Protein AF-A0AAV6I7A7-F1 (afdb_monomer_lite)

InterPro domains:
  IPR003473 Quinolinate synthetase A [PF02445] (255-560)
  IPR003473 Quinolinate synthetase A [PTHR30573] (196-684)
  IPR003808 Fe-S metabolism associated domain, SufE-like [PF02657] (77-201)
  IPR004843 Calcineurin-like, phosphoesterase domain [PF00149] (709-955)
  IPR029052 Metallo-dependent phosphatase-like [G3DSA:3.60.21.10] (702-1001)
  IPR029052 Metallo-dependent phosphatase-like [SSF56300] (705-1002)
  IPR036094 Quinolinate synthetase A superfamily [G3DSA:3.40.50.10800] (246-354)
  IPR036094 Quinolinate synthetase A superfamily [G3DSA:3.40.50.10800] (355-443)
  IPR036094 Quinolinate synthetase A superfamily [G3DSA:3.40.50.10800] (471-566)
  IPR036094 Quinolinate synthetase A superfamily [SSF142754] (250-646)
  IPR041869 Manganese-dependent ADP-ribose/CDP-alcohol diphosphatase [cd07396] (707-996)

Structure (mmCIF, N/CA/C/O backbone):
data_AF-A0AAV6I7A7-F1
#
_entry.id   AF-A0AAV6I7A7-F1
#
loop_
_atom_site.group_PDB
_atom_site.id
_atom_site.type_symbol
_atom_site.label_atom_id
_atom_site.label_alt_id
_atom_site.label_comp_id
_atom_site.label_asym_id
_atom_site.label_entity_id
_atom_site.label_seq_id
_atom_site.pdbx_PDB_ins_code
_atom_site.Cartn_x
_atom_site.Cartn_y
_atom_site.Cartn_z
_atom_site.occupancy
_atom_site.B_iso_or_equiv
_atom_site.auth_seq_id
_atom_site.auth_comp_id
_atom_site.auth_asym_id
_atom_site.auth_atom_id
_atom_site.pdbx_PDB_model_num
ATOM 1 N N . MET A 1 1 ? -44.201 -32.425 22.564 1.00 33.69 1 MET A N 1
ATOM 2 C CA . MET A 1 1 ? -44.915 -33.361 21.685 1.00 33.69 1 MET A CA 1
ATOM 3 C C . MET A 1 1 ? -44.192 -33.403 20.357 1.00 33.69 1 MET A C 1
ATOM 5 O O . MET A 1 1 ? -44.502 -32.607 19.488 1.00 33.69 1 MET A O 1
ATOM 9 N N . ASP A 1 2 ? -43.222 -34.249 20.073 1.00 30.39 2 ASP A N 1
ATOM 10 C CA . ASP A 1 2 ? -42.340 -35.212 20.754 1.00 30.39 2 ASP A CA 1
ATOM 11 C C . ASP A 1 2 ? -41.671 -35.893 19.535 1.00 30.39 2 ASP A C 1
ATOM 13 O O . ASP A 1 2 ? -42.366 -36.175 18.563 1.00 30.39 2 ASP A O 1
ATOM 17 N N . SER A 1 3 ? -40.336 -35.881 19.418 1.00 30.42 3 SER A N 1
ATOM 18 C CA . SER A 1 3 ? -39.477 -37.083 19.572 1.00 30.42 3 SER A CA 1
ATOM 19 C C . SER A 1 3 ? -39.737 -38.159 18.498 1.00 30.42 3 SER A C 1
ATOM 21 O O . SER A 1 3 ? -40.876 -38.498 18.239 1.00 30.42 3 SER A O 1
ATOM 23 N N . ALA A 1 4 ? -38.816 -38.884 17.871 1.00 31.75 4 ALA A N 1
ATOM 24 C CA . ALA A 1 4 ? -37.372 -39.106 17.887 1.00 31.75 4 ALA A CA 1
ATOM 25 C C . ALA A 1 4 ? -37.151 -40.117 16.715 1.00 31.75 4 ALA A C 1
ATOM 27 O O . ALA A 1 4 ? -38.040 -40.907 16.415 1.00 31.75 4 ALA A O 1
ATOM 28 N N . ALA A 1 5 ? -36.142 -39.985 15.854 1.00 32.53 5 ALA A N 1
ATOM 29 C CA . ALA A 1 5 ? -34.799 -40.567 15.969 1.00 32.53 5 ALA A CA 1
ATOM 30 C C . ALA A 1 5 ? -34.675 -42.113 15.774 1.00 32.53 5 ALA A C 1
ATOM 32 O O . ALA A 1 5 ? -35.164 -42.890 16.582 1.00 32.53 5 ALA A O 1
ATOM 33 N N . ILE A 1 6 ? -33.860 -42.482 14.765 1.00 31.28 6 ILE A N 1
ATOM 34 C CA . ILE A 1 6 ? -32.775 -43.504 14.769 1.00 31.28 6 ILE A CA 1
ATOM 35 C C . ILE A 1 6 ? -33.098 -45.005 14.564 1.00 31.28 6 ILE A C 1
ATOM 37 O O . ILE A 1 6 ? -33.756 -45.639 15.379 1.00 31.28 6 ILE A O 1
ATOM 41 N N . SER A 1 7 ? -32.462 -45.601 13.536 1.00 26.69 7 SER A N 1
ATOM 42 C CA . SER A 1 7 ? -31.487 -46.740 13.564 1.00 26.69 7 SER A CA 1
ATOM 43 C C . SER A 1 7 ? -31.464 -47.448 12.188 1.00 26.69 7 SER A C 1
ATOM 45 O O . SER A 1 7 ? -32.516 -47.719 11.625 1.00 26.69 7 SER A O 1
ATOM 47 N N . ALA A 1 8 ? -30.333 -47.493 11.460 1.00 26.91 8 ALA A N 1
ATOM 48 C CA . ALA A 1 8 ? -29.226 -48.476 11.535 1.00 26.91 8 ALA A CA 1
ATOM 49 C C . ALA A 1 8 ? -29.696 -49.914 11.207 1.00 26.91 8 ALA A C 1
ATOM 51 O O . ALA A 1 8 ? -30.737 -50.328 11.686 1.00 26.91 8 ALA A O 1
ATOM 52 N N . SER A 1 9 ? -29.030 -50.796 10.459 1.00 25.72 9 SER A N 1
ATOM 53 C CA . SER A 1 9 ? -27.754 -50.868 9.735 1.00 25.72 9 SER A CA 1
ATOM 54 C C . SER A 1 9 ? -27.701 -52.287 9.113 1.00 25.72 9 SER A C 1
ATOM 56 O O . SER A 1 9 ? -28.190 -53.216 9.745 1.00 25.72 9 SER A O 1
ATOM 58 N N . SER A 1 10 ? -27.130 -52.423 7.906 1.00 26.92 10 SER A N 1
ATOM 59 C CA . SER A 1 10 ? -26.368 -53.555 7.293 1.00 26.92 10 SER A CA 1
ATOM 60 C C . SER A 1 10 ? -26.294 -54.944 7.992 1.00 26.92 10 SER A C 1
ATOM 62 O O . SER A 1 10 ? -26.176 -54.986 9.214 1.00 26.92 10 SER A O 1
ATOM 64 N N . PRO A 1 11 ? -26.170 -56.083 7.255 1.00 36.25 11 PRO A N 1
ATOM 65 C CA . PRO A 1 11 ? -24.833 -56.513 6.787 1.00 36.25 11 PRO A CA 1
ATOM 66 C C . PRO A 1 11 ? -24.724 -57.303 5.450 1.00 36.25 11 PRO A C 1
ATOM 68 O O . PRO A 1 11 ? -25.677 -57.872 4.928 1.00 36.25 11 PRO A O 1
ATOM 71 N N . SER A 1 12 ? -23.478 -57.277 4.955 1.00 26.28 12 SER A N 1
ATOM 72 C CA . SER A 1 12 ? -22.659 -58.199 4.124 1.00 26.28 12 SER A CA 1
ATOM 73 C C . SER A 1 12 ? -23.089 -59.692 4.055 1.00 26.28 12 SER A C 1
ATOM 75 O O . SER A 1 12 ? -23.788 -60.165 4.935 1.00 26.28 12 SER A O 1
ATOM 77 N N . SER A 1 13 ? -22.683 -60.597 3.141 1.00 26.92 13 SER A N 1
ATOM 78 C CA . SER A 1 13 ? -21.701 -60.685 2.035 1.00 26.92 13 SER A CA 1
ATOM 79 C C . SER A 1 13 ? -21.720 -62.118 1.424 1.00 26.92 13 SER A C 1
ATOM 81 O O . SER A 1 13 ? -22.181 -63.041 2.087 1.00 26.92 13 SER A O 1
ATOM 83 N N . TYR A 1 14 ? -21.072 -62.286 0.254 1.00 26.81 14 TYR A N 1
ATOM 84 C CA . TYR A 1 14 ? -20.306 -63.459 -0.250 1.00 26.81 14 TYR A CA 1
ATOM 85 C C . TYR A 1 14 ? -20.901 -64.562 -1.184 1.00 26.81 14 TYR A C 1
ATOM 87 O O . TYR A 1 14 ? -21.822 -65.289 -0.840 1.00 26.81 14 TYR A O 1
ATOM 95 N N . LEU A 1 15 ? -20.142 -64.757 -2.292 1.00 26.80 15 LEU A N 1
ATOM 96 C CA . LEU A 1 15 ? -19.732 -65.989 -3.028 1.00 26.80 15 LEU A CA 1
ATOM 97 C C . LEU A 1 15 ? -20.584 -66.625 -4.173 1.00 26.80 15 LEU A C 1
ATOM 99 O O . LEU A 1 15 ? -21.478 -67.426 -3.951 1.00 26.80 15 LEU A O 1
ATOM 103 N N . ALA A 1 16 ? -20.127 -66.348 -5.413 1.00 26.81 16 ALA A N 1
ATOM 104 C CA . ALA A 1 16 ? -19.656 -67.264 -6.488 1.00 26.81 16 ALA A CA 1
ATOM 105 C C . ALA A 1 16 ? -20.526 -68.429 -7.047 1.00 26.81 16 ALA A C 1
ATOM 107 O O . ALA A 1 16 ? -20.891 -69.350 -6.330 1.00 26.81 16 ALA A O 1
ATOM 108 N N . THR A 1 17 ? -20.675 -68.550 -8.386 1.00 28.61 17 THR A N 1
ATOM 109 C CA . THR A 1 17 ? -19.785 -69.263 -9.364 1.00 28.61 17 THR A CA 1
ATOM 110 C C . THR A 1 17 ? -20.520 -69.806 -10.627 1.00 28.61 17 THR A C 1
ATOM 112 O O . THR A 1 17 ? -21.610 -70.352 -10.505 1.00 28.61 17 THR A O 1
ATOM 115 N N . LYS A 1 18 ? -19.787 -69.841 -11.773 1.00 29.58 18 LYS A N 1
ATOM 116 C CA . LYS A 1 18 ? -19.853 -70.766 -12.960 1.00 29.58 18 LYS A CA 1
ATOM 117 C C . LYS A 1 18 ? -20.913 -70.473 -14.056 1.00 29.58 18 LYS A C 1
ATOM 119 O O . LYS A 1 18 ? -22.023 -70.099 -13.733 1.00 29.58 18 LYS A O 1
ATOM 124 N N . LEU A 1 19 ? -20.724 -70.681 -15.375 1.00 27.45 19 LEU A N 1
ATOM 125 C CA . LEU A 1 19 ? -19.680 -71.241 -16.273 1.00 27.45 19 LEU A CA 1
ATOM 126 C C . LEU A 1 19 ? -20.157 -71.050 -17.741 1.00 27.45 19 LEU A C 1
ATOM 128 O O . LEU A 1 19 ? -21.343 -71.259 -17.981 1.00 27.45 19 LEU A O 1
ATOM 132 N N . ARG A 1 20 ? -19.258 -70.837 -18.724 1.00 25.70 20 ARG A N 1
ATOM 133 C CA . ARG A 1 20 ? -19.018 -71.739 -19.892 1.00 25.70 20 ARG A CA 1
ATOM 134 C C . ARG A 1 20 ? -18.152 -71.101 -20.994 1.00 25.70 20 ARG A C 1
ATOM 136 O O . ARG A 1 20 ? -18.353 -69.962 -21.384 1.00 25.70 20 ARG A O 1
ATOM 143 N N . ASN A 1 21 ? -17.247 -71.930 -21.513 1.00 27.70 21 ASN A N 1
ATOM 144 C CA . ASN A 1 21 ? -16.478 -71.822 -22.761 1.00 27.70 21 ASN A CA 1
ATOM 145 C C . ASN A 1 21 ? -16.827 -73.073 -23.612 1.00 27.70 21 ASN A C 1
ATOM 147 O O . ASN A 1 21 ? -17.354 -74.029 -23.021 1.00 27.70 21 ASN A O 1
ATOM 151 N N . PRO A 1 22 ? -16.550 -73.134 -24.935 1.00 44.75 22 PRO A N 1
ATOM 152 C CA . PRO A 1 22 ? -15.390 -73.939 -25.382 1.00 44.75 22 PRO A CA 1
ATOM 153 C C . PRO A 1 22 ? -14.679 -73.526 -26.713 1.00 44.75 22 PRO A C 1
ATOM 155 O O . PRO A 1 22 ? -15.241 -72.850 -27.565 1.00 44.75 22 PRO A O 1
ATOM 158 N N . ASN A 1 23 ? -13.432 -74.024 -26.839 1.00 29.25 23 ASN A N 1
ATOM 159 C CA . ASN A 1 23 ? -12.406 -74.079 -27.930 1.00 29.25 23 ASN A CA 1
ATOM 160 C C . ASN A 1 23 ? -12.838 -74.819 -29.247 1.00 29.25 23 ASN A C 1
ATOM 162 O O . ASN A 1 23 ? -13.986 -75.267 -29.232 1.00 29.25 23 ASN A O 1
ATOM 166 N N . PRO A 1 24 ? -12.003 -75.099 -30.319 1.00 48.97 24 PRO A N 1
ATOM 167 C CA . PRO A 1 24 ? -10.506 -75.137 -30.464 1.00 48.97 24 PRO A CA 1
ATOM 168 C C . PRO A 1 24 ? -9.823 -74.740 -31.835 1.00 48.97 24 PRO A C 1
ATOM 170 O O . PRO A 1 24 ? -10.476 -74.407 -32.815 1.00 48.97 24 PRO A O 1
ATOM 173 N N . LEU A 1 25 ? -8.468 -74.822 -31.865 1.00 30.33 25 LEU A N 1
ATOM 174 C CA . LEU A 1 25 ? -7.441 -74.638 -32.948 1.00 30.33 25 LEU A CA 1
ATOM 175 C C . LEU A 1 25 ? -7.337 -75.783 -34.007 1.00 30.33 25 LEU A C 1
ATOM 177 O O . LEU A 1 25 ? -7.933 -76.835 -33.764 1.00 30.33 25 LEU A O 1
ATOM 181 N N . PRO A 1 26 ? -6.538 -75.655 -35.120 1.00 40.69 26 PRO A N 1
ATOM 182 C CA . PRO A 1 26 ? -5.172 -76.276 -35.188 1.00 40.69 26 PRO A CA 1
ATOM 183 C C . PRO A 1 26 ? -4.059 -75.681 -36.150 1.00 40.69 26 PRO A C 1
ATOM 185 O O . PRO A 1 26 ? -4.329 -75.245 -37.259 1.00 40.69 26 PRO A O 1
ATOM 188 N N . THR A 1 27 ? -2.786 -75.747 -35.690 1.00 28.17 27 THR A N 1
ATOM 189 C CA . THR A 1 27 ? -1.412 -76.048 -36.265 1.00 28.17 27 THR A CA 1
ATOM 190 C C . THR A 1 27 ? -0.819 -75.740 -37.688 1.00 28.17 27 THR A C 1
ATOM 192 O O . THR A 1 27 ? -1.329 -76.222 -38.689 1.00 28.17 27 THR A O 1
ATOM 195 N N . ARG A 1 28 ? 0.453 -75.231 -37.655 1.00 26.73 28 ARG A N 1
ATOM 196 C CA . ARG A 1 28 ? 1.766 -75.544 -38.361 1.00 26.73 28 ARG A CA 1
ATOM 197 C C . ARG A 1 28 ? 2.059 -75.275 -39.871 1.00 26.73 28 ARG A C 1
ATOM 199 O O . ARG A 1 28 ? 1.452 -75.915 -40.714 1.00 26.73 28 ARG A O 1
ATOM 206 N N . LEU A 1 29 ? 3.187 -74.573 -40.173 1.00 25.67 29 LEU A N 1
ATOM 207 C CA . LEU A 1 29 ? 4.407 -75.030 -40.929 1.00 25.67 29 LEU A CA 1
ATOM 208 C C . LEU A 1 29 ? 5.480 -73.911 -41.148 1.00 25.67 29 LEU A C 1
ATOM 210 O O . LEU A 1 29 ? 5.177 -72.735 -41.004 1.00 25.67 29 LEU A O 1
ATOM 214 N N . ASN A 1 30 ? 6.735 -74.297 -41.455 1.00 25.53 30 ASN A N 1
ATOM 215 C CA . ASN A 1 30 ? 8.017 -73.551 -41.339 1.00 25.53 30 ASN A CA 1
ATOM 216 C C . ASN A 1 30 ? 8.796 -73.389 -42.688 1.00 25.53 30 ASN A C 1
ATOM 218 O O . ASN A 1 30 ? 8.809 -74.349 -43.450 1.00 25.53 30 ASN A O 1
ATOM 222 N N . PHE A 1 31 ? 9.549 -72.269 -42.838 1.00 28.80 31 PHE A N 1
ATOM 223 C CA . PHE A 1 31 ? 10.851 -71.987 -43.546 1.00 28.80 31 PHE A CA 1
ATOM 224 C C . PHE A 1 31 ? 11.055 -72.222 -45.078 1.00 28.80 31 PHE A C 1
ATOM 226 O O . PHE A 1 31 ? 10.465 -73.151 -45.621 1.00 28.80 31 PHE A O 1
ATOM 233 N N . PRO A 1 32 ? 11.898 -71.411 -45.798 1.00 32.59 32 PRO A N 1
ATOM 234 C CA . PRO A 1 32 ? 13.382 -71.516 -45.748 1.00 32.59 32 PRO A CA 1
ATOM 235 C C . PRO A 1 32 ? 14.250 -70.234 -45.934 1.00 32.59 32 PRO A C 1
ATOM 237 O O . PRO A 1 32 ? 13.791 -69.162 -46.313 1.00 32.59 32 PRO A O 1
ATOM 240 N N . GLN A 1 33 ? 15.550 -70.416 -45.641 1.00 26.78 33 GLN A N 1
ATOM 241 C CA . GLN A 1 33 ? 16.724 -69.531 -45.788 1.00 26.78 33 GLN A CA 1
ATOM 242 C C . GLN A 1 33 ? 17.321 -69.523 -47.217 1.00 26.78 33 GLN A C 1
ATOM 244 O O . GLN A 1 33 ? 17.196 -70.531 -47.904 1.00 26.78 33 GLN A O 1
ATOM 249 N N . SER A 1 34 ? 18.142 -68.507 -47.562 1.00 26.59 34 SER A N 1
ATOM 250 C CA . SER A 1 34 ? 19.490 -68.695 -48.172 1.00 26.59 34 SER A CA 1
ATOM 251 C C . SER A 1 34 ? 20.290 -67.381 -48.359 1.00 26.59 34 SER A C 1
ATOM 253 O O . SER A 1 34 ? 19.779 -66.430 -48.945 1.00 26.59 34 SER A O 1
ATOM 255 N N . LYS A 1 35 ? 21.566 -67.360 -47.919 1.00 28.88 35 LYS A N 1
ATOM 256 C CA . LYS A 1 35 ? 22.667 -66.449 -48.354 1.00 28.88 35 LYS A CA 1
ATOM 257 C C . LYS A 1 35 ? 23.413 -67.065 -49.567 1.00 28.88 35 LYS A C 1
ATOM 259 O O . LYS A 1 35 ? 23.216 -68.260 -49.793 1.00 28.88 35 LYS A O 1
ATOM 264 N N . PRO A 1 36 ? 24.300 -66.339 -50.298 1.00 28.94 36 PRO A N 1
ATOM 265 C CA . PRO A 1 36 ? 25.747 -66.331 -49.956 1.00 28.94 36 PRO A CA 1
ATOM 266 C C . PRO A 1 36 ? 26.552 -65.028 -50.280 1.00 28.94 36 PRO A C 1
ATOM 268 O O . PRO A 1 36 ? 26.153 -64.207 -51.096 1.00 28.94 36 PRO A O 1
ATOM 271 N N . PHE A 1 37 ? 27.710 -64.881 -49.609 1.00 27.56 37 PHE A N 1
ATOM 272 C CA . PHE A 1 37 ? 28.876 -63.974 -49.845 1.00 27.56 37 PHE A CA 1
ATOM 273 C C . PHE A 1 37 ? 29.820 -64.552 -50.956 1.00 27.56 37 PHE A C 1
ATOM 275 O O . PHE A 1 37 ? 29.407 -65.575 -51.504 1.00 27.56 37 PHE A O 1
ATOM 282 N N . PRO A 1 38 ? 31.091 -64.111 -51.252 1.00 45.75 38 PRO A N 1
ATOM 283 C CA . PRO A 1 38 ? 31.961 -62.967 -50.825 1.00 45.75 38 PRO A CA 1
ATOM 284 C C . PRO A 1 38 ? 32.793 -62.293 -51.979 1.00 45.75 38 PRO A C 1
ATOM 286 O O . PRO A 1 38 ? 32.762 -62.757 -53.110 1.00 45.75 38 PRO A O 1
ATOM 289 N N . SER A 1 39 ? 33.666 -61.302 -51.685 1.00 23.20 39 SER A N 1
ATOM 290 C CA . SER A 1 39 ? 35.101 -61.363 -52.093 1.00 23.20 39 SER A CA 1
ATOM 291 C C . SER A 1 39 ? 36.001 -60.291 -51.444 1.00 23.20 39 SER A C 1
ATOM 293 O O . SER A 1 39 ? 35.701 -59.101 -51.493 1.00 23.20 39 SER A O 1
ATOM 295 N N . LEU A 1 40 ? 37.134 -60.755 -50.898 1.00 26.80 40 LEU A N 1
ATOM 296 C CA . LEU A 1 40 ? 38.274 -60.026 -50.322 1.00 26.80 40 LEU A CA 1
ATOM 297 C C . LEU A 1 40 ? 39.107 -59.236 -51.353 1.00 26.80 40 LEU A C 1
ATOM 299 O O . LEU A 1 40 ? 39.175 -59.646 -52.510 1.00 26.80 40 LEU A O 1
ATOM 303 N N . LYS A 1 41 ? 39.913 -58.269 -50.868 1.00 24.95 41 LYS A N 1
ATOM 304 C CA . LYS A 1 41 ? 41.371 -58.196 -51.136 1.00 24.95 41 LYS A CA 1
ATOM 305 C C . LYS A 1 41 ? 42.129 -57.330 -50.101 1.00 24.95 41 LYS A C 1
ATOM 307 O O . LYS A 1 41 ? 41.750 -56.204 -49.813 1.00 24.95 41 LYS A O 1
ATOM 312 N N . SER A 1 42 ? 43.184 -57.937 -49.556 1.00 25.11 42 SER A N 1
ATOM 313 C CA . SER A 1 42 ? 44.294 -57.481 -48.681 1.00 25.11 42 SER A CA 1
ATOM 314 C C . SER A 1 42 ? 45.367 -56.673 -49.475 1.00 25.11 42 SER A C 1
ATOM 316 O O . SER A 1 42 ? 45.160 -56.577 -50.688 1.00 25.11 42 SER A O 1
ATOM 318 N N . PRO A 1 43 ? 46.530 -56.179 -48.939 1.00 35.47 43 PRO A N 1
ATOM 319 C CA . PRO A 1 43 ? 47.261 -56.589 -47.717 1.00 35.47 43 PRO A CA 1
ATOM 320 C C . PRO A 1 43 ? 48.016 -55.507 -46.877 1.00 35.47 43 PRO A C 1
ATOM 322 O O . PRO A 1 43 ? 48.070 -54.328 -47.203 1.00 35.47 43 PRO A O 1
ATOM 325 N N . ILE A 1 44 ? 48.599 -56.000 -45.773 1.00 32.72 44 ILE A N 1
ATOM 326 C CA . ILE A 1 44 ? 49.444 -55.397 -44.710 1.00 32.72 44 ILE A CA 1
ATOM 327 C C . ILE A 1 44 ? 50.904 -55.179 -45.213 1.00 32.72 44 ILE A C 1
ATOM 329 O O . ILE A 1 44 ? 51.270 -55.816 -46.204 1.00 32.72 44 ILE A O 1
ATOM 333 N N . PRO A 1 45 ? 51.777 -54.371 -44.555 1.00 30.00 45 PRO A N 1
ATOM 334 C CA . PRO A 1 45 ? 52.750 -54.958 -43.604 1.00 30.00 45 PRO A CA 1
ATOM 335 C C . PRO A 1 45 ? 53.117 -54.087 -42.368 1.00 30.00 45 PRO A C 1
ATOM 337 O O . PRO A 1 45 ? 52.804 -52.904 -42.290 1.00 30.00 45 PRO A O 1
ATOM 340 N N . ALA A 1 46 ? 53.776 -54.732 -41.395 1.00 25.64 46 ALA A N 1
ATOM 341 C CA . ALA A 1 46 ? 54.102 -54.278 -40.032 1.00 25.64 46 ALA A CA 1
ATOM 342 C C . ALA A 1 46 ? 55.596 -53.819 -39.861 1.00 25.64 46 ALA A C 1
ATOM 344 O O . ALA A 1 46 ? 56.174 -53.365 -40.844 1.00 25.64 46 ALA A O 1
ATOM 345 N N . PRO A 1 47 ? 56.249 -53.890 -38.672 1.00 43.53 47 PRO A N 1
ATOM 346 C CA . PRO A 1 47 ? 56.633 -52.763 -37.799 1.00 43.53 47 PRO A CA 1
ATOM 347 C C . PRO A 1 47 ? 58.166 -52.565 -37.625 1.00 43.53 47 PRO A C 1
ATOM 349 O O . PRO A 1 47 ? 58.955 -53.437 -37.982 1.00 43.53 47 PRO A O 1
ATOM 352 N N . SER A 1 48 ? 58.622 -51.469 -36.994 1.00 26.47 48 SER A N 1
ATOM 353 C CA . SER A 1 48 ? 60.035 -51.323 -36.575 1.00 26.47 48 SER A CA 1
ATOM 354 C C . SER A 1 48 ? 60.246 -50.490 -35.297 1.00 26.47 48 SER A C 1
ATOM 356 O O . SER A 1 48 ? 59.535 -49.525 -35.038 1.00 26.47 48 SER A O 1
ATOM 358 N N . PHE A 1 49 ? 61.243 -50.922 -34.519 1.00 26.17 49 PHE A N 1
ATOM 359 C CA . PHE A 1 49 ? 61.591 -50.601 -33.127 1.00 26.17 49 PHE A CA 1
ATOM 360 C C . PHE A 1 49 ? 62.309 -49.240 -32.884 1.00 26.17 49 PHE A C 1
ATOM 362 O O . PHE A 1 49 ? 62.987 -48.738 -33.772 1.00 26.17 49 PHE A O 1
ATOM 369 N N . HIS A 1 50 ? 62.154 -48.739 -31.637 1.00 27.33 50 HIS A N 1
ATOM 370 C CA . HIS A 1 50 ? 62.830 -47.717 -30.771 1.00 27.33 50 HIS A CA 1
ATOM 371 C C . HIS A 1 50 ? 64.226 -47.127 -31.156 1.00 27.33 50 HIS A C 1
ATOM 373 O O . HIS A 1 50 ? 64.909 -47.787 -31.932 1.00 27.33 50 HIS A O 1
ATOM 379 N N . PRO A 1 51 ? 64.760 -46.003 -30.560 1.00 32.62 51 PRO A N 1
ATOM 380 C CA . PRO A 1 51 ? 64.439 -45.371 -29.251 1.00 32.62 51 PRO A CA 1
ATOM 381 C C . PRO A 1 51 ? 64.517 -43.804 -29.108 1.00 32.62 51 PRO A C 1
ATOM 383 O O . PRO A 1 51 ? 65.210 -43.112 -29.838 1.00 32.62 51 PRO A O 1
ATOM 386 N N . CYS A 1 52 ? 63.938 -43.300 -28.003 1.00 24.16 52 CYS A N 1
ATOM 387 C CA . CYS A 1 52 ? 64.346 -42.131 -27.180 1.00 24.16 52 CYS A CA 1
ATOM 388 C C . CYS A 1 52 ? 64.019 -40.651 -27.556 1.00 24.16 52 CYS A C 1
ATOM 390 O O . CYS A 1 52 ? 64.351 -40.158 -28.625 1.00 24.16 52 CYS A O 1
ATOM 392 N N . ARG A 1 53 ? 63.567 -39.937 -26.499 1.00 26.16 53 ARG A N 1
ATOM 393 C CA . ARG A 1 53 ? 63.572 -38.484 -26.171 1.00 26.16 53 ARG A CA 1
ATOM 394 C C . ARG A 1 53 ? 62.358 -37.579 -26.491 1.00 26.16 53 ARG A C 1
ATOM 396 O O . ARG A 1 53 ? 62.207 -37.055 -27.580 1.00 26.16 53 ARG A O 1
ATOM 403 N N . VAL A 1 54 ? 61.629 -37.303 -25.398 1.00 33.62 54 VAL A N 1
ATOM 404 C CA . VAL A 1 54 ? 61.069 -36.021 -24.902 1.00 33.62 54 VAL A CA 1
ATOM 405 C C . VAL A 1 54 ? 60.227 -35.161 -25.855 1.00 33.62 54 VAL A C 1
ATOM 407 O O . VAL A 1 54 ? 60.758 -34.349 -26.601 1.00 33.62 54 VAL A O 1
ATOM 410 N N . ALA A 1 55 ? 58.906 -35.213 -25.655 1.00 27.39 55 ALA A N 1
ATOM 411 C CA . ALA A 1 55 ? 58.022 -34.044 -25.596 1.00 27.39 55 ALA A CA 1
ATOM 412 C C . ALA A 1 55 ? 56.690 -34.477 -24.958 1.00 27.39 55 ALA A C 1
ATOM 414 O O . ALA A 1 55 ? 55.941 -35.254 -25.548 1.00 27.39 55 ALA A O 1
ATOM 415 N N . THR A 1 56 ? 56.390 -34.001 -23.747 1.00 29.48 56 THR A N 1
ATOM 416 C CA . THR A 1 56 ? 55.031 -34.036 -23.186 1.00 29.48 56 THR A CA 1
ATOM 417 C C . THR A 1 56 ? 54.158 -33.125 -24.036 1.00 29.48 56 THR A C 1
ATOM 419 O O . THR A 1 56 ? 54.069 -31.923 -23.804 1.00 29.48 56 THR A O 1
ATOM 422 N N . THR A 1 57 ? 53.580 -33.706 -25.080 1.00 28.62 57 THR A N 1
ATOM 423 C CA . THR A 1 57 ? 52.503 -33.109 -25.853 1.00 28.62 57 THR A CA 1
ATOM 424 C C . THR A 1 57 ? 51.214 -33.339 -25.083 1.00 28.62 57 THR A C 1
ATOM 426 O O . THR A 1 57 ? 50.890 -34.456 -24.679 1.00 28.62 57 THR A O 1
ATOM 429 N N . SER A 1 58 ? 50.529 -32.234 -24.816 1.00 30.70 58 SER A N 1
ATOM 430 C CA . SER A 1 58 ? 49.164 -32.187 -24.327 1.00 30.70 58 SER A CA 1
ATOM 431 C C . SER A 1 58 ? 48.298 -33.148 -25.135 1.00 30.70 58 SER A C 1
ATOM 433 O O . SER A 1 58 ? 48.158 -33.012 -26.350 1.00 30.70 58 SER A O 1
ATOM 435 N N . SER A 1 59 ? 47.706 -34.125 -24.452 1.00 31.28 59 SER A N 1
ATOM 436 C CA . SER A 1 59 ? 46.608 -34.906 -24.998 1.00 31.28 59 SER A CA 1
ATOM 437 C C . SER A 1 59 ? 45.441 -33.954 -25.254 1.00 31.28 59 SER A C 1
ATOM 439 O O . SER A 1 59 ? 44.663 -33.656 -24.346 1.00 31.28 59 SER A O 1
ATOM 441 N N . SER A 1 60 ? 45.327 -33.445 -26.479 1.00 31.55 60 SER A N 1
ATOM 442 C CA . SER A 1 60 ? 44.065 -32.932 -26.987 1.00 31.55 60 SER A CA 1
ATOM 443 C C . SER A 1 60 ? 43.114 -34.121 -27.064 1.00 31.55 60 SER A C 1
ATOM 445 O O . SER A 1 60 ? 43.129 -34.907 -28.010 1.00 31.55 60 SER A O 1
ATOM 447 N N . SER A 1 61 ? 42.314 -34.296 -26.013 1.00 33.81 61 SER A N 1
ATOM 448 C CA . SER A 1 61 ? 41.148 -35.159 -26.072 1.00 33.81 61 SER A CA 1
ATOM 449 C C . SER A 1 61 ? 40.275 -34.649 -27.214 1.00 33.81 61 SER A C 1
ATOM 451 O O . SER A 1 61 ? 39.709 -33.558 -27.170 1.00 33.81 61 SER A O 1
ATOM 453 N N . SER A 1 62 ? 40.219 -35.428 -28.289 1.00 32.84 62 SER A N 1
ATOM 454 C CA . SER A 1 62 ? 39.227 -35.282 -29.340 1.00 32.84 62 SER A CA 1
ATOM 455 C C . SER A 1 62 ? 37.852 -35.415 -28.687 1.00 32.84 62 SER A C 1
ATOM 457 O O . SER A 1 62 ? 37.412 -36.528 -28.395 1.00 32.84 62 SER A O 1
ATOM 459 N N . GLN A 1 63 ? 37.212 -34.285 -28.384 1.00 37.91 63 GLN A N 1
ATOM 460 C CA . GLN A 1 63 ? 35.859 -34.247 -27.844 1.00 37.91 63 GLN A CA 1
ATOM 461 C C . GLN A 1 63 ? 34.912 -34.811 -28.906 1.00 37.91 63 GLN A C 1
ATOM 463 O O . GLN A 1 63 ? 34.575 -34.136 -29.877 1.00 37.91 63 GLN A O 1
ATOM 468 N N . THR A 1 64 ? 34.483 -36.060 -28.739 1.00 46.25 64 THR A N 1
ATOM 469 C CA . THR A 1 64 ? 33.198 -36.497 -29.289 1.00 46.25 64 THR A CA 1
ATOM 470 C C . THR A 1 64 ? 32.140 -35.494 -28.820 1.00 46.25 64 THR A C 1
ATOM 472 O O . THR A 1 64 ? 32.093 -35.218 -27.618 1.00 46.25 64 THR A O 1
ATOM 475 N N . PRO A 1 65 ? 31.334 -34.901 -29.719 1.00 54.81 65 PRO A N 1
ATOM 476 C CA . PRO A 1 65 ? 30.313 -33.945 -29.310 1.00 54.81 65 PRO A CA 1
ATOM 477 C C . PRO A 1 65 ? 29.357 -34.632 -28.332 1.00 54.81 65 PRO A C 1
ATOM 479 O O . PRO A 1 65 ? 28.899 -35.743 -28.606 1.00 54.81 65 PRO A O 1
ATOM 482 N N . SER A 1 66 ? 29.106 -33.999 -27.181 1.00 76.81 66 SER A N 1
ATOM 483 C CA . SER A 1 66 ? 28.252 -34.578 -26.140 1.00 76.81 66 SER A CA 1
ATOM 484 C C . SER A 1 66 ? 26.881 -34.930 -26.716 1.00 76.81 66 SE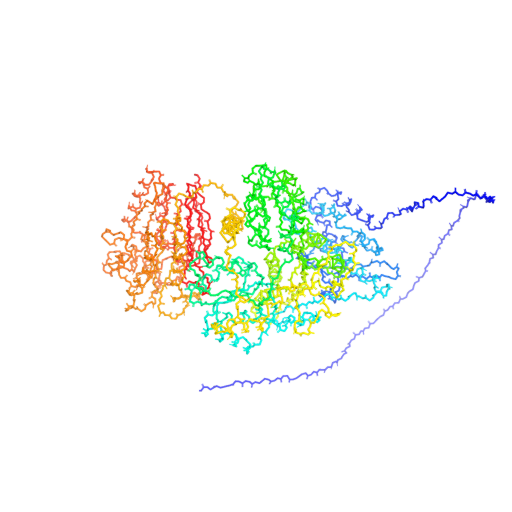R A C 1
ATOM 486 O O . SER A 1 66 ? 26.339 -34.203 -27.565 1.00 76.81 66 SER A O 1
ATOM 488 N N . LEU A 1 67 ? 26.323 -36.064 -26.288 1.00 81.38 67 LEU A N 1
ATOM 489 C CA . LEU A 1 67 ? 25.052 -36.571 -26.813 1.00 81.38 67 LEU A CA 1
ATOM 490 C C . LEU A 1 67 ? 23.945 -35.530 -26.601 1.00 81.38 67 LEU A C 1
ATOM 492 O O . LEU A 1 67 ? 23.214 -35.200 -27.536 1.00 81.38 67 LEU A O 1
ATOM 496 N N . ALA A 1 68 ? 23.915 -34.931 -25.408 1.00 84.69 68 ALA A N 1
ATOM 497 C CA . ALA A 1 68 ? 22.985 -33.867 -25.048 1.00 84.69 68 ALA A CA 1
ATOM 498 C C . ALA A 1 68 ? 23.102 -32.637 -25.966 1.00 84.69 68 ALA A C 1
ATOM 500 O O . ALA A 1 68 ? 22.097 -32.168 -26.496 1.00 84.69 68 ALA A O 1
ATOM 501 N N . LYS A 1 69 ? 24.317 -32.138 -26.236 1.00 85.00 69 LYS A N 1
ATOM 502 C CA . LYS A 1 69 ? 24.509 -30.954 -27.094 1.00 85.00 69 LYS A CA 1
ATOM 503 C C . LYS A 1 69 ? 24.151 -31.238 -28.552 1.00 85.00 69 LYS A C 1
ATOM 505 O O . LYS A 1 69 ? 23.571 -30.392 -29.227 1.00 85.00 69 LYS A O 1
ATOM 510 N N . THR A 1 70 ? 24.439 -32.449 -29.026 1.00 88.44 70 THR A N 1
ATOM 511 C CA . THR A 1 70 ? 24.042 -32.901 -30.366 1.00 88.44 70 THR A CA 1
ATOM 512 C C . THR A 1 70 ? 22.519 -32.964 -30.498 1.00 88.44 70 THR A C 1
ATOM 514 O O . THR A 1 70 ? 21.958 -32.439 -31.462 1.00 88.44 70 THR A O 1
ATOM 517 N N . ASN A 1 71 ? 21.835 -33.548 -29.510 1.00 90.12 71 ASN A N 1
ATOM 518 C CA . ASN A 1 71 ? 20.377 -33.632 -29.488 1.00 90.12 71 ASN A CA 1
ATOM 519 C C . ASN A 1 71 ? 19.719 -32.252 -29.379 1.00 90.12 71 ASN A C 1
ATOM 521 O O . ASN A 1 71 ? 18.743 -31.992 -30.084 1.00 90.12 71 ASN A O 1
ATOM 525 N N . LEU A 1 72 ? 20.275 -31.359 -28.556 1.00 88.06 72 LEU A N 1
ATOM 526 C CA . LEU A 1 72 ? 19.812 -29.981 -28.410 1.00 88.06 72 LEU A CA 1
ATOM 527 C C . LEU A 1 72 ? 19.915 -29.211 -29.730 1.00 88.06 72 LEU A C 1
ATOM 529 O O . LEU A 1 72 ? 18.918 -28.660 -30.189 1.00 88.06 72 LEU A O 1
ATOM 533 N N . ASN A 1 73 ? 21.073 -29.247 -30.395 1.00 87.56 73 ASN A N 1
ATOM 534 C CA . ASN A 1 73 ? 21.265 -28.583 -31.689 1.00 87.56 73 ASN A CA 1
ATOM 535 C C . ASN A 1 73 ? 20.322 -29.129 -32.769 1.00 87.56 73 ASN A C 1
ATOM 537 O O . ASN A 1 73 ? 19.795 -28.366 -33.584 1.00 87.56 73 ASN A O 1
ATOM 541 N N . ARG A 1 74 ? 20.074 -30.447 -32.768 1.00 89.94 74 ARG A N 1
ATOM 542 C CA . ARG A 1 74 ? 19.099 -31.079 -33.666 1.00 89.94 74 ARG A CA 1
ATOM 543 C C . ARG A 1 74 ? 17.692 -30.542 -33.411 1.00 89.94 74 ARG A C 1
ATOM 545 O O . ARG A 1 74 ? 16.999 -30.201 -34.364 1.00 89.94 74 ARG A O 1
ATOM 552 N N . LEU A 1 75 ? 17.288 -30.449 -32.145 1.00 89.69 75 LEU A N 1
ATOM 553 C CA . LEU A 1 75 ? 15.976 -29.946 -31.748 1.00 89.69 75 LEU A CA 1
ATOM 554 C C . LEU A 1 75 ? 15.806 -28.456 -32.094 1.00 89.69 75 LEU A C 1
ATOM 556 O O . LEU A 1 75 ? 14.780 -28.075 -32.651 1.00 89.69 75 LEU A O 1
ATOM 560 N N . ILE A 1 76 ? 16.825 -27.629 -31.841 1.00 87.44 76 ILE A N 1
ATOM 561 C CA . ILE A 1 76 ? 16.841 -26.208 -32.222 1.00 87.44 76 ILE A CA 1
ATOM 562 C C . ILE A 1 76 ? 16.681 -26.064 -33.739 1.00 87.44 76 ILE A C 1
ATOM 564 O O . ILE A 1 76 ? 15.782 -25.356 -34.190 1.00 87.44 76 ILE A O 1
ATOM 568 N N . SER A 1 77 ? 17.487 -26.787 -34.524 1.00 87.94 77 SER A N 1
ATOM 569 C CA . SER A 1 77 ? 17.425 -26.758 -35.995 1.00 87.94 77 SER A CA 1
ATOM 570 C C . SER A 1 77 ? 16.044 -27.162 -36.517 1.00 87.94 77 SER A C 1
ATOM 572 O O . SER A 1 77 ? 15.523 -26.574 -37.464 1.00 87.94 77 SER A O 1
ATOM 574 N N . GLU A 1 78 ? 15.425 -28.154 -35.877 1.00 89.56 78 GLU A N 1
ATOM 575 C CA . GLU A 1 78 ? 14.089 -28.626 -36.218 1.00 89.56 78 GLU A CA 1
ATOM 576 C C . GLU A 1 78 ? 13.031 -27.531 -36.018 1.00 89.56 78 GLU A C 1
ATOM 578 O O . GLU A 1 78 ? 12.280 -27.228 -36.945 1.00 89.56 78 GLU A O 1
ATOM 583 N N . PHE A 1 79 ? 13.000 -26.877 -34.854 1.00 87.00 79 PHE A N 1
ATOM 584 C CA . PHE A 1 79 ? 12.053 -25.789 -34.600 1.00 87.00 79 PHE A CA 1
ATOM 585 C C . PHE A 1 79 ? 12.358 -24.523 -35.417 1.00 87.00 79 PHE A C 1
ATOM 587 O O . PHE A 1 79 ? 11.426 -23.819 -35.808 1.00 87.00 79 PHE A O 1
ATOM 594 N N . GLN A 1 80 ? 13.629 -24.246 -35.726 1.00 86.19 80 GLN A N 1
ATOM 595 C CA . GLN A 1 80 ? 14.034 -23.130 -36.591 1.00 86.19 80 GLN A CA 1
ATOM 596 C C . GLN A 1 80 ? 13.590 -23.329 -38.043 1.00 86.19 80 GLN A C 1
ATOM 598 O O . GLN A 1 80 ? 13.263 -22.354 -38.718 1.00 86.19 80 GLN A O 1
ATOM 603 N N . SER A 1 81 ? 13.522 -24.579 -38.516 1.00 88.19 81 SER A N 1
ATOM 604 C CA . SER A 1 81 ? 13.031 -24.896 -39.864 1.00 88.19 81 SER A CA 1
ATOM 605 C C . SER A 1 81 ? 11.543 -24.566 -40.068 1.00 88.19 81 SER A C 1
ATOM 607 O O . SER A 1 81 ? 11.082 -24.452 -41.204 1.00 88.19 81 SER A O 1
ATOM 609 N N . LEU A 1 82 ? 10.791 -24.367 -38.978 1.00 88.12 82 LEU A N 1
ATOM 610 C CA . LEU A 1 82 ? 9.383 -23.982 -39.001 1.00 88.12 82 LEU A CA 1
ATOM 611 C C . LEU A 1 82 ? 9.259 -22.451 -39.053 1.00 88.12 82 LEU A C 1
ATOM 613 O O . LEU A 1 82 ? 9.580 -21.742 -38.091 1.00 88.12 82 LEU A O 1
ATOM 617 N N . SER A 1 83 ? 8.761 -21.937 -40.177 1.00 78.25 83 SER A N 1
ATOM 618 C CA . SER A 1 83 ? 8.622 -20.497 -40.429 1.00 78.25 83 SER A CA 1
ATOM 619 C C . SER A 1 83 ? 7.417 -19.862 -39.728 1.00 78.25 83 SER A C 1
ATOM 621 O O . SER A 1 83 ? 7.475 -18.690 -39.365 1.00 78.25 83 SER A O 1
ATOM 623 N N . SER A 1 84 ? 6.339 -20.622 -39.504 1.00 83.06 84 SER A N 1
ATOM 624 C CA . SER A 1 84 ? 5.114 -20.128 -38.866 1.00 83.06 84 SER A CA 1
ATOM 625 C C . SER A 1 84 ? 5.098 -20.394 -37.351 1.00 83.06 84 SER A C 1
ATOM 627 O O . SER A 1 84 ? 5.252 -21.548 -36.937 1.00 83.06 84 SER A O 1
ATOM 629 N N . PRO A 1 85 ? 4.814 -19.376 -36.513 1.00 79.56 85 PRO A N 1
ATOM 630 C CA . PRO A 1 85 ? 4.525 -19.521 -35.082 1.00 79.56 85 PRO A CA 1
ATOM 631 C C . PRO A 1 85 ? 3.570 -20.665 -34.728 1.00 79.56 85 PRO A C 1
ATOM 633 O O . PRO A 1 85 ? 3.816 -21.442 -33.806 1.00 79.56 85 PRO A O 1
ATOM 636 N N . ILE A 1 86 ? 2.493 -20.804 -35.501 1.00 82.19 86 ILE A N 1
ATOM 637 C CA . ILE A 1 86 ? 1.454 -21.811 -35.272 1.00 82.19 86 ILE A CA 1
ATOM 638 C C . ILE A 1 86 ? 2.013 -23.221 -35.485 1.00 82.19 86 ILE A C 1
ATOM 640 O O . ILE A 1 86 ? 1.657 -24.146 -34.756 1.00 82.19 86 ILE A O 1
ATOM 644 N N . ASP A 1 87 ? 2.911 -23.399 -36.452 1.00 84.81 87 ASP A N 1
ATOM 645 C CA . ASP A 1 87 ? 3.486 -24.710 -36.746 1.00 84.81 87 ASP A CA 1
ATOM 646 C C . ASP A 1 87 ? 4.480 -25.149 -35.668 1.00 84.81 87 ASP A C 1
ATOM 648 O O . ASP A 1 87 ? 4.544 -26.336 -35.349 1.00 84.81 87 ASP A O 1
ATOM 652 N N . ARG A 1 88 ? 5.168 -24.204 -35.015 1.00 84.94 88 ARG A N 1
ATOM 653 C CA . ARG A 1 88 ? 5.995 -24.490 -33.829 1.00 84.94 88 ARG A CA 1
ATOM 654 C C . ARG A 1 88 ? 5.146 -24.970 -32.654 1.00 84.94 88 ARG A C 1
ATOM 656 O O . ARG A 1 88 ? 5.486 -25.971 -32.028 1.00 84.94 88 ARG A O 1
ATOM 663 N N . VAL A 1 89 ? 4.002 -24.331 -32.404 1.00 83.50 89 VAL A N 1
ATOM 664 C CA . VAL A 1 89 ? 3.055 -24.767 -31.362 1.00 83.50 89 VAL A CA 1
ATOM 665 C C . VAL A 1 89 ? 2.479 -26.146 -31.684 1.00 83.50 89 VAL A C 1
ATOM 667 O O . VAL A 1 89 ? 2.489 -27.029 -30.829 1.00 83.50 89 VAL A O 1
ATOM 670 N N . LYS A 1 90 ? 2.046 -26.388 -32.929 1.00 86.62 90 LYS A N 1
ATOM 671 C CA . LYS A 1 90 ? 1.594 -27.721 -33.366 1.00 86.62 90 LYS A CA 1
ATOM 672 C C . LYS A 1 90 ? 2.684 -28.771 -33.186 1.00 86.62 90 LYS A C 1
ATOM 674 O O . LYS A 1 90 ? 2.401 -29.876 -32.729 1.00 86.62 90 LYS A O 1
ATOM 679 N N . ARG A 1 91 ? 3.937 -28.441 -33.518 1.00 89.75 91 ARG A N 1
ATOM 680 C CA . ARG A 1 91 ? 5.059 -29.361 -33.331 1.00 89.75 91 ARG A CA 1
ATOM 681 C C . ARG A 1 91 ? 5.258 -29.694 -31.858 1.00 89.75 91 ARG A C 1
ATOM 683 O O . ARG A 1 91 ? 5.429 -30.865 -31.535 1.00 89.75 91 ARG A O 1
ATOM 690 N N . LEU A 1 92 ? 5.160 -28.707 -30.974 1.00 88.62 92 LEU A N 1
ATOM 691 C CA . LEU A 1 92 ? 5.233 -28.909 -29.530 1.00 88.62 92 LEU A CA 1
ATOM 692 C C . LEU A 1 92 ? 4.089 -29.794 -28.998 1.00 88.62 92 LEU A C 1
ATOM 694 O O . LEU A 1 92 ? 4.332 -30.684 -28.186 1.00 88.62 92 LEU A O 1
ATOM 698 N N . LEU A 1 93 ? 2.861 -29.618 -29.494 1.00 87.94 93 LEU A N 1
ATOM 699 C CA . LEU A 1 93 ? 1.734 -30.500 -29.163 1.00 87.94 93 LEU A CA 1
ATOM 700 C C . LEU A 1 93 ? 1.945 -31.929 -29.691 1.00 87.94 93 LEU A C 1
ATOM 702 O O . LEU A 1 93 ? 1.590 -32.893 -29.018 1.00 87.94 93 LEU A O 1
ATOM 706 N N . ASN A 1 94 ? 2.610 -32.099 -30.836 1.00 90.94 94 ASN A N 1
ATOM 707 C CA . ASN A 1 94 ? 3.015 -33.430 -31.295 1.00 90.94 94 ASN A CA 1
ATOM 708 C C . ASN A 1 94 ? 4.031 -34.071 -30.335 1.00 90.94 94 ASN A C 1
ATOM 710 O O . ASN A 1 94 ? 3.902 -35.251 -30.030 1.00 90.94 94 ASN A O 1
ATOM 714 N N . TYR A 1 95 ? 5.007 -33.313 -29.820 1.00 91.62 95 TYR A N 1
ATOM 715 C CA . TYR A 1 95 ? 5.912 -33.799 -28.766 1.00 91.62 95 TYR A CA 1
ATOM 716 C C . TYR A 1 95 ? 5.151 -34.189 -27.495 1.00 91.62 95 TYR A C 1
ATOM 718 O O . TYR A 1 95 ? 5.431 -35.229 -26.909 1.00 91.62 95 TYR A O 1
ATOM 726 N N . SER A 1 96 ? 4.136 -33.413 -27.114 1.00 90.31 96 SER A N 1
ATOM 727 C CA . SER A 1 96 ? 3.237 -33.746 -26.005 1.00 90.31 96 SER A CA 1
ATOM 728 C C . SER A 1 96 ? 2.587 -35.120 -26.191 1.00 90.31 96 SER A C 1
ATOM 730 O O . SER A 1 96 ? 2.601 -35.937 -25.276 1.00 90.31 96 SER A O 1
ATOM 732 N N . ALA A 1 97 ? 2.070 -35.408 -27.390 1.00 89.56 97 ALA A N 1
ATOM 733 C CA . ALA A 1 97 ? 1.435 -36.686 -27.711 1.00 89.56 97 ALA A CA 1
ATOM 734 C C . ALA A 1 97 ? 2.417 -37.872 -27.787 1.00 89.56 97 ALA A C 1
ATOM 736 O O . ALA A 1 97 ? 2.000 -39.015 -27.613 1.00 89.56 97 ALA A O 1
ATOM 737 N N . LEU A 1 98 ? 3.702 -37.611 -28.053 1.00 90.19 98 LEU A N 1
ATOM 738 C CA . LEU A 1 98 ? 4.756 -38.630 -28.087 1.00 90.19 98 LEU A CA 1
ATOM 739 C C . LEU A 1 98 ? 5.286 -38.995 -26.697 1.00 90.19 98 LEU A C 1
ATOM 741 O O . LEU A 1 98 ? 5.931 -40.036 -26.562 1.00 90.19 98 LEU A O 1
ATOM 745 N N . LEU A 1 99 ? 5.040 -38.163 -25.681 1.00 90.12 99 LEU A N 1
ATOM 746 C CA . LEU A 1 99 ? 5.511 -38.431 -24.329 1.00 90.12 99 LEU A CA 1
ATOM 747 C C . LEU A 1 99 ? 4.721 -39.601 -23.716 1.00 90.12 99 LEU A C 1
ATOM 749 O O . LEU A 1 99 ? 3.494 -39.507 -23.609 1.00 90.12 99 LEU A O 1
ATOM 753 N N . PRO A 1 100 ? 5.386 -40.693 -23.291 1.00 87.44 100 PRO A N 1
ATOM 754 C CA . PRO A 1 100 ? 4.705 -41.794 -22.621 1.00 87.44 100 PRO A CA 1
ATOM 755 C C . PRO A 1 100 ? 3.998 -41.309 -21.344 1.00 87.44 100 PRO A C 1
ATOM 757 O O . PRO A 1 100 ? 4.594 -40.531 -20.596 1.00 87.44 100 PRO A O 1
ATOM 760 N N . PRO A 1 101 ? 2.758 -41.758 -21.067 1.00 82.75 101 PRO A N 1
ATOM 761 C CA . PRO A 1 101 ? 2.057 -41.371 -19.849 1.00 82.75 101 PRO A CA 1
ATOM 762 C C . PRO A 1 101 ? 2.805 -41.885 -18.616 1.00 82.75 101 PRO A C 1
ATOM 764 O O . PRO A 1 101 ? 3.361 -42.986 -18.623 1.00 82.75 101 PRO A O 1
ATOM 767 N N . LEU A 1 102 ? 2.810 -41.082 -17.555 1.00 88.56 102 LEU A N 1
ATOM 768 C CA . LEU A 1 102 ? 3.368 -41.473 -16.267 1.00 88.56 102 LEU A CA 1
ATOM 769 C C . LEU A 1 102 ? 2.309 -42.232 -15.456 1.00 88.56 102 LEU A C 1
ATOM 771 O O . LEU A 1 102 ? 1.155 -41.809 -15.405 1.00 88.56 102 LEU A O 1
ATOM 775 N N . ASP A 1 103 ? 2.704 -43.334 -14.814 1.00 86.06 103 ASP A N 1
ATOM 776 C CA . ASP A 1 103 ? 1.811 -44.109 -13.947 1.00 86.06 103 ASP A CA 1
ATOM 777 C C . ASP A 1 103 ? 1.270 -43.238 -12.800 1.00 86.06 103 ASP A C 1
ATOM 779 O O . ASP A 1 103 ? 2.015 -42.456 -12.201 1.00 86.06 103 ASP A O 1
ATOM 783 N N . ASP A 1 104 ? -0.002 -43.410 -12.425 1.00 79.12 104 ASP A N 1
ATOM 784 C CA . ASP A 1 104 ? -0.622 -42.618 -11.349 1.00 79.12 104 ASP A CA 1
ATOM 785 C C . ASP A 1 104 ? 0.112 -42.770 -10.005 1.00 79.12 104 ASP A C 1
ATOM 787 O O . ASP A 1 104 ? 0.166 -41.832 -9.212 1.00 79.12 104 ASP A O 1
ATOM 791 N N . THR A 1 105 ? 0.770 -43.910 -9.768 1.00 85.25 105 THR A N 1
ATOM 792 C CA . THR A 1 105 ? 1.603 -44.149 -8.576 1.00 85.25 105 THR A CA 1
ATOM 793 C C . THR A 1 105 ? 2.872 -43.300 -8.533 1.00 85.25 105 THR A C 1
ATOM 795 O O . THR A 1 105 ? 3.476 -43.167 -7.474 1.00 85.25 105 THR A O 1
ATOM 798 N N . ALA A 1 106 ? 3.306 -42.753 -9.669 1.00 84.62 106 ALA A N 1
ATOM 799 C CA . ALA A 1 106 ? 4.457 -41.863 -9.768 1.00 84.62 106 ALA A CA 1
ATOM 800 C C . ALA A 1 106 ? 4.061 -40.375 -9.738 1.00 84.62 106 ALA A C 1
ATOM 802 O O . ALA A 1 106 ? 4.942 -39.520 -9.621 1.00 84.62 106 ALA A O 1
ATOM 803 N N . ARG A 1 107 ? 2.762 -40.045 -9.768 1.00 83.50 107 ARG A N 1
ATOM 804 C CA . ARG A 1 107 ? 2.243 -38.677 -9.594 1.00 83.50 107 ARG A CA 1
ATOM 805 C C . ARG A 1 107 ? 2.163 -38.286 -8.108 1.00 83.50 107 ARG A C 1
ATOM 807 O O . ARG A 1 107 ? 1.116 -37.886 -7.609 1.00 83.50 107 ARG A O 1
ATOM 814 N N . THR A 1 108 ? 3.279 -38.414 -7.393 1.00 82.75 108 THR A N 1
ATOM 815 C CA . THR A 1 108 ? 3.412 -38.101 -5.958 1.00 82.75 108 THR A CA 1
ATOM 816 C C . THR A 1 108 ? 4.014 -36.718 -5.725 1.00 82.75 108 THR A C 1
ATOM 818 O O . THR A 1 108 ? 4.703 -36.182 -6.596 1.00 82.75 108 THR A O 1
ATOM 821 N N . ASP A 1 109 ? 3.832 -36.168 -4.520 1.00 71.94 109 ASP A N 1
ATOM 822 C CA . ASP A 1 109 ? 4.418 -34.879 -4.123 1.00 71.94 109 ASP A CA 1
ATOM 823 C C . ASP A 1 109 ? 5.956 -34.886 -4.204 1.00 71.94 109 ASP A C 1
ATOM 825 O O . ASP A 1 109 ? 6.562 -33.919 -4.654 1.00 71.94 109 ASP A O 1
ATOM 829 N N . SER A 1 110 ? 6.597 -36.018 -3.894 1.00 78.88 110 SER A N 1
ATOM 830 C CA . SER A 1 110 ? 8.055 -36.200 -4.015 1.00 78.88 110 SER A CA 1
ATOM 831 C C . SER A 1 110 ? 8.587 -36.094 -5.454 1.00 78.88 110 SER A C 1
ATOM 833 O O . SER A 1 110 ? 9.748 -35.738 -5.679 1.00 78.88 110 SER A O 1
ATOM 835 N N . ASN A 1 111 ? 7.743 -36.375 -6.447 1.00 86.88 111 ASN A N 1
ATOM 836 C CA . ASN A 1 111 ? 8.102 -36.285 -7.860 1.00 86.88 111 ASN A CA 1
ATOM 837 C C . ASN A 1 111 ? 7.724 -34.932 -8.472 1.00 86.88 111 ASN A C 1
ATOM 839 O O . ASN A 1 111 ? 7.965 -34.722 -9.658 1.00 86.88 111 ASN A O 1
ATOM 843 N N . ARG A 1 112 ? 7.154 -33.995 -7.706 1.00 84.88 112 ARG A N 1
ATOM 844 C CA . ARG A 1 112 ? 6.792 -32.668 -8.216 1.00 84.88 112 ARG A CA 1
ATOM 845 C C . ARG A 1 112 ? 8.032 -31.867 -8.616 1.00 84.88 112 ARG A C 1
ATOM 847 O O . ARG A 1 112 ? 9.116 -32.018 -8.046 1.00 84.88 112 ARG A O 1
ATOM 854 N N . VAL A 1 113 ? 7.855 -31.007 -9.614 1.00 84.50 113 VAL A N 1
ATOM 855 C CA . VAL A 1 113 ? 8.795 -29.930 -9.945 1.00 84.50 113 VAL A CA 1
ATOM 856 C C . VAL A 1 113 ? 8.151 -28.608 -9.538 1.00 84.50 113 VAL A C 1
ATOM 858 O O . VAL A 1 113 ? 7.039 -28.298 -9.972 1.00 84.50 113 VAL A O 1
ATOM 861 N N . MET A 1 114 ? 8.844 -27.853 -8.688 1.00 76.88 114 MET A N 1
ATOM 862 C CA . MET A 1 114 ? 8.368 -26.575 -8.159 1.00 76.88 114 MET A CA 1
ATOM 863 C C . MET A 1 114 ? 8.617 -25.431 -9.151 1.00 76.88 114 MET A C 1
ATOM 865 O O . MET A 1 114 ? 9.501 -25.515 -10.001 1.00 76.88 114 MET A O 1
ATOM 869 N N . GLY A 1 115 ? 7.814 -24.366 -9.068 1.00 71.62 115 GLY A N 1
ATOM 870 C CA . GLY A 1 115 ? 7.993 -23.156 -9.885 1.00 71.62 115 GLY A CA 1
ATOM 871 C C . GLY A 1 115 ? 7.404 -23.188 -11.295 1.00 71.62 115 GLY A C 1
ATOM 872 O O . GLY A 1 115 ? 7.468 -22.191 -12.012 1.00 71.62 115 GLY A O 1
ATOM 873 N N . CYS A 1 116 ? 6.830 -24.307 -11.735 1.00 75.06 116 CYS A N 1
ATOM 874 C CA . CYS A 1 116 ? 6.128 -24.378 -13.016 1.00 75.06 116 CYS A CA 1
ATOM 875 C C . CYS A 1 116 ? 4.689 -23.847 -12.877 1.00 75.06 116 CYS A C 1
ATOM 877 O O . CYS A 1 116 ? 3.994 -24.178 -11.917 1.00 75.06 116 CYS A O 1
ATOM 879 N N . THR A 1 117 ? 4.216 -23.055 -13.851 1.00 71.00 117 THR A N 1
ATOM 880 C CA . THR A 1 117 ? 2.812 -22.594 -13.893 1.00 71.00 117 THR A CA 1
ATOM 881 C C . THR A 1 117 ? 1.842 -23.769 -14.021 1.00 71.00 117 THR A C 1
ATOM 883 O O . THR A 1 117 ? 0.807 -23.792 -13.365 1.00 71.00 117 THR A O 1
ATOM 886 N N . ALA A 1 118 ? 2.193 -24.753 -14.852 1.00 80.75 118 ALA A N 1
ATOM 887 C CA . ALA A 1 118 ? 1.494 -26.030 -14.925 1.00 80.75 118 ALA A CA 1
ATOM 888 C C . ALA A 1 118 ? 2.171 -27.058 -14.020 1.00 80.75 118 ALA A C 1
ATOM 890 O O . ALA A 1 118 ? 3.381 -27.004 -13.785 1.00 80.75 118 ALA A O 1
ATOM 891 N N . ARG A 1 119 ? 1.413 -28.043 -13.548 1.00 84.25 119 ARG A N 1
ATOM 892 C CA . ARG A 1 119 ? 1.945 -29.088 -12.685 1.00 84.25 119 ARG A CA 1
ATOM 893 C C . ARG A 1 119 ? 2.837 -30.011 -13.503 1.00 84.25 119 ARG A C 1
ATOM 895 O O . ARG A 1 119 ? 2.393 -30.529 -14.518 1.00 84.25 119 ARG A O 1
ATOM 902 N N . VAL A 1 120 ? 4.066 -30.237 -13.043 1.00 89.00 120 VAL A N 1
ATOM 903 C CA . VAL A 1 120 ? 4.976 -31.239 -13.610 1.00 89.00 120 VAL A CA 1
ATOM 904 C C . VAL A 1 120 ? 5.327 -32.284 -12.554 1.00 89.00 120 VAL A C 1
ATOM 906 O O . VAL A 1 120 ? 5.581 -31.940 -11.395 1.00 89.00 120 VAL A O 1
ATOM 909 N N . TRP A 1 121 ? 5.341 -33.551 -12.962 1.00 92.06 121 TRP A N 1
ATOM 910 C CA . TRP A 1 121 ? 5.934 -34.660 -12.217 1.00 92.06 121 TRP A CA 1
ATOM 911 C C . TRP A 1 121 ? 7.1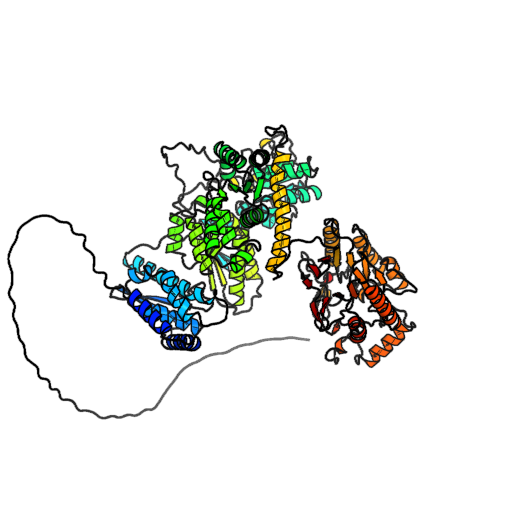27 -35.195 -12.997 1.00 92.06 121 TRP A C 1
ATOM 913 O O . TRP A 1 121 ? 7.041 -35.332 -14.213 1.00 92.06 121 TRP A O 1
ATOM 923 N N . LEU A 1 122 ? 8.226 -35.490 -12.310 1.00 93.44 122 LEU A N 1
ATOM 924 C CA . LEU A 1 122 ? 9.488 -35.924 -12.888 1.00 93.44 122 LEU A CA 1
ATOM 925 C C . LEU A 1 122 ? 10.058 -37.095 -12.085 1.00 93.44 122 LEU A C 1
ATOM 927 O O . LEU A 1 122 ? 10.345 -36.977 -10.894 1.00 93.44 122 LEU A O 1
ATOM 931 N N . VAL A 1 123 ? 10.284 -38.205 -12.777 1.00 93.31 123 VAL A N 1
ATOM 932 C CA . VAL A 1 123 ? 10.981 -39.388 -12.279 1.00 93.31 123 VAL A CA 1
ATOM 933 C C . VAL A 1 123 ? 12.327 -39.481 -12.982 1.00 93.31 123 VAL A C 1
ATOM 935 O O . VAL A 1 123 ? 12.401 -39.446 -14.213 1.00 93.31 123 VAL A O 1
ATOM 938 N N . VAL A 1 124 ? 13.385 -39.625 -12.189 1.00 93.88 124 VAL A N 1
ATOM 939 C CA . VAL A 1 124 ? 14.758 -39.773 -12.672 1.00 93.88 124 VAL A CA 1
ATOM 940 C C . VAL A 1 124 ? 15.317 -41.073 -12.125 1.00 93.88 124 VAL A C 1
ATOM 942 O O . VAL A 1 124 ? 15.219 -41.340 -10.930 1.00 93.88 124 VAL A O 1
ATOM 945 N N . THR A 1 125 ? 15.890 -41.883 -13.003 1.00 93.62 125 THR A N 1
ATOM 946 C CA . THR A 1 125 ? 16.556 -43.139 -12.645 1.00 93.62 125 THR A CA 1
ATOM 947 C C . THR A 1 125 ? 17.871 -43.249 -13.401 1.00 93.62 125 THR A C 1
ATOM 949 O O . THR A 1 125 ? 18.005 -42.677 -14.480 1.00 93.62 125 THR A O 1
ATOM 952 N N . MET A 1 126 ? 18.825 -44.003 -12.867 1.00 93.88 126 MET A N 1
ATOM 953 C CA . MET A 1 126 ? 20.055 -44.359 -13.572 1.00 93.88 126 MET A CA 1
ATOM 954 C C . MET A 1 126 ? 19.972 -45.829 -13.983 1.00 93.88 126 MET A C 1
ATOM 956 O O . MET A 1 126 ? 19.608 -46.675 -13.165 1.00 93.88 126 MET A O 1
ATOM 960 N N . ASP A 1 127 ? 20.245 -46.127 -15.251 1.00 92.75 127 ASP A N 1
ATOM 961 C CA . ASP A 1 127 ? 20.230 -47.502 -15.749 1.00 92.75 127 ASP A CA 1
ATOM 962 C C . ASP A 1 127 ? 21.529 -48.263 -15.429 1.00 92.75 127 ASP A C 1
ATOM 964 O O . ASP A 1 127 ? 22.472 -47.728 -14.841 1.00 92.75 127 ASP A O 1
ATOM 968 N N . SER A 1 128 ? 21.573 -49.542 -15.812 1.00 89.44 128 SER A N 1
ATOM 969 C CA . SER A 1 128 ? 22.724 -50.420 -15.573 1.00 89.44 128 SER A CA 1
ATOM 970 C C . SER A 1 128 ? 24.009 -49.965 -16.267 1.00 89.44 128 SER A C 1
ATOM 972 O O . SER A 1 128 ? 25.092 -50.325 -15.813 1.00 89.44 128 SER A O 1
ATOM 974 N N . ASP A 1 129 ? 23.898 -49.174 -17.337 1.00 87.75 129 ASP A N 1
ATOM 975 C CA . ASP A 1 129 ? 25.033 -48.641 -18.094 1.00 87.75 129 ASP A CA 1
ATOM 976 C C . ASP A 1 129 ? 25.497 -47.278 -17.545 1.00 87.75 129 ASP A C 1
ATOM 978 O O . ASP A 1 129 ? 26.394 -46.638 -18.101 1.00 87.75 129 ASP A O 1
ATOM 982 N N . GLY A 1 130 ? 24.899 -46.821 -16.438 1.00 87.81 130 GLY A N 1
ATOM 983 C CA . GLY A 1 130 ? 25.195 -45.537 -15.813 1.00 87.81 130 GLY A CA 1
ATOM 984 C C . GLY A 1 130 ? 24.639 -44.344 -16.589 1.00 87.81 130 GLY A C 1
ATOM 985 O O . GLY A 1 130 ? 25.139 -43.234 -16.415 1.00 87.81 130 GLY A O 1
ATOM 986 N N . LYS A 1 131 ? 23.648 -44.554 -17.465 1.00 93.19 131 LYS A N 1
ATOM 987 C CA . LYS A 1 131 ? 22.977 -43.490 -18.218 1.00 93.19 131 LYS A CA 1
ATOM 988 C C . LYS A 1 131 ? 21.701 -43.043 -17.518 1.00 93.19 131 LYS A C 1
ATOM 990 O O . LYS A 1 131 ? 21.000 -43.832 -16.881 1.00 93.19 131 LYS A O 1
ATOM 995 N N . MET A 1 132 ? 21.398 -41.756 -17.646 1.00 95.06 132 MET A N 1
ATOM 996 C CA . MET A 1 132 ? 20.236 -41.153 -17.005 1.00 95.06 132 MET A CA 1
ATOM 997 C C . MET A 1 132 ? 18.969 -41.403 -17.821 1.00 95.06 132 MET A C 1
ATOM 999 O O . MET A 1 132 ? 18.962 -41.260 -19.045 1.00 95.06 132 MET A O 1
ATOM 1003 N N . ARG A 1 133 ? 17.892 -41.773 -17.127 1.00 94.81 133 ARG A N 1
ATOM 1004 C CA . ARG A 1 133 ? 16.564 -42.014 -17.691 1.00 94.81 133 ARG A CA 1
ATOM 1005 C C . ARG A 1 133 ? 15.545 -41.088 -17.059 1.00 94.81 133 ARG A C 1
ATOM 1007 O O . ARG A 1 133 ? 15.470 -41.000 -15.830 1.00 94.81 133 ARG A O 1
ATOM 1014 N N . PHE A 1 134 ? 14.741 -40.447 -17.898 1.00 94.56 134 PHE A N 1
ATOM 1015 C CA . PHE A 1 134 ? 13.791 -39.423 -17.483 1.00 94.56 134 PHE A CA 1
ATOM 1016 C C . PHE A 1 134 ? 12.375 -39.778 -17.927 1.00 94.56 134 PHE A C 1
ATOM 1018 O O . PHE A 1 134 ? 12.116 -40.079 -19.090 1.00 94.56 134 PHE A O 1
ATOM 1025 N N . ARG A 1 135 ? 11.430 -39.697 -16.992 1.00 93.75 135 ARG A N 1
ATOM 1026 C CA . ARG A 1 135 ? 9.993 -39.768 -17.274 1.00 93.75 135 ARG A CA 1
ATOM 1027 C C . ARG A 1 135 ? 9.322 -38.569 -16.637 1.00 93.75 135 ARG A C 1
ATOM 1029 O O . ARG A 1 135 ? 9.620 -38.249 -15.491 1.00 93.75 135 ARG A O 1
ATOM 1036 N N . ALA A 1 136 ? 8.432 -37.910 -17.362 1.00 93.75 136 ALA A N 1
ATOM 1037 C CA . ALA A 1 136 ? 7.720 -36.757 -16.841 1.00 93.75 136 ALA A CA 1
ATOM 1038 C C . ALA A 1 136 ? 6.291 -36.706 -17.364 1.00 93.75 136 ALA A C 1
ATOM 1040 O O . ALA A 1 136 ? 5.980 -37.310 -18.387 1.00 93.75 136 ALA A O 1
ATOM 1041 N N . ASP A 1 137 ? 5.440 -35.965 -16.667 1.00 92.12 137 ASP A N 1
ATOM 1042 C CA . ASP A 1 137 ? 4.072 -35.697 -17.093 1.00 92.12 137 ASP A CA 1
ATOM 1043 C C . ASP A 1 137 ? 3.600 -34.333 -16.590 1.00 92.12 137 ASP A C 1
ATOM 1045 O O . ASP A 1 137 ? 4.183 -33.776 -15.654 1.00 92.12 137 ASP A O 1
ATOM 1049 N N . SER A 1 138 ? 2.560 -33.785 -17.218 1.00 89.75 138 SER A N 1
ATOM 1050 C CA . SER A 1 138 ? 1.989 -32.494 -16.846 1.00 89.75 138 SER A CA 1
ATOM 1051 C C . SER A 1 138 ? 0.494 -32.403 -17.123 1.00 89.75 138 SER A C 1
ATOM 1053 O O . SER A 1 138 ? -0.016 -33.011 -18.058 1.00 89.75 138 SER A O 1
ATOM 1055 N N . ASP A 1 139 ? -0.201 -31.584 -16.335 1.00 85.44 139 ASP A N 1
ATOM 1056 C CA . ASP A 1 139 ? -1.612 -31.251 -16.552 1.00 85.44 139 ASP A CA 1
ATOM 1057 C C . ASP A 1 139 ? -1.849 -30.198 -17.652 1.00 85.44 139 ASP A C 1
ATOM 1059 O O . ASP A 1 139 ? -2.995 -29.894 -17.973 1.00 85.44 139 ASP A O 1
ATOM 1063 N N . SER A 1 140 ? -0.783 -29.671 -18.263 1.00 88.38 140 SER A N 1
ATOM 1064 C CA . SER A 1 140 ? -0.835 -28.816 -19.452 1.00 88.38 140 SER A CA 1
ATOM 1065 C C . SER A 1 140 ? -0.189 -29.518 -20.638 1.00 88.38 140 SER A C 1
ATOM 1067 O O . SER A 1 140 ? 0.972 -29.927 -20.574 1.00 88.38 140 SER A O 1
ATOM 1069 N N . GLU A 1 141 ? -0.898 -29.593 -21.767 1.00 86.38 141 GLU A N 1
ATOM 1070 C CA . GLU A 1 141 ? -0.371 -30.219 -22.985 1.00 86.38 141 GLU A CA 1
ATOM 1071 C C . GLU A 1 141 ? 0.885 -29.515 -23.510 1.00 86.38 141 GLU A C 1
ATOM 1073 O O . GLU A 1 141 ? 1.807 -30.180 -23.984 1.00 86.38 141 GLU A O 1
ATOM 1078 N N . ILE A 1 142 ? 0.950 -28.187 -23.390 1.00 85.50 142 ILE A N 1
ATOM 1079 C CA . ILE A 1 142 ? 2.114 -27.389 -23.797 1.00 85.50 142 ILE A CA 1
ATOM 1080 C C . ILE A 1 142 ? 3.314 -27.736 -22.910 1.00 85.50 142 ILE A C 1
ATOM 1082 O O . ILE A 1 142 ? 4.398 -28.029 -23.414 1.00 85.50 142 ILE A O 1
ATOM 1086 N N . THR A 1 143 ? 3.110 -27.771 -21.591 1.00 86.62 143 THR A N 1
ATOM 1087 C CA . THR A 1 143 ? 4.166 -28.108 -20.627 1.00 86.62 143 THR A CA 1
ATOM 1088 C C . THR A 1 143 ? 4.631 -29.551 -20.770 1.00 86.62 143 THR A C 1
ATOM 1090 O O . THR A 1 143 ? 5.828 -29.826 -20.694 1.00 86.62 143 THR A O 1
ATOM 1093 N N . ARG A 1 144 ? 3.713 -30.475 -21.057 1.00 90.12 144 ARG A N 1
ATOM 1094 C CA . ARG A 1 144 ? 4.041 -31.862 -21.387 1.00 90.12 144 ARG A CA 1
ATOM 1095 C C . ARG A 1 144 ? 4.902 -31.942 -22.655 1.00 90.12 144 ARG A C 1
ATOM 1097 O O . ARG A 1 144 ? 5.883 -32.681 -22.681 1.00 90.12 144 ARG A O 1
ATOM 1104 N N . GLY A 1 145 ? 4.613 -31.112 -23.660 1.00 89.81 145 GLY A N 1
ATOM 1105 C CA . GLY A 1 145 ? 5.471 -30.933 -24.835 1.00 89.81 145 GLY A CA 1
ATOM 1106 C C . GLY A 1 145 ? 6.884 -30.459 -24.477 1.00 89.81 145 GLY A C 1
ATOM 1107 O O . GLY A 1 145 ? 7.857 -31.046 -24.948 1.00 89.81 145 GLY A O 1
ATOM 1108 N N . PHE A 1 146 ? 7.019 -29.464 -23.593 1.00 88.94 146 PHE A N 1
ATOM 1109 C CA . PHE A 1 146 ? 8.326 -28.995 -23.108 1.00 88.94 146 PHE A CA 1
ATOM 1110 C C . PHE A 1 146 ? 9.106 -30.083 -22.362 1.00 88.94 146 PHE A C 1
ATOM 1112 O O . PHE A 1 146 ? 10.294 -30.278 -22.620 1.00 88.94 146 PHE A O 1
ATOM 1119 N N . CYS A 1 147 ? 8.435 -30.841 -21.491 1.00 90.50 147 CYS A N 1
ATOM 1120 C CA . CYS A 1 147 ? 9.043 -31.975 -20.798 1.00 90.50 147 CYS A CA 1
ATOM 1121 C C . CYS A 1 147 ? 9.571 -33.012 -21.798 1.00 90.50 147 CYS A C 1
ATOM 1123 O O . CYS A 1 147 ? 10.706 -33.466 -21.669 1.00 90.50 147 CYS A O 1
ATOM 1125 N N . CYS A 1 148 ? 8.794 -33.336 -22.837 1.00 92.00 148 CYS A N 1
ATOM 1126 C CA . CYS A 1 148 ? 9.221 -34.264 -23.881 1.00 92.00 148 CYS A CA 1
ATOM 1127 C C . CYS A 1 148 ? 10.452 -33.773 -24.646 1.00 92.00 148 CYS A C 1
ATOM 1129 O O . CYS A 1 148 ? 11.336 -34.569 -24.960 1.00 92.00 148 CYS A O 1
ATOM 1131 N N . CYS A 1 149 ? 10.532 -32.475 -24.930 1.00 90.88 149 CYS A N 1
ATOM 1132 C CA . CYS A 1 149 ? 11.704 -31.885 -25.557 1.00 90.88 149 CYS A CA 1
ATOM 1133 C C . CYS A 1 149 ? 12.957 -32.038 -24.680 1.00 90.88 149 CYS A C 1
ATOM 1135 O O . CYS A 1 149 ? 13.966 -32.536 -25.176 1.00 90.88 149 CYS A O 1
ATOM 1137 N N . LEU A 1 150 ? 12.893 -31.695 -23.386 1.00 90.62 150 LEU A N 1
ATOM 1138 C CA . LEU A 1 150 ? 14.015 -31.886 -22.450 1.00 90.62 150 LEU A CA 1
ATOM 1139 C C . LEU A 1 150 ? 14.439 -33.352 -22.343 1.00 90.62 150 LEU A C 1
ATOM 1141 O O . LEU A 1 150 ? 15.626 -33.659 -22.420 1.00 90.62 150 LEU A O 1
ATOM 1145 N N . ILE A 1 151 ? 13.470 -34.263 -22.233 1.00 93.19 151 ILE A N 1
ATOM 1146 C CA . ILE A 1 151 ? 13.728 -35.707 -22.205 1.00 93.19 151 ILE A CA 1
ATOM 1147 C C . ILE A 1 151 ? 14.415 -36.145 -23.503 1.00 93.19 151 ILE A C 1
ATOM 1149 O O . ILE A 1 151 ? 15.397 -36.871 -23.453 1.00 93.19 151 ILE A O 1
ATOM 1153 N N . SER A 1 152 ? 13.989 -35.648 -24.668 1.00 91.25 152 SER A N 1
ATOM 1154 C CA . SER A 1 152 ? 14.633 -35.983 -25.948 1.00 91.25 152 SER A CA 1
ATOM 1155 C C . SER A 1 152 ? 16.074 -35.472 -26.079 1.00 91.25 152 SER A C 1
ATOM 1157 O O . SER A 1 152 ? 16.830 -35.977 -26.909 1.00 91.25 152 SER A O 1
ATOM 1159 N N . VAL A 1 153 ? 16.449 -34.470 -25.277 1.00 91.06 153 VAL A N 1
ATOM 1160 C CA . VAL A 1 153 ? 17.815 -33.946 -25.200 1.00 91.06 153 VAL A CA 1
ATOM 1161 C C . VAL A 1 153 ? 18.663 -34.788 -24.246 1.00 91.06 153 VAL A C 1
ATOM 1163 O O . VAL A 1 153 ? 19.784 -35.146 -24.604 1.00 91.06 153 VAL A O 1
ATOM 1166 N N . LEU A 1 154 ? 18.132 -35.112 -23.064 1.00 93.19 154 LEU A N 1
ATOM 1167 C CA . LEU A 1 154 ? 18.900 -35.642 -21.932 1.00 93.19 154 LEU A CA 1
ATOM 1168 C C . LEU A 1 154 ? 18.779 -37.156 -21.706 1.00 93.19 154 LEU A C 1
ATOM 1170 O O . LEU A 1 154 ? 19.648 -37.731 -21.052 1.00 93.19 154 LEU A O 1
ATOM 1174 N N . ASP A 1 155 ? 17.737 -37.823 -22.203 1.00 92.62 155 ASP A N 1
ATOM 1175 C CA . ASP A 1 155 ? 17.569 -39.263 -21.983 1.00 92.62 155 ASP A CA 1
ATOM 1176 C C . ASP A 1 155 ? 18.692 -40.065 -22.656 1.00 92.62 155 ASP A C 1
ATOM 1178 O O . ASP A 1 155 ? 18.996 -39.896 -23.839 1.00 92.62 155 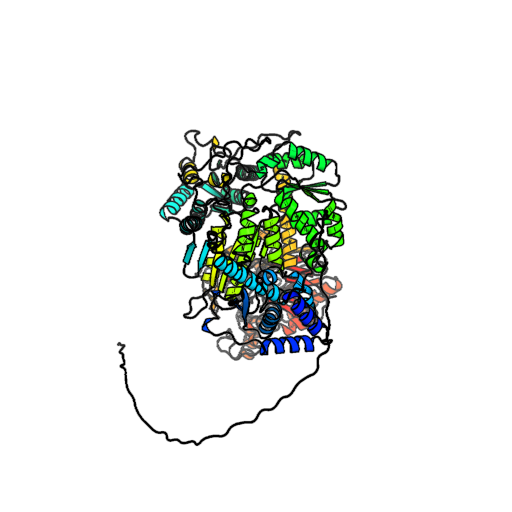ASP A O 1
ATOM 1182 N N . GLY A 1 156 ? 19.343 -40.933 -21.879 1.00 91.62 156 GLY A N 1
ATOM 1183 C CA . GLY A 1 156 ? 20.517 -41.693 -22.306 1.00 91.62 156 GLY A CA 1
ATOM 1184 C C . GLY A 1 156 ? 21.850 -40.949 -22.192 1.00 91.62 156 GLY A C 1
ATOM 1185 O O . GLY A 1 156 ? 22.887 -41.541 -22.501 1.00 91.62 156 GLY A O 1
ATOM 1186 N N . ALA A 1 157 ? 21.855 -39.694 -21.732 1.00 93.06 157 ALA A N 1
ATOM 1187 C CA . ALA A 1 157 ? 23.074 -38.941 -21.449 1.00 93.06 157 ALA A CA 1
ATOM 1188 C C . ALA A 1 157 ? 23.776 -39.445 -20.172 1.00 93.06 157 ALA A C 1
ATOM 1190 O O . ALA A 1 157 ? 23.161 -40.067 -19.297 1.00 93.06 157 ALA A O 1
ATOM 1191 N N . GLY A 1 158 ? 25.087 -39.204 -20.074 1.00 93.19 158 GLY A N 1
ATOM 1192 C CA . GLY A 1 158 ? 25.836 -39.441 -18.832 1.00 93.19 158 GLY A CA 1
ATOM 1193 C C . GLY A 1 158 ? 25.499 -38.395 -17.754 1.00 93.19 158 GLY A C 1
ATOM 1194 O O . GLY A 1 158 ? 25.099 -37.283 -18.109 1.00 93.19 158 GLY A O 1
ATOM 1195 N N . PRO A 1 159 ? 25.658 -38.694 -16.449 1.00 91.38 159 PRO A N 1
ATOM 1196 C CA . PRO A 1 159 ? 25.407 -37.724 -15.382 1.00 91.38 159 PRO A CA 1
ATOM 1197 C C . PRO A 1 159 ? 26.177 -36.409 -15.572 1.00 91.38 159 PRO A C 1
ATOM 1199 O O . PRO A 1 159 ? 25.618 -35.334 -15.384 1.00 91.38 159 PRO A O 1
ATOM 1202 N N . GLU A 1 160 ? 27.431 -36.479 -16.017 1.00 90.25 160 GLU A N 1
ATOM 1203 C CA . GLU A 1 160 ? 28.275 -35.324 -16.326 1.00 90.25 160 GLU A CA 1
ATOM 1204 C C . GLU A 1 160 ? 27.699 -34.435 -17.437 1.00 90.25 160 GLU A C 1
ATOM 1206 O O . GLU A 1 160 ? 27.800 -33.212 -17.363 1.00 90.25 160 GLU A O 1
ATOM 1211 N N . GLU A 1 161 ? 27.045 -35.028 -18.439 1.00 89.94 161 GLU A N 1
ATOM 1212 C CA . GLU A 1 161 ? 26.403 -34.287 -19.527 1.00 89.94 161 GLU A CA 1
ATOM 1213 C C . GLU A 1 161 ? 25.114 -33.607 -19.049 1.00 89.94 161 GLU A C 1
ATOM 1215 O O . GLU A 1 161 ? 24.848 -32.467 -19.426 1.00 89.94 161 GLU A O 1
ATOM 1220 N N . VAL A 1 162 ? 24.337 -34.274 -18.186 1.00 90.25 162 VAL A N 1
ATOM 1221 C CA . VAL A 1 162 ? 23.114 -33.710 -17.588 1.00 90.25 162 VAL A CA 1
ATOM 1222 C C . VAL A 1 162 ? 23.447 -32.531 -16.671 1.00 90.25 162 VAL A C 1
ATOM 1224 O O . VAL A 1 162 ? 22.799 -31.487 -16.738 1.00 90.25 162 VAL A O 1
ATOM 1227 N N . LEU A 1 163 ? 24.465 -32.683 -15.819 1.00 88.56 163 LEU A N 1
ATOM 1228 C CA . LEU A 1 163 ? 24.910 -31.642 -14.888 1.00 88.56 163 LEU A CA 1
ATOM 1229 C C . LEU A 1 163 ? 25.656 -30.498 -15.587 1.00 88.56 163 LEU A C 1
ATOM 1231 O O . LEU A 1 163 ? 25.687 -29.387 -15.065 1.00 88.56 163 LEU A O 1
ATOM 1235 N N . GLY A 1 164 ? 26.254 -30.762 -16.751 1.00 86.94 164 GLY A N 1
ATOM 1236 C CA . GLY A 1 164 ? 26.961 -29.765 -17.550 1.00 86.94 164 GLY A CA 1
ATOM 1237 C C . GLY A 1 164 ? 26.060 -28.885 -18.419 1.00 86.94 164 GLY A C 1
ATOM 1238 O O . GLY A 1 164 ? 26.523 -27.838 -18.869 1.00 86.94 164 GLY A O 1
ATOM 1239 N N . LEU A 1 165 ? 24.805 -29.285 -18.663 1.00 86.12 165 LEU A N 1
ATOM 1240 C CA . LEU A 1 165 ? 23.851 -28.490 -19.438 1.00 86.12 165 LEU A CA 1
ATOM 1241 C C . LEU A 1 165 ? 23.343 -27.310 -18.604 1.00 86.12 165 LEU A C 1
ATOM 1243 O O . LEU A 1 165 ? 22.772 -27.509 -17.533 1.00 86.12 165 LEU A O 1
ATOM 1247 N N . LYS A 1 166 ? 23.510 -26.083 -19.092 1.00 81.69 166 LYS A N 1
ATOM 1248 C CA . LYS A 1 166 ? 23.058 -24.888 -18.376 1.00 81.69 166 LYS A CA 1
ATOM 1249 C C . LYS A 1 166 ? 21.738 -24.366 -18.924 1.00 81.69 166 LYS A C 1
ATOM 1251 O O . LYS A 1 166 ? 21.325 -24.679 -20.040 1.00 81.69 166 LYS A O 1
ATOM 1256 N N . THR A 1 167 ? 21.070 -23.527 -18.141 1.00 72.38 167 THR A N 1
ATOM 1257 C CA . THR A 1 167 ? 19.826 -22.873 -18.559 1.00 72.38 167 THR A CA 1
ATOM 1258 C C . THR A 1 167 ? 20.027 -21.942 -19.752 1.00 72.38 167 THR A C 1
ATOM 1260 O O . THR A 1 167 ? 19.130 -21.824 -20.584 1.00 72.38 167 THR A O 1
ATOM 1263 N N . GLU A 1 168 ? 21.212 -21.343 -19.894 1.00 71.81 168 GLU A N 1
ATOM 1264 C CA . GLU A 1 168 ? 21.543 -20.456 -21.017 1.00 71.81 168 GLU A CA 1
ATOM 1265 C C . GLU A 1 168 ? 21.643 -21.228 -22.338 1.00 71.81 168 GLU A C 1
ATOM 1267 O O . GLU A 1 168 ? 21.239 -20.709 -23.377 1.00 71.81 168 GLU A O 1
ATOM 1272 N N . ASP A 1 169 ? 22.090 -22.490 -22.295 1.00 76.56 169 ASP A N 1
ATOM 1273 C CA . ASP A 1 169 ? 22.147 -23.365 -23.473 1.00 76.56 169 ASP A CA 1
ATOM 1274 C C . ASP A 1 169 ? 20.739 -23.627 -24.045 1.00 76.56 169 ASP A C 1
ATOM 1276 O O . ASP A 1 169 ? 20.570 -23.859 -25.241 1.00 76.56 169 ASP A O 1
ATOM 1280 N N . LEU A 1 170 ? 19.701 -23.550 -23.201 1.00 72.44 170 LEU A N 1
ATOM 1281 C CA . LEU A 1 170 ? 18.298 -23.685 -23.600 1.00 72.44 170 LEU A CA 1
ATOM 1282 C C . LEU A 1 170 ? 17.669 -22.367 -24.077 1.00 72.44 170 LEU A C 1
ATOM 1284 O O . LEU A 1 170 ? 16.529 -22.385 -24.549 1.00 72.44 170 LEU A O 1
ATOM 1288 N N . GLY A 1 171 ? 18.368 -21.232 -23.966 1.00 67.81 171 GLY A N 1
ATOM 1289 C CA . GLY A 1 171 ? 17.845 -19.909 -24.317 1.00 67.81 171 GLY A CA 1
ATOM 1290 C C . GLY A 1 171 ? 17.408 -19.812 -25.780 1.00 67.81 171 GLY A C 1
ATOM 1291 O O . GLY A 1 171 ? 16.310 -19.337 -26.071 1.00 67.81 171 GLY A O 1
ATOM 1292 N N . GLU A 1 172 ? 18.211 -20.356 -26.700 1.00 68.44 172 GLU A N 1
ATOM 1293 C CA . GLU A 1 172 ? 17.874 -20.412 -28.130 1.00 68.44 172 GLU A CA 1
ATOM 1294 C C . GLU A 1 172 ? 16.640 -21.282 -28.396 1.00 68.44 172 GLU A C 1
ATOM 1296 O O . GLU A 1 172 ? 15.747 -20.892 -29.149 1.00 68.44 172 GLU A O 1
ATOM 1301 N N . LEU A 1 173 ? 16.542 -22.439 -27.735 1.00 70.62 173 LEU A N 1
ATOM 1302 C CA . LEU A 1 173 ? 15.387 -23.327 -27.857 1.00 70.62 173 LEU A CA 1
ATOM 1303 C C . LEU A 1 173 ? 14.113 -22.657 -27.315 1.00 70.62 173 LEU A C 1
ATOM 1305 O O . LEU A 1 173 ? 13.078 -22.676 -27.982 1.00 70.62 173 LEU A O 1
ATOM 1309 N N . SER A 1 174 ? 14.192 -22.010 -26.149 1.00 66.19 174 SER A N 1
ATOM 1310 C CA . SER A 1 174 ? 13.086 -21.238 -25.567 1.00 66.19 174 SER A CA 1
ATOM 1311 C C . SER A 1 174 ? 12.640 -20.095 -26.476 1.00 66.19 174 SER A C 1
ATOM 1313 O O . SER A 1 174 ? 11.439 -19.909 -26.666 1.00 66.19 174 SER A O 1
ATOM 1315 N N . GLY A 1 175 ? 13.574 -19.360 -27.087 1.00 62.88 175 GLY A N 1
ATOM 1316 C CA . GLY A 1 175 ? 13.258 -18.270 -28.012 1.00 62.88 175 GLY A CA 1
ATOM 1317 C C . GLY A 1 175 ? 12.564 -18.757 -29.285 1.00 62.88 175 GLY A C 1
ATOM 1318 O O . GLY A 1 175 ? 11.553 -18.193 -29.706 1.00 62.88 175 GLY A O 1
ATOM 1319 N N . VAL A 1 176 ? 13.050 -19.850 -29.880 1.00 64.38 176 VAL A N 1
ATOM 1320 C CA . VAL A 1 176 ? 12.480 -20.389 -31.123 1.00 64.38 176 VAL A CA 1
ATOM 1321 C C . VAL A 1 176 ? 11.103 -21.012 -30.874 1.00 64.38 176 VAL A C 1
ATOM 1323 O O . VAL A 1 176 ? 10.181 -20.761 -31.654 1.00 64.38 176 VAL A O 1
ATOM 1326 N N . VAL A 1 177 ? 10.932 -21.776 -29.790 1.00 64.00 177 VAL A N 1
ATOM 1327 C CA . VAL A 1 177 ? 9.660 -22.437 -29.445 1.00 64.00 177 VAL A CA 1
ATOM 1328 C C . VAL A 1 177 ? 8.639 -21.445 -28.859 1.00 64.00 177 VAL A C 1
ATOM 1330 O O . VAL A 1 177 ? 7.441 -21.589 -29.102 1.00 64.00 177 VAL A O 1
ATOM 1333 N N . GLY A 1 178 ? 9.090 -20.427 -28.117 1.00 55.50 178 GLY A N 1
ATOM 1334 C CA . GLY A 1 178 ? 8.252 -19.455 -27.404 1.00 55.50 178 GLY A CA 1
ATOM 1335 C C . GLY A 1 178 ? 7.881 -18.187 -28.184 1.00 55.50 178 GLY A C 1
ATOM 1336 O O . GLY A 1 178 ? 6.826 -17.615 -27.918 1.00 55.50 178 GLY A O 1
ATOM 1337 N N . GLY A 1 179 ? 8.669 -17.775 -29.187 1.00 48.47 179 GLY A N 1
ATOM 1338 C CA . GLY A 1 179 ? 8.495 -16.518 -29.942 1.00 48.47 179 GLY A CA 1
ATOM 1339 C C . GLY A 1 179 ? 7.247 -16.410 -30.837 1.00 48.47 179 GLY A C 1
ATOM 1340 O O . GLY A 1 179 ? 7.170 -15.518 -31.674 1.00 48.47 179 GLY A O 1
ATOM 1341 N N . GLY A 1 180 ? 6.286 -17.326 -30.702 1.00 40.91 180 GLY A N 1
ATOM 1342 C CA . GLY A 1 180 ? 5.056 -17.389 -31.492 1.00 40.91 180 GLY A CA 1
ATOM 1343 C C . GLY A 1 180 ? 3.750 -17.219 -30.710 1.00 40.91 180 GLY A C 1
ATOM 1344 O O . GLY A 1 180 ? 2.672 -17.302 -31.296 1.00 40.91 180 GLY A O 1
ATOM 1345 N N . LEU A 1 181 ? 3.828 -17.026 -29.393 1.00 42.44 181 LEU A N 1
ATOM 1346 C CA . LEU A 1 181 ? 2.677 -16.957 -28.498 1.00 42.44 181 LEU A CA 1
ATOM 1347 C C . LEU A 1 181 ? 2.597 -15.549 -27.888 1.00 42.44 181 LEU A C 1
ATOM 1349 O O . LEU A 1 181 ? 3.323 -15.250 -26.946 1.00 42.44 181 LEU A O 1
ATOM 1353 N N . ASN A 1 182 ? 1.712 -14.689 -28.404 1.00 31.70 182 ASN A N 1
ATOM 1354 C CA . ASN A 1 182 ? 1.415 -13.389 -27.790 1.00 31.70 182 ASN A CA 1
ATOM 1355 C C . ASN A 1 182 ? 0.738 -13.606 -26.426 1.00 31.70 182 ASN A C 1
ATOM 1357 O O . ASN A 1 182 ? -0.454 -13.900 -26.353 1.00 31.70 182 ASN A O 1
ATOM 1361 N N . GLY A 1 183 ? 1.524 -13.504 -25.355 1.00 30.27 183 GLY A N 1
ATOM 1362 C CA . GLY A 1 183 ? 1.072 -13.536 -23.966 1.00 30.27 183 GLY A CA 1
ATOM 1363 C C . GLY A 1 183 ? 2.249 -13.716 -23.006 1.00 30.27 183 GLY A C 1
ATOM 1364 O O . GLY A 1 183 ? 2.760 -14.826 -22.893 1.00 30.27 183 GLY A O 1
ATOM 1365 N N . GLY A 1 184 ? 2.661 -12.627 -22.344 1.00 32.72 184 GLY A N 1
ATOM 1366 C CA . GLY A 1 184 ? 3.584 -12.581 -21.197 1.00 32.72 184 GLY A CA 1
ATOM 1367 C C . GLY A 1 184 ? 4.889 -13.375 -21.347 1.00 32.72 184 GLY A C 1
ATOM 1368 O O . GLY A 1 184 ? 4.965 -14.534 -20.937 1.00 32.72 184 GLY A O 1
ATOM 1369 N N . SER A 1 185 ? 5.938 -12.732 -21.860 1.00 32.53 185 SER A N 1
ATOM 1370 C CA . SER A 1 185 ? 7.281 -13.291 -22.110 1.00 32.53 185 SER A CA 1
ATOM 1371 C C . SER A 1 185 ? 7.944 -13.998 -20.912 1.00 32.53 185 SER A C 1
ATOM 1373 O O . SER A 1 185 ? 8.775 -14.876 -21.132 1.00 32.53 185 SER A O 1
ATOM 1375 N N . ASN A 1 186 ? 7.540 -13.723 -19.666 1.00 41.09 186 ASN A N 1
ATOM 1376 C CA . ASN A 1 186 ? 8.234 -14.237 -18.475 1.00 41.09 186 ASN A CA 1
ATOM 1377 C C . ASN A 1 186 ? 7.654 -15.535 -17.868 1.00 41.09 186 ASN A C 1
ATOM 1379 O O . ASN A 1 186 ? 8.366 -16.241 -17.164 1.00 41.09 186 ASN A O 1
ATOM 1383 N N . SER A 1 187 ? 6.399 -15.926 -18.137 1.00 44.56 187 SER A N 1
ATOM 1384 C CA . SER A 1 187 ? 5.768 -17.067 -17.426 1.00 44.56 187 SER A CA 1
ATOM 1385 C C . SER A 1 187 ? 6.140 -18.449 -17.989 1.00 44.56 187 SER A C 1
ATOM 1387 O O . SER A 1 187 ? 6.242 -19.423 -17.241 1.00 44.56 187 SER A O 1
ATOM 1389 N N . ARG A 1 188 ? 6.357 -18.565 -19.305 1.00 48.22 188 ARG A N 1
ATOM 1390 C CA . ARG A 1 188 ? 6.532 -19.868 -19.982 1.00 48.22 188 ARG A CA 1
ATOM 1391 C C . ARG A 1 188 ? 7.998 -20.295 -20.114 1.00 48.22 188 ARG A C 1
ATOM 1393 O O . ARG A 1 188 ? 8.278 -21.492 -20.086 1.00 48.22 188 ARG A O 1
ATOM 1400 N N . VAL A 1 189 ? 8.924 -19.334 -20.164 1.00 49.38 189 VAL A N 1
ATOM 1401 C CA . VAL A 1 189 ? 10.384 -19.563 -20.171 1.00 49.38 189 VAL A CA 1
ATOM 1402 C C . VAL A 1 189 ? 10.853 -20.207 -18.854 1.00 49.38 189 VAL A C 1
ATOM 1404 O O . VAL A 1 189 ? 11.707 -21.092 -18.868 1.00 49.38 189 VAL A O 1
ATOM 1407 N N . ASN A 1 190 ? 10.194 -19.890 -17.732 1.00 64.44 190 ASN A N 1
ATOM 1408 C CA . ASN A 1 190 ? 10.516 -20.425 -16.401 1.00 64.44 190 ASN A CA 1
ATOM 1409 C C . ASN A 1 190 ? 10.309 -21.946 -16.267 1.00 64.44 190 ASN A C 1
ATOM 1411 O O . ASN A 1 190 ? 10.956 -22.595 -15.448 1.00 64.44 190 ASN A O 1
ATOM 1415 N N . THR A 1 191 ? 9.453 -22.554 -17.098 1.00 72.81 191 THR A N 1
ATOM 1416 C CA . THR A 1 191 ? 9.166 -23.997 -17.015 1.00 72.81 191 THR A CA 1
ATOM 1417 C C . THR A 1 191 ? 10.365 -24.855 -17.439 1.00 72.81 191 THR A C 1
ATOM 1419 O O . THR A 1 191 ? 10.646 -25.861 -16.792 1.00 72.81 191 THR A O 1
ATOM 1422 N N . TRP A 1 192 ? 11.110 -24.448 -18.474 1.00 77.75 192 TRP A N 1
ATOM 1423 C CA . TRP A 1 192 ? 12.293 -25.179 -18.952 1.00 77.75 192 TRP A CA 1
ATOM 1424 C C . TRP A 1 192 ? 13.393 -25.251 -17.895 1.00 77.75 192 TRP A C 1
ATOM 1426 O O . TRP A 1 192 ? 13.923 -26.328 -17.623 1.00 77.75 192 TRP A O 1
ATOM 1436 N N . GLY A 1 193 ? 13.700 -24.104 -17.283 1.00 79.88 193 GLY A N 1
ATOM 1437 C CA . GLY A 1 193 ? 14.725 -24.006 -16.248 1.00 79.88 193 GLY A CA 1
ATOM 1438 C C . GLY A 1 193 ? 14.379 -24.847 -15.023 1.00 79.88 193 GLY A C 1
ATOM 1439 O O . GLY A 1 193 ? 15.200 -25.644 -14.578 1.00 79.88 193 GLY A O 1
ATOM 1440 N N . ASN A 1 194 ? 13.142 -24.748 -14.531 1.00 84.19 194 ASN A N 1
ATOM 1441 C CA . ASN A 1 194 ? 12.722 -25.460 -13.322 1.00 84.19 194 ASN A CA 1
ATOM 1442 C C . ASN A 1 194 ? 12.743 -26.989 -13.502 1.00 84.19 194 ASN A C 1
ATOM 1444 O O . ASN A 1 194 ? 13.203 -27.712 -12.616 1.00 84.19 194 ASN A O 1
ATOM 1448 N N . VAL A 1 195 ? 12.324 -27.497 -14.668 1.00 88.38 195 VAL A N 1
ATOM 1449 C CA . VAL A 1 195 ? 12.391 -28.939 -14.965 1.00 88.38 195 VAL A CA 1
ATOM 1450 C C . VAL A 1 195 ? 13.838 -29.415 -15.114 1.00 88.38 195 VAL A C 1
ATOM 1452 O O . VAL A 1 195 ? 14.173 -30.461 -14.558 1.00 88.38 195 VAL A O 1
ATOM 1455 N N . LEU A 1 196 ? 14.711 -28.653 -15.787 1.00 88.94 196 LEU A N 1
ATOM 1456 C CA . LEU A 1 196 ? 16.137 -28.988 -15.899 1.00 88.94 196 LEU A CA 1
ATOM 1457 C C . LEU A 1 196 ? 16.813 -29.054 -14.522 1.00 88.94 196 LEU A C 1
ATOM 1459 O O . LEU A 1 196 ? 17.481 -30.040 -14.216 1.00 88.94 196 LEU A O 1
ATOM 1463 N N . VAL A 1 197 ? 16.591 -28.058 -13.662 1.00 86.88 197 VAL A N 1
ATOM 1464 C CA . VAL A 1 197 ? 17.122 -28.045 -12.288 1.00 86.88 197 VAL A CA 1
ATOM 1465 C C . VAL A 1 197 ? 16.613 -29.258 -11.503 1.00 86.88 197 VAL A C 1
ATOM 1467 O O . VAL A 1 197 ? 17.392 -29.943 -10.839 1.00 86.88 197 VAL A O 1
ATOM 1470 N N . GLY A 1 198 ? 15.329 -29.604 -11.649 1.00 87.75 198 GLY A N 1
ATOM 1471 C CA . GLY A 1 198 ? 14.745 -30.809 -11.056 1.00 87.75 198 GLY A CA 1
ATOM 1472 C C . GLY A 1 198 ? 15.364 -32.118 -11.567 1.00 87.75 198 GLY A C 1
ATOM 1473 O O . GLY A 1 198 ? 15.494 -33.071 -10.791 1.00 87.75 198 GLY A O 1
ATOM 1474 N N . MET A 1 199 ? 15.764 -32.175 -12.842 1.00 91.50 199 MET A N 1
ATOM 1475 C CA . MET A 1 199 ? 16.505 -33.300 -13.427 1.00 91.50 199 MET A CA 1
ATOM 1476 C C . MET A 1 199 ? 17.917 -33.384 -12.844 1.00 91.50 199 MET A C 1
ATOM 1478 O O . MET A 1 199 ? 18.357 -34.463 -12.443 1.00 91.50 199 MET A O 1
ATOM 1482 N N . GLN A 1 200 ? 18.608 -32.250 -12.738 1.00 90.00 200 GLN A N 1
ATOM 1483 C CA . GLN A 1 200 ? 19.975 -32.165 -12.228 1.00 90.00 200 GLN A CA 1
ATOM 1484 C C . GLN A 1 200 ? 20.063 -32.517 -10.744 1.00 90.00 200 GLN A C 1
ATOM 1486 O O . GLN A 1 200 ? 20.914 -33.321 -10.373 1.00 90.00 200 GLN A O 1
ATOM 1491 N N . LYS A 1 201 ? 19.157 -32.002 -9.904 1.00 87.31 201 LYS A N 1
ATOM 1492 C CA . LYS A 1 201 ? 19.091 -32.328 -8.469 1.00 87.31 201 LYS A CA 1
ATOM 1493 C C . LYS A 1 201 ? 18.971 -33.833 -8.237 1.00 87.31 201 LYS A C 1
ATOM 1495 O O . LYS A 1 201 ? 19.769 -34.422 -7.512 1.00 87.31 201 LYS A O 1
ATOM 1500 N N . ARG A 1 202 ? 18.008 -34.479 -8.903 1.00 90.12 202 ARG A N 1
ATOM 1501 C CA . ARG A 1 202 ? 17.788 -35.930 -8.785 1.00 90.12 202 ARG A CA 1
ATOM 1502 C C . ARG A 1 202 ? 18.949 -36.738 -9.379 1.00 90.12 202 ARG A C 1
ATOM 1504 O O . ARG A 1 202 ? 19.316 -37.767 -8.824 1.00 90.12 202 ARG A O 1
ATOM 1511 N N . THR A 1 203 ? 19.579 -36.240 -10.448 1.00 90.38 203 THR A N 1
ATOM 1512 C CA . THR A 1 203 ? 20.811 -36.826 -11.008 1.00 90.38 203 THR A CA 1
ATOM 1513 C C . THR A 1 203 ? 21.965 -36.776 -10.005 1.00 90.38 203 THR A C 1
ATOM 1515 O O . THR A 1 203 ? 22.603 -37.801 -9.782 1.00 90.38 203 THR A O 1
ATOM 1518 N N . LYS A 1 204 ? 22.206 -35.632 -9.345 1.00 86.81 204 LYS A N 1
ATOM 1519 C CA . LYS A 1 204 ? 23.223 -35.515 -8.283 1.00 86.81 204 LYS A CA 1
ATOM 1520 C C . LYS A 1 204 ? 22.959 -36.501 -7.146 1.00 86.81 204 LYS A C 1
ATOM 1522 O O . LYS A 1 204 ? 23.897 -37.154 -6.702 1.00 86.81 204 LYS A O 1
ATOM 1527 N N . GLY A 1 205 ? 21.699 -36.646 -6.726 1.00 84.50 205 GLY A N 1
ATOM 1528 C CA . GLY A 1 205 ? 21.296 -37.623 -5.709 1.00 84.50 205 GLY A CA 1
ATOM 1529 C C . GLY A 1 205 ? 21.702 -39.053 -6.076 1.00 84.50 205 GLY A C 1
ATOM 1530 O O . GLY A 1 205 ? 22.403 -39.708 -5.312 1.00 84.50 205 GLY A O 1
ATOM 1531 N N . LEU A 1 206 ? 21.365 -39.498 -7.291 1.00 87.81 206 LEU A N 1
ATOM 1532 C CA . LEU A 1 206 ? 21.715 -40.837 -7.787 1.00 87.81 206 LEU A CA 1
ATOM 1533 C C . LEU A 1 206 ? 23.231 -41.050 -7.949 1.00 87.81 206 LEU A C 1
ATOM 1535 O O . LEU A 1 206 ? 23.731 -42.151 -7.710 1.00 87.81 206 LEU A O 1
ATOM 1539 N N . VAL A 1 207 ? 23.979 -40.012 -8.341 1.00 86.81 207 VAL A N 1
ATOM 1540 C CA . VAL A 1 207 ? 25.452 -40.058 -8.375 1.00 86.81 207 VAL A CA 1
ATOM 1541 C C . VAL A 1 207 ? 26.017 -40.199 -6.961 1.00 86.81 207 VAL A C 1
ATOM 1543 O O . VAL A 1 207 ? 26.879 -41.044 -6.740 1.00 86.81 207 VAL A O 1
ATOM 1546 N N . GLY A 1 208 ? 25.497 -39.437 -5.994 1.00 82.38 208 GLY A N 1
ATOM 1547 C CA . GLY A 1 208 ? 25.890 -39.530 -4.588 1.00 82.38 208 GLY A CA 1
ATOM 1548 C C . GLY A 1 208 ? 25.633 -40.916 -3.993 1.00 82.38 208 GLY A C 1
ATOM 1549 O O . GLY A 1 208 ? 26.535 -41.493 -3.386 1.00 82.38 208 GLY A O 1
ATOM 1550 N N . GLU A 1 209 ? 24.453 -41.490 -4.248 1.00 83.75 209 GLU A N 1
ATOM 1551 C CA . GLU A 1 209 ? 24.103 -42.860 -3.847 1.00 83.75 209 GLU A CA 1
ATOM 1552 C C . GLU A 1 209 ? 25.069 -43.897 -4.443 1.00 83.75 209 GLU A C 1
ATOM 1554 O O . GLU A 1 209 ? 25.539 -44.789 -3.735 1.00 83.75 209 GLU A O 1
ATOM 1559 N N . ARG A 1 210 ? 25.431 -43.757 -5.726 1.00 83.00 210 ARG A N 1
ATOM 1560 C CA . ARG A 1 210 ? 26.408 -44.631 -6.399 1.00 83.00 210 ARG A CA 1
ATOM 1561 C C . ARG A 1 210 ? 27.818 -44.500 -5.820 1.00 83.00 210 ARG A C 1
ATOM 1563 O O . ARG A 1 210 ? 28.540 -45.493 -5.754 1.00 83.00 210 ARG A O 1
ATOM 1570 N N . GLU A 1 211 ? 28.217 -43.294 -5.432 1.00 83.31 211 GLU A N 1
ATOM 1571 C CA . GLU A 1 211 ? 29.521 -43.001 -4.825 1.00 83.31 211 GLU A CA 1
ATOM 1572 C C . GLU A 1 211 ? 29.582 -43.357 -3.329 1.00 83.31 211 GLU A C 1
ATOM 1574 O O . GLU A 1 211 ? 30.635 -43.209 -2.709 1.00 83.31 211 GLU A O 1
ATOM 1579 N N . GLY A 1 212 ? 28.479 -43.831 -2.736 1.00 74.12 212 GLY A N 1
ATOM 1580 C CA . GLY A 1 212 ? 28.396 -44.132 -1.307 1.00 74.12 212 GLY A CA 1
ATOM 1581 C C . GLY A 1 212 ? 28.484 -42.889 -0.417 1.00 74.12 212 GLY A C 1
ATOM 1582 O O . GLY A 1 212 ? 28.797 -43.006 0.768 1.00 74.12 212 GLY A O 1
ATOM 1583 N N . LYS A 1 213 ? 28.231 -41.696 -0.972 1.00 68.88 213 LYS A N 1
ATOM 1584 C CA . LYS A 1 213 ? 28.154 -40.456 -0.197 1.00 68.88 213 LYS A CA 1
ATOM 1585 C C . LYS A 1 213 ? 26.871 -40.474 0.623 1.00 68.88 213 LYS A C 1
ATOM 1587 O O . LYS A 1 213 ? 25.781 -40.651 0.085 1.00 68.88 213 LYS A O 1
ATOM 1592 N N . VAL A 1 214 ? 27.003 -40.279 1.932 1.00 60.88 214 VAL A N 1
ATOM 1593 C CA . VAL A 1 214 ? 25.846 -40.056 2.801 1.00 60.88 214 VAL A CA 1
ATOM 1594 C C . VAL A 1 214 ? 25.218 -38.716 2.394 1.00 60.88 214 VAL A C 1
ATOM 1596 O O . VAL A 1 214 ? 25.969 -37.754 2.211 1.00 60.88 214 VAL A O 1
ATOM 1599 N N . PRO A 1 215 ? 23.886 -38.624 2.220 1.00 61.88 215 PRO A N 1
ATOM 1600 C CA . PRO A 1 215 ? 23.224 -37.344 1.993 1.00 61.88 215 PRO A CA 1
ATOM 1601 C C . PRO A 1 215 ? 23.637 -36.353 3.086 1.00 61.88 215 PRO A C 1
ATOM 1603 O O . PRO A 1 215 ? 23.592 -36.702 4.266 1.00 61.88 215 PRO A O 1
ATOM 1606 N N . GLY A 1 216 ? 24.071 -35.149 2.701 1.00 63.28 216 GLY A N 1
ATOM 1607 C CA . GLY A 1 216 ? 24.419 -34.104 3.665 1.00 63.28 216 GLY A CA 1
ATOM 1608 C C . GLY A 1 216 ? 23.259 -33.836 4.628 1.00 63.28 216 GLY A C 1
ATOM 1609 O O . GLY A 1 216 ? 22.093 -33.987 4.258 1.00 63.28 216 GLY A O 1
ATOM 1610 N N . GLU A 1 217 ? 23.562 -33.463 5.873 1.00 71.00 217 GLU A N 1
ATOM 1611 C CA . GLU A 1 217 ? 22.522 -33.135 6.851 1.00 71.00 217 GLU A CA 1
ATOM 1612 C C . GLU A 1 217 ? 21.697 -31.945 6.347 1.00 71.00 217 GLU A C 1
ATOM 1614 O O . GLU A 1 217 ? 22.256 -30.908 5.986 1.00 71.00 217 GLU A O 1
ATOM 1619 N N . ALA A 1 218 ? 20.373 -32.086 6.290 1.00 80.50 218 ALA A N 1
ATOM 1620 C CA . ALA A 1 218 ? 19.489 -31.007 5.864 1.00 80.50 218 ALA A CA 1
ATOM 1621 C C . ALA A 1 218 ? 19.614 -29.794 6.796 1.00 80.50 218 ALA A C 1
ATOM 1623 O O . ALA A 1 218 ? 19.888 -29.922 7.987 1.00 80.50 218 ALA A O 1
ATOM 1624 N N . PHE A 1 219 ? 19.390 -28.600 6.258 1.00 85.12 219 PHE A N 1
ATOM 1625 C CA . PHE A 1 219 ? 19.243 -27.418 7.093 1.00 85.12 219 PHE A CA 1
ATOM 1626 C C . PHE A 1 219 ? 18.028 -27.557 8.027 1.00 85.12 219 PHE A C 1
ATOM 1628 O O . PHE A 1 219 ? 17.006 -28.127 7.616 1.00 85.12 219 PHE A O 1
ATOM 1635 N N . PRO A 1 220 ? 18.099 -27.006 9.254 1.00 85.00 220 PRO A N 1
ATOM 1636 C CA . PRO A 1 220 ? 16.937 -26.909 10.122 1.00 85.00 220 PRO A CA 1
ATOM 1637 C C . PRO A 1 220 ? 15.782 -26.190 9.421 1.00 85.00 220 PRO A C 1
ATOM 1639 O O . PRO A 1 220 ? 15.999 -25.265 8.634 1.00 85.00 220 PRO A O 1
ATOM 1642 N N . SER A 1 221 ? 14.546 -26.593 9.702 1.00 89.12 221 SER A N 1
ATOM 1643 C CA . SER A 1 221 ? 13.372 -25.983 9.072 1.00 89.12 221 SER A CA 1
ATOM 1644 C C . SER A 1 221 ? 12.103 -26.070 9.915 1.00 89.12 221 SER A C 1
ATOM 1646 O O . SER A 1 221 ? 11.947 -26.963 10.747 1.00 89.12 221 SER A O 1
ATOM 1648 N N . LEU A 1 222 ? 11.189 -25.126 9.689 1.00 90.88 222 LEU A N 1
ATOM 1649 C CA . LEU A 1 222 ? 9.833 -25.125 10.239 1.00 90.88 222 LEU A CA 1
ATOM 1650 C C . LEU A 1 222 ? 8.827 -25.372 9.119 1.00 90.88 222 LEU A C 1
ATOM 1652 O O . LEU A 1 222 ? 8.791 -24.618 8.151 1.00 90.88 222 LEU A O 1
ATOM 1656 N N . VAL A 1 223 ? 7.984 -26.387 9.265 1.00 93.06 223 VAL A N 1
ATOM 1657 C CA . VAL A 1 223 ? 6.866 -26.668 8.362 1.00 93.06 223 VAL A CA 1
ATOM 1658 C C . VAL A 1 223 ? 5.586 -26.136 8.993 1.00 93.06 223 VAL A C 1
ATOM 1660 O O . VAL A 1 223 ? 5.122 -26.646 10.009 1.00 93.06 223 VAL A O 1
ATOM 1663 N N . VAL A 1 224 ? 5.012 -25.104 8.388 1.00 92.31 224 VAL A N 1
ATOM 1664 C CA . VAL A 1 224 ? 3.737 -24.504 8.780 1.00 92.31 224 VAL A CA 1
ATOM 1665 C C . VAL A 1 224 ? 2.621 -25.135 7.951 1.00 92.31 224 VAL A C 1
ATOM 1667 O O . VAL A 1 224 ? 2.690 -25.183 6.721 1.00 92.31 224 VAL A O 1
ATOM 1670 N N . THR A 1 225 ? 1.591 -25.623 8.632 1.00 90.19 225 THR A N 1
ATOM 1671 C CA . THR A 1 225 ? 0.407 -26.275 8.055 1.00 90.19 225 THR A CA 1
ATOM 1672 C C . THR A 1 225 ? -0.864 -25.609 8.584 1.00 90.19 225 THR A C 1
ATOM 1674 O O . THR A 1 225 ? -0.805 -24.772 9.486 1.00 90.19 225 THR A O 1
ATOM 1677 N N . ALA A 1 226 ? -2.027 -25.976 8.042 1.00 83.31 226 ALA A N 1
ATOM 1678 C CA . ALA A 1 226 ? -3.305 -25.508 8.580 1.00 83.31 226 ALA A CA 1
ATOM 1679 C C . ALA A 1 226 ? -3.575 -26.057 9.996 1.00 83.31 226 ALA A C 1
ATOM 1681 O O . ALA A 1 226 ? -4.288 -25.430 10.778 1.00 83.31 226 ALA A O 1
ATOM 1682 N N . GLU A 1 227 ? -3.005 -27.219 10.329 1.00 82.31 227 GLU A N 1
ATOM 1683 C CA . GLU A 1 227 ? -3.201 -27.910 11.604 1.00 82.31 227 GLU A CA 1
ATOM 1684 C C . GLU A 1 227 ? -2.194 -27.500 12.691 1.00 82.31 227 GLU A C 1
ATOM 1686 O O . GLU A 1 227 ? -2.453 -27.715 13.875 1.00 82.31 227 GLU A O 1
ATOM 1691 N N . GLY A 1 228 ? -1.052 -26.918 12.317 1.00 84.81 228 GLY A N 1
ATOM 1692 C CA . GLY A 1 228 ? -0.002 -26.542 13.261 1.00 84.81 228 GLY A CA 1
ATOM 1693 C C . GLY A 1 228 ? 1.377 -26.389 12.625 1.00 84.81 228 GLY A C 1
ATOM 1694 O O . GLY A 1 228 ? 1.511 -26.175 11.419 1.00 84.81 228 GLY A O 1
ATOM 1695 N N . ILE A 1 229 ? 2.413 -26.481 13.458 1.00 88.69 229 ILE A N 1
ATOM 1696 C CA . ILE A 1 229 ? 3.811 -26.275 13.067 1.00 88.69 229 ILE A CA 1
ATOM 1697 C C . ILE A 1 229 ? 4.616 -27.519 13.437 1.00 88.69 229 ILE A C 1
ATOM 1699 O O . ILE A 1 229 ? 4.567 -27.971 14.579 1.00 88.69 229 ILE A O 1
ATOM 1703 N N . GLU A 1 230 ? 5.382 -28.043 12.485 1.00 91.56 230 GLU A N 1
ATOM 1704 C CA . GLU A 1 230 ? 6.337 -29.131 12.694 1.00 91.56 230 GLU A CA 1
ATOM 1705 C C . GLU A 1 230 ? 7.764 -28.591 12.553 1.00 91.56 230 GLU A C 1
ATOM 1707 O O . GLU A 1 230 ? 8.085 -27.904 11.584 1.00 91.56 230 GLU A O 1
ATOM 1712 N N . ALA A 1 231 ? 8.636 -28.896 13.511 1.00 87.88 231 ALA A N 1
ATOM 1713 C CA . ALA A 1 231 ? 10.032 -28.476 13.485 1.00 87.88 231 ALA A CA 1
ATOM 1714 C C . ALA A 1 231 ? 10.957 -29.631 13.090 1.00 87.88 231 ALA A C 1
ATOM 1716 O O . ALA A 1 231 ? 10.761 -30.766 13.523 1.00 87.88 231 ALA A O 1
ATOM 1717 N N . LYS A 1 232 ? 11.980 -29.332 12.286 1.00 86.25 232 LYS A N 1
ATOM 1718 C CA . LYS A 1 232 ? 13.027 -30.273 11.880 1.00 86.25 232 LYS A CA 1
ATOM 1719 C C . LYS A 1 232 ? 14.391 -29.724 12.280 1.00 86.25 232 LYS A C 1
ATOM 1721 O O . LYS A 1 232 ? 14.823 -28.696 11.757 1.00 86.25 232 LYS A O 1
ATOM 1726 N N . GLY A 1 233 ? 15.072 -30.434 13.174 1.00 77.00 233 GLY A N 1
ATOM 1727 C CA . GLY A 1 233 ? 16.382 -30.055 13.701 1.00 77.00 233 GLY A CA 1
ATOM 1728 C C . GLY A 1 233 ? 16.287 -29.203 14.969 1.00 77.00 233 GLY A C 1
ATOM 1729 O O . GLY A 1 233 ? 15.347 -28.429 15.153 1.00 77.00 233 GLY A O 1
ATOM 1730 N N . SER A 1 234 ? 17.301 -29.327 15.827 1.00 68.00 234 SER A N 1
ATOM 1731 C CA . SER A 1 234 ? 17.382 -28.709 17.162 1.00 68.00 234 SER A CA 1
ATOM 1732 C C . SER A 1 234 ? 17.096 -27.206 17.158 1.00 68.00 234 SER A C 1
ATOM 1734 O O . SER A 1 234 ? 16.390 -26.688 18.023 1.00 68.00 234 SER A O 1
ATOM 1736 N N . TYR A 1 235 ? 17.625 -26.503 16.156 1.00 74.62 235 TYR A N 1
ATOM 1737 C CA . TYR A 1 235 ? 17.425 -25.073 15.999 1.00 74.62 235 TYR A CA 1
ATOM 1738 C C . TYR A 1 235 ? 15.946 -24.727 15.781 1.00 74.62 235 TYR A C 1
ATOM 1740 O O . TYR A 1 235 ? 15.385 -23.922 16.521 1.00 74.62 235 TYR A O 1
ATOM 1748 N N . ALA A 1 236 ? 15.292 -25.370 14.809 1.00 76.88 236 ALA A N 1
ATOM 1749 C CA . ALA A 1 236 ? 13.882 -25.131 14.519 1.00 76.88 236 ALA A CA 1
ATOM 1750 C C . ALA A 1 236 ? 12.981 -25.545 15.693 1.00 76.88 236 ALA A C 1
ATOM 1752 O O . ALA A 1 236 ? 11.997 -24.868 15.979 1.00 76.88 236 ALA A O 1
ATOM 1753 N N . GLU A 1 237 ? 13.331 -26.613 16.415 1.00 79.12 237 GLU A N 1
ATOM 1754 C CA . GLU A 1 237 ? 12.613 -27.037 17.623 1.00 79.12 237 GLU A CA 1
ATOM 1755 C C . GLU A 1 237 ? 12.660 -25.962 18.712 1.00 79.12 237 GLU A C 1
ATOM 1757 O O . GLU A 1 237 ? 11.639 -25.668 19.336 1.00 79.12 237 GLU A O 1
ATOM 1762 N N . ALA A 1 238 ? 13.819 -25.327 18.911 1.00 71.88 238 ALA A N 1
ATOM 1763 C CA . ALA A 1 238 ? 13.945 -24.209 19.837 1.00 71.88 238 ALA A CA 1
ATOM 1764 C C . ALA A 1 238 ? 13.060 -23.028 19.413 1.00 71.88 238 ALA A C 1
ATOM 1766 O O . ALA A 1 238 ? 12.320 -22.512 20.245 1.00 71.88 238 ALA A O 1
ATOM 1767 N N . GLN A 1 239 ? 13.067 -22.660 18.126 1.00 74.88 239 GLN A N 1
ATOM 1768 C CA . GLN A 1 239 ? 12.215 -21.592 17.585 1.00 74.88 239 GLN A CA 1
ATOM 1769 C C . GLN A 1 239 ? 10.719 -21.893 17.778 1.00 74.88 239 GLN A C 1
ATOM 1771 O O . GLN A 1 239 ? 9.963 -21.032 18.224 1.00 74.88 239 GLN A O 1
ATOM 1776 N N . ALA A 1 240 ? 10.290 -23.129 17.497 1.00 78.94 240 ALA A N 1
ATOM 1777 C CA . ALA A 1 240 ? 8.891 -23.539 17.587 1.00 78.94 240 ALA A CA 1
ATOM 1778 C C . ALA A 1 240 ? 8.310 -23.401 19.001 1.00 78.94 240 ALA A C 1
ATOM 1780 O O . ALA A 1 240 ? 7.148 -23.019 19.144 1.00 78.94 240 ALA A O 1
ATOM 1781 N N . ARG A 1 241 ? 9.117 -23.650 20.045 1.00 74.62 241 ARG A N 1
ATOM 1782 C CA . ARG A 1 241 ? 8.690 -23.489 21.449 1.00 74.62 241 ARG A CA 1
ATOM 1783 C C . ARG A 1 241 ? 8.267 -22.061 21.786 1.00 74.62 241 ARG A C 1
ATOM 1785 O O . ARG A 1 241 ? 7.441 -21.879 22.670 1.00 74.62 241 ARG A O 1
ATOM 1792 N N . PHE A 1 242 ? 8.814 -21.064 21.097 1.00 73.00 242 PHE A N 1
ATOM 1793 C CA . PHE A 1 242 ? 8.577 -19.652 21.402 1.00 73.00 242 PHE A CA 1
ATOM 1794 C C . PHE A 1 242 ? 7.449 -19.018 20.582 1.00 73.00 242 PHE A C 1
ATOM 1796 O O . PHE A 1 242 ? 6.967 -17.941 20.924 1.00 73.00 242 PHE A O 1
ATOM 1803 N N . LEU A 1 243 ? 6.966 -19.710 19.547 1.00 74.62 243 LEU A N 1
ATOM 1804 C CA . LEU A 1 243 ? 5.803 -19.281 18.761 1.00 74.62 243 LEU A CA 1
ATOM 1805 C C . LEU A 1 243 ? 4.494 -19.356 19.568 1.00 74.62 243 LEU A C 1
ATOM 1807 O O . LEU A 1 243 ? 3.522 -18.681 19.228 1.00 74.62 243 LEU A O 1
ATOM 1811 N N . LEU A 1 244 ? 4.477 -20.150 20.644 1.00 74.69 244 LEU A N 1
ATOM 1812 C CA . LEU A 1 244 ? 3.394 -20.252 21.622 1.00 74.69 244 LEU A CA 1
ATOM 1813 C C . LEU A 1 244 ? 3.950 -19.909 23.017 1.00 74.69 244 LEU A C 1
ATOM 1815 O O . LEU A 1 244 ? 4.423 -20.803 23.720 1.00 74.69 244 LEU A O 1
ATOM 1819 N N . PRO A 1 245 ? 3.956 -18.624 23.412 1.00 79.00 245 PRO A N 1
ATOM 1820 C CA . PRO A 1 245 ? 4.559 -18.199 24.672 1.00 79.00 245 PRO A CA 1
ATOM 1821 C C . PRO A 1 245 ? 3.766 -18.699 25.888 1.00 79.00 245 PRO A C 1
ATOM 1823 O O . PRO A 1 245 ? 2.546 -18.837 25.837 1.00 79.00 245 PRO A O 1
ATOM 1826 N N . ASP A 1 246 ? 4.468 -18.912 27.003 1.00 82.88 246 ASP A N 1
ATOM 1827 C CA . ASP A 1 246 ? 3.871 -19.257 28.298 1.00 82.88 246 ASP A CA 1
ATOM 1828 C C . ASP A 1 246 ? 2.947 -18.130 28.792 1.00 82.88 246 ASP A C 1
ATOM 1830 O O . ASP A 1 246 ? 3.399 -17.009 29.048 1.00 82.88 246 ASP A O 1
ATOM 1834 N N . GLU A 1 247 ? 1.654 -18.432 28.949 1.00 86.56 247 GLU A N 1
ATOM 1835 C CA . GLU A 1 247 ? 0.639 -17.469 29.391 1.00 86.56 247 GLU A CA 1
ATOM 1836 C C . GLU A 1 247 ? 0.963 -16.847 30.757 1.00 86.56 247 GLU A C 1
ATOM 1838 O O . GLU A 1 247 ? 0.654 -15.675 30.979 1.00 86.56 247 GLU A O 1
ATOM 1843 N N . LEU A 1 248 ? 1.636 -17.576 31.657 1.00 90.00 248 LEU A N 1
ATOM 1844 C CA . LEU A 1 248 ? 2.025 -17.041 32.964 1.00 90.00 248 LEU A CA 1
ATOM 1845 C C . LEU A 1 248 ? 3.069 -15.931 32.822 1.00 90.00 248 LEU A C 1
ATOM 1847 O O . LEU A 1 248 ? 2.920 -14.877 33.439 1.00 90.00 248 LEU A O 1
ATOM 1851 N N . LYS A 1 249 ? 4.079 -16.128 31.963 1.00 89.38 249 LYS A N 1
ATOM 1852 C CA . LYS A 1 249 ? 5.101 -15.109 31.663 1.00 89.38 249 LYS A CA 1
ATOM 1853 C C . LYS A 1 249 ? 4.501 -13.896 30.951 1.00 89.38 249 LYS A C 1
ATOM 1855 O O . LYS A 1 249 ? 4.888 -12.762 31.230 1.00 89.38 249 LYS A O 1
ATOM 1860 N N . VAL A 1 250 ? 3.546 -14.123 30.043 1.00 92.50 250 VAL A N 1
ATOM 1861 C CA . VAL A 1 250 ? 2.817 -13.042 29.359 1.00 92.50 250 VAL A CA 1
ATOM 1862 C C . VAL A 1 250 ? 2.049 -12.200 30.374 1.00 92.50 250 VAL A C 1
ATOM 1864 O O . VAL A 1 250 ? 2.173 -10.976 30.369 1.00 92.50 250 VAL A O 1
ATOM 1867 N N . GLN A 1 251 ? 1.296 -12.839 31.272 1.00 93.25 251 GLN A N 1
ATOM 1868 C CA . GLN A 1 251 ? 0.512 -12.134 32.282 1.00 93.25 251 GLN A CA 1
ATOM 1869 C C . GLN A 1 251 ? 1.400 -11.406 33.298 1.00 93.25 251 GLN A C 1
ATOM 1871 O O . GLN A 1 251 ? 1.084 -10.280 33.679 1.00 93.25 251 GLN A O 1
ATOM 1876 N N . GLU A 1 252 ? 2.513 -12.017 33.712 1.00 95.38 252 GLU A N 1
ATOM 1877 C CA . GLU A 1 252 ? 3.515 -11.393 34.579 1.00 95.38 252 GLU A CA 1
ATOM 1878 C C . GLU A 1 252 ? 4.026 -10.082 33.971 1.00 95.38 252 GLU A C 1
ATOM 1880 O O . GLU A 1 252 ? 3.928 -9.030 34.605 1.00 95.38 252 GLU A O 1
ATOM 1885 N N . LEU A 1 253 ? 4.491 -10.122 32.718 1.00 95.88 253 LEU A N 1
ATOM 1886 C CA . LEU A 1 253 ? 4.973 -8.933 32.020 1.00 95.88 253 LEU A CA 1
ATOM 1887 C C . LEU A 1 253 ? 3.873 -7.869 31.906 1.00 95.88 253 LEU A C 1
ATOM 1889 O O . LEU A 1 253 ? 4.087 -6.718 32.280 1.00 95.88 253 LEU A O 1
ATOM 1893 N N . VAL A 1 254 ? 2.687 -8.254 31.428 1.00 96.00 254 VAL A N 1
ATOM 1894 C CA . VAL A 1 254 ? 1.535 -7.355 31.248 1.00 96.00 254 VAL A CA 1
ATOM 1895 C C . VAL A 1 254 ? 1.171 -6.638 32.550 1.00 96.00 254 VAL A C 1
ATOM 1897 O O . VAL A 1 254 ? 0.968 -5.424 32.533 1.00 96.00 254 VAL A O 1
ATOM 1900 N N . ASN A 1 255 ? 1.142 -7.353 33.678 1.00 95.88 255 ASN A N 1
ATOM 1901 C CA . ASN A 1 255 ? 0.828 -6.774 34.985 1.00 95.88 255 ASN A CA 1
ATOM 1902 C C . ASN A 1 255 ? 1.815 -5.665 35.364 1.00 95.88 255 ASN A C 1
ATOM 1904 O O . ASN A 1 255 ? 1.391 -4.565 35.715 1.00 95.88 255 ASN A O 1
ATOM 1908 N N . VAL A 1 256 ? 3.119 -5.929 35.238 1.00 96.19 256 VAL A N 1
ATOM 1909 C CA . VAL A 1 256 ? 4.165 -4.961 35.600 1.00 96.19 256 VAL A CA 1
ATOM 1910 C C . VAL A 1 256 ? 4.150 -3.754 34.662 1.00 96.19 256 VAL A C 1
ATOM 1912 O O . VAL A 1 256 ? 4.281 -2.618 35.121 1.00 96.19 256 VAL A O 1
ATOM 1915 N N . LEU A 1 257 ? 3.960 -3.975 33.355 1.00 97.00 257 LEU A N 1
ATOM 1916 C CA . LEU A 1 257 ? 3.882 -2.895 32.369 1.00 97.00 257 LEU A CA 1
ATOM 1917 C C . LEU A 1 257 ? 2.686 -1.969 32.633 1.00 97.00 257 LEU A C 1
ATOM 1919 O O . LEU A 1 257 ? 2.845 -0.748 32.587 1.00 97.00 257 LEU A O 1
ATOM 1923 N N . MET A 1 258 ? 1.517 -2.536 32.952 1.00 95.19 258 MET A N 1
ATOM 1924 C CA . MET A 1 258 ? 0.308 -1.779 33.293 1.00 95.19 258 MET A CA 1
ATOM 1925 C C . MET A 1 258 ? 0.463 -1.000 34.597 1.00 95.19 258 MET A C 1
ATOM 1927 O O . MET A 1 258 ? 0.210 0.205 34.623 1.00 95.19 258 MET A O 1
ATOM 1931 N N . GLU A 1 259 ? 0.892 -1.672 35.670 1.00 95.38 259 GLU A N 1
ATOM 1932 C CA . GLU A 1 259 ? 1.038 -1.081 37.006 1.00 95.38 259 GLU A CA 1
ATOM 1933 C C . GLU A 1 259 ? 1.964 0.139 36.976 1.00 95.38 259 GLU A C 1
ATOM 1935 O O . GLU A 1 259 ? 1.665 1.178 37.567 1.00 95.38 259 GLU A O 1
ATOM 1940 N N . LYS A 1 260 ? 3.066 0.032 36.229 1.00 94.88 260 LYS A N 1
ATOM 1941 C CA . LYS A 1 260 ? 4.135 1.036 36.192 1.00 94.88 260 LYS A CA 1
ATOM 1942 C C . LYS A 1 260 ? 4.088 1.944 34.967 1.00 94.88 260 LYS A C 1
ATOM 1944 O O . LYS A 1 260 ? 4.981 2.770 34.789 1.00 94.88 260 LYS A O 1
ATOM 1949 N N . LYS A 1 261 ? 3.059 1.804 34.125 1.00 96.44 261 LYS A N 1
ATOM 1950 C CA . LYS A 1 261 ? 2.857 2.581 32.890 1.00 96.44 261 LYS A CA 1
ATOM 1951 C C . LYS A 1 261 ? 4.091 2.576 31.981 1.00 96.44 261 LYS A C 1
ATOM 1953 O O . LYS A 1 261 ? 4.564 3.628 31.548 1.00 96.44 261 LYS A O 1
ATOM 1958 N N . ILE A 1 262 ? 4.618 1.389 31.704 1.00 97.62 262 ILE A N 1
ATOM 1959 C CA . ILE A 1 262 ? 5.825 1.200 30.895 1.00 97.62 262 ILE A CA 1
ATOM 1960 C C . ILE A 1 262 ? 5.421 0.897 29.450 1.00 97.62 262 ILE A C 1
ATOM 1962 O O . ILE A 1 262 ? 4.703 -0.067 29.189 1.00 97.62 262 ILE A O 1
ATOM 1966 N N . GLY A 1 263 ? 5.897 1.704 28.506 1.00 97.56 263 GLY A N 1
ATOM 1967 C CA . GLY A 1 263 ? 5.856 1.392 27.081 1.00 97.56 263 GLY A CA 1
ATOM 1968 C C . GLY A 1 263 ? 7.028 0.495 26.678 1.00 97.56 263 GLY A C 1
ATOM 1969 O O . GLY A 1 263 ? 8.123 0.591 27.241 1.00 97.56 263 GLY A O 1
ATOM 1970 N N . VAL A 1 264 ? 6.811 -0.375 25.698 1.00 97.62 264 VAL A N 1
ATOM 1971 C CA . VAL A 1 264 ? 7.843 -1.267 25.160 1.00 97.62 264 VAL A CA 1
ATOM 1972 C C . VAL A 1 264 ? 7.962 -1.043 23.662 1.00 97.62 264 VAL A C 1
ATOM 1974 O O . VAL A 1 264 ? 7.008 -1.277 22.922 1.00 97.62 264 VAL A O 1
ATOM 1977 N N . VAL A 1 265 ? 9.141 -0.633 23.205 1.00 94.69 265 VAL A N 1
ATOM 1978 C CA . VAL A 1 265 ? 9.486 -0.616 21.781 1.00 94.69 265 VAL A CA 1
ATOM 1979 C C . VAL A 1 265 ? 10.574 -1.650 21.528 1.00 94.69 265 VAL A C 1
ATOM 1981 O O . VAL A 1 265 ? 11.576 -1.696 22.238 1.00 94.69 265 VAL A O 1
ATOM 1984 N N . ALA A 1 266 ? 10.375 -2.508 20.536 1.00 90.38 266 ALA A N 1
ATOM 1985 C CA . ALA A 1 266 ? 11.271 -3.620 20.247 1.00 90.38 266 ALA A CA 1
ATOM 1986 C C . ALA A 1 266 ? 11.564 -3.724 18.751 1.00 90.38 266 ALA A C 1
ATOM 1988 O O . ALA A 1 266 ? 10.685 -3.477 17.928 1.00 90.38 266 ALA A O 1
ATOM 1989 N N . HIS A 1 267 ? 12.785 -4.126 18.403 1.00 85.38 267 HIS A N 1
ATOM 1990 C CA . HIS A 1 267 ? 13.141 -4.402 17.015 1.00 85.38 267 HIS A CA 1
ATOM 1991 C C . HIS A 1 267 ? 12.585 -5.755 16.536 1.00 85.38 267 HIS A C 1
ATOM 1993 O O . HIS A 1 267 ? 12.355 -6.658 17.338 1.00 85.38 267 HIS A O 1
ATOM 1999 N N . PHE A 1 268 ? 12.453 -5.971 15.224 1.00 72.38 268 PHE A N 1
ATOM 2000 C CA . PHE A 1 268 ? 12.072 -7.288 14.682 1.00 72.38 268 PHE A CA 1
ATOM 2001 C C . PHE A 1 268 ? 13.079 -8.408 14.969 1.00 72.38 268 PHE A C 1
ATOM 2003 O O . PHE A 1 268 ? 12.710 -9.576 14.944 1.00 72.38 268 PHE A O 1
ATOM 2010 N N . TYR A 1 269 ? 14.338 -8.062 15.241 1.00 74.56 269 TYR A N 1
ATOM 2011 C CA . TYR A 1 269 ? 15.439 -9.025 15.381 1.00 74.56 269 TYR A CA 1
ATOM 2012 C C . TYR A 1 269 ? 15.628 -9.512 16.818 1.00 74.56 269 TYR A C 1
ATOM 2014 O O . TYR A 1 269 ? 16.716 -9.950 17.191 1.00 74.56 269 TYR A O 1
ATOM 2022 N N . MET A 1 270 ? 14.593 -9.391 17.653 1.00 76.19 270 MET A N 1
ATOM 2023 C CA . MET A 1 270 ? 14.676 -9.902 19.013 1.00 76.19 270 MET A CA 1
ATOM 2024 C C . MET A 1 270 ? 14.706 -11.418 19.056 1.00 76.19 270 MET A C 1
ATOM 2026 O O . MET A 1 270 ? 14.270 -12.096 18.127 1.00 76.19 270 MET A O 1
ATOM 2030 N N . ASP A 1 271 ? 15.192 -11.936 20.184 1.00 73.38 271 ASP A N 1
ATOM 2031 C CA . ASP A 1 271 ? 15.071 -13.353 20.468 1.00 73.38 271 ASP A CA 1
ATOM 2032 C C . ASP A 1 271 ? 13.590 -13.791 20.360 1.00 73.38 271 ASP A C 1
ATOM 2034 O O . ASP A 1 271 ? 12.703 -13.084 20.862 1.00 73.38 271 ASP A O 1
ATOM 2038 N N . PRO A 1 272 ? 13.303 -14.929 19.709 1.00 71.81 272 PRO A N 1
ATOM 2039 C CA . PRO A 1 272 ? 11.945 -15.426 19.517 1.00 71.81 272 PRO A CA 1
ATOM 2040 C C . PRO A 1 272 ? 11.142 -15.560 20.811 1.00 71.81 272 PRO A C 1
ATOM 2042 O O . PRO A 1 272 ? 9.936 -15.323 20.779 1.00 71.81 272 PRO A O 1
ATOM 2045 N N . GLU A 1 273 ? 11.771 -15.894 21.950 1.00 78.50 273 GLU A N 1
ATOM 2046 C CA . GLU A 1 273 ? 11.081 -15.953 23.249 1.00 78.50 273 GLU A CA 1
ATOM 2047 C C . GLU A 1 273 ? 10.471 -14.593 23.588 1.00 78.50 273 GLU A C 1
ATOM 2049 O O . GLU A 1 273 ? 9.285 -14.476 23.907 1.00 78.50 273 GLU A O 1
ATOM 2054 N N . VAL A 1 274 ? 11.288 -13.548 23.473 1.00 83.00 274 VAL A N 1
ATOM 2055 C CA . VAL A 1 274 ? 10.899 -12.169 23.758 1.00 83.00 274 VAL A CA 1
ATOM 2056 C C . VAL A 1 274 ? 9.842 -11.710 22.765 1.00 83.00 274 VAL A C 1
ATOM 2058 O O . VAL A 1 274 ? 8.824 -11.146 23.162 1.00 83.00 274 VAL A O 1
ATOM 2061 N N . GLN A 1 275 ? 10.048 -11.982 21.479 1.00 81.31 275 GLN A N 1
ATOM 2062 C CA . GLN A 1 275 ? 9.121 -11.590 20.424 1.00 81.31 275 GLN A CA 1
ATOM 2063 C C . GLN A 1 275 ? 7.749 -12.257 20.594 1.00 81.31 275 GLN A C 1
ATOM 2065 O O . GLN A 1 275 ? 6.724 -11.578 20.481 1.00 81.31 275 GLN A O 1
ATOM 2070 N N . GLY A 1 276 ? 7.715 -13.554 20.916 1.00 81.44 276 GLY A N 1
ATOM 2071 C CA . GLY A 1 276 ? 6.492 -14.300 21.198 1.00 81.44 276 GLY A CA 1
ATOM 2072 C C . GLY A 1 276 ? 5.738 -13.718 22.393 1.00 81.44 276 GLY A C 1
ATOM 2073 O O . GLY A 1 276 ? 4.560 -13.373 22.271 1.00 81.44 276 GLY A O 1
ATOM 2074 N N . VAL A 1 277 ? 6.429 -13.518 23.521 1.00 88.06 277 VAL A N 1
ATOM 2075 C CA . VAL A 1 277 ? 5.832 -12.945 24.739 1.00 88.06 277 VAL A CA 1
ATOM 2076 C C . VAL A 1 277 ? 5.317 -11.524 24.504 1.00 88.06 277 VAL A C 1
ATOM 2078 O O . VAL A 1 277 ? 4.182 -11.234 24.873 1.00 88.06 277 VAL A O 1
ATOM 2081 N N . LEU A 1 278 ? 6.088 -10.651 23.846 1.00 89.94 278 LEU A N 1
ATOM 2082 C CA . LEU A 1 278 ? 5.662 -9.281 23.530 1.00 89.94 278 LEU A CA 1
ATOM 2083 C C . LEU A 1 278 ? 4.449 -9.253 22.595 1.00 89.94 278 LEU A C 1
ATOM 2085 O O . LEU A 1 278 ? 3.520 -8.479 22.822 1.00 89.94 278 LEU A O 1
ATOM 2089 N N . THR A 1 279 ? 4.420 -10.122 21.582 1.00 86.06 279 THR A N 1
ATOM 2090 C CA . THR A 1 279 ? 3.290 -10.231 20.645 1.00 86.06 279 THR A CA 1
ATOM 2091 C C . THR A 1 279 ? 2.012 -10.669 21.362 1.00 86.06 279 THR A C 1
ATOM 2093 O O . THR A 1 279 ? 0.933 -10.135 21.104 1.00 86.06 279 THR A O 1
ATOM 2096 N N . ALA A 1 280 ? 2.110 -11.625 22.290 1.00 87.06 280 ALA A N 1
ATOM 2097 C CA . ALA A 1 280 ? 0.970 -12.040 23.102 1.00 87.06 280 ALA A CA 1
ATOM 2098 C C . ALA A 1 280 ? 0.544 -10.944 24.094 1.00 87.06 280 ALA A C 1
ATOM 2100 O O . ALA A 1 280 ? -0.646 -10.644 24.201 1.00 87.06 280 ALA A O 1
ATOM 2101 N N . ALA A 1 281 ? 1.507 -10.297 24.756 1.00 90.94 281 ALA A N 1
ATOM 2102 C CA . ALA A 1 281 ? 1.272 -9.218 25.712 1.00 90.94 281 ALA A CA 1
ATOM 2103 C C . ALA A 1 281 ? 0.592 -7.995 25.075 1.00 90.94 281 ALA A C 1
ATOM 2105 O O . ALA A 1 281 ? -0.239 -7.357 25.722 1.00 90.94 281 ALA A O 1
ATOM 2106 N N . GLN A 1 282 ? 0.868 -7.704 23.798 1.00 89.94 282 GLN A N 1
ATOM 2107 C CA . GLN A 1 282 ? 0.279 -6.579 23.062 1.00 89.94 282 GLN A CA 1
ATOM 2108 C C . GLN A 1 282 ? -1.261 -6.628 23.019 1.00 89.94 282 GLN A C 1
ATOM 2110 O O . GLN A 1 282 ? -1.914 -5.588 22.959 1.00 89.94 282 GLN A O 1
ATOM 2115 N N . LYS A 1 283 ? -1.864 -7.825 23.109 1.00 87.56 283 LYS A N 1
ATOM 2116 C CA . LYS A 1 283 ? -3.328 -7.999 23.179 1.00 87.56 283 LYS A CA 1
ATOM 2117 C C . LYS A 1 283 ? -3.940 -7.438 24.465 1.00 87.56 283 LYS A C 1
ATOM 2119 O O . LYS A 1 283 ? -5.126 -7.122 24.485 1.00 87.56 283 LYS A O 1
ATOM 2124 N N . HIS A 1 284 ? -3.145 -7.350 25.528 1.00 92.94 284 HIS A N 1
ATOM 2125 C CA . HIS A 1 284 ? -3.578 -6.921 26.856 1.00 92.94 284 HIS A CA 1
ATOM 2126 C C . HIS A 1 284 ? -3.031 -5.539 27.228 1.00 92.94 284 HIS A C 1
ATOM 2128 O O . HIS A 1 284 ? -3.685 -4.805 27.964 1.00 92.94 284 HIS A O 1
ATOM 2134 N N . TRP A 1 285 ? -1.866 -5.163 26.694 1.00 94.69 285 TRP A N 1
ATOM 2135 C CA . TRP A 1 285 ? -1.250 -3.856 26.892 1.00 94.69 285 TRP A CA 1
ATOM 2136 C C . TRP A 1 285 ? -0.943 -3.192 25.539 1.00 94.69 285 TRP A C 1
ATOM 2138 O O . TRP A 1 285 ? -0.018 -3.615 24.844 1.00 94.69 285 TRP A O 1
ATOM 2148 N N . PRO A 1 286 ? -1.684 -2.136 25.146 1.00 90.88 286 PRO A N 1
ATOM 2149 C CA . PRO A 1 286 ? -1.581 -1.545 23.809 1.00 90.88 286 PRO A CA 1
ATOM 2150 C C . PRO A 1 286 ? -0.288 -0.743 23.582 1.00 90.88 286 PRO A C 1
ATOM 2152 O O . PRO A 1 286 ? -0.002 -0.348 22.455 1.00 90.88 286 PRO A O 1
ATOM 2155 N N . HIS A 1 287 ? 0.509 -0.501 24.628 1.00 96.31 287 HIS A N 1
ATOM 2156 C CA . HIS A 1 287 ? 1.766 0.253 24.561 1.00 96.31 287 HIS A CA 1
ATOM 2157 C C . HIS A 1 287 ? 2.989 -0.652 24.355 1.00 96.31 287 HIS A C 1
ATOM 2159 O O . HIS A 1 287 ? 4.063 -0.396 24.891 1.00 96.31 287 HIS A O 1
ATOM 2165 N N . ILE A 1 288 ? 2.826 -1.710 23.561 1.00 95.25 288 ILE A N 1
ATOM 2166 C CA . ILE A 1 288 ? 3.911 -2.561 23.064 1.00 95.25 288 ILE A CA 1
ATOM 2167 C C . ILE A 1 288 ? 3.955 -2.406 21.548 1.00 95.25 288 ILE A C 1
ATOM 2169 O O . ILE A 1 288 ? 2.925 -2.538 20.886 1.00 95.25 288 ILE A O 1
ATOM 2173 N N . HIS A 1 289 ? 5.127 -2.130 20.985 1.00 90.69 289 HIS A N 1
ATOM 2174 C CA . HIS A 1 289 ? 5.304 -2.005 19.543 1.00 90.69 289 HIS A CA 1
ATOM 2175 C C . HIS A 1 289 ? 6.582 -2.709 19.081 1.00 90.69 289 HIS A C 1
ATOM 2177 O O . HIS A 1 289 ? 7.669 -2.406 19.567 1.00 90.69 289 HIS A O 1
ATOM 2183 N N . ILE A 1 290 ? 6.437 -3.653 18.150 1.00 85.06 290 ILE A N 1
ATOM 2184 C CA . ILE A 1 290 ? 7.545 -4.387 17.529 1.00 85.06 290 ILE A CA 1
ATOM 2185 C C . ILE A 1 290 ? 7.663 -3.885 16.092 1.00 85.06 290 ILE A C 1
ATOM 2187 O O . ILE A 1 290 ? 6.706 -4.020 15.327 1.00 85.06 290 ILE A O 1
ATOM 2191 N N . SER A 1 291 ? 8.790 -3.279 15.734 1.00 75.62 291 SER A N 1
ATOM 2192 C CA . SER A 1 291 ? 8.955 -2.608 14.442 1.00 75.62 291 SER A CA 1
ATOM 2193 C C . SER A 1 291 ? 10.422 -2.424 14.052 1.00 75.62 291 SER A C 1
ATOM 2195 O O . SER A 1 291 ? 11.323 -2.724 14.829 1.00 75.62 291 SER A O 1
ATOM 2197 N N . ASP A 1 292 ? 10.675 -1.844 12.878 1.00 70.56 292 ASP A N 1
ATOM 2198 C CA . ASP A 1 292 ? 11.998 -1.314 12.538 1.00 70.56 292 ASP A CA 1
ATOM 2199 C C . ASP A 1 292 ? 12.369 -0.112 13.423 1.00 70.56 292 ASP A C 1
ATOM 2201 O O . ASP A 1 292 ? 11.503 0.575 13.984 1.00 70.56 292 ASP A O 1
ATOM 2205 N N . SER A 1 293 ? 13.671 0.174 13.505 1.00 69.81 293 SER A N 1
ATOM 2206 C CA . SER A 1 293 ? 14.271 1.190 14.388 1.00 69.81 293 SER A CA 1
ATOM 2207 C C . SER A 1 293 ? 13.684 2.602 14.262 1.00 69.81 293 SER A C 1
ATOM 2209 O O . SER A 1 293 ? 13.654 3.346 15.242 1.00 69.81 293 SER A O 1
ATOM 2211 N N . LEU A 1 294 ? 13.177 2.979 13.085 1.00 68.38 294 LEU A N 1
ATOM 2212 C CA . LEU A 1 294 ? 12.567 4.294 12.850 1.00 68.38 294 LEU A CA 1
ATOM 2213 C C . LEU A 1 294 ? 11.190 4.432 13.488 1.00 68.38 294 LEU A C 1
ATOM 2215 O O . LEU A 1 294 ? 10.886 5.467 14.079 1.00 68.38 294 LEU A O 1
ATOM 2219 N N . VAL A 1 295 ? 10.373 3.389 13.365 1.00 75.75 295 VAL A N 1
ATOM 2220 C CA . VAL A 1 295 ? 8.992 3.367 13.856 1.00 75.75 295 VAL A CA 1
ATOM 2221 C C . VAL A 1 295 ? 8.971 3.260 15.385 1.00 75.75 295 VAL A C 1
ATOM 2223 O O . VAL A 1 295 ? 8.043 3.753 16.034 1.00 75.75 295 VAL A O 1
ATOM 2226 N N . MET A 1 296 ? 10.029 2.697 15.982 1.00 86.12 296 MET A N 1
ATOM 2227 C CA . MET A 1 296 ? 10.201 2.618 17.435 1.00 86.12 296 MET A CA 1
ATOM 2228 C C . MET A 1 296 ? 10.168 4.008 18.089 1.00 86.12 296 MET A C 1
ATOM 2230 O O . MET A 1 296 ? 9.463 4.193 19.079 1.00 86.12 296 MET A O 1
ATOM 2234 N N . ALA A 1 297 ? 10.864 5.000 17.525 1.00 84.69 297 ALA A N 1
ATOM 2235 C CA . ALA A 1 297 ? 10.909 6.352 18.087 1.00 84.69 297 ALA A CA 1
ATOM 2236 C C . ALA A 1 297 ? 9.536 7.050 18.060 1.00 84.69 297 ALA A C 1
ATOM 2238 O O . ALA A 1 297 ? 9.090 7.590 19.073 1.00 84.69 297 ALA A O 1
ATOM 2239 N N . ASP A 1 298 ? 8.810 6.964 16.942 1.00 83.31 298 ASP A N 1
ATOM 2240 C CA . ASP A 1 298 ? 7.481 7.580 16.820 1.00 83.31 298 ASP A CA 1
ATOM 2241 C C . ASP A 1 298 ? 6.455 6.893 17.730 1.00 83.31 298 ASP A C 1
ATOM 2243 O O . ASP A 1 298 ? 5.576 7.534 18.316 1.00 83.31 298 ASP A O 1
ATOM 2247 N N . SER A 1 299 ? 6.581 5.575 17.881 1.00 90.69 299 SER A N 1
ATOM 2248 C CA . SER A 1 299 ? 5.743 4.785 18.782 1.00 90.69 299 SER A CA 1
ATOM 2249 C C . SER A 1 299 ? 5.995 5.156 20.237 1.00 90.69 299 SER A C 1
ATOM 2251 O O . SER A 1 299 ? 5.035 5.325 20.986 1.00 90.69 299 SER A O 1
ATOM 2253 N N . ALA A 1 300 ? 7.252 5.383 20.622 1.00 93.94 300 ALA A N 1
ATOM 2254 C CA . ALA A 1 300 ? 7.596 5.867 21.953 1.00 93.94 300 ALA A CA 1
ATOM 2255 C C . ALA A 1 300 ? 6.961 7.239 22.246 1.00 93.94 300 ALA A C 1
ATOM 2257 O O . ALA A 1 300 ? 6.389 7.422 23.319 1.00 93.94 300 ALA A O 1
ATOM 2258 N N . VAL A 1 301 ? 6.954 8.172 21.283 1.00 90.94 301 VAL A N 1
ATOM 2259 C CA . VAL A 1 301 ? 6.257 9.468 21.428 1.00 90.94 301 VAL A CA 1
ATOM 2260 C C . VAL A 1 301 ? 4.748 9.277 21.615 1.00 90.94 301 VAL A C 1
ATOM 2262 O O . VAL A 1 301 ? 4.138 9.937 22.457 1.00 90.94 301 VAL A O 1
ATOM 2265 N N . LYS A 1 302 ? 4.117 8.362 20.868 1.00 93.19 302 LYS A N 1
ATOM 2266 C CA . LYS A 1 302 ? 2.689 8.034 21.045 1.00 93.19 302 LYS A CA 1
ATOM 2267 C C . LYS A 1 302 ? 2.410 7.431 22.426 1.00 93.19 302 LYS A C 1
ATOM 2269 O O . LYS A 1 302 ? 1.416 7.790 23.049 1.00 93.19 302 LYS A O 1
ATOM 2274 N N . MET A 1 303 ? 3.285 6.550 22.911 1.00 97.12 303 MET A N 1
ATOM 2275 C CA . MET A 1 303 ? 3.192 5.952 24.248 1.00 97.12 303 MET A CA 1
ATOM 2276 C C . MET A 1 303 ? 3.335 7.014 25.345 1.00 97.12 303 MET A C 1
ATOM 2278 O O . MET A 1 303 ? 2.525 7.046 26.269 1.00 97.12 303 MET A O 1
ATOM 2282 N N . ALA A 1 304 ? 4.295 7.932 25.211 1.00 95.19 304 ALA A N 1
ATOM 2283 C CA . ALA A 1 304 ? 4.465 9.064 26.121 1.00 95.19 304 ALA A CA 1
ATOM 2284 C C . ALA A 1 304 ? 3.207 9.952 26.166 1.00 95.19 304 ALA A C 1
ATOM 2286 O O . ALA A 1 304 ? 2.678 10.222 27.243 1.00 95.19 304 ALA A O 1
ATOM 2287 N N . LYS A 1 305 ? 2.641 10.306 25.001 1.00 94.19 305 LYS A N 1
ATOM 2288 C CA . LYS A 1 305 ? 1.360 11.038 24.895 1.00 94.19 305 LYS A CA 1
ATOM 2289 C C . LYS A 1 305 ? 0.191 10.305 25.559 1.00 94.19 305 LYS A C 1
ATOM 2291 O O . LYS A 1 305 ? -0.701 10.949 26.101 1.00 94.19 305 LYS A O 1
ATOM 2296 N N . ALA A 1 306 ? 0.196 8.975 25.524 1.00 94.69 306 ALA A N 1
ATOM 2297 C CA . ALA A 1 306 ? -0.810 8.138 26.173 1.00 94.69 306 ALA A CA 1
ATOM 2298 C C . ALA A 1 306 ? -0.584 7.957 27.690 1.00 94.69 306 ALA A C 1
ATOM 2300 O O . ALA A 1 306 ? -1.375 7.289 28.355 1.00 94.69 306 ALA A O 1
ATOM 2301 N N . GLY A 1 307 ? 0.462 8.570 28.254 1.00 94.88 307 GLY A N 1
ATOM 2302 C CA . GLY A 1 307 ? 0.733 8.583 29.689 1.00 94.88 307 GLY A CA 1
ATOM 2303 C C . GLY A 1 307 ? 1.704 7.506 30.174 1.00 94.88 307 GLY A C 1
ATOM 2304 O O . GLY A 1 307 ? 1.772 7.278 31.386 1.00 94.88 307 GLY A O 1
ATOM 2305 N N . CYS A 1 308 ? 2.453 6.849 29.279 1.00 97.00 308 CYS A N 1
ATOM 2306 C CA . CYS A 1 308 ? 3.589 6.022 29.687 1.00 97.00 308 CYS A CA 1
ATOM 2307 C C . CYS A 1 308 ? 4.675 6.896 30.328 1.00 97.00 308 CYS A C 1
ATOM 2309 O O . CYS A 1 308 ? 5.102 7.890 29.748 1.00 97.00 308 CYS A O 1
ATOM 2311 N N . GLN A 1 309 ? 5.133 6.508 31.517 1.00 96.00 309 GLN A N 1
ATOM 2312 C CA . GLN A 1 309 ? 6.175 7.233 32.260 1.00 96.00 309 GLN A CA 1
ATOM 2313 C C . GLN A 1 309 ? 7.583 6.756 31.902 1.00 96.00 309 GLN A C 1
ATOM 2315 O O . GLN A 1 309 ? 8.559 7.485 32.075 1.00 96.00 309 GLN A O 1
ATOM 2320 N N . TYR A 1 310 ? 7.679 5.534 31.383 1.00 96.56 310 TYR A N 1
ATOM 2321 C CA . TYR A 1 310 ? 8.932 4.887 31.029 1.00 96.56 310 TYR A CA 1
ATOM 2322 C C . TYR A 1 310 ? 8.791 4.185 29.688 1.00 96.56 310 TYR A C 1
ATOM 2324 O O . TYR A 1 310 ? 7.736 3.625 29.389 1.00 96.56 310 TYR A O 1
ATOM 2332 N N . ILE A 1 311 ? 9.866 4.171 28.911 1.00 97.56 311 ILE A N 1
ATOM 2333 C CA . ILE A 1 311 ? 9.991 3.431 27.664 1.00 97.56 311 ILE A CA 1
ATOM 2334 C C . ILE A 1 311 ? 11.157 2.464 27.810 1.00 97.56 311 ILE A C 1
ATOM 2336 O O . ILE A 1 311 ? 12.286 2.854 28.103 1.00 97.56 311 ILE A O 1
ATOM 2340 N N . THR A 1 312 ? 10.879 1.189 27.593 1.00 96.69 312 THR A N 1
ATOM 2341 C CA . THR A 1 312 ? 11.903 0.153 27.470 1.00 96.69 312 THR A CA 1
ATOM 2342 C C . THR A 1 312 ? 12.175 -0.100 25.996 1.00 96.69 312 THR A C 1
ATOM 2344 O O . THR A 1 312 ? 11.244 -0.220 25.197 1.00 96.69 312 THR A O 1
ATOM 2347 N N . VAL A 1 313 ? 13.453 -0.143 25.635 1.00 95.12 313 VAL A N 1
ATOM 2348 C CA . VAL A 1 313 ? 13.915 -0.322 24.262 1.00 95.12 313 VAL A CA 1
ATOM 2349 C C . VAL A 1 313 ? 14.634 -1.659 24.164 1.00 95.12 313 VAL A C 1
ATOM 2351 O O . VAL A 1 313 ? 15.685 -1.854 24.777 1.00 95.12 313 VAL A O 1
ATOM 2354 N N . LEU A 1 314 ? 14.062 -2.582 23.393 1.00 92.94 314 LEU A N 1
ATOM 2355 C CA . LEU A 1 314 ? 14.694 -3.851 23.048 1.00 92.94 314 LEU A CA 1
ATOM 2356 C C . LEU A 1 314 ? 15.340 -3.717 21.673 1.00 92.94 314 LEU A C 1
ATOM 2358 O O . LEU A 1 314 ? 14.672 -3.762 20.640 1.00 92.94 314 LEU A O 1
ATOM 2362 N N . GLY A 1 315 ? 16.647 -3.498 21.682 1.00 89.31 315 GLY A N 1
ATOM 2363 C CA . GLY A 1 315 ? 17.437 -3.221 20.494 1.00 89.31 315 GLY A CA 1
ATOM 2364 C C . GLY A 1 315 ? 18.901 -2.999 20.846 1.00 89.31 315 GLY A C 1
ATOM 2365 O O . GLY A 1 315 ? 19.376 -3.436 21.894 1.00 89.31 315 GLY A O 1
ATOM 2366 N N . VAL A 1 316 ? 19.614 -2.315 19.962 1.00 87.75 316 VAL A N 1
ATOM 2367 C CA . VAL A 1 316 ? 20.999 -1.880 20.188 1.00 87.75 316 VAL A CA 1
ATOM 2368 C C . VAL A 1 316 ? 21.038 -0.424 20.656 1.00 87.75 316 VAL A C 1
ATOM 2370 O O . VAL A 1 316 ? 20.033 0.292 20.590 1.00 87.75 316 VAL A O 1
ATOM 2373 N N . ASP A 1 317 ? 22.197 0.035 21.125 1.00 86.06 317 ASP A N 1
ATOM 2374 C CA . ASP A 1 317 ? 22.316 1.335 21.795 1.00 86.06 317 ASP A CA 1
ATOM 2375 C C . ASP A 1 317 ? 21.848 2.506 20.922 1.00 86.06 317 ASP A C 1
ATOM 2377 O O . ASP A 1 317 ? 21.024 3.298 21.377 1.00 86.06 317 ASP A O 1
ATOM 2381 N N . PHE A 1 318 ? 22.243 2.556 19.643 1.00 80.31 318 PHE A N 1
ATOM 2382 C CA . PHE A 1 318 ? 21.841 3.653 18.751 1.00 80.31 318 PHE A CA 1
ATOM 2383 C C . PHE A 1 318 ? 20.318 3.754 18.551 1.00 80.31 318 PHE A C 1
ATOM 2385 O O . PHE A 1 318 ? 19.799 4.828 18.254 1.00 80.31 318 PHE A O 1
ATOM 2392 N N . MET A 1 319 ? 19.576 2.650 18.711 1.00 87.12 319 MET A N 1
ATOM 2393 C CA . MET A 1 319 ? 18.111 2.667 18.628 1.00 87.12 319 MET A CA 1
ATOM 2394 C C . MET A 1 319 ? 17.509 3.311 19.880 1.00 87.12 319 MET A C 1
ATOM 2396 O O . MET A 1 319 ? 16.579 4.107 19.780 1.00 87.12 319 MET A O 1
ATOM 2400 N N . SER A 1 320 ? 18.070 3.004 21.051 1.00 88.81 320 SER A N 1
ATOM 2401 C CA . SER A 1 320 ? 17.654 3.586 22.335 1.00 88.81 320 SER A CA 1
ATOM 2402 C C . SER A 1 320 ? 17.977 5.078 22.401 1.00 88.81 320 SER A C 1
ATOM 2404 O O . SER A 1 320 ? 17.160 5.890 22.829 1.00 88.81 320 SER A O 1
ATOM 2406 N N . GLU A 1 321 ? 19.153 5.433 21.901 1.00 83.62 321 GLU A N 1
ATOM 2407 C CA . GLU A 1 321 ? 19.629 6.796 21.691 1.00 83.62 321 GLU A CA 1
ATOM 2408 C C . GLU A 1 321 ? 18.701 7.602 20.769 1.00 83.62 321 GLU A C 1
ATOM 2410 O O . GLU A 1 321 ? 18.317 8.721 21.106 1.00 83.62 321 GLU A O 1
ATOM 2415 N N . ASN A 1 322 ? 18.282 7.023 19.639 1.00 81.81 322 ASN A N 1
ATOM 2416 C CA . ASN A 1 322 ? 17.331 7.657 18.725 1.00 81.81 322 ASN A CA 1
ATOM 2417 C C . ASN A 1 322 ? 15.958 7.872 19.381 1.00 81.81 322 ASN A C 1
ATOM 2419 O O . ASN A 1 322 ? 15.396 8.961 19.303 1.00 81.81 322 ASN A O 1
ATOM 2423 N N . VAL A 1 323 ? 15.432 6.865 20.089 1.00 88.44 323 VAL A N 1
ATOM 2424 C CA . VAL A 1 323 ? 14.176 6.990 20.852 1.00 88.44 323 VAL A CA 1
ATOM 2425 C C . VAL A 1 323 ? 14.263 8.137 21.864 1.00 88.44 323 VAL A C 1
ATOM 2427 O O . VAL A 1 323 ? 13.339 8.947 21.950 1.00 88.44 323 VAL A O 1
ATOM 2430 N N . ARG A 1 324 ? 15.380 8.245 22.595 1.00 89.69 324 ARG A N 1
ATOM 2431 C CA . ARG A 1 324 ? 15.624 9.332 23.552 1.00 89.69 324 ARG A CA 1
ATOM 2432 C C . ARG A 1 324 ? 15.646 10.703 22.872 1.00 89.69 324 ARG A C 1
ATOM 2434 O O . ARG A 1 324 ? 14.925 11.596 23.311 1.00 89.69 324 ARG A O 1
ATOM 2441 N N . ALA A 1 325 ? 16.424 10.857 21.801 1.00 81.62 325 ALA A N 1
ATOM 2442 C CA . ALA A 1 325 ? 16.556 12.126 21.083 1.00 81.62 325 ALA A CA 1
ATOM 2443 C C . ALA A 1 325 ? 15.205 12.631 20.543 1.00 81.62 325 ALA A C 1
ATOM 2445 O O . ALA A 1 325 ? 14.855 13.795 20.731 1.00 81.62 325 ALA A O 1
ATOM 2446 N N . ILE A 1 326 ? 14.406 11.743 19.943 1.00 82.94 326 ILE A N 1
ATOM 2447 C CA . ILE A 1 326 ? 13.093 12.094 19.384 1.00 82.94 326 ILE A CA 1
ATOM 2448 C C . ILE A 1 326 ? 12.073 12.426 20.482 1.00 82.94 326 ILE A C 1
ATOM 2450 O O . ILE A 1 326 ? 11.281 13.355 20.322 1.00 82.94 326 ILE A O 1
ATOM 2454 N N . LEU A 1 327 ? 12.097 11.722 21.619 1.00 87.44 327 LEU A N 1
ATOM 2455 C CA . LEU A 1 327 ? 11.255 12.075 22.768 1.00 87.44 327 LEU A CA 1
ATOM 2456 C C . LEU A 1 327 ? 11.614 13.452 23.340 1.00 87.44 327 LEU A C 1
ATOM 2458 O O . LEU A 1 327 ? 10.708 14.215 23.672 1.00 87.44 327 LEU A O 1
ATOM 2462 N N . ASP A 1 328 ? 12.905 13.785 23.427 1.00 85.00 328 ASP A N 1
ATOM 2463 C CA . ASP A 1 328 ? 13.362 15.103 23.890 1.00 85.00 328 ASP A CA 1
ATOM 2464 C C . ASP A 1 328 ? 12.895 16.219 22.949 1.00 85.00 328 ASP A C 1
ATOM 2466 O O . ASP A 1 328 ? 12.310 17.202 23.408 1.00 85.00 328 ASP A O 1
ATOM 2470 N N . GLN A 1 329 ? 13.058 16.037 21.635 1.00 79.06 329 GLN A N 1
ATOM 2471 C CA . GLN A 1 329 ? 12.562 16.980 20.625 1.00 79.06 329 GLN A CA 1
ATOM 2472 C C . GLN A 1 329 ? 11.035 17.137 20.661 1.00 79.06 329 GLN A C 1
ATOM 2474 O O . GLN A 1 329 ? 10.519 18.233 20.451 1.00 79.06 329 GLN A O 1
ATOM 2479 N N . ALA A 1 330 ? 10.303 16.063 20.968 1.00 83.25 330 ALA A N 1
ATOM 2480 C CA . ALA A 1 330 ? 8.849 16.081 21.114 1.00 83.25 330 ALA A CA 1
ATOM 2481 C C . ALA A 1 330 ? 8.361 16.675 22.453 1.00 83.25 330 ALA A C 1
ATOM 2483 O O . ALA A 1 330 ? 7.150 16.746 22.671 1.00 83.25 330 ALA A O 1
ATOM 2484 N N . GLY A 1 331 ? 9.271 17.097 23.340 1.00 88.19 331 GLY A N 1
ATOM 2485 C CA . GLY A 1 331 ? 8.950 17.725 24.622 1.00 88.19 331 GLY A CA 1
ATOM 2486 C C . GLY A 1 331 ? 8.707 16.757 25.785 1.00 88.19 331 GLY A C 1
ATOM 2487 O O . GLY A 1 331 ? 8.232 17.201 26.824 1.00 88.19 331 GLY A O 1
ATOM 2488 N N . PHE A 1 332 ? 9.048 15.471 25.643 1.00 91.31 332 PHE A N 1
ATOM 2489 C CA . PHE A 1 332 ? 8.871 14.416 26.657 1.00 91.31 332 PHE A CA 1
ATOM 2490 C C . PHE A 1 332 ? 10.191 14.062 27.358 1.00 91.31 332 PHE A C 1
ATOM 2492 O O . PHE A 1 332 ? 10.599 12.897 27.458 1.00 91.31 332 PHE A O 1
ATOM 2499 N N . SER A 1 333 ? 10.904 15.089 27.818 1.00 86.06 333 SER A N 1
ATOM 2500 C CA . SER A 1 333 ? 12.227 14.957 28.450 1.00 86.06 333 SER A CA 1
ATOM 2501 C C . SER A 1 333 ? 12.203 14.285 29.832 1.00 86.06 333 SER A C 1
ATOM 2503 O O . SER A 1 333 ? 13.243 13.881 30.356 1.00 86.06 333 SER A O 1
ATOM 2505 N N . GLU A 1 334 ? 11.025 14.168 30.436 1.00 90.06 334 GLU A N 1
ATOM 2506 C CA . GLU A 1 334 ? 10.756 13.564 31.740 1.00 90.06 334 GLU A CA 1
ATOM 2507 C C . GLU A 1 334 ? 10.497 12.053 31.680 1.00 90.06 334 GLU A C 1
ATOM 2509 O O . GLU A 1 334 ? 10.654 11.368 32.688 1.00 90.06 334 GLU A O 1
ATOM 2514 N N . VAL A 1 335 ? 10.124 11.522 30.512 1.00 93.69 335 VAL A N 1
ATOM 2515 C CA . VAL A 1 335 ? 9.876 10.086 30.315 1.00 93.69 335 VAL A CA 1
ATOM 2516 C C . VAL A 1 335 ? 11.208 9.344 30.362 1.00 93.69 335 VAL A C 1
ATOM 2518 O O . VAL A 1 335 ? 12.098 9.675 29.591 1.00 93.69 335 VAL A O 1
ATOM 2521 N N . GLY A 1 336 ? 11.383 8.339 31.220 1.00 92.75 336 GLY A N 1
ATOM 2522 C CA . GLY A 1 336 ? 12.646 7.582 31.276 1.00 92.75 336 GLY A CA 1
ATOM 2523 C C . GLY A 1 336 ? 12.787 6.610 30.098 1.00 92.75 336 GLY A C 1
ATOM 2524 O O . GLY A 1 336 ? 11.816 5.945 29.749 1.00 92.75 336 GLY A O 1
ATOM 2525 N N . VAL A 1 337 ? 13.973 6.493 29.491 1.00 94.50 337 VAL A N 1
ATOM 2526 C CA . VAL A 1 337 ? 14.235 5.556 28.376 1.00 94.50 337 VAL A CA 1
ATOM 2527 C C . VAL A 1 337 ? 15.317 4.571 28.800 1.00 94.50 337 VAL A C 1
ATOM 2529 O O . VAL A 1 337 ? 16.414 4.996 29.147 1.00 94.50 337 VAL A O 1
ATOM 2532 N N . TYR A 1 338 ? 15.026 3.271 28.757 1.00 94.25 338 TYR A N 1
ATOM 2533 C CA . TYR A 1 338 ? 15.911 2.228 29.280 1.00 94.25 338 TYR A CA 1
ATOM 2534 C C . TYR A 1 338 ? 16.193 1.131 28.252 1.00 94.25 338 TYR A C 1
ATOM 2536 O O . TYR A 1 338 ? 15.269 0.548 27.685 1.00 94.25 338 TYR A O 1
ATOM 2544 N N . ARG A 1 339 ? 17.473 0.804 28.068 1.00 92.56 339 ARG A N 1
ATOM 2545 C CA . ARG A 1 339 ? 17.951 -0.389 27.348 1.00 92.56 339 ARG A CA 1
ATOM 2546 C C . ARG A 1 339 ? 18.029 -1.596 28.284 1.00 92.56 339 ARG A C 1
ATOM 2548 O O . ARG A 1 339 ? 17.936 -1.457 29.500 1.00 92.56 339 ARG A O 1
ATOM 2555 N N . MET A 1 340 ? 18.207 -2.794 27.732 1.00 92.62 340 MET A N 1
ATOM 2556 C CA . MET A 1 340 ? 18.115 -4.057 28.488 1.00 92.62 340 MET A CA 1
ATOM 2557 C C . MET A 1 340 ? 19.444 -4.543 29.093 1.00 92.62 340 MET A C 1
ATOM 2559 O O . MET A 1 340 ? 19.520 -5.653 29.620 1.00 92.62 340 MET A O 1
ATOM 2563 N N . SER A 1 341 ? 20.497 -3.727 29.034 1.00 88.44 341 SER A N 1
ATOM 2564 C CA . SER A 1 341 ? 21.818 -4.046 29.578 1.00 88.44 341 SER A CA 1
ATOM 2565 C C . SER A 1 341 ? 22.462 -2.817 30.217 1.00 88.44 341 SER A C 1
ATOM 2567 O O . SER A 1 341 ? 22.266 -1.693 29.758 1.00 88.44 341 SER A O 1
ATOM 2569 N N . SER A 1 342 ? 23.259 -3.035 31.266 1.00 84.12 342 SER A N 1
ATOM 2570 C CA . SER A 1 342 ? 24.178 -2.020 31.805 1.00 84.12 342 SER A CA 1
ATOM 2571 C C . SER A 1 342 ? 25.433 -1.847 30.947 1.00 84.12 342 SER A C 1
ATOM 2573 O O . SER A 1 342 ? 26.129 -0.842 31.068 1.00 84.12 342 SER A O 1
ATOM 2575 N N . GLU A 1 343 ? 25.747 -2.838 30.114 1.00 85.25 343 GLU A N 1
ATOM 2576 C CA . GLU A 1 343 ? 26.859 -2.802 29.165 1.00 85.25 343 GLU A CA 1
ATOM 2577 C C . GLU A 1 343 ? 26.391 -2.283 27.801 1.00 85.25 343 GLU A C 1
ATOM 2579 O O . GLU A 1 343 ? 25.207 -2.365 27.471 1.00 85.25 343 GLU A O 1
ATOM 2584 N N . ARG A 1 344 ? 27.337 -1.775 27.002 1.00 82.12 344 ARG A N 1
ATOM 2585 C CA . ARG A 1 344 ? 27.086 -1.307 25.632 1.00 82.12 344 ARG A CA 1
ATOM 2586 C C . ARG A 1 344 ? 26.512 -2.442 24.775 1.00 82.12 344 ARG A C 1
ATOM 2588 O O . ARG A 1 344 ? 27.171 -3.469 24.617 1.00 82.12 344 ARG A O 1
ATOM 2595 N N . ILE A 1 345 ? 25.326 -2.250 24.197 1.00 85.50 345 ILE A N 1
ATOM 2596 C CA . ILE A 1 345 ? 24.750 -3.173 23.211 1.00 85.50 345 ILE A CA 1
ATOM 2597 C C . ILE A 1 345 ? 25.173 -2.684 21.820 1.00 85.50 345 ILE A C 1
ATOM 2599 O O . ILE A 1 345 ? 24.572 -1.771 21.250 1.00 85.50 345 ILE A O 1
ATOM 2603 N N . GLY A 1 346 ? 26.267 -3.257 21.311 1.00 83.31 346 GLY A N 1
ATOM 2604 C CA . GLY A 1 346 ? 26.935 -2.824 20.081 1.00 83.31 346 GLY A CA 1
ATOM 2605 C C . GLY A 1 346 ? 26.246 -3.228 18.772 1.00 83.31 346 GLY A C 1
ATOM 2606 O O . GLY A 1 346 ? 25.186 -3.850 18.746 1.00 83.31 346 GLY A O 1
ATOM 2607 N N . CYS A 1 347 ? 26.881 -2.866 17.657 1.00 86.69 347 CYS A N 1
ATOM 2608 C CA . CYS A 1 347 ? 26.509 -3.288 16.311 1.00 86.69 347 CYS A CA 1
ATOM 2609 C C . CYS A 1 347 ? 27.759 -3.250 15.423 1.00 86.69 347 CYS A C 1
ATOM 2611 O O . CYS A 1 347 ? 28.363 -2.192 15.272 1.00 86.69 347 CYS A O 1
ATOM 2613 N N . SER A 1 348 ? 28.108 -4.383 14.803 1.00 87.62 348 SER A N 1
ATOM 2614 C CA . SER A 1 348 ? 29.304 -4.505 13.944 1.00 87.62 348 SER A CA 1
ATOM 2615 C C . SER A 1 348 ? 29.403 -3.427 12.852 1.00 87.62 348 SER A C 1
ATOM 2617 O O . SER A 1 348 ? 30.476 -2.873 12.632 1.00 87.62 348 SER A O 1
ATOM 2619 N N . LEU A 1 349 ? 28.277 -3.059 12.232 1.00 89.25 349 LEU A N 1
ATOM 2620 C CA . LEU A 1 349 ? 28.219 -1.992 11.228 1.00 89.25 349 LEU A CA 1
ATOM 2621 C C . LEU A 1 349 ? 28.426 -0.595 11.832 1.00 89.25 349 LEU A C 1
ATOM 2623 O O . LEU A 1 349 ? 29.147 0.223 11.262 1.00 89.25 349 LEU A O 1
ATOM 2627 N N . ALA A 1 350 ? 27.837 -0.320 12.997 1.00 87.88 350 ALA A N 1
ATOM 2628 C CA . ALA A 1 350 ? 28.022 0.959 13.679 1.00 87.88 350 ALA A CA 1
ATOM 2629 C C . ALA A 1 350 ? 29.473 1.144 14.152 1.00 87.88 350 ALA A C 1
ATOM 2631 O O . ALA A 1 350 ? 30.013 2.249 14.071 1.00 87.88 350 ALA A O 1
ATOM 2632 N N . ASP A 1 351 ? 30.111 0.061 14.602 1.00 88.38 351 ASP A N 1
ATOM 2633 C CA . ASP A 1 351 ? 31.520 0.059 14.991 1.00 88.38 351 ASP A CA 1
ATOM 2634 C C . ASP A 1 351 ? 32.435 0.267 13.771 1.00 88.38 351 ASP A C 1
ATOM 2636 O O . ASP A 1 351 ? 33.360 1.078 13.839 1.00 88.38 351 ASP A O 1
ATOM 2640 N N . ALA A 1 352 ? 32.134 -0.358 12.625 1.00 89.56 352 ALA A N 1
ATOM 2641 C CA . ALA A 1 352 ? 32.842 -0.103 11.367 1.00 89.56 352 ALA A CA 1
ATOM 2642 C C . ALA A 1 352 ? 32.739 1.371 10.933 1.00 89.56 352 ALA A C 1
ATOM 2644 O O . ALA A 1 352 ? 33.739 1.990 10.578 1.00 89.56 352 ALA A O 1
ATOM 2645 N N . ALA A 1 353 ? 31.554 1.975 11.048 1.00 91.12 353 ALA A N 1
ATOM 2646 C CA . ALA A 1 353 ? 31.337 3.380 10.695 1.00 91.12 353 ALA A CA 1
ATOM 2647 C C . ALA A 1 353 ? 31.955 4.383 11.691 1.00 91.12 353 ALA A C 1
ATOM 2649 O O . ALA A 1 353 ? 32.047 5.577 11.405 1.00 91.12 353 ALA A O 1
ATOM 2650 N N . SER A 1 354 ? 32.369 3.907 12.867 1.00 87.88 354 SER A N 1
ATOM 2651 C CA . SER A 1 354 ? 33.094 4.690 13.874 1.00 87.88 354 SER A CA 1
ATOM 2652 C C . SER A 1 354 ? 34.619 4.573 13.721 1.00 87.88 354 SER A C 1
ATOM 2654 O O . SER A 1 354 ? 35.368 5.268 14.408 1.00 87.88 354 SER A O 1
ATOM 2656 N N . ASN A 1 355 ? 35.103 3.711 12.820 1.00 89.50 355 ASN A N 1
ATOM 2657 C CA . ASN A 1 355 ? 36.524 3.555 12.530 1.00 89.50 355 ASN A CA 1
ATOM 2658 C C . ASN A 1 355 ? 37.073 4.809 11.812 1.00 89.50 355 ASN A C 1
ATOM 2660 O O . ASN A 1 355 ? 36.431 5.308 10.883 1.00 89.50 355 ASN A O 1
ATOM 2664 N N . PRO A 1 356 ? 38.281 5.301 12.154 1.00 89.25 356 PRO A N 1
ATOM 2665 C CA . PRO A 1 356 ? 38.942 6.385 11.419 1.00 89.25 356 PRO A CA 1
ATOM 2666 C C . PRO A 1 356 ? 39.001 6.193 9.893 1.00 89.25 356 PRO A C 1
ATOM 2668 O O . PRO A 1 356 ? 38.953 7.171 9.150 1.00 89.25 356 PRO A O 1
ATOM 2671 N N . ALA A 1 357 ? 39.055 4.948 9.407 1.00 92.50 357 ALA A N 1
ATOM 2672 C CA . ALA A 1 357 ? 39.003 4.647 7.978 1.00 92.50 357 ALA A CA 1
ATOM 2673 C C . ALA A 1 357 ? 37.695 5.116 7.307 1.00 92.50 357 ALA A C 1
ATOM 2675 O O . ALA A 1 357 ? 37.731 5.556 6.158 1.00 92.50 357 ALA A O 1
ATOM 2676 N N . TYR A 1 358 ? 36.562 5.076 8.018 1.00 94.88 358 TYR A N 1
ATOM 2677 C CA . TYR A 1 358 ? 35.284 5.585 7.516 1.00 94.88 358 TYR A CA 1
ATOM 2678 C C . TYR A 1 358 ? 35.305 7.110 7.373 1.00 94.88 358 TYR A C 1
ATOM 2680 O O . TYR A 1 358 ? 34.825 7.650 6.381 1.00 94.88 358 TYR A O 1
ATOM 2688 N N . MET A 1 359 ? 35.946 7.821 8.306 1.00 91.88 359 MET A N 1
ATOM 2689 C CA . MET A 1 359 ? 36.107 9.274 8.190 1.00 91.88 359 MET A CA 1
ATOM 2690 C C . MET A 1 359 ? 36.967 9.664 6.985 1.00 91.88 359 MET A C 1
ATOM 2692 O O . MET A 1 359 ? 36.578 10.562 6.247 1.00 91.88 359 MET A O 1
ATOM 2696 N N . ASN A 1 360 ? 38.063 8.949 6.713 1.00 93.75 360 ASN A N 1
ATOM 2697 C CA . ASN A 1 360 ? 38.872 9.184 5.507 1.00 93.75 360 ASN A CA 1
ATOM 2698 C C . ASN A 1 360 ? 38.062 8.957 4.215 1.00 93.75 360 ASN A C 1
ATOM 2700 O O . ASN A 1 360 ? 38.239 9.668 3.226 1.00 93.75 360 ASN A O 1
ATOM 2704 N N . TYR A 1 361 ? 37.160 7.970 4.223 1.00 96.44 361 TYR A N 1
ATOM 2705 C CA . TYR A 1 361 ? 36.230 7.718 3.121 1.00 96.44 361 TYR A CA 1
ATOM 2706 C C . TYR A 1 361 ? 35.257 8.895 2.914 1.00 96.44 361 TYR A C 1
ATOM 2708 O O . TYR A 1 361 ? 35.055 9.331 1.782 1.00 96.44 361 TYR A O 1
ATOM 2716 N N . LEU A 1 362 ? 34.722 9.476 3.992 1.00 95.81 362 LEU A N 1
ATOM 2717 C CA . LEU A 1 362 ? 33.869 10.670 3.921 1.00 95.81 362 LEU A CA 1
ATOM 2718 C C . LEU A 1 362 ? 34.641 11.938 3.518 1.00 95.81 362 LEU A C 1
ATOM 2720 O O . LEU A 1 362 ? 34.110 12.779 2.795 1.00 95.81 362 LEU A O 1
ATOM 2724 N N . GLU A 1 363 ? 35.902 12.077 3.928 1.00 94.88 363 GLU A N 1
ATOM 2725 C CA . GLU A 1 363 ? 36.775 13.168 3.479 1.00 94.88 363 GLU A CA 1
ATOM 2726 C C . GLU A 1 363 ? 36.997 13.097 1.962 1.00 94.88 363 GLU A C 1
ATOM 2728 O O . GLU A 1 363 ? 36.867 14.113 1.276 1.00 94.88 363 GLU A O 1
ATOM 2733 N N . ALA A 1 364 ? 37.219 11.899 1.411 1.00 95.00 364 ALA A N 1
ATOM 2734 C CA . ALA A 1 364 ? 37.262 11.694 -0.036 1.00 95.00 364 ALA A CA 1
ATOM 2735 C C . ALA A 1 364 ? 35.936 12.082 -0.715 1.00 95.00 364 ALA A C 1
ATOM 2737 O O . ALA A 1 364 ? 35.955 12.774 -1.735 1.00 95.00 364 ALA A O 1
ATOM 2738 N N . ALA A 1 365 ? 34.796 11.719 -0.118 1.00 95.38 365 ALA A N 1
ATOM 2739 C CA . ALA A 1 365 ? 33.476 12.102 -0.615 1.00 95.38 365 ALA A CA 1
ATOM 2740 C C . ALA A 1 365 ? 33.269 13.627 -0.645 1.00 95.38 365 ALA A C 1
ATOM 2742 O O . ALA A 1 365 ? 32.703 14.156 -1.604 1.00 95.38 365 ALA A O 1
ATOM 2743 N N . SER A 1 366 ? 33.770 14.356 0.356 1.00 95.19 366 SER A N 1
ATOM 2744 C CA . SER A 1 366 ? 33.651 15.822 0.421 1.00 95.19 366 SER A CA 1
ATOM 2745 C C . SER A 1 366 ? 34.402 16.548 -0.701 1.00 95.19 366 SER A C 1
ATOM 2747 O O . SER A 1 366 ? 34.014 17.640 -1.111 1.00 95.19 366 SER A O 1
ATOM 2749 N N . MET A 1 367 ? 35.446 15.919 -1.249 1.00 94.00 367 MET A N 1
ATOM 2750 C CA . MET A 1 367 ? 36.222 16.462 -2.366 1.00 94.00 367 MET A CA 1
ATOM 2751 C C . MET A 1 367 ? 35.569 16.209 -3.737 1.00 94.00 367 MET A C 1
ATOM 2753 O O . MET A 1 367 ? 35.945 16.856 -4.713 1.00 94.00 367 MET A O 1
ATOM 2757 N N . ALA A 1 368 ? 34.587 15.306 -3.831 1.00 91.06 368 ALA A N 1
ATOM 2758 C CA . ALA A 1 368 ? 33.946 14.881 -5.080 1.00 91.06 368 ALA A CA 1
ATOM 2759 C C . ALA A 1 368 ? 32.613 15.614 -5.359 1.00 91.06 368 ALA A C 1
ATOM 2761 O O . ALA A 1 368 ? 31.583 14.980 -5.585 1.00 91.06 368 ALA A O 1
ATOM 2762 N N . SER A 1 369 ? 32.608 16.950 -5.316 1.00 87.25 369 SER A N 1
ATOM 2763 C CA . SER A 1 369 ? 31.382 17.757 -5.461 1.00 87.25 369 SER A CA 1
ATOM 2764 C C . SER A 1 369 ? 30.827 17.772 -6.904 1.00 87.25 369 SER A C 1
ATOM 2766 O O . SER A 1 369 ? 31.615 17.961 -7.835 1.00 87.25 369 SER A O 1
ATOM 2768 N N . PRO A 1 370 ? 29.497 17.642 -7.117 1.00 95.19 370 PRO A N 1
ATOM 2769 C CA . PRO A 1 370 ? 28.462 17.432 -6.100 1.00 95.19 370 PRO A CA 1
ATOM 2770 C C . PRO A 1 370 ? 28.493 16.000 -5.546 1.00 95.19 370 PRO A C 1
ATOM 2772 O O . PRO A 1 370 ? 28.544 15.040 -6.313 1.00 95.19 370 PRO A O 1
ATOM 2775 N N . SER A 1 371 ? 28.429 15.847 -4.220 1.00 96.56 371 SER A N 1
ATOM 2776 C CA . SER A 1 371 ? 28.411 14.543 -3.547 1.00 96.56 371 SER A CA 1
ATOM 2777 C C . SER A 1 371 ? 27.271 14.410 -2.540 1.00 96.56 371 SER A C 1
ATOM 2779 O O . SER A 1 371 ? 26.842 15.380 -1.915 1.00 96.56 371 SER A O 1
ATOM 2781 N N . LEU A 1 372 ? 26.784 13.179 -2.394 1.00 97.38 372 LEU A N 1
ATOM 2782 C CA . LEU A 1 372 ? 25.787 12.772 -1.411 1.00 97.38 372 LEU A CA 1
ATOM 2783 C C . LEU A 1 372 ? 26.283 11.511 -0.711 1.00 97.38 372 LEU A C 1
ATOM 2785 O O . LEU A 1 372 ? 26.599 10.511 -1.356 1.00 97.38 372 LEU A O 1
ATOM 2789 N N . HIS A 1 373 ? 26.303 11.544 0.613 1.00 97.94 373 HIS A N 1
ATOM 2790 C CA . HIS A 1 373 ? 26.540 10.367 1.429 1.00 97.94 373 HIS A CA 1
ATOM 2791 C C . HIS A 1 373 ? 25.199 9.714 1.796 1.00 97.94 373 HIS A C 1
ATOM 2793 O O . HIS A 1 373 ? 24.314 10.343 2.378 1.00 97.94 373 HIS A O 1
ATOM 2799 N N . VAL A 1 374 ? 25.039 8.442 1.438 1.00 97.31 374 VAL A N 1
ATOM 2800 C CA . VAL A 1 374 ? 23.862 7.627 1.753 1.00 97.31 374 VAL A CA 1
ATOM 2801 C C . VAL A 1 374 ? 24.257 6.659 2.862 1.00 97.31 374 VAL A C 1
ATOM 2803 O O . VAL A 1 374 ? 24.939 5.663 2.623 1.00 97.31 374 VAL A O 1
ATOM 2806 N N . VAL A 1 375 ? 23.853 6.968 4.093 1.00 95.81 375 VAL A N 1
ATOM 2807 C CA . VAL A 1 375 ? 24.254 6.212 5.285 1.00 95.81 375 VAL A CA 1
ATOM 2808 C C . VAL A 1 375 ? 23.192 5.196 5.672 1.00 95.81 375 VAL A C 1
ATOM 2810 O O . VAL A 1 375 ? 22.009 5.517 5.767 1.00 95.81 375 VAL A O 1
ATOM 2813 N N . TYR A 1 376 ? 23.586 3.957 5.933 1.00 92.94 376 TYR A N 1
ATOM 2814 C CA . TYR A 1 376 ? 22.658 2.946 6.417 1.00 92.94 376 TYR A CA 1
ATOM 2815 C C . TYR A 1 376 ? 22.220 3.243 7.860 1.00 92.94 376 TYR A C 1
ATOM 2817 O O . TYR A 1 376 ? 23.010 3.708 8.689 1.00 92.94 376 TYR A O 1
ATOM 2825 N N . ILE A 1 377 ? 20.953 2.961 8.179 1.00 85.88 377 ILE A N 1
ATOM 2826 C CA . ILE A 1 377 ? 20.340 3.253 9.481 1.00 85.88 377 ILE A CA 1
ATOM 2827 C C . ILE A 1 377 ? 21.112 2.633 10.652 1.00 85.88 377 ILE A C 1
ATOM 2829 O O . ILE A 1 377 ? 21.189 3.268 11.706 1.00 85.88 377 ILE A O 1
ATOM 2833 N N . ASN A 1 378 ? 21.748 1.473 10.434 1.00 85.00 378 ASN A N 1
ATOM 2834 C CA . ASN A 1 378 ? 22.538 0.706 11.405 1.00 85.00 378 ASN A CA 1
ATOM 2835 C C . ASN A 1 378 ? 23.908 1.346 11.711 1.00 85.00 378 ASN A C 1
ATOM 2837 O O . ASN A 1 378 ? 24.959 0.719 11.604 1.00 85.00 378 ASN A O 1
ATOM 2841 N N . THR A 1 379 ? 23.885 2.621 12.086 1.00 88.69 379 THR A N 1
ATOM 2842 C CA . THR A 1 379 ? 25.032 3.463 12.448 1.00 88.69 379 THR A CA 1
ATOM 2843 C C . THR A 1 379 ? 24.659 4.360 13.629 1.00 88.69 379 THR A C 1
ATOM 2845 O O . THR A 1 379 ? 23.478 4.644 13.848 1.00 88.69 379 THR A O 1
ATOM 2848 N N . SER A 1 380 ? 25.641 4.831 14.400 1.00 86.44 380 SER A N 1
ATOM 2849 C CA . SER A 1 380 ? 25.381 5.722 15.540 1.00 86.44 380 SER A CA 1
ATOM 2850 C C . SER A 1 380 ? 24.880 7.104 15.093 1.00 86.44 380 SER A C 1
ATOM 2852 O O . SER A 1 380 ? 25.126 7.537 13.963 1.00 86.44 380 SER A O 1
ATOM 2854 N N . LEU A 1 381 ? 24.185 7.819 15.986 1.00 83.94 381 LEU A N 1
ATOM 2855 C CA . LEU A 1 381 ? 23.818 9.223 15.751 1.00 83.94 381 LEU A CA 1
ATOM 2856 C C . LEU A 1 381 ? 25.056 10.118 15.611 1.00 83.94 381 LEU A C 1
ATOM 2858 O O . LEU A 1 381 ? 25.056 11.033 14.794 1.00 83.94 381 LEU A O 1
ATOM 2862 N N . GLU A 1 382 ? 26.127 9.817 16.348 1.00 86.75 382 GLU A N 1
ATOM 2863 C CA . GLU A 1 382 ? 27.409 10.517 16.239 1.00 86.75 382 GLU A CA 1
ATOM 2864 C C . GLU A 1 382 ? 28.015 10.397 14.837 1.00 86.75 382 GLU A C 1
ATOM 2866 O O . GLU A 1 382 ? 28.391 11.407 14.242 1.00 86.75 382 GLU A O 1
ATOM 2871 N N . THR A 1 383 ? 28.060 9.189 14.266 1.00 89.56 383 THR A N 1
ATOM 2872 C CA . THR A 1 383 ? 28.527 8.988 12.889 1.00 89.56 383 THR A CA 1
ATOM 2873 C C . THR A 1 383 ? 27.673 9.784 11.905 1.00 89.56 383 THR A C 1
ATOM 2875 O O . THR A 1 383 ? 28.224 10.447 11.029 1.00 89.56 383 THR A O 1
ATOM 2878 N N . LYS A 1 384 ? 26.341 9.763 12.054 1.00 91.12 384 LYS A N 1
ATOM 2879 C CA . LYS A 1 384 ? 25.430 10.526 11.184 1.00 91.12 384 LYS A CA 1
ATOM 2880 C C . LYS A 1 384 ? 25.679 12.032 11.281 1.00 91.12 384 LYS A C 1
ATOM 2882 O O . LYS A 1 384 ? 25.763 12.686 10.247 1.00 91.12 384 LYS A O 1
ATOM 2887 N N . ALA A 1 385 ? 25.847 12.561 12.494 1.00 90.38 385 ALA A N 1
ATOM 2888 C CA . ALA A 1 385 ? 26.120 13.976 12.732 1.00 90.38 385 ALA A CA 1
ATOM 2889 C C . ALA A 1 385 ? 27.454 14.406 12.104 1.00 90.38 385 ALA A C 1
ATOM 2891 O O . ALA A 1 385 ? 27.497 15.349 11.318 1.00 90.38 385 ALA A O 1
ATOM 2892 N N . ASN A 1 386 ? 28.529 13.667 12.393 1.00 90.69 386 ASN A N 1
ATOM 2893 C CA . ASN A 1 386 ? 29.863 13.952 11.865 1.00 90.69 386 ASN A CA 1
ATOM 2894 C C . ASN A 1 386 ? 29.913 13.846 10.334 1.00 90.69 386 ASN A C 1
ATOM 2896 O O . ASN A 1 386 ? 30.583 14.647 9.686 1.00 90.69 386 ASN A O 1
ATOM 2900 N N . ALA A 1 387 ? 29.195 12.882 9.751 1.00 93.62 387 ALA A N 1
ATOM 2901 C CA . ALA A 1 387 ? 29.093 12.751 8.305 1.00 93.62 387 ALA A CA 1
ATOM 2902 C C . ALA A 1 387 ? 28.316 13.914 7.679 1.00 93.62 387 ALA A C 1
ATOM 2904 O O . ALA A 1 387 ? 28.786 14.480 6.696 1.00 93.62 387 ALA A O 1
ATOM 2905 N N . HIS A 1 388 ? 27.175 14.302 8.262 1.00 94.81 388 HIS A N 1
ATOM 2906 C CA . HIS A 1 388 ? 26.320 15.368 7.734 1.00 94.81 388 HIS A CA 1
ATOM 2907 C C . HIS A 1 388 ? 27.008 16.739 7.723 1.00 94.81 388 HIS A C 1
ATOM 2909 O O . HIS A 1 388 ? 26.793 17.527 6.806 1.00 94.81 388 HIS A O 1
ATOM 2915 N N . GLU A 1 389 ? 27.876 17.015 8.702 1.00 92.88 389 GLU A N 1
ATOM 2916 C CA . GLU A 1 389 ? 28.678 18.247 8.715 1.00 92.88 389 GLU A CA 1
ATOM 2917 C C . GLU A 1 389 ? 29.763 18.284 7.630 1.00 92.88 389 GLU A C 1
ATOM 2919 O O . GLU A 1 389 ? 30.226 19.367 7.274 1.00 92.88 389 GLU A O 1
ATOM 2924 N N . LEU A 1 390 ? 30.186 17.125 7.117 1.00 92.81 390 LEU A N 1
ATOM 2925 C CA . LEU A 1 390 ? 31.263 17.014 6.134 1.00 92.81 390 LEU A CA 1
ATOM 2926 C C . LEU A 1 390 ? 30.738 16.892 4.697 1.00 92.81 390 LEU A C 1
ATOM 2928 O O . LEU A 1 390 ? 31.293 17.495 3.780 1.00 92.81 390 LEU A O 1
ATOM 2932 N N . VAL A 1 391 ? 29.676 16.110 4.500 1.00 95.00 391 VAL A N 1
ATOM 2933 C CA . VAL A 1 391 ? 29.038 15.838 3.206 1.00 95.00 391 VAL A CA 1
ATOM 2934 C C . VAL A 1 391 ? 27.525 15.794 3.415 1.00 95.00 391 VAL A C 1
ATOM 2936 O O . VAL A 1 391 ? 27.080 15.159 4.378 1.00 95.00 391 VAL A O 1
ATOM 2939 N N . PRO A 1 392 ? 26.706 16.384 2.517 1.00 95.31 392 PRO A N 1
ATOM 2940 C CA . PRO A 1 392 ? 25.261 16.198 2.554 1.00 95.31 392 PRO A CA 1
ATOM 2941 C C . PRO A 1 392 ? 24.927 14.719 2.736 1.00 95.31 392 PRO A C 1
ATOM 2943 O O . PRO A 1 392 ? 25.348 13.875 1.947 1.00 95.31 392 PRO A O 1
ATOM 2946 N N . THR A 1 393 ? 24.238 14.402 3.830 1.00 96.00 393 THR A N 1
ATOM 2947 C CA . THR A 1 393 ? 23.990 13.016 4.240 1.00 96.00 393 THR A CA 1
ATOM 2948 C C . THR A 1 393 ? 22.493 12.750 4.343 1.00 96.00 393 THR A C 1
ATOM 2950 O O . THR A 1 393 ? 21.762 13.529 4.961 1.00 96.00 393 THR A O 1
ATOM 2953 N N . ILE A 1 394 ? 22.057 11.627 3.775 1.00 95.12 394 ILE A N 1
ATOM 2954 C CA . ILE A 1 394 ? 20.709 11.070 3.914 1.00 95.12 394 ILE A CA 1
ATOM 2955 C C . ILE A 1 394 ? 20.807 9.652 4.477 1.00 95.12 394 ILE A C 1
ATOM 2957 O O . ILE A 1 394 ? 21.682 8.879 4.087 1.00 95.12 394 ILE A O 1
ATOM 2961 N N . THR A 1 395 ? 19.935 9.312 5.424 1.00 92.44 395 THR A N 1
ATOM 2962 C CA . THR A 1 395 ? 19.857 7.939 5.942 1.00 92.44 395 THR A CA 1
ATOM 2963 C C . THR A 1 395 ? 19.076 7.045 4.973 1.00 92.44 395 THR A C 1
ATOM 2965 O O . THR A 1 395 ? 18.217 7.520 4.242 1.00 92.44 395 THR A O 1
ATOM 2968 N N . CYS A 1 396 ? 19.351 5.746 4.961 1.00 90.88 396 CYS A N 1
ATOM 2969 C CA . CYS A 1 396 ? 18.554 4.747 4.255 1.00 90.88 396 CYS A CA 1
ATOM 2970 C C . CYS A 1 396 ? 18.359 3.490 5.113 1.00 90.88 396 CYS A C 1
ATOM 2972 O O . CYS A 1 396 ? 19.098 3.237 6.068 1.00 90.88 396 CYS A O 1
ATOM 2974 N N . THR A 1 397 ? 17.376 2.681 4.749 1.00 86.62 397 THR A N 1
ATOM 2975 C CA . THR A 1 397 ? 17.157 1.311 5.216 1.00 86.62 397 THR A CA 1
ATOM 2976 C C . THR A 1 397 ? 17.407 0.337 4.059 1.00 86.62 397 THR A C 1
ATOM 2978 O O . THR A 1 397 ? 17.576 0.741 2.905 1.00 86.62 397 THR A O 1
ATOM 2981 N N . SER A 1 398 ? 17.374 -0.969 4.326 1.00 84.31 398 SER A N 1
ATOM 2982 C CA . SER A 1 398 ? 17.456 -1.971 3.261 1.00 84.31 398 SER A CA 1
ATOM 2983 C C . SER A 1 398 ? 16.243 -1.948 2.324 1.00 84.31 398 SER A C 1
ATOM 2985 O O . SER A 1 398 ? 16.339 -2.425 1.197 1.00 84.31 398 SER A O 1
ATOM 2987 N N . SER A 1 399 ? 15.109 -1.376 2.753 1.00 82.06 399 SER A N 1
ATOM 2988 C CA . SER A 1 399 ? 13.897 -1.254 1.934 1.00 82.06 399 SER A CA 1
ATOM 2989 C C . SER A 1 399 ? 13.915 -0.063 0.979 1.00 82.06 399 SER A C 1
ATOM 2991 O O . SER A 1 399 ? 13.271 -0.138 -0.064 1.00 82.06 399 SER A O 1
ATOM 2993 N N . ASN A 1 400 ? 14.656 1.007 1.285 1.00 85.69 400 ASN A N 1
ATOM 2994 C CA . ASN A 1 400 ? 14.618 2.240 0.492 1.00 85.69 400 ASN A CA 1
ATOM 2995 C C . ASN A 1 400 ? 15.962 2.678 -0.103 1.00 85.69 400 ASN A C 1
ATOM 2997 O O . ASN A 1 400 ? 16.002 3.675 -0.822 1.00 85.69 400 ASN A O 1
ATOM 3001 N N . VAL A 1 401 ? 17.058 1.950 0.132 1.00 91.44 401 VAL A N 1
ATOM 3002 C CA . VAL A 1 401 ? 18.379 2.342 -0.385 1.00 91.44 401 VAL A CA 1
ATOM 3003 C C . VAL A 1 401 ? 18.412 2.470 -1.913 1.00 91.44 401 VAL A C 1
ATOM 3005 O O . VAL A 1 401 ? 18.903 3.468 -2.433 1.00 91.44 401 VAL A O 1
ATOM 3008 N N . VAL A 1 402 ? 17.839 1.508 -2.642 1.00 92.12 402 VAL A N 1
ATOM 3009 C CA . VAL A 1 402 ? 17.801 1.515 -4.113 1.00 92.12 402 VAL A CA 1
ATOM 3010 C C . VAL A 1 402 ? 17.043 2.733 -4.655 1.00 92.12 402 VAL A C 1
ATOM 3012 O O . VAL A 1 402 ? 17.646 3.497 -5.414 1.00 92.12 402 VAL A O 1
ATOM 3015 N N . PRO A 1 403 ? 15.774 2.980 -4.268 1.00 90.06 403 PRO A N 1
ATOM 3016 C CA . PRO A 1 403 ? 15.056 4.150 -4.762 1.00 90.06 403 PRO A CA 1
ATOM 3017 C C . PRO A 1 403 ? 15.663 5.470 -4.262 1.00 90.06 403 PRO A C 1
ATOM 3019 O O . PRO A 1 403 ? 15.621 6.451 -4.998 1.00 90.06 403 PRO A O 1
ATOM 3022 N N . THR A 1 404 ? 16.305 5.501 -3.085 1.00 91.69 404 THR A N 1
ATOM 3023 C CA . THR A 1 404 ? 17.058 6.679 -2.604 1.00 91.69 404 THR A CA 1
ATOM 3024 C C . THR A 1 404 ? 18.192 7.046 -3.550 1.00 91.69 404 THR A C 1
ATOM 3026 O O . THR A 1 404 ? 18.318 8.204 -3.946 1.00 91.69 404 THR A O 1
ATOM 3029 N N . ILE A 1 405 ? 19.003 6.064 -3.947 1.00 94.88 405 ILE A N 1
ATOM 3030 C CA . ILE A 1 405 ? 20.150 6.302 -4.825 1.00 94.88 405 ILE A CA 1
ATOM 3031 C C . ILE A 1 405 ? 19.685 6.719 -6.224 1.00 94.88 405 ILE A C 1
ATOM 3033 O O . ILE A 1 405 ? 20.166 7.725 -6.743 1.00 94.88 405 ILE A O 1
ATOM 3037 N N . LEU A 1 406 ? 18.736 5.988 -6.820 1.00 94.12 406 LEU A N 1
ATOM 3038 C CA . LEU A 1 406 ? 18.205 6.306 -8.150 1.00 94.12 406 LEU A CA 1
ATOM 3039 C C . LEU A 1 406 ? 17.604 7.717 -8.182 1.00 94.12 406 LEU A C 1
ATOM 3041 O O . LEU A 1 406 ? 18.016 8.565 -8.970 1.00 94.12 406 LEU A O 1
ATOM 3045 N N . GLN A 1 407 ? 16.720 8.034 -7.240 1.00 92.31 407 GLN A N 1
ATOM 3046 C CA . GLN A 1 407 ? 16.074 9.340 -7.226 1.00 92.31 407 GLN A CA 1
ATOM 3047 C C . GLN A 1 407 ? 17.064 10.490 -7.006 1.00 92.31 407 GLN A C 1
ATOM 3049 O O . GLN A 1 407 ? 16.881 11.554 -7.601 1.00 92.31 407 GLN A O 1
ATOM 3054 N N . ALA A 1 408 ? 18.116 10.289 -6.204 1.00 92.44 408 ALA A N 1
ATOM 3055 C CA . ALA A 1 408 ? 19.177 11.276 -6.029 1.00 92.44 408 ALA A CA 1
ATOM 3056 C C . ALA A 1 408 ? 19.928 11.548 -7.345 1.00 92.44 408 ALA A C 1
ATOM 3058 O O . ALA A 1 408 ? 20.156 12.708 -7.692 1.00 92.44 408 ALA A O 1
ATOM 3059 N N . PHE A 1 409 ? 20.250 10.500 -8.112 1.00 94.00 409 PHE A N 1
ATOM 3060 C CA . PHE A 1 409 ? 20.860 10.636 -9.439 1.00 94.00 409 PHE A CA 1
ATOM 3061 C C . PHE A 1 409 ? 19.944 11.322 -10.454 1.00 94.00 409 PHE A C 1
ATOM 3063 O O . PHE A 1 409 ? 20.438 12.056 -11.308 1.00 94.00 409 PHE A O 1
ATOM 3070 N N . ALA A 1 410 ? 18.633 11.097 -10.372 1.00 90.31 410 ALA A N 1
ATOM 3071 C CA . ALA A 1 410 ? 17.671 11.753 -11.250 1.00 90.31 410 ALA A CA 1
ATOM 3072 C C . ALA A 1 410 ? 17.497 13.250 -10.923 1.00 90.31 410 ALA A C 1
ATOM 3074 O O . ALA A 1 410 ? 17.305 14.066 -11.821 1.00 90.31 410 ALA A O 1
ATOM 3075 N N . GLN A 1 411 ? 17.606 13.630 -9.645 1.00 90.06 411 GLN A N 1
ATOM 3076 C CA . GLN A 1 411 ? 17.417 15.013 -9.193 1.00 90.06 411 GLN A CA 1
ATOM 3077 C C . GLN A 1 411 ? 18.657 15.892 -9.338 1.00 90.06 411 GLN A C 1
ATOM 3079 O O . GLN A 1 411 ? 18.527 17.092 -9.585 1.00 90.06 411 GLN A O 1
ATOM 3084 N N . VAL A 1 412 ? 19.849 15.326 -9.138 1.00 91.00 412 VAL A N 1
ATOM 3085 C CA . VAL A 1 412 ? 21.102 16.083 -9.111 1.00 91.00 412 VAL A CA 1
ATOM 3086 C C . VAL A 1 412 ? 22.008 15.609 -10.251 1.00 91.00 412 VAL A C 1
ATOM 3088 O O . VAL A 1 412 ? 22.594 14.525 -10.165 1.00 91.00 412 VAL A O 1
ATOM 3091 N N . PRO A 1 413 ? 22.158 16.416 -11.319 1.00 88.38 413 PRO A N 1
ATOM 3092 C CA . PRO A 1 413 ? 23.098 16.125 -12.394 1.00 88.38 413 PRO A CA 1
ATOM 3093 C C . PRO A 1 413 ? 24.519 15.929 -11.855 1.00 88.38 413 PRO A C 1
ATOM 3095 O O . PRO A 1 413 ? 24.933 16.612 -10.920 1.00 88.38 413 PRO A O 1
ATOM 3098 N N . ASP A 1 414 ? 25.260 14.987 -12.441 1.00 90.88 414 ASP A N 1
ATOM 3099 C CA . ASP A 1 414 ? 26.673 14.711 -12.130 1.00 90.88 414 ASP A CA 1
ATOM 3100 C C . ASP A 1 414 ? 26.996 14.339 -10.663 1.00 90.88 414 ASP A C 1
ATOM 3102 O O . ASP A 1 414 ? 28.164 14.249 -10.292 1.00 90.88 414 ASP A O 1
ATOM 3106 N N . LEU A 1 415 ? 25.984 14.029 -9.841 1.00 96.12 415 LEU A N 1
ATOM 3107 C CA . LEU A 1 415 ? 26.128 13.598 -8.445 1.00 96.12 415 LEU A CA 1
ATOM 3108 C C . LEU A 1 415 ? 27.086 12.408 -8.249 1.00 96.12 415 LEU A C 1
ATOM 3110 O O . LEU A 1 415 ? 26.995 11.420 -8.969 1.00 96.12 415 LEU A O 1
ATOM 3114 N N . ASN A 1 416 ? 27.935 12.450 -7.225 1.00 97.44 416 ASN A N 1
ATOM 3115 C CA . ASN A 1 416 ? 28.674 11.292 -6.718 1.00 97.44 416 ASN A CA 1
ATOM 3116 C C . ASN A 1 416 ? 27.990 10.762 -5.456 1.00 97.44 416 ASN A C 1
ATOM 3118 O O . ASN A 1 416 ? 27.857 11.483 -4.466 1.00 97.44 416 ASN A O 1
ATOM 3122 N N . VAL A 1 417 ? 27.566 9.502 -5.471 1.00 97.75 417 VAL A N 1
ATOM 3123 C CA . VAL A 1 417 ? 26.917 8.859 -4.324 1.00 97.75 417 VAL A CA 1
ATOM 3124 C C . VAL A 1 417 ? 27.934 8.006 -3.582 1.00 97.75 417 VAL A C 1
ATOM 3126 O O . VAL A 1 417 ? 28.614 7.185 -4.187 1.00 97.75 417 VAL A O 1
ATOM 3129 N N . TRP A 1 418 ? 28.015 8.185 -2.267 1.00 98.00 418 TRP A N 1
ATOM 3130 C CA . TRP A 1 418 ? 28.918 7.458 -1.378 1.00 98.00 418 TRP A CA 1
ATOM 3131 C C . TRP A 1 418 ? 28.084 6.695 -0.350 1.00 98.00 418 TRP A C 1
ATOM 3133 O O . TRP A 1 418 ? 27.459 7.304 0.514 1.00 98.00 418 TRP A O 1
ATOM 3143 N N . TYR A 1 419 ? 28.018 5.372 -0.468 1.00 98.00 419 TYR A N 1
ATOM 3144 C CA . TYR A 1 419 ? 27.212 4.508 0.391 1.00 98.00 419 TYR A CA 1
ATOM 3145 C C . TYR A 1 419 ? 28.049 3.826 1.488 1.00 98.00 419 TYR A C 1
ATOM 3147 O O . TYR A 1 419 ? 29.159 3.354 1.241 1.00 98.00 419 TYR A O 1
ATOM 3155 N N . GLY A 1 420 ? 27.502 3.696 2.697 1.00 95.94 420 GLY A N 1
ATOM 3156 C CA . GLY A 1 420 ? 28.140 2.920 3.761 1.00 95.94 420 GLY A CA 1
ATOM 3157 C C . GLY A 1 420 ? 27.265 2.711 5.002 1.00 95.94 420 GLY A C 1
ATOM 3158 O O . GLY A 1 420 ? 26.166 3.261 5.087 1.00 95.94 420 GLY A O 1
ATOM 3159 N N . PRO A 1 421 ? 27.723 1.907 5.980 1.00 95.31 421 PRO A N 1
ATOM 3160 C CA . PRO A 1 421 ? 29.032 1.257 6.037 1.00 95.31 421 PRO A CA 1
ATOM 3161 C C . PRO A 1 421 ? 29.038 -0.190 5.516 1.00 95.31 421 PRO A C 1
ATOM 3163 O O . PRO A 1 421 ? 30.082 -0.823 5.556 1.00 95.31 421 PRO A O 1
ATOM 3166 N N . ASP A 1 422 ? 27.908 -0.750 5.081 1.00 95.88 422 ASP A N 1
ATOM 3167 C CA . ASP A 1 422 ? 27.841 -2.176 4.745 1.00 95.88 422 ASP A CA 1
ATOM 3168 C C . ASP A 1 422 ? 28.464 -2.486 3.368 1.00 95.88 422 ASP A C 1
ATOM 3170 O O . ASP A 1 422 ? 27.929 -2.145 2.314 1.00 95.88 422 ASP A O 1
ATOM 3174 N N . THR A 1 423 ? 29.601 -3.173 3.372 1.00 95.56 423 THR A N 1
ATOM 3175 C CA . THR A 1 423 ? 30.349 -3.574 2.181 1.00 95.56 423 THR A CA 1
ATOM 3176 C C . THR A 1 423 ? 29.528 -4.455 1.248 1.00 95.56 423 THR A C 1
ATOM 3178 O O . THR A 1 423 ? 29.587 -4.275 0.029 1.00 95.56 423 THR A O 1
ATOM 3181 N N . TYR A 1 424 ? 28.784 -5.421 1.790 1.00 95.00 424 TYR A N 1
ATOM 3182 C CA . TYR A 1 424 ? 28.028 -6.364 0.973 1.00 95.00 424 TYR A CA 1
ATOM 3183 C C . TYR A 1 424 ? 26.831 -5.686 0.336 1.00 95.00 424 TYR A C 1
ATOM 3185 O O . TYR A 1 424 ? 26.657 -5.798 -0.873 1.00 95.00 424 TYR A O 1
ATOM 3193 N N . MET A 1 425 ? 26.067 -4.910 1.101 1.00 95.06 425 MET A N 1
ATOM 3194 C CA . MET A 1 425 ? 24.954 -4.137 0.557 1.00 95.06 425 MET A CA 1
ATOM 3195 C C . MET A 1 425 ? 25.431 -3.153 -0.514 1.00 95.06 425 MET A C 1
ATOM 3197 O O . MET A 1 425 ? 24.826 -3.094 -1.582 1.00 95.06 425 MET A O 1
ATOM 3201 N N . GLY A 1 426 ? 26.555 -2.463 -0.301 1.00 96.00 426 GLY A N 1
ATOM 3202 C CA . GLY A 1 426 ? 27.145 -1.572 -1.304 1.00 96.00 426 GLY A CA 1
ATOM 3203 C C . GLY A 1 426 ? 27.527 -2.292 -2.600 1.00 96.00 426 GLY A C 1
ATOM 3204 O O . GLY A 1 426 ? 27.140 -1.862 -3.690 1.00 96.00 426 GLY A O 1
ATOM 3205 N N . ALA A 1 427 ? 28.226 -3.425 -2.489 1.00 96.06 427 ALA A N 1
ATOM 3206 C CA . ALA A 1 427 ? 28.600 -4.253 -3.634 1.00 96.06 427 ALA A CA 1
ATOM 3207 C C . ALA A 1 427 ? 27.375 -4.845 -4.359 1.00 96.06 427 ALA A C 1
ATOM 3209 O O . ALA A 1 427 ? 27.327 -4.863 -5.587 1.00 96.06 427 ALA A O 1
ATOM 3210 N N . ASN A 1 428 ? 26.362 -5.279 -3.612 1.00 95.69 428 ASN A N 1
ATOM 3211 C CA . ASN A 1 428 ? 25.141 -5.872 -4.149 1.00 95.69 428 ASN A CA 1
ATOM 3212 C C . ASN A 1 428 ? 24.251 -4.836 -4.856 1.00 95.69 428 ASN A C 1
ATOM 3214 O O . ASN A 1 428 ? 23.643 -5.152 -5.876 1.00 95.69 428 ASN A O 1
ATOM 3218 N N . ILE A 1 429 ? 24.195 -3.591 -4.368 1.00 95.12 429 ILE A N 1
ATOM 3219 C CA . ILE A 1 429 ? 23.530 -2.478 -5.072 1.00 95.12 429 ILE A CA 1
ATOM 3220 C C . ILE A 1 429 ? 24.247 -2.190 -6.395 1.00 95.12 429 ILE A C 1
ATOM 3222 O O . ILE A 1 429 ? 23.596 -2.022 -7.426 1.00 95.12 429 ILE A O 1
ATOM 3226 N N . MET A 1 430 ? 25.583 -2.170 -6.382 1.00 94.94 430 MET A N 1
ATOM 3227 C CA . MET A 1 430 ? 26.386 -1.993 -7.592 1.00 94.94 430 MET A CA 1
ATOM 3228 C C . MET A 1 430 ? 26.105 -3.104 -8.617 1.00 94.94 430 MET A C 1
ATOM 3230 O O . MET A 1 430 ? 25.821 -2.806 -9.774 1.00 94.94 430 MET A O 1
ATOM 3234 N N . GLU A 1 431 ? 26.119 -4.370 -8.196 1.00 93.62 431 GLU A N 1
ATOM 3235 C CA . GLU A 1 431 ? 25.781 -5.522 -9.044 1.00 93.62 431 GLU A CA 1
ATOM 3236 C C . GLU A 1 431 ? 24.341 -5.436 -9.580 1.00 93.62 431 GLU A C 1
ATOM 3238 O O . GLU A 1 431 ? 24.105 -5.649 -10.770 1.00 93.62 431 GLU A O 1
ATOM 3243 N N . LEU A 1 432 ? 23.369 -5.055 -8.742 1.00 92.56 432 LEU A N 1
ATOM 3244 C CA . LEU A 1 432 ? 21.983 -4.844 -9.168 1.00 92.56 432 LEU A CA 1
ATOM 3245 C C . LEU A 1 432 ? 21.900 -3.799 -10.290 1.00 92.56 432 LEU A C 1
ATOM 3247 O O . LEU A 1 432 ? 21.253 -4.036 -11.310 1.00 92.56 432 LEU A O 1
ATOM 3251 N N . PHE A 1 433 ? 22.579 -2.662 -10.138 1.00 94.62 433 PHE A N 1
ATOM 3252 C CA . PHE A 1 433 ? 22.599 -1.611 -11.156 1.00 94.62 433 PHE A CA 1
ATOM 3253 C C . PHE A 1 433 ? 23.356 -2.035 -12.416 1.00 94.62 433 PHE A C 1
ATOM 3255 O O . PHE A 1 433 ? 22.945 -1.682 -13.520 1.00 94.62 433 PHE A O 1
ATOM 3262 N N . GLN A 1 434 ? 24.405 -2.851 -12.296 1.00 93.62 434 GLN A N 1
ATOM 3263 C CA . GLN A 1 434 ? 25.061 -3.457 -13.456 1.00 93.62 434 GLN A CA 1
ATOM 3264 C C . GLN A 1 434 ? 24.092 -4.355 -14.232 1.00 93.62 434 GLN A C 1
ATOM 3266 O O . GLN A 1 434 ? 24.007 -4.240 -15.457 1.00 93.62 434 GLN A O 1
ATOM 3271 N N . GLN A 1 435 ? 23.290 -5.170 -13.545 1.00 88.56 435 GLN A N 1
ATOM 3272 C CA . GLN A 1 435 ? 22.254 -5.988 -14.180 1.00 88.56 435 GLN A CA 1
ATOM 3273 C C . GLN A 1 435 ? 21.153 -5.136 -14.826 1.00 88.56 435 GLN A C 1
ATOM 3275 O O . GLN A 1 435 ? 20.686 -5.462 -15.916 1.00 88.56 435 GLN A O 1
ATOM 3280 N N . MET A 1 436 ? 20.802 -3.986 -14.247 1.00 91.75 436 MET A N 1
ATOM 3281 C CA . MET A 1 436 ? 19.863 -3.052 -14.879 1.00 91.75 436 MET A CA 1
ATOM 3282 C C . MET A 1 436 ? 20.365 -2.527 -16.234 1.00 91.75 436 MET A C 1
ATOM 3284 O O . MET A 1 436 ? 19.560 -2.229 -17.106 1.00 91.75 436 MET A O 1
ATOM 3288 N N . THR A 1 437 ? 21.676 -2.497 -16.508 1.00 92.12 437 THR A N 1
ATOM 3289 C CA . THR A 1 437 ? 22.189 -2.059 -17.828 1.00 92.12 437 THR A CA 1
ATOM 3290 C C . THR A 1 437 ? 21.861 -3.012 -18.990 1.00 92.12 437 THR A C 1
ATOM 3292 O O . THR A 1 437 ? 21.947 -2.623 -20.172 1.00 92.12 437 THR A O 1
ATOM 3295 N N . VAL A 1 438 ? 21.493 -4.259 -18.673 1.00 87.50 438 VAL A N 1
ATOM 3296 C CA . VAL A 1 438 ? 21.077 -5.285 -19.642 1.00 87.50 438 VAL A CA 1
ATOM 3297 C C . VAL A 1 438 ? 19.562 -5.505 -19.683 1.00 87.50 438 VAL A C 1
ATOM 3299 O O . VAL A 1 438 ? 19.103 -6.203 -20.583 1.00 87.50 438 VAL A O 1
ATOM 3302 N N . MET A 1 439 ? 18.799 -4.879 -18.781 1.00 85.50 439 MET A N 1
ATOM 3303 C CA . MET A 1 439 ? 17.331 -4.845 -18.817 1.00 85.50 439 MET A CA 1
ATOM 3304 C C . MET A 1 439 ? 16.824 -3.953 -19.958 1.00 85.50 439 MET A C 1
ATOM 3306 O O . MET A 1 439 ? 17.586 -3.178 -20.544 1.00 85.50 439 MET A O 1
ATOM 3310 N N . THR A 1 440 ? 15.545 -4.079 -20.303 1.00 86.12 440 THR A N 1
ATOM 3311 C CA . THR A 1 440 ? 14.858 -3.151 -21.211 1.00 86.12 440 THR A CA 1
ATOM 3312 C C . THR A 1 440 ? 14.571 -1.818 -20.516 1.00 86.12 440 THR A C 1
ATOM 3314 O O . THR A 1 440 ? 14.520 -1.754 -19.291 1.00 86.12 440 THR A O 1
ATOM 3317 N N . ASP A 1 441 ? 14.400 -0.738 -21.286 1.00 87.06 441 ASP A N 1
ATOM 3318 C CA . ASP A 1 441 ? 14.103 0.576 -20.698 1.00 87.06 441 ASP A CA 1
ATOM 3319 C C . ASP A 1 441 ? 12.754 0.582 -19.961 1.00 87.06 441 ASP A C 1
ATOM 3321 O O . ASP A 1 441 ? 12.652 1.210 -18.912 1.00 87.06 441 ASP A O 1
ATOM 3325 N N . ASP A 1 442 ? 11.767 -0.184 -20.441 1.00 79.38 442 ASP A N 1
ATOM 3326 C CA . ASP A 1 442 ? 10.464 -0.340 -19.781 1.00 79.38 442 ASP A CA 1
ATOM 3327 C C . ASP A 1 442 ? 10.607 -1.006 -18.399 1.00 79.38 442 ASP A C 1
ATOM 3329 O O . ASP A 1 442 ? 10.088 -0.498 -17.409 1.00 79.38 442 ASP A O 1
ATOM 3333 N N . GLU A 1 443 ? 11.386 -2.090 -18.293 1.00 79.00 443 GLU A N 1
ATOM 3334 C CA . GLU A 1 443 ? 11.643 -2.763 -17.008 1.00 79.00 443 GLU A CA 1
ATOM 3335 C C . GLU A 1 443 ? 12.426 -1.875 -16.023 1.00 79.00 443 GLU A C 1
ATOM 3337 O O . GLU A 1 443 ? 12.281 -2.004 -14.808 1.00 79.00 443 GLU A O 1
ATOM 3342 N N . ILE A 1 444 ? 13.283 -0.976 -16.521 1.00 84.69 444 ILE A N 1
ATOM 3343 C CA . ILE A 1 444 ? 13.978 0.004 -15.673 1.00 84.69 444 ILE A CA 1
ATOM 3344 C C . ILE A 1 444 ? 13.005 1.095 -15.226 1.00 84.69 444 ILE A C 1
ATOM 3346 O O . ILE A 1 444 ? 13.045 1.486 -14.060 1.00 84.69 444 ILE A O 1
ATOM 3350 N N . ALA A 1 445 ? 12.119 1.551 -16.112 1.00 81.38 445 ALA A N 1
ATOM 3351 C CA . ALA A 1 445 ? 11.104 2.547 -15.795 1.00 81.38 445 ALA A CA 1
ATOM 3352 C C . ALA A 1 445 ? 10.106 2.046 -14.735 1.00 81.38 445 ALA A C 1
ATOM 3354 O O . ALA A 1 445 ? 9.669 2.841 -13.902 1.00 81.38 445 ALA A O 1
ATOM 3355 N N . GLU A 1 446 ? 9.812 0.738 -14.699 1.00 75.75 446 GLU A N 1
ATOM 3356 C CA . GLU A 1 446 ? 9.045 0.098 -13.616 1.00 75.75 446 GLU A CA 1
ATOM 3357 C C . GLU A 1 446 ? 9.740 0.217 -12.246 1.00 75.75 446 GLU A C 1
ATOM 3359 O O . GLU A 1 446 ? 9.068 0.330 -11.220 1.00 75.75 446 GLU A O 1
ATOM 3364 N N . ILE A 1 447 ? 11.080 0.219 -12.212 1.00 81.81 447 ILE A N 1
ATOM 3365 C CA . ILE A 1 447 ? 11.867 0.418 -10.983 1.00 81.81 447 ILE A CA 1
ATOM 3366 C C . ILE A 1 447 ? 11.959 1.909 -10.637 1.00 81.81 447 ILE A C 1
ATOM 3368 O O . ILE A 1 447 ? 11.774 2.287 -9.479 1.00 81.81 447 ILE A O 1
ATOM 3372 N N . HIS A 1 448 ? 12.284 2.755 -11.618 1.00 84.69 448 HIS A N 1
ATOM 3373 C CA . HIS A 1 448 ? 12.321 4.205 -11.461 1.00 84.69 448 HIS A CA 1
ATOM 3374 C C . HIS A 1 448 ? 12.098 4.921 -12.810 1.00 84.69 448 HIS A C 1
ATOM 3376 O O . HIS A 1 448 ? 12.934 4.798 -13.707 1.00 84.69 448 HIS A O 1
ATOM 3382 N N . PRO A 1 449 ? 11.049 5.756 -12.952 1.00 84.25 449 PRO A N 1
ATOM 3383 C CA . PRO A 1 449 ? 10.588 6.264 -14.251 1.00 84.25 449 PRO A CA 1
ATOM 3384 C C . PRO A 1 449 ? 11.548 7.247 -14.938 1.00 84.25 449 PRO A C 1
ATOM 3386 O O . PRO A 1 449 ? 11.511 7.400 -16.154 1.00 84.25 449 PRO A O 1
ATOM 3389 N N . GLU A 1 450 ? 12.413 7.926 -14.179 1.00 88.62 450 GLU A N 1
ATOM 3390 C CA . GLU A 1 450 ? 13.423 8.849 -14.733 1.00 88.62 450 GLU A CA 1
ATOM 3391 C C . GLU A 1 450 ? 14.718 8.139 -15.170 1.00 88.62 450 GLU A C 1
ATOM 3393 O O . GLU A 1 450 ? 15.674 8.796 -15.588 1.00 88.62 450 GLU A O 1
ATOM 3398 N N . HIS A 1 451 ? 14.767 6.806 -15.072 1.00 91.69 451 HIS A N 1
ATOM 3399 C CA . HIS A 1 451 ? 15.923 6.015 -15.461 1.00 91.69 451 HIS A CA 1
ATOM 3400 C C . HIS A 1 451 ? 15.643 5.113 -16.660 1.00 91.69 451 HIS A C 1
ATOM 3402 O O . HIS A 1 451 ? 14.569 4.559 -16.848 1.00 91.69 451 HIS A O 1
ATOM 3408 N N . ASN A 1 452 ? 16.686 4.954 -17.459 1.00 93.06 452 ASN A N 1
ATOM 3409 C CA . ASN A 1 452 ? 16.807 4.033 -18.580 1.00 93.06 452 ASN A CA 1
ATOM 3410 C C . ASN A 1 452 ? 18.231 3.451 -18.594 1.00 93.06 452 ASN A C 1
ATOM 3412 O O . ASN A 1 452 ? 19.090 3.863 -17.801 1.00 93.06 452 ASN A O 1
ATOM 3416 N N . ARG A 1 453 ? 18.527 2.535 -19.518 1.00 94.06 453 ARG A N 1
ATOM 3417 C CA . ARG A 1 453 ? 19.828 1.844 -19.575 1.00 94.06 453 ARG A CA 1
ATOM 3418 C C . ARG A 1 453 ? 21.025 2.791 -19.615 1.00 94.06 453 ARG A C 1
ATOM 3420 O O . ARG A 1 453 ? 22.045 2.503 -18.990 1.00 94.06 453 ARG A O 1
ATOM 3427 N N . ASP A 1 454 ? 20.917 3.905 -20.332 1.00 92.88 454 ASP A N 1
ATOM 3428 C CA . ASP A 1 454 ? 22.016 4.858 -20.492 1.00 92.88 454 ASP A CA 1
ATOM 3429 C C . ASP A 1 454 ? 22.246 5.677 -19.222 1.00 92.88 454 ASP A C 1
ATOM 3431 O O . ASP A 1 454 ? 23.391 5.838 -18.793 1.00 92.88 454 ASP A O 1
ATOM 3435 N N . THR A 1 455 ? 21.175 6.112 -18.555 1.00 94.00 455 THR A N 1
ATOM 3436 C CA . THR A 1 455 ? 21.297 6.793 -17.257 1.00 94.00 455 THR A CA 1
ATOM 3437 C C . THR A 1 455 ? 21.899 5.875 -16.187 1.00 94.00 455 THR A C 1
ATOM 3439 O O . THR A 1 455 ? 22.752 6.321 -15.420 1.00 94.00 455 THR A O 1
ATOM 3442 N N . ILE A 1 456 ? 21.546 4.580 -16.181 1.00 95.31 456 ILE A N 1
ATOM 3443 C CA . ILE A 1 456 ? 22.134 3.596 -15.262 1.00 95.31 456 ILE A CA 1
ATOM 3444 C C . ILE A 1 456 ? 23.623 3.374 -15.581 1.00 95.31 456 ILE A C 1
ATOM 3446 O O . ILE A 1 456 ? 24.467 3.370 -14.686 1.00 95.31 456 ILE A O 1
ATOM 3450 N N . ARG A 1 457 ? 24.008 3.263 -16.859 1.00 94.69 457 ARG A N 1
ATOM 3451 C CA . ARG A 1 457 ? 25.437 3.187 -17.228 1.00 94.69 457 ARG A CA 1
ATOM 3452 C C . ARG A 1 457 ? 26.209 4.429 -16.793 1.00 94.69 457 ARG A C 1
ATOM 3454 O O . ARG A 1 457 ? 27.355 4.312 -16.370 1.00 94.69 457 ARG A O 1
ATOM 3461 N N . SER A 1 458 ? 25.590 5.603 -16.887 1.00 92.88 458 SER A N 1
ATOM 3462 C CA . SER A 1 458 ? 26.208 6.874 -16.508 1.00 92.88 458 SER A CA 1
ATOM 3463 C C . SER A 1 458 ? 26.370 7.056 -14.994 1.00 92.88 458 SER A C 1
ATOM 3465 O O . SER A 1 458 ? 27.254 7.810 -14.575 1.00 92.88 458 SER A O 1
ATOM 3467 N N . LEU A 1 459 ? 25.539 6.415 -14.165 1.00 94.00 459 LEU A N 1
ATOM 3468 C CA . LEU A 1 459 ? 25.642 6.526 -12.705 1.00 94.00 459 LEU A CA 1
ATOM 3469 C C . LEU A 1 459 ? 26.644 5.541 -12.090 1.00 94.00 459 LEU A C 1
ATOM 3471 O O . LEU A 1 459 ? 27.255 5.877 -11.081 1.00 94.00 459 LEU A O 1
ATOM 3475 N N . LEU A 1 460 ? 26.876 4.372 -12.705 1.00 94.56 460 LEU A N 1
ATOM 3476 C CA . LEU A 1 460 ? 27.745 3.320 -12.148 1.00 94.56 460 LEU A CA 1
ATOM 3477 C C . LEU A 1 460 ? 29.155 3.810 -11.755 1.00 94.56 460 LEU A C 1
ATOM 3479 O O . LEU A 1 460 ? 29.586 3.501 -10.647 1.00 94.56 460 LEU A O 1
ATOM 3483 N N . PRO A 1 461 ? 29.873 4.613 -12.573 1.00 95.69 461 PRO A N 1
ATOM 3484 C CA . PRO A 1 461 ? 31.199 5.116 -12.197 1.00 95.69 461 PRO A CA 1
ATOM 3485 C C . PRO A 1 461 ? 31.195 6.102 -11.019 1.00 95.69 461 PRO A C 1
ATOM 3487 O O . PRO A 1 461 ? 32.252 6.359 -10.448 1.00 95.69 461 PRO A O 1
ATOM 3490 N N . ARG A 1 462 ? 30.028 6.672 -10.690 1.00 95.62 462 ARG A N 1
ATOM 3491 C CA . ARG A 1 462 ? 29.816 7.688 -9.646 1.00 95.62 462 ARG A CA 1
ATOM 3492 C C . ARG A 1 462 ? 29.165 7.117 -8.384 1.00 95.62 462 ARG A C 1
ATOM 3494 O O . ARG A 1 462 ? 28.849 7.868 -7.463 1.00 95.62 462 ARG A O 1
ATOM 3501 N N . LEU A 1 463 ? 28.924 5.806 -8.347 1.00 96.88 463 LEU A N 1
ATOM 3502 C CA . LEU A 1 463 ? 28.465 5.099 -7.160 1.00 96.88 463 LEU A CA 1
ATOM 3503 C C . LEU A 1 463 ? 29.679 4.498 -6.445 1.00 96.88 463 LEU A C 1
ATOM 3505 O O . LEU A 1 463 ? 30.304 3.550 -6.911 1.00 96.88 463 LEU A O 1
ATOM 3509 N N . HIS A 1 464 ? 30.007 5.047 -5.288 1.00 97.62 464 HIS A N 1
ATOM 3510 C CA . HIS A 1 464 ? 31.070 4.572 -4.416 1.00 97.62 464 HIS A CA 1
ATOM 3511 C C . HIS A 1 464 ? 30.448 3.915 -3.190 1.00 97.62 464 HIS A C 1
ATOM 3513 O O . HIS A 1 464 ? 29.408 4.353 -2.705 1.00 97.62 464 HIS A O 1
ATOM 3519 N N . TYR A 1 465 ? 31.100 2.895 -2.641 1.00 97.12 465 TYR A N 1
ATOM 3520 C CA . TYR A 1 465 ? 30.673 2.282 -1.387 1.00 97.12 465 TYR A CA 1
ATOM 3521 C C . TYR A 1 465 ? 31.869 1.963 -0.490 1.00 97.12 465 TYR A C 1
ATOM 3523 O O . TYR A 1 465 ? 32.982 1.746 -0.976 1.00 97.12 465 TYR A O 1
ATOM 3531 N N . TYR A 1 466 ? 31.644 1.975 0.820 1.00 97.25 466 TYR A N 1
ATOM 3532 C CA . TYR A 1 466 ? 32.651 1.623 1.813 1.00 97.25 466 TYR A CA 1
ATOM 3533 C C . TYR A 1 466 ? 32.942 0.116 1.796 1.00 97.25 466 TYR A C 1
ATOM 3535 O O . TYR A 1 466 ? 32.029 -0.686 1.639 1.00 97.25 466 TYR A O 1
ATOM 3543 N N . GLN A 1 467 ? 34.213 -0.270 1.941 1.00 93.44 467 GLN A N 1
ATOM 3544 C CA . GLN A 1 467 ? 34.663 -1.656 1.731 1.00 93.44 467 GLN A CA 1
ATOM 3545 C C . GLN A 1 467 ? 35.086 -2.398 3.006 1.00 93.44 467 GLN A C 1
ATOM 3547 O O . GLN A 1 467 ? 35.451 -3.569 2.923 1.00 93.44 467 GLN A O 1
ATOM 3552 N N . ASP A 1 468 ? 34.992 -1.768 4.179 1.00 91.38 468 ASP A N 1
ATOM 3553 C CA . ASP A 1 468 ? 35.487 -2.326 5.448 1.00 91.38 468 ASP A CA 1
ATOM 3554 C C . ASP A 1 468 ? 34.417 -2.333 6.559 1.00 91.38 468 ASP A C 1
ATOM 3556 O O . ASP A 1 468 ? 34.688 -2.066 7.727 1.00 91.38 468 ASP A O 1
ATOM 3560 N N . GLY A 1 469 ? 33.158 -2.603 6.201 1.00 91.06 469 GLY A N 1
ATOM 3561 C CA . GLY A 1 469 ? 32.082 -2.800 7.172 1.00 91.06 469 GLY A CA 1
ATOM 3562 C C . GLY A 1 469 ? 31.227 -4.004 6.814 1.00 91.06 469 GLY A C 1
ATOM 3563 O O . GLY A 1 469 ? 30.686 -4.095 5.723 1.00 91.06 469 GLY A O 1
ATOM 3564 N N . THR A 1 470 ? 31.093 -4.962 7.726 1.00 87.56 470 THR A N 1
ATOM 3565 C CA . THR A 1 470 ? 30.282 -6.163 7.480 1.00 87.56 470 THR A CA 1
ATOM 3566 C C . THR A 1 470 ? 29.373 -6.452 8.658 1.00 87.56 470 THR A C 1
ATOM 3568 O O . THR A 1 470 ? 29.759 -6.308 9.819 1.00 87.56 470 THR A O 1
ATOM 3571 N N . CYS A 1 471 ? 28.147 -6.871 8.354 1.00 86.19 471 CYS A N 1
ATOM 3572 C CA . CYS A 1 471 ? 27.240 -7.410 9.350 1.00 86.19 471 CYS A CA 1
ATOM 3573 C C . CYS A 1 471 ? 27.637 -8.858 9.663 1.00 86.19 471 CYS A C 1
ATOM 3575 O O . CYS A 1 471 ? 27.534 -9.736 8.805 1.00 86.19 471 CYS A O 1
ATOM 3577 N N . ILE A 1 472 ? 28.050 -9.126 10.905 1.00 82.25 472 ILE A N 1
ATOM 3578 C CA . ILE A 1 472 ? 28.487 -10.469 11.336 1.00 82.25 472 ILE A CA 1
ATOM 3579 C C . ILE A 1 472 ? 27.421 -11.556 11.141 1.00 82.25 472 ILE A C 1
ATOM 3581 O O . ILE A 1 472 ? 27.764 -12.714 10.940 1.00 82.25 472 ILE A O 1
ATOM 3585 N N . VAL A 1 473 ? 26.135 -11.189 11.183 1.00 81.19 473 VAL A N 1
ATOM 3586 C CA . VAL A 1 473 ? 25.020 -12.127 10.994 1.00 81.19 473 VAL A CA 1
ATOM 3587 C C . VAL A 1 473 ? 24.910 -12.528 9.532 1.00 81.19 473 VAL A C 1
ATOM 3589 O O . VAL A 1 473 ? 24.879 -13.714 9.215 1.00 81.19 473 VAL A O 1
ATOM 3592 N N . HIS A 1 474 ? 24.883 -11.541 8.635 1.00 84.62 474 HIS A N 1
ATOM 3593 C CA . HIS A 1 474 ? 24.743 -11.802 7.210 1.00 84.62 474 HIS A CA 1
ATOM 3594 C C . HIS A 1 474 ? 26.013 -12.406 6.597 1.00 84.62 474 HIS A C 1
ATOM 3596 O O . HIS A 1 474 ? 25.922 -13.173 5.643 1.00 84.62 474 HIS A O 1
ATOM 3602 N N . HIS A 1 475 ? 27.187 -12.165 7.183 1.00 84.69 475 HIS A N 1
ATOM 3603 C CA . HIS A 1 475 ? 28.439 -12.792 6.755 1.00 84.69 475 HIS A CA 1
ATOM 3604 C C . HIS A 1 475 ? 28.397 -14.334 6.784 1.00 84.69 475 HIS A C 1
ATOM 3606 O O . HIS A 1 475 ? 29.104 -14.979 6.014 1.00 84.69 475 HIS A O 1
ATOM 3612 N N . LEU A 1 476 ? 27.537 -14.936 7.616 1.00 81.44 476 LEU A N 1
ATOM 3613 C CA . LEU A 1 476 ? 27.397 -16.393 7.723 1.00 81.44 476 LEU A CA 1
ATOM 3614 C C . LEU A 1 476 ? 26.810 -17.051 6.462 1.00 81.44 476 LEU A C 1
ATOM 3616 O O . LEU A 1 476 ? 26.998 -18.249 6.271 1.00 81.44 476 LEU A O 1
ATOM 3620 N N . PHE A 1 477 ? 26.152 -16.299 5.572 1.00 83.31 477 PHE A N 1
ATOM 3621 C CA . PHE A 1 477 ? 25.606 -16.816 4.305 1.00 83.31 477 PHE A CA 1
ATOM 3622 C C . PHE A 1 477 ? 26.664 -16.879 3.191 1.00 83.31 477 PHE A C 1
ATOM 3624 O O . PHE A 1 477 ? 26.391 -16.547 2.037 1.00 83.31 477 PHE A O 1
ATOM 3631 N N . GLY A 1 478 ? 27.890 -17.251 3.555 1.00 81.44 478 GLY A N 1
ATOM 3632 C CA . GLY A 1 478 ? 29.016 -17.376 2.640 1.00 81.44 478 GLY A CA 1
ATOM 3633 C C . GLY A 1 478 ? 29.040 -18.704 1.875 1.00 81.44 478 GLY A C 1
ATOM 3634 O O . GLY A 1 478 ? 28.039 -19.413 1.743 1.00 81.44 478 GLY A O 1
ATOM 3635 N N . HIS A 1 479 ? 30.230 -19.048 1.394 1.00 83.00 479 HIS A N 1
ATOM 3636 C CA . HIS A 1 479 ? 30.446 -20.055 0.362 1.00 83.00 479 HIS A CA 1
ATOM 3637 C C . HIS A 1 479 ? 29.888 -21.433 0.706 1.00 83.00 479 HIS A C 1
ATOM 3639 O O . HIS A 1 479 ? 29.168 -22.035 -0.088 1.00 83.00 479 HIS A O 1
ATOM 3645 N N . GLU A 1 480 ? 30.169 -21.913 1.917 1.00 80.38 480 GLU A N 1
ATOM 3646 C CA . GLU A 1 480 ? 29.731 -23.232 2.385 1.00 80.38 480 GLU A CA 1
ATOM 3647 C C . GLU A 1 480 ? 28.203 -23.360 2.395 1.00 80.38 480 GLU A C 1
ATOM 3649 O O . GLU A 1 480 ? 27.646 -24.374 1.967 1.00 80.38 480 GLU A O 1
ATOM 3654 N N . VAL A 1 481 ? 27.512 -22.304 2.837 1.00 84.38 481 VAL A N 1
ATOM 3655 C CA . VAL A 1 481 ? 26.049 -22.256 2.864 1.00 84.38 481 VAL A CA 1
ATOM 3656 C C . VAL A 1 481 ? 25.495 -22.260 1.441 1.00 84.38 481 VAL A C 1
ATOM 3658 O O . VAL A 1 481 ? 24.590 -23.037 1.135 1.00 84.38 481 VAL A O 1
ATOM 3661 N N . VAL A 1 482 ? 26.060 -21.442 0.552 1.00 87.12 482 VAL A N 1
ATOM 3662 C CA . VAL A 1 482 ? 25.634 -21.336 -0.850 1.00 87.12 482 VAL A CA 1
ATOM 3663 C C . VAL A 1 482 ? 25.809 -22.647 -1.610 1.00 87.12 482 VAL A C 1
ATOM 3665 O O . VAL A 1 482 ? 24.895 -23.053 -2.333 1.00 87.12 482 VAL A O 1
ATOM 3668 N N . GLU A 1 483 ? 26.932 -23.344 -1.440 1.00 84.44 483 GLU A N 1
ATOM 3669 C CA . GLU A 1 483 ? 27.149 -24.641 -2.088 1.00 84.44 483 GLU A CA 1
ATOM 3670 C C . GLU A 1 483 ? 26.143 -25.684 -1.595 1.00 84.44 483 GLU A C 1
ATOM 3672 O O . GLU A 1 483 ? 25.492 -26.349 -2.405 1.00 84.44 483 GLU A O 1
ATOM 3677 N N . LYS A 1 484 ? 25.880 -25.736 -0.286 1.00 84.00 484 LYS A N 1
ATOM 3678 C CA . LYS A 1 484 ? 24.855 -26.625 0.273 1.00 84.00 484 LYS A CA 1
ATOM 3679 C C . LYS A 1 484 ? 23.446 -26.306 -0.244 1.00 84.00 484 LYS A C 1
ATOM 3681 O O . LYS A 1 484 ? 22.675 -27.224 -0.537 1.00 84.00 484 LYS A O 1
ATOM 3686 N N . ILE A 1 485 ? 23.102 -25.027 -0.434 1.00 88.12 485 ILE A N 1
ATOM 3687 C CA . ILE A 1 485 ? 21.833 -24.623 -1.070 1.00 88.12 485 ILE A CA 1
ATOM 3688 C C . ILE A 1 485 ? 21.777 -25.113 -2.525 1.00 88.12 485 ILE A C 1
ATOM 3690 O O . ILE A 1 485 ? 20.774 -25.704 -2.927 1.00 88.12 485 ILE A O 1
ATOM 3694 N N . LYS A 1 486 ? 22.841 -24.934 -3.319 1.00 85.00 486 LYS A N 1
ATOM 3695 C CA . LYS A 1 486 ? 22.901 -25.415 -4.716 1.00 85.00 486 LYS A CA 1
ATOM 3696 C C . LYS A 1 486 ? 22.801 -26.936 -4.832 1.00 85.00 486 LYS A C 1
ATOM 3698 O O . LYS A 1 486 ? 22.341 -27.451 -5.855 1.00 85.00 486 LYS A O 1
ATOM 3703 N N . GLU A 1 487 ? 23.274 -27.662 -3.829 1.00 80.69 487 GLU A N 1
ATOM 3704 C CA . GLU A 1 487 ? 23.218 -29.120 -3.796 1.00 80.69 487 GLU A CA 1
ATOM 3705 C C . GLU A 1 487 ? 21.838 -29.641 -3.393 1.00 80.69 487 GLU A C 1
ATOM 3707 O O . GLU A 1 487 ? 21.291 -30.509 -4.076 1.00 80.69 487 GLU A O 1
ATOM 3712 N N . MET A 1 488 ? 21.260 -29.109 -2.314 1.00 81.00 488 MET A N 1
ATOM 3713 C CA . MET A 1 488 ? 20.086 -29.704 -1.667 1.00 81.00 488 MET A CA 1
ATOM 3714 C C . MET A 1 488 ? 18.774 -28.943 -1.915 1.00 81.00 488 MET A C 1
ATOM 3716 O O . MET A 1 488 ? 17.703 -29.553 -1.874 1.00 81.00 488 MET A O 1
ATOM 3720 N N . TYR A 1 489 ? 18.845 -27.644 -2.213 1.00 86.94 489 TYR A N 1
ATOM 3721 C CA . TYR A 1 489 ? 17.708 -26.710 -2.220 1.00 86.94 489 TYR A CA 1
ATOM 3722 C C . TYR A 1 489 ? 17.613 -25.872 -3.511 1.00 86.94 489 TYR A C 1
ATOM 3724 O O . TYR A 1 489 ? 16.995 -24.813 -3.529 1.00 86.94 489 TYR A O 1
ATOM 3732 N N . CYS A 1 490 ? 18.215 -26.314 -4.618 1.00 82.31 490 CYS A N 1
ATOM 3733 C CA . CYS A 1 490 ? 18.260 -25.549 -5.875 1.00 82.31 490 CYS A CA 1
ATOM 3734 C C . CYS A 1 490 ? 16.894 -25.345 -6.567 1.00 82.31 490 CYS A C 1
ATOM 3736 O O . CYS A 1 490 ? 16.755 -24.453 -7.411 1.00 82.31 490 CYS A O 1
ATOM 3738 N N . ASP A 1 491 ? 15.905 -26.160 -6.199 1.00 83.19 491 ASP A N 1
ATOM 3739 C CA . ASP A 1 491 ? 14.494 -26.133 -6.599 1.00 83.19 491 ASP A CA 1
ATOM 3740 C C . ASP A 1 491 ? 13.575 -25.474 -5.549 1.00 83.19 491 ASP A C 1
ATOM 3742 O O . ASP A 1 491 ? 12.361 -25.418 -5.753 1.00 83.19 491 ASP A O 1
ATOM 3746 N N . ALA A 1 492 ? 14.132 -24.974 -4.441 1.00 90.50 492 ALA A N 1
ATOM 3747 C CA . ALA A 1 492 ? 13.405 -24.200 -3.443 1.00 90.50 492 ALA A CA 1
ATOM 3748 C C . ALA A 1 492 ? 13.263 -22.731 -3.872 1.00 90.50 492 ALA A C 1
ATOM 3750 O O . ALA A 1 492 ? 13.983 -22.229 -4.740 1.00 90.50 492 ALA A O 1
ATOM 3751 N N . PHE A 1 493 ? 12.338 -22.021 -3.232 1.00 94.19 493 PHE A N 1
ATOM 3752 C CA . PHE A 1 493 ? 12.262 -20.572 -3.325 1.00 94.19 493 PHE A CA 1
ATOM 3753 C C . PHE A 1 493 ? 13.417 -19.947 -2.538 1.00 94.19 493 PHE A C 1
ATOM 3755 O O . PHE A 1 493 ? 13.532 -20.168 -1.334 1.00 94.19 493 PHE A O 1
ATOM 3762 N N . LEU A 1 494 ? 14.272 -19.166 -3.196 1.00 94.69 494 LEU A N 1
ATOM 3763 C CA . LEU A 1 494 ? 15.458 -18.581 -2.565 1.00 94.69 494 LEU A CA 1
ATOM 3764 C C . LEU A 1 494 ? 15.233 -17.103 -2.260 1.00 94.69 494 LEU A C 1
ATOM 3766 O O . LEU A 1 494 ? 14.904 -16.318 -3.151 1.00 94.69 494 LEU A O 1
ATOM 3770 N N . THR A 1 495 ? 15.425 -16.714 -1.005 1.00 94.44 495 THR A N 1
ATOM 3771 C CA . THR A 1 495 ? 15.323 -15.317 -0.576 1.00 94.44 495 THR A CA 1
ATOM 3772 C C . THR A 1 495 ? 16.692 -14.827 -0.117 1.00 94.44 495 THR A C 1
ATOM 3774 O O . THR A 1 495 ? 17.475 -15.608 0.420 1.00 94.44 495 THR A O 1
ATOM 3777 N N . ALA A 1 496 ? 17.011 -13.554 -0.342 1.00 93.25 496 ALA A N 1
ATOM 3778 C CA . ALA A 1 496 ? 18.252 -12.962 0.152 1.00 93.25 496 ALA A CA 1
ATOM 3779 C C . ALA A 1 496 ? 18.068 -11.493 0.546 1.00 93.25 496 ALA A C 1
ATOM 3781 O O . ALA A 1 496 ? 17.429 -10.718 -0.171 1.00 93.25 496 ALA A O 1
ATOM 3782 N N . HIS A 1 497 ? 18.655 -11.113 1.679 1.00 92.00 497 HIS A N 1
ATOM 3783 C CA . HIS A 1 497 ? 18.745 -9.723 2.114 1.00 92.00 497 HIS A CA 1
ATOM 3784 C C . HIS A 1 497 ? 19.890 -8.988 1.400 1.00 92.00 497 HIS A C 1
ATOM 3786 O O . HIS A 1 497 ? 20.884 -9.607 1.043 1.00 92.00 497 HIS A O 1
ATOM 3792 N N . PHE A 1 498 ? 19.825 -7.664 1.232 1.00 91.19 498 PHE A N 1
ATOM 3793 C CA . PHE A 1 498 ? 20.923 -6.919 0.589 1.00 91.19 498 PHE A CA 1
ATOM 3794 C C . PHE A 1 498 ? 22.279 -7.040 1.305 1.00 91.19 498 PHE A C 1
ATOM 3796 O O . PHE A 1 498 ? 23.312 -6.895 0.664 1.00 91.19 498 PHE A O 1
ATOM 3803 N N . GLU A 1 499 ? 22.285 -7.331 2.605 1.00 91.25 499 GLU A N 1
ATOM 3804 C CA . GLU A 1 499 ? 23.501 -7.455 3.427 1.00 91.25 499 GLU A CA 1
ATOM 3805 C C . GLU A 1 499 ? 24.240 -8.802 3.260 1.00 91.25 499 GLU A C 1
ATOM 3807 O O . GLU A 1 499 ? 25.310 -8.982 3.841 1.00 91.25 499 GLU A O 1
ATOM 3812 N N . VAL A 1 500 ? 23.696 -9.780 2.517 1.00 91.62 500 VAL A N 1
ATOM 3813 C CA . VAL A 1 500 ? 24.369 -11.086 2.359 1.00 91.62 500 VAL A CA 1
ATOM 3814 C C . VAL A 1 500 ? 25.594 -11.007 1.438 1.00 91.62 500 VAL A C 1
ATOM 3816 O O . VAL A 1 500 ? 25.623 -10.182 0.523 1.00 91.62 500 VAL A O 1
ATOM 3819 N N . PRO A 1 501 ? 26.583 -11.907 1.592 1.00 92.19 501 PRO A N 1
ATOM 3820 C CA . PRO A 1 501 ? 27.672 -12.061 0.638 1.00 92.19 501 PRO A CA 1
ATOM 3821 C C . PRO A 1 501 ? 27.186 -12.191 -0.811 1.00 92.19 501 PRO A C 1
ATOM 3823 O O . PRO A 1 501 ? 26.151 -12.803 -1.094 1.00 92.19 501 PRO A O 1
ATOM 3826 N N . GLY A 1 502 ? 27.979 -11.652 -1.743 1.00 90.50 502 GLY A N 1
ATOM 3827 C CA . GLY A 1 502 ? 27.620 -11.560 -3.164 1.00 90.50 502 GLY A CA 1
ATOM 3828 C C . GLY A 1 502 ? 27.283 -12.903 -3.824 1.00 90.50 502 GLY A C 1
ATOM 3829 O O . GLY A 1 502 ? 26.498 -12.954 -4.766 1.00 90.50 502 GLY A O 1
ATOM 3830 N N . GLU A 1 503 ? 27.815 -14.011 -3.312 1.00 90.44 503 GLU A N 1
ATOM 3831 C CA . GLU A 1 503 ? 27.491 -15.365 -3.772 1.00 90.44 503 GLU A CA 1
ATOM 3832 C C . GLU A 1 503 ? 26.056 -15.798 -3.433 1.00 90.44 503 GLU A C 1
ATOM 3834 O O . GLU A 1 503 ? 25.371 -16.349 -4.298 1.00 90.44 503 GLU A O 1
ATOM 3839 N N . MET A 1 504 ? 25.561 -15.491 -2.228 1.00 91.62 504 MET A N 1
ATOM 3840 C CA . MET A 1 504 ? 24.170 -15.756 -1.846 1.00 91.62 504 MET A CA 1
ATOM 3841 C C . MET A 1 504 ? 23.220 -14.792 -2.561 1.00 91.62 504 MET A C 1
ATOM 3843 O O . MET A 1 504 ? 22.175 -15.210 -3.064 1.00 91.62 504 MET A O 1
ATOM 3847 N N . PHE A 1 505 ? 23.614 -13.520 -2.689 1.00 93.81 505 PHE A N 1
ATOM 3848 C CA . PHE A 1 505 ? 22.891 -12.532 -3.494 1.00 93.81 505 PHE A CA 1
ATOM 3849 C C . PHE A 1 505 ? 22.729 -13.006 -4.946 1.00 93.81 505 PHE A C 1
ATOM 3851 O O . PHE A 1 505 ? 21.618 -13.033 -5.476 1.00 93.81 505 PHE A O 1
ATOM 3858 N N . SER A 1 506 ? 23.820 -13.450 -5.576 1.00 91.12 506 SER A N 1
ATOM 3859 C CA . SER A 1 506 ? 23.824 -13.933 -6.961 1.00 91.12 506 SER A CA 1
ATOM 3860 C C . SER A 1 506 ? 22.941 -15.164 -7.141 1.00 91.12 506 SER A C 1
ATOM 3862 O O . SER A 1 506 ? 22.184 -15.238 -8.110 1.00 91.12 506 SER A O 1
ATOM 3864 N N . LEU A 1 507 ? 22.991 -16.102 -6.189 1.00 91.00 507 LEU A N 1
ATOM 3865 C CA . LEU A 1 507 ? 22.156 -17.299 -6.199 1.00 91.00 507 LEU A CA 1
ATOM 3866 C C . LEU A 1 507 ? 20.658 -16.947 -6.131 1.00 91.00 507 LEU A C 1
ATOM 3868 O O . LEU A 1 507 ? 19.855 -17.478 -6.901 1.00 91.00 507 LEU A O 1
ATOM 3872 N N . ALA A 1 508 ? 20.274 -16.022 -5.250 1.00 92.25 508 ALA A N 1
ATOM 3873 C CA . ALA A 1 508 ? 18.890 -15.569 -5.137 1.00 92.25 508 ALA A CA 1
ATOM 3874 C C . ALA A 1 508 ? 18.439 -14.731 -6.348 1.00 92.25 508 ALA A C 1
ATOM 3876 O O . ALA A 1 508 ? 17.298 -14.869 -6.789 1.00 92.25 508 ALA A O 1
ATOM 3877 N N . MET A 1 509 ? 19.323 -13.922 -6.946 1.00 88.62 509 MET A N 1
ATOM 3878 C CA . MET A 1 509 ? 19.043 -13.203 -8.198 1.00 88.62 509 MET A CA 1
ATOM 3879 C C . MET A 1 509 ? 18.835 -14.158 -9.378 1.00 88.62 509 MET A C 1
ATOM 3881 O O . MET A 1 509 ? 17.934 -13.950 -10.193 1.00 88.62 509 MET A O 1
ATOM 3885 N N . GLU A 1 510 ? 19.620 -15.233 -9.467 1.00 85.88 510 GLU A N 1
ATOM 3886 C CA . GLU A 1 510 ? 19.395 -16.297 -10.448 1.00 85.88 510 GLU A CA 1
ATOM 3887 C C . GLU A 1 510 ? 18.029 -16.954 -10.237 1.00 85.88 510 GLU A C 1
ATOM 3889 O O . GLU A 1 510 ? 17.248 -17.076 -11.182 1.00 85.88 510 GLU A O 1
ATOM 3894 N N . ALA A 1 511 ? 17.690 -17.298 -8.993 1.00 88.00 511 ALA A N 1
ATOM 3895 C CA . ALA A 1 511 ? 16.378 -17.839 -8.668 1.00 88.00 511 ALA A CA 1
ATOM 3896 C C . ALA A 1 511 ? 15.245 -16.857 -9.011 1.00 88.00 511 ALA A C 1
ATOM 3898 O O . ALA A 1 511 ? 14.241 -17.279 -9.590 1.00 88.00 511 ALA A O 1
ATOM 3899 N N . LYS A 1 512 ? 15.420 -15.554 -8.752 1.00 87.50 512 LYS A N 1
ATOM 3900 C CA . LYS A 1 512 ? 14.471 -14.485 -9.106 1.00 87.50 512 LYS A CA 1
ATOM 3901 C C . LYS A 1 512 ? 14.189 -14.443 -10.606 1.00 87.50 512 LYS A C 1
ATOM 3903 O O . LYS A 1 512 ? 13.021 -14.407 -10.986 1.00 87.50 512 LYS A O 1
ATOM 3908 N N . ARG A 1 513 ? 15.216 -14.548 -11.463 1.00 80.44 513 ARG A N 1
ATOM 3909 C CA . ARG A 1 513 ? 15.039 -14.615 -12.931 1.00 80.44 513 ARG A CA 1
ATOM 3910 C C . ARG A 1 513 ? 14.186 -15.804 -13.382 1.00 80.44 513 ARG A C 1
ATOM 3912 O O . ARG A 1 513 ? 13.514 -15.710 -14.400 1.00 80.44 513 ARG A O 1
ATOM 3919 N N . ARG A 1 514 ? 14.170 -16.896 -12.611 1.00 79.06 514 ARG A N 1
ATOM 3920 C CA . ARG A 1 514 ? 13.339 -18.091 -12.858 1.00 79.06 514 ARG A CA 1
ATOM 3921 C C . ARG A 1 514 ? 11.949 -18.012 -12.203 1.00 79.06 514 ARG A C 1
ATOM 3923 O O . ARG A 1 514 ? 11.210 -18.995 -12.226 1.00 79.06 514 ARG A O 1
ATOM 3930 N N . GLY A 1 515 ? 11.603 -16.894 -11.556 1.00 82.12 515 GLY A N 1
ATOM 3931 C CA . GLY A 1 515 ? 10.382 -16.740 -10.751 1.00 82.12 515 GLY A CA 1
ATOM 3932 C C . GLY A 1 515 ? 10.409 -17.471 -9.398 1.00 82.12 515 GLY A C 1
ATOM 3933 O O . GLY A 1 515 ? 9.374 -17.590 -8.743 1.00 82.12 515 GLY A O 1
ATOM 3934 N N . MET A 1 516 ? 11.585 -17.952 -8.984 1.00 87.56 516 MET A N 1
ATOM 3935 C CA . MET A 1 516 ? 11.830 -18.787 -7.803 1.00 87.56 516 MET A CA 1
ATOM 3936 C C . MET A 1 516 ? 12.613 -18.060 -6.706 1.00 87.56 516 MET A C 1
ATOM 3938 O O . MET A 1 516 ? 13.154 -18.701 -5.812 1.00 87.56 516 MET A O 1
ATOM 3942 N N . GLY A 1 517 ? 12.714 -16.733 -6.744 1.00 91.50 517 GLY A N 1
ATOM 3943 C CA . GLY A 1 517 ? 13.440 -16.020 -5.703 1.00 91.50 517 GLY A CA 1
ATOM 3944 C C . GLY A 1 517 ? 13.138 -14.540 -5.606 1.00 91.50 517 GLY A C 1
ATOM 3945 O O . GLY A 1 517 ? 12.478 -13.958 -6.468 1.00 91.50 517 GLY A O 1
ATOM 3946 N N . VAL A 1 518 ? 13.640 -13.944 -4.531 1.00 92.94 518 VAL A N 1
ATOM 3947 C CA . VAL A 1 518 ? 13.520 -12.519 -4.231 1.00 92.94 518 VAL A CA 1
ATOM 3948 C C . VAL A 1 518 ? 14.803 -12.027 -3.579 1.00 92.94 518 VAL A C 1
ATOM 3950 O O . VAL A 1 518 ? 15.424 -12.729 -2.781 1.00 92.94 518 VAL A O 1
ATOM 3953 N N . VAL A 1 519 ? 15.175 -10.796 -3.908 1.00 91.06 519 VAL A N 1
ATOM 3954 C CA . VAL A 1 519 ? 16.255 -10.076 -3.242 1.00 91.06 519 VAL A CA 1
ATOM 3955 C C . VAL A 1 519 ? 15.732 -8.713 -2.837 1.00 91.06 519 VAL A C 1
ATOM 3957 O O . VAL A 1 519 ? 15.102 -8.040 -3.658 1.00 91.06 519 VAL A O 1
ATOM 3960 N N . GLY A 1 520 ? 15.945 -8.338 -1.579 1.00 88.44 520 GLY A N 1
ATOM 3961 C CA . GLY A 1 520 ? 15.442 -7.079 -1.047 1.00 88.44 520 GLY A CA 1
ATOM 3962 C C . GLY A 1 520 ? 15.528 -6.981 0.471 1.00 88.44 520 GLY A C 1
ATOM 3963 O O . GLY A 1 520 ? 16.328 -7.651 1.117 1.00 88.44 520 GLY A O 1
ATOM 3964 N N . SER A 1 521 ? 14.675 -6.141 1.042 1.00 83.19 521 SER A N 1
ATOM 3965 C CA . SER A 1 521 ? 14.485 -6.025 2.488 1.00 83.19 521 SER A CA 1
ATOM 3966 C C . SER A 1 521 ? 13.719 -7.210 3.084 1.00 83.19 521 SER A C 1
ATOM 3968 O O . SER A 1 521 ? 13.052 -7.970 2.378 1.00 83.19 521 SER A O 1
ATOM 3970 N N . THR A 1 522 ? 13.727 -7.292 4.414 1.00 79.88 522 THR A N 1
ATOM 3971 C CA . THR A 1 522 ? 12.836 -8.120 5.247 1.00 79.88 522 THR A CA 1
ATOM 3972 C C . THR A 1 522 ? 11.382 -8.102 4.751 1.00 79.88 522 THR A C 1
ATOM 3974 O O . THR A 1 522 ? 10.752 -9.152 4.616 1.00 79.88 522 THR A O 1
ATOM 3977 N N . GLN A 1 523 ? 10.851 -6.925 4.408 1.00 78.94 523 GLN A N 1
ATOM 3978 C CA . GLN A 1 523 ? 9.477 -6.784 3.925 1.00 78.94 523 GLN A CA 1
ATOM 3979 C C . GLN A 1 523 ? 9.286 -7.423 2.541 1.00 78.94 523 GLN A C 1
ATOM 3981 O O . GLN A 1 523 ? 8.343 -8.185 2.345 1.00 78.94 523 GLN A O 1
ATOM 3986 N N . ASN A 1 524 ? 10.227 -7.218 1.610 1.00 85.00 524 ASN A N 1
ATOM 3987 C CA . ASN A 1 524 ? 10.162 -7.845 0.283 1.00 85.00 524 ASN A CA 1
ATOM 3988 C C . ASN A 1 524 ? 10.181 -9.379 0.374 1.00 85.00 524 ASN A C 1
ATOM 3990 O O . ASN A 1 524 ? 9.485 -10.053 -0.384 1.00 85.00 524 ASN A O 1
ATOM 3994 N N . ILE A 1 525 ? 10.951 -9.930 1.318 1.00 89.25 525 ILE A N 1
ATOM 3995 C CA . ILE A 1 525 ? 10.998 -11.370 1.596 1.00 89.25 525 ILE A CA 1
ATOM 3996 C C . ILE A 1 525 ? 9.641 -11.867 2.123 1.00 89.25 525 ILE A C 1
ATOM 3998 O O . ILE A 1 525 ? 9.121 -12.866 1.622 1.00 89.25 525 ILE A O 1
ATOM 4002 N N . LEU A 1 526 ? 9.039 -11.168 3.093 1.00 86.12 526 LEU A N 1
ATOM 4003 C CA . LEU A 1 526 ? 7.722 -11.510 3.650 1.00 86.12 526 LEU A CA 1
ATOM 4004 C C . LEU A 1 526 ? 6.600 -11.451 2.610 1.00 86.12 526 LEU A C 1
ATOM 4006 O O . LEU A 1 526 ? 5.748 -12.346 2.572 1.00 86.12 526 LEU A O 1
ATOM 4010 N N . ASP A 1 527 ? 6.591 -10.416 1.773 1.00 86.88 527 ASP A N 1
ATOM 4011 C CA . ASP A 1 527 ? 5.583 -10.238 0.728 1.00 86.88 527 ASP A CA 1
ATOM 4012 C C . ASP A 1 527 ? 5.712 -11.310 -0.348 1.00 86.88 527 ASP A C 1
ATOM 4014 O O . ASP A 1 527 ? 4.709 -11.895 -0.753 1.00 86.88 527 ASP A O 1
ATOM 4018 N N . PHE A 1 528 ? 6.941 -11.654 -0.739 1.00 91.38 528 PHE A N 1
ATOM 4019 C CA . PHE A 1 528 ? 7.193 -12.745 -1.672 1.00 91.38 528 PHE A CA 1
ATOM 4020 C C . PHE A 1 528 ? 6.690 -14.095 -1.143 1.00 91.38 528 PHE A C 1
ATOM 4022 O O . PHE A 1 528 ? 5.985 -14.806 -1.861 1.00 91.38 528 PHE A O 1
ATOM 4029 N N . ILE A 1 529 ? 6.992 -14.436 0.118 1.00 92.25 529 ILE A N 1
ATOM 4030 C CA . ILE A 1 529 ? 6.481 -15.662 0.756 1.00 92.25 529 ILE A CA 1
ATOM 4031 C C . ILE A 1 529 ? 4.949 -15.638 0.775 1.00 92.25 529 ILE A C 1
ATOM 4033 O O . ILE A 1 529 ? 4.311 -16.596 0.342 1.00 92.25 529 ILE A O 1
ATOM 4037 N N . SER A 1 530 ? 4.350 -14.530 1.219 1.00 90.31 530 SER A N 1
ATOM 4038 C CA . SER A 1 530 ? 2.892 -14.377 1.305 1.00 90.31 530 SER A CA 1
ATOM 4039 C C . SER A 1 530 ? 2.215 -14.551 -0.052 1.00 90.31 530 SER A C 1
ATOM 4041 O O . SER A 1 530 ? 1.232 -15.279 -0.161 1.00 90.31 530 SER A O 1
ATOM 4043 N N . HIS A 1 531 ? 2.759 -13.918 -1.090 1.00 89.94 531 HIS A N 1
ATOM 4044 C CA . HIS A 1 531 ? 2.233 -13.976 -2.446 1.00 89.94 531 HIS A CA 1
ATOM 4045 C C . HIS A 1 531 ? 2.303 -15.395 -3.023 1.00 89.94 531 HIS A C 1
ATOM 4047 O O . HIS A 1 531 ? 1.314 -15.890 -3.556 1.00 89.94 531 HIS A O 1
ATOM 4053 N N . ARG A 1 532 ? 3.426 -16.100 -2.846 1.00 89.19 532 ARG A N 1
ATOM 4054 C CA . ARG A 1 532 ? 3.574 -17.495 -3.296 1.00 89.19 532 ARG A CA 1
ATOM 4055 C C . ARG A 1 532 ? 2.646 -18.460 -2.550 1.00 89.19 532 ARG A C 1
ATOM 4057 O O . ARG A 1 532 ? 2.105 -19.374 -3.167 1.00 89.19 532 ARG A O 1
ATOM 4064 N N . VAL A 1 533 ? 2.424 -18.249 -1.251 1.00 90.25 533 VAL A N 1
ATOM 4065 C CA . VAL A 1 533 ? 1.446 -19.024 -0.466 1.00 90.25 533 VAL A CA 1
ATOM 4066 C C . VAL A 1 533 ? 0.019 -18.757 -0.949 1.00 90.25 533 VAL A C 1
ATOM 4068 O O . VAL A 1 533 ? -0.748 -19.699 -1.135 1.00 90.25 533 VAL A O 1
ATOM 4071 N N . GLN A 1 534 ? -0.328 -17.495 -1.199 1.00 87.50 534 GLN A N 1
ATOM 4072 C CA . GLN A 1 534 ? -1.639 -17.099 -1.709 1.00 87.50 534 GLN A CA 1
ATOM 4073 C C . GLN A 1 534 ? -1.924 -17.717 -3.087 1.00 87.50 534 GLN A C 1
ATOM 4075 O O . GLN A 1 534 ? -2.974 -18.326 -3.281 1.00 87.50 534 GLN A O 1
ATOM 4080 N N . GLU A 1 535 ? -0.962 -17.660 -4.012 1.00 84.44 535 GLU A N 1
ATOM 4081 C CA . GLU A 1 535 ? -1.079 -18.309 -5.323 1.00 84.44 535 GLU A CA 1
ATOM 4082 C C . GLU A 1 535 ? -1.302 -19.823 -5.212 1.00 84.44 535 GLU A C 1
ATOM 4084 O O . GLU A 1 535 ? -2.094 -20.391 -5.966 1.00 84.44 535 GLU A O 1
ATOM 4089 N N . ALA A 1 536 ? -0.618 -20.496 -4.282 1.00 83.56 536 ALA A N 1
ATOM 4090 C CA . ALA A 1 536 ? -0.807 -21.929 -4.061 1.00 83.56 536 ALA A CA 1
ATOM 4091 C C . ALA A 1 536 ? -2.213 -22.247 -3.521 1.00 83.56 536 ALA A C 1
ATOM 4093 O O . ALA A 1 536 ? -2.845 -23.208 -3.968 1.00 83.56 536 ALA A O 1
ATOM 4094 N N . LEU A 1 537 ? -2.738 -21.415 -2.614 1.00 84.06 537 LEU A N 1
ATOM 4095 C CA . LEU A 1 537 ? -4.102 -21.543 -2.091 1.00 84.06 537 LEU A CA 1
ATOM 4096 C C . LEU A 1 537 ? -5.161 -21.339 -3.187 1.00 84.06 537 LEU A C 1
ATOM 4098 O O . LEU A 1 537 ? -6.131 -22.096 -3.249 1.00 84.06 537 LEU A O 1
ATOM 4102 N N . GLU A 1 538 ? -4.962 -20.371 -4.082 1.00 81.25 538 GLU A N 1
ATOM 4103 C CA . GLU A 1 538 ? -5.871 -20.076 -5.200 1.00 81.25 538 GLU A CA 1
ATOM 4104 C C . GLU A 1 538 ? -5.925 -21.199 -6.241 1.00 81.25 538 GLU A C 1
ATOM 4106 O O . GLU A 1 538 ? -6.992 -21.496 -6.782 1.00 81.25 538 GLU A O 1
ATOM 4111 N N . ARG A 1 539 ? -4.800 -21.885 -6.483 1.00 76.38 539 ARG A N 1
ATOM 4112 C CA . ARG A 1 539 ? -4.740 -23.046 -7.390 1.00 76.38 539 ARG A CA 1
ATOM 4113 C C . ARG A 1 539 ? -5.505 -24.262 -6.869 1.00 76.38 539 ARG A C 1
ATOM 4115 O O . ARG A 1 539 ? -5.794 -25.166 -7.652 1.00 76.38 539 ARG A O 1
ATOM 4122 N N . ASN A 1 540 ? -5.844 -24.289 -5.578 1.00 71.25 540 ASN A N 1
ATOM 4123 C CA . ASN A 1 540 ? -6.643 -25.331 -4.936 1.00 71.25 540 ASN A CA 1
ATOM 4124 C C . ASN A 1 540 ? -6.094 -26.758 -5.189 1.00 71.25 540 ASN A C 1
ATOM 4126 O O . ASN A 1 540 ? -6.835 -27.671 -5.562 1.00 71.25 540 ASN A O 1
ATOM 4130 N N . VAL A 1 541 ? -4.787 -26.956 -4.970 1.00 69.50 541 VAL A N 1
ATOM 4131 C CA . VAL A 1 541 ? -4.070 -28.241 -5.109 1.00 69.50 541 VAL A CA 1
ATOM 4132 C C . VAL A 1 541 ? -3.114 -28.482 -3.934 1.00 69.50 541 VAL A C 1
ATOM 4134 O O . VAL A 1 541 ? -2.693 -27.534 -3.280 1.00 69.50 541 VAL A O 1
ATOM 4137 N N . ASN A 1 542 ? -2.787 -29.751 -3.646 1.00 76.19 542 ASN A N 1
ATOM 4138 C CA . ASN A 1 542 ? -1.794 -30.085 -2.619 1.00 76.19 542 ASN A CA 1
ATOM 4139 C C . ASN A 1 542 ? -0.416 -29.592 -3.072 1.00 76.19 542 ASN A C 1
ATOM 4141 O O . ASN A 1 542 ? 0.038 -29.966 -4.158 1.00 76.19 542 ASN A O 1
ATOM 4145 N N . GLU A 1 543 ? 0.245 -28.781 -2.251 1.00 80.94 543 GLU A N 1
ATOM 4146 C CA . GLU A 1 543 ? 1.580 -28.261 -2.542 1.00 80.94 543 GLU A CA 1
ATOM 4147 C C . GLU A 1 543 ? 2.434 -28.185 -1.278 1.00 80.94 543 GLU A C 1
ATOM 4149 O O . GLU A 1 543 ? 1.948 -27.935 -0.177 1.00 80.94 543 GLU A O 1
ATOM 4154 N N . HIS A 1 544 ? 3.737 -28.392 -1.454 1.00 87.62 544 HIS A N 1
ATOM 4155 C CA . HIS A 1 544 ? 4.743 -28.197 -0.417 1.00 87.62 544 HIS A CA 1
ATOM 4156 C C . HIS A 1 544 ? 5.702 -27.108 -0.886 1.00 87.62 544 HIS A C 1
ATOM 4158 O O . HIS A 1 544 ? 6.532 -27.345 -1.762 1.00 87.62 544 HIS A O 1
ATOM 4164 N N . LEU A 1 545 ? 5.549 -25.899 -0.354 1.00 90.75 545 LEU A N 1
ATOM 4165 C CA . LEU A 1 545 ? 6.364 -24.745 -0.718 1.00 90.75 545 LEU A CA 1
ATOM 4166 C C . LEU A 1 545 ? 7.568 -24.670 0.216 1.00 90.75 545 LEU A C 1
ATOM 4168 O O . LEU A 1 545 ? 7.395 -24.521 1.420 1.00 90.75 545 LEU A O 1
ATOM 4172 N N . GLN A 1 546 ? 8.777 -24.749 -0.330 1.00 93.25 546 GLN A N 1
ATOM 4173 C CA . GLN A 1 546 ? 10.012 -24.680 0.449 1.00 93.25 546 GLN A CA 1
ATOM 4174 C C . GLN A 1 546 ? 10.721 -23.349 0.189 1.00 93.25 546 GLN A C 1
ATOM 4176 O O . GLN A 1 546 ? 11.007 -23.030 -0.963 1.00 93.25 546 GLN A O 1
ATOM 4181 N N . PHE A 1 547 ? 11.006 -22.586 1.244 1.00 94.69 547 PHE A N 1
ATOM 4182 C CA . PHE A 1 547 ? 11.671 -21.283 1.192 1.00 94.69 547 PHE A CA 1
ATOM 4183 C C . PHE A 1 547 ? 12.988 -21.325 1.963 1.00 94.69 547 PHE A C 1
ATOM 4185 O O . PHE A 1 547 ? 12.992 -21.643 3.148 1.00 94.69 547 PHE A O 1
ATOM 4192 N N . VAL A 1 548 ? 14.095 -20.965 1.320 1.00 93.31 548 VAL A N 1
ATOM 4193 C CA . VAL A 1 548 ? 15.402 -20.796 1.967 1.00 93.31 548 VAL A CA 1
ATOM 4194 C C . VAL A 1 548 ? 15.584 -19.332 2.344 1.00 93.31 548 VAL A C 1
ATOM 4196 O O . VAL A 1 548 ? 15.568 -18.469 1.466 1.00 93.31 548 VAL A O 1
ATOM 4199 N N . LEU A 1 549 ? 15.761 -19.059 3.639 1.00 90.19 549 LEU A N 1
ATOM 4200 C CA . LEU A 1 549 ? 15.904 -17.700 4.159 1.00 90.19 549 LEU A CA 1
ATOM 4201 C C . LEU A 1 549 ? 17.356 -17.211 4.144 1.00 90.19 549 LEU A C 1
ATOM 4203 O O . LEU A 1 549 ? 18.127 -17.524 5.044 1.00 90.19 549 LEU A O 1
ATOM 4207 N N . GLY A 1 550 ? 17.723 -16.378 3.174 1.00 88.94 550 GLY A N 1
ATOM 4208 C CA . GLY A 1 550 ? 19.006 -15.663 3.158 1.00 88.94 550 GLY A CA 1
ATOM 4209 C C . GLY A 1 550 ? 18.986 -14.384 3.996 1.00 88.94 550 GLY A C 1
ATOM 4210 O O . GLY A 1 550 ? 19.256 -13.304 3.473 1.00 88.94 550 GLY A O 1
ATOM 4211 N N . THR A 1 551 ? 18.587 -14.477 5.264 1.00 83.94 551 THR A N 1
ATOM 4212 C CA . THR A 1 551 ? 18.511 -13.345 6.204 1.00 83.94 551 THR A CA 1
ATOM 4213 C C . THR A 1 551 ? 18.481 -13.833 7.658 1.00 83.94 551 THR A C 1
ATOM 4215 O O . THR A 1 551 ? 18.454 -15.036 7.916 1.00 83.94 551 THR A O 1
ATOM 4218 N N . GLU A 1 552 ? 18.499 -12.907 8.616 1.00 76.56 552 GLU A N 1
ATOM 4219 C CA . GLU A 1 552 ? 18.472 -13.211 10.045 1.00 76.56 552 GLU A CA 1
ATOM 4220 C C . GLU A 1 552 ? 17.210 -13.987 10.467 1.00 76.56 552 GLU A C 1
ATOM 4222 O O . GLU A 1 552 ? 16.084 -13.743 10.028 1.00 76.56 552 GLU A O 1
ATOM 4227 N N . SER A 1 553 ? 17.404 -14.904 11.409 1.00 72.00 553 SER A N 1
ATOM 4228 C CA . SER A 1 553 ? 16.351 -15.755 11.963 1.00 72.00 553 SER A CA 1
ATOM 4229 C C . SER A 1 553 ? 15.237 -15.048 12.744 1.00 72.00 553 SER A C 1
ATOM 4231 O O . SER A 1 553 ? 14.162 -15.621 12.905 1.00 72.00 553 SER A O 1
ATOM 4233 N N . GLY A 1 554 ? 15.427 -13.803 13.193 1.00 69.31 554 GLY A N 1
ATOM 4234 C CA . GLY A 1 554 ? 14.397 -13.034 13.913 1.00 69.31 554 GLY A CA 1
ATOM 4235 C C . GLY A 1 554 ? 13.093 -12.831 13.119 1.00 69.31 554 GLY A C 1
ATOM 4236 O O . GLY A 1 554 ? 12.048 -12.510 13.681 1.00 69.31 554 GLY A O 1
ATOM 4237 N N . MET A 1 555 ? 13.109 -13.081 11.806 1.00 74.38 555 MET A N 1
ATOM 4238 C CA . MET A 1 555 ? 11.914 -13.051 10.962 1.00 74.38 555 MET A CA 1
ATOM 4239 C C . MET A 1 555 ? 10.960 -14.240 11.154 1.00 74.38 555 MET A C 1
ATOM 4241 O O . MET A 1 555 ? 9.823 -14.175 10.681 1.00 74.38 555 MET A O 1
ATOM 4245 N N . VAL A 1 556 ? 11.383 -15.316 11.828 1.00 79.06 556 VAL A N 1
ATOM 4246 C CA . VAL A 1 556 ? 10.610 -16.564 11.974 1.00 79.06 556 VAL A CA 1
ATOM 4247 C C . VAL A 1 556 ? 9.194 -16.305 12.473 1.00 79.06 556 VAL A C 1
ATOM 4249 O O . VAL A 1 556 ? 8.234 -16.741 11.839 1.00 79.06 556 VAL A O 1
ATOM 4252 N N . THR A 1 557 ? 9.043 -15.552 13.562 1.00 77.56 557 THR A N 1
ATOM 4253 C CA . THR A 1 557 ? 7.733 -15.275 14.166 1.00 77.56 557 THR A CA 1
ATOM 4254 C C . THR A 1 557 ? 6.813 -14.534 13.198 1.00 77.56 557 THR A C 1
ATOM 4256 O O . THR A 1 557 ? 5.643 -14.891 13.063 1.00 77.56 557 THR A O 1
ATOM 4259 N N . ALA A 1 558 ? 7.336 -13.536 12.478 1.00 78.00 558 ALA A N 1
ATOM 4260 C CA . ALA A 1 558 ? 6.566 -12.753 11.513 1.00 78.00 558 ALA A CA 1
ATOM 4261 C C . ALA A 1 558 ? 6.126 -13.602 10.309 1.00 78.00 558 ALA A C 1
ATOM 4263 O O . ALA A 1 558 ? 4.959 -13.545 9.908 1.00 78.00 558 ALA A O 1
ATOM 4264 N N . ILE A 1 559 ? 7.037 -14.424 9.775 1.00 85.56 559 ILE A N 1
ATOM 4265 C CA . ILE A 1 559 ? 6.761 -15.347 8.668 1.00 85.56 559 ILE A CA 1
ATOM 4266 C C . ILE A 1 559 ? 5.685 -16.347 9.089 1.00 85.56 559 ILE A C 1
ATOM 4268 O O . ILE A 1 559 ? 4.653 -16.447 8.427 1.00 85.56 559 ILE A O 1
ATOM 4272 N N . VAL A 1 560 ? 5.882 -17.038 10.215 1.00 86.88 560 VAL A N 1
ATOM 4273 C CA . VAL A 1 560 ? 4.928 -18.029 10.725 1.00 86.88 560 VAL A CA 1
ATOM 4274 C C . VAL A 1 560 ? 3.566 -17.385 10.966 1.00 86.88 560 VAL A C 1
ATOM 4276 O O . VAL A 1 560 ? 2.562 -17.899 10.487 1.00 86.88 560 VAL A O 1
ATOM 4279 N N . ALA A 1 561 ? 3.501 -16.246 11.659 1.00 82.81 561 ALA A N 1
ATOM 4280 C CA . ALA A 1 561 ? 2.231 -15.590 11.961 1.00 82.81 561 ALA A CA 1
ATOM 4281 C C . ALA A 1 561 ? 1.463 -15.186 10.691 1.00 82.81 561 ALA A C 1
ATOM 4283 O O . ALA A 1 561 ? 0.235 -15.311 10.641 1.00 82.81 561 ALA A O 1
ATOM 4284 N N . ARG A 1 562 ? 2.168 -14.704 9.658 1.00 85.19 562 ARG A N 1
ATOM 4285 C CA . ARG A 1 562 ? 1.564 -14.334 8.372 1.00 85.19 562 ARG A CA 1
ATOM 4286 C C . ARG A 1 562 ? 1.094 -15.566 7.601 1.00 85.19 562 ARG A C 1
ATOM 4288 O O . ARG A 1 562 ? -0.051 -15.581 7.155 1.00 85.19 562 ARG A O 1
ATOM 4295 N N . VAL A 1 563 ? 1.931 -16.596 7.490 1.00 90.12 563 VAL A N 1
ATOM 4296 C CA . VAL A 1 563 ? 1.606 -17.847 6.788 1.00 90.12 563 VAL A CA 1
ATOM 4297 C C . VAL A 1 563 ? 0.440 -18.568 7.468 1.00 90.12 563 VAL A C 1
ATOM 4299 O O . VAL A 1 563 ? -0.539 -18.888 6.800 1.00 90.12 563 VAL A O 1
ATOM 4302 N N . SER A 1 564 ? 0.469 -18.735 8.792 1.00 88.12 564 SER A N 1
ATOM 4303 C CA . SER A 1 564 ? -0.619 -19.367 9.552 1.00 88.12 564 SER A CA 1
ATOM 4304 C C . SER A 1 564 ? -1.951 -18.639 9.374 1.00 88.12 564 SER A C 1
ATOM 4306 O O . SER A 1 564 ? -2.998 -19.275 9.286 1.00 88.12 564 SER A O 1
ATOM 4308 N N . ARG A 1 565 ? -1.939 -17.303 9.269 1.00 86.62 565 ARG A N 1
ATOM 4309 C CA . ARG A 1 565 ? -3.149 -16.514 8.994 1.00 86.62 565 ARG A CA 1
ATOM 4310 C C . ARG A 1 565 ? -3.696 -16.768 7.592 1.00 86.62 565 ARG A C 1
ATOM 4312 O O . ARG A 1 565 ? -4.907 -16.909 7.447 1.00 86.62 565 ARG A O 1
ATOM 4319 N N . LEU A 1 566 ? -2.825 -16.831 6.584 1.00 87.06 566 LEU A N 1
ATOM 4320 C CA . LEU A 1 566 ? -3.223 -17.143 5.209 1.00 87.06 566 LEU A CA 1
ATOM 4321 C C . LEU A 1 566 ? -3.849 -18.540 5.139 1.00 87.06 566 LEU A C 1
ATOM 4323 O O . LEU A 1 566 ? -4.979 -18.672 4.671 1.00 87.06 566 LEU A O 1
ATOM 4327 N N . LEU A 1 567 ? -3.183 -19.545 5.716 1.00 85.38 567 LEU A N 1
ATOM 4328 C CA . LEU A 1 567 ? -3.691 -20.918 5.777 1.00 85.38 567 LEU A CA 1
ATOM 4329 C C . LEU A 1 567 ? -5.008 -21.021 6.577 1.00 85.38 567 LEU A C 1
ATOM 4331 O O . LEU A 1 567 ? -5.918 -21.737 6.168 1.00 85.38 567 LEU A O 1
ATOM 4335 N N . GLY A 1 568 ? -5.149 -20.271 7.678 1.00 77.69 568 GLY A N 1
ATOM 4336 C CA . GLY A 1 568 ? -6.337 -20.282 8.544 1.00 77.69 568 GLY A CA 1
ATOM 4337 C C . GLY A 1 568 ? -7.537 -19.463 8.044 1.00 77.69 568 GLY A C 1
ATOM 4338 O O . GLY A 1 568 ? -8.658 -19.677 8.505 1.00 77.69 568 GLY A O 1
ATOM 4339 N N . SER A 1 569 ? -7.344 -18.537 7.099 1.00 67.81 569 SER A N 1
ATOM 4340 C CA . SER A 1 569 ? -8.420 -17.708 6.520 1.00 67.81 569 SER A CA 1
ATOM 4341 C C . SER A 1 569 ? -9.416 -18.503 5.657 1.00 67.81 569 SER A C 1
ATOM 4343 O O . SER A 1 569 ? -10.516 -18.036 5.344 1.00 67.81 569 SER A O 1
ATOM 4345 N N . VAL A 1 570 ? -9.061 -19.738 5.305 1.00 60.91 570 VAL A N 1
ATOM 4346 C CA . VAL A 1 570 ? -9.816 -20.608 4.409 1.00 60.91 570 VAL A CA 1
ATOM 4347 C C . VAL A 1 570 ? -10.670 -21.582 5.233 1.00 60.91 570 VAL A C 1
ATOM 4349 O O . VAL A 1 570 ? -10.149 -22.405 5.977 1.00 60.91 570 VAL A O 1
ATOM 4352 N N . LYS A 1 571 ? -12.010 -21.513 5.113 1.00 52.78 571 LYS A N 1
ATOM 4353 C CA . LYS A 1 571 ? -12.926 -22.386 5.883 1.00 52.78 571 LYS A CA 1
ATOM 4354 C C . LYS A 1 571 ? -12.600 -23.882 5.683 1.00 52.78 571 LYS A C 1
ATOM 4356 O O . LYS A 1 571 ? -12.489 -24.308 4.526 1.00 52.78 571 LYS A O 1
ATOM 4361 N N . PRO A 1 572 ? -12.556 -24.689 6.763 1.00 50.09 572 PRO A N 1
ATOM 4362 C CA . PRO A 1 572 ? -12.351 -26.128 6.673 1.00 50.09 572 PRO A CA 1
ATOM 4363 C C . PRO A 1 572 ? -13.618 -26.800 6.129 1.00 50.09 572 PRO A C 1
ATOM 4365 O O . PRO A 1 572 ? -14.606 -26.984 6.836 1.00 50.09 572 PRO A O 1
ATOM 4368 N N . SER A 1 573 ? -13.606 -27.156 4.847 1.00 48.34 573 SER A N 1
ATOM 4369 C CA . SER A 1 573 ? -14.559 -28.100 4.256 1.00 48.34 573 SER A CA 1
ATOM 4370 C C . SER A 1 573 ? -13.841 -29.423 4.002 1.00 48.34 573 SER A C 1
ATOM 4372 O O . SER A 1 573 ? -12.737 -29.424 3.457 1.00 48.34 573 SER A O 1
ATOM 4374 N N . SER A 1 574 ? -14.466 -30.542 4.368 1.00 43.12 574 SER A N 1
ATOM 4375 C CA . SER A 1 574 ? -13.940 -31.894 4.150 1.00 43.12 574 SER A CA 1
ATOM 4376 C C . SER A 1 574 ? -13.593 -32.117 2.671 1.00 43.12 574 SER A C 1
ATOM 4378 O O . SER A 1 574 ? -14.496 -32.154 1.836 1.00 43.12 574 SER A O 1
ATOM 4380 N N . GLY A 1 575 ? -12.300 -32.253 2.355 1.00 56.06 575 GLY A N 1
ATOM 4381 C CA . GLY A 1 575 ? -11.806 -32.523 0.997 1.00 56.06 575 GLY A CA 1
ATOM 4382 C C . GLY A 1 575 ? -10.997 -31.406 0.326 1.00 56.06 575 GLY A C 1
ATOM 4383 O O . GLY A 1 575 ? -10.800 -31.476 -0.884 1.00 56.06 575 GLY A O 1
ATOM 4384 N N . ARG A 1 576 ? -10.543 -30.379 1.060 1.00 57.47 576 ARG A N 1
ATOM 4385 C CA . ARG A 1 576 ? -9.670 -29.322 0.512 1.00 57.47 576 ARG A CA 1
ATOM 4386 C C . ARG A 1 576 ? -8.172 -29.679 0.536 1.00 57.47 576 ARG A C 1
ATOM 4388 O O . ARG A 1 576 ? -7.775 -30.549 1.310 1.00 57.47 576 ARG A O 1
ATOM 4395 N N . PRO A 1 577 ? -7.363 -29.035 -0.327 1.00 58.31 577 PRO A N 1
ATOM 4396 C CA . PRO A 1 577 ? -5.975 -29.400 -0.562 1.00 58.31 577 PRO A CA 1
ATOM 4397 C C . PRO A 1 577 ? -5.052 -29.007 0.592 1.00 58.31 577 PRO A C 1
ATOM 4399 O O . PRO A 1 577 ? -5.234 -27.973 1.230 1.00 58.31 577 PRO A O 1
ATOM 4402 N N . LYS A 1 578 ? -4.033 -29.831 0.823 1.00 77.00 578 LYS A N 1
ATOM 4403 C CA . LYS A 1 578 ? -3.007 -29.664 1.848 1.00 77.00 578 LYS A CA 1
ATOM 4404 C C . LYS A 1 578 ? -1.859 -28.816 1.295 1.00 77.00 578 LYS A C 1
ATOM 4406 O O . LYS A 1 578 ? -1.054 -29.315 0.510 1.00 77.00 578 LYS A O 1
ATOM 4411 N N . VAL A 1 579 ? -1.806 -27.543 1.689 1.00 86.50 579 VAL A N 1
ATOM 4412 C CA . VAL A 1 579 ? -0.662 -26.657 1.423 1.00 86.50 579 VAL A CA 1
ATOM 4413 C C . VAL A 1 579 ? 0.225 -26.623 2.663 1.00 86.50 579 VAL A C 1
ATOM 4415 O O . VAL A 1 579 ? -0.216 -26.199 3.730 1.00 86.50 579 VAL A O 1
ATOM 4418 N N . ASN A 1 580 ? 1.470 -27.067 2.515 1.00 90.94 580 ASN A N 1
ATOM 4419 C CA . ASN A 1 580 ? 2.492 -27.006 3.555 1.00 90.94 580 ASN A CA 1
ATOM 4420 C C . ASN A 1 580 ? 3.542 -25.968 3.160 1.00 90.94 580 ASN A C 1
ATOM 4422 O O . ASN A 1 580 ? 3.956 -25.908 2.000 1.00 90.94 580 ASN A O 1
ATOM 4426 N N . VAL A 1 581 ? 4.004 -25.179 4.124 1.00 93.81 581 VAL A N 1
ATOM 4427 C CA . VAL A 1 581 ? 5.020 -24.146 3.903 1.00 93.81 581 VAL A CA 1
ATOM 4428 C C . VAL A 1 581 ? 6.227 -24.448 4.774 1.00 93.81 581 VAL A C 1
ATOM 4430 O O . VAL A 1 581 ? 6.162 -24.327 5.991 1.00 93.81 581 VAL A O 1
ATOM 4433 N N . GLU A 1 582 ? 7.332 -24.852 4.163 1.00 94.06 582 GLU A N 1
ATOM 4434 C CA . GLU A 1 582 ? 8.592 -25.144 4.836 1.00 94.06 582 GLU A CA 1
ATOM 4435 C C . GLU A 1 582 ? 9.542 -23.950 4.746 1.00 94.06 582 GLU A C 1
ATOM 4437 O O . GLU A 1 582 ? 9.948 -23.533 3.663 1.00 94.06 582 GLU A O 1
ATOM 4442 N N . ILE A 1 583 ? 9.913 -23.415 5.902 1.00 92.56 583 ILE A N 1
ATOM 4443 C CA . ILE A 1 583 ? 10.876 -22.333 6.063 1.00 92.56 583 ILE A CA 1
ATOM 4444 C C . ILE A 1 583 ? 12.204 -22.948 6.490 1.00 92.56 583 ILE A C 1
ATOM 4446 O O . ILE A 1 583 ? 12.320 -23.477 7.593 1.00 92.56 583 ILE A O 1
ATOM 4450 N N . VAL A 1 584 ? 13.190 -22.904 5.602 1.00 90.25 584 VAL A N 1
ATOM 4451 C CA . VAL A 1 584 ? 14.528 -23.468 5.776 1.00 90.25 584 VAL A CA 1
ATOM 4452 C C . VAL A 1 584 ? 15.474 -22.384 6.282 1.00 90.25 584 VAL A C 1
ATOM 4454 O O . VAL A 1 584 ? 15.561 -21.307 5.689 1.00 90.25 584 VAL A O 1
ATOM 4457 N N . PHE A 1 585 ? 16.209 -22.693 7.350 1.00 86.56 585 PHE A N 1
ATOM 4458 C CA . PHE A 1 585 ? 17.223 -21.824 7.945 1.00 86.56 585 PHE A CA 1
ATOM 4459 C C . PHE A 1 585 ? 18.597 -22.283 7.470 1.00 86.56 585 PHE A C 1
ATOM 4461 O O . PHE A 1 585 ? 19.083 -23.303 7.963 1.00 86.56 585 PHE A O 1
ATOM 4468 N N . PRO A 1 586 ? 19.232 -21.584 6.516 1.00 77.50 586 PRO A N 1
ATOM 4469 C CA . PRO A 1 586 ? 20.508 -22.000 5.962 1.00 77.50 586 PRO A CA 1
ATOM 4470 C C . PRO A 1 586 ? 21.636 -21.623 6.930 1.00 77.50 586 PRO A C 1
ATOM 4472 O O . PRO A 1 586 ? 22.418 -20.705 6.706 1.00 77.50 586 PRO A O 1
ATOM 4475 N N . VAL A 1 587 ? 21.660 -22.334 8.055 1.00 68.00 587 VAL A N 1
ATOM 4476 C CA . VAL A 1 587 ? 22.648 -22.244 9.124 1.00 68.00 587 VAL A CA 1
ATOM 4477 C C . VAL A 1 587 ? 23.488 -23.513 9.100 1.00 68.00 587 VAL A C 1
ATOM 4479 O O . VAL A 1 587 ? 22.956 -24.624 9.125 1.00 68.00 587 VAL A O 1
ATOM 4482 N N . SER A 1 588 ? 24.804 -23.370 9.001 1.00 53.72 588 SER A N 1
ATOM 4483 C CA . SER A 1 588 ? 25.708 -24.513 9.104 1.00 53.72 588 SER A CA 1
ATOM 4484 C C . SER A 1 588 ? 26.084 -24.740 10.568 1.00 53.72 588 SER A C 1
ATOM 4486 O O . SER A 1 588 ? 26.378 -23.790 11.296 1.00 53.72 588 SER A O 1
ATOM 4488 N N . SER A 1 589 ? 26.129 -26.000 11.002 1.00 50.50 589 SER A N 1
ATOM 4489 C CA . SER A 1 589 ? 26.811 -26.387 12.245 1.00 50.50 589 SER A CA 1
ATOM 4490 C C . SER A 1 589 ? 28.290 -25.993 12.231 1.00 50.50 589 SER A C 1
ATOM 4492 O O . SER A 1 589 ? 28.859 -25.726 13.287 1.00 50.50 589 SER A O 1
ATOM 4494 N N . ASP A 1 590 ? 28.876 -25.904 11.034 1.00 40.38 590 ASP A N 1
ATOM 4495 C CA . ASP A 1 590 ? 30.317 -25.774 10.821 1.00 40.38 590 ASP A CA 1
ATOM 4496 C C . ASP A 1 590 ? 30.767 -24.307 10.690 1.00 40.38 590 ASP A C 1
ATOM 4498 O O . ASP A 1 590 ? 31.934 -24.000 10.916 1.00 40.38 590 ASP A O 1
ATOM 4502 N N . SER A 1 591 ? 29.845 -23.368 10.430 1.00 38.34 591 SER A N 1
ATOM 4503 C CA . SER A 1 591 ? 30.139 -21.929 10.257 1.00 38.34 591 SER A CA 1
ATOM 4504 C C . SER A 1 591 ? 30.325 -21.163 11.579 1.00 38.34 591 SER A C 1
ATOM 4506 O O . SER A 1 591 ? 30.173 -19.942 11.637 1.00 38.34 591 SER A O 1
ATOM 4508 N N . ILE A 1 592 ? 30.663 -21.862 12.666 1.00 40.75 592 ILE A N 1
ATOM 4509 C CA . ILE A 1 592 ? 31.055 -21.232 13.928 1.00 40.75 592 ILE A CA 1
ATOM 4510 C C . ILE A 1 592 ? 32.424 -20.589 13.709 1.00 40.75 592 ILE A C 1
ATOM 4512 O O . ILE A 1 592 ? 33.414 -21.279 13.477 1.00 40.75 592 ILE A O 1
ATOM 4516 N N . THR A 1 593 ? 32.505 -19.263 13.830 1.00 35.16 593 THR A N 1
ATOM 4517 C CA . THR A 1 593 ? 33.782 -18.545 13.873 1.00 35.16 593 THR A CA 1
ATOM 4518 C C . THR A 1 593 ? 34.608 -19.042 15.060 1.00 35.16 593 THR A C 1
ATOM 4520 O O . THR A 1 593 ? 34.459 -18.565 16.186 1.00 35.16 593 THR A O 1
ATOM 4523 N N . THR A 1 594 ? 35.494 -20.009 14.833 1.00 28.30 594 THR A N 1
ATOM 4524 C CA . THR A 1 594 ? 36.634 -20.233 15.722 1.00 28.30 594 THR A CA 1
ATOM 4525 C C . THR A 1 594 ? 37.556 -19.022 15.609 1.00 28.30 594 THR A C 1
ATOM 4527 O O . THR A 1 594 ? 37.750 -18.540 14.491 1.00 28.30 594 THR A O 1
ATOM 4530 N N . PRO A 1 595 ? 38.151 -18.518 16.704 1.00 27.48 595 PRO A N 1
ATOM 4531 C CA . PRO A 1 595 ? 39.117 -17.434 16.618 1.00 27.48 595 PRO A CA 1
ATOM 4532 C C . PRO A 1 595 ? 40.352 -17.942 15.866 1.00 27.48 595 PRO A C 1
ATOM 4534 O O . PRO A 1 595 ? 41.248 -18.554 16.445 1.00 27.48 595 PRO A O 1
ATOM 4537 N N . SER A 1 596 ? 40.394 -17.729 14.552 1.00 25.78 596 SER A N 1
ATOM 4538 C CA . SER A 1 596 ? 41.588 -17.951 13.756 1.00 25.78 596 SER A CA 1
ATOM 4539 C C . SER A 1 596 ? 42.576 -16.844 14.095 1.00 25.78 596 SER A C 1
ATOM 4541 O O . SER A 1 596 ? 42.369 -15.678 13.763 1.00 25.78 596 SER A O 1
ATOM 4543 N N . THR A 1 597 ? 43.668 -17.212 14.753 1.00 26.56 597 THR A N 1
ATOM 4544 C CA . THR A 1 597 ? 44.892 -16.417 14.855 1.00 26.56 597 THR A CA 1
ATOM 4545 C C . THR A 1 597 ? 45.522 -16.265 13.466 1.00 26.56 597 THR A C 1
ATOM 4547 O O . THR A 1 597 ? 46.541 -16.871 13.149 1.00 26.56 597 THR A O 1
ATOM 4550 N N . SER A 1 598 ? 44.909 -15.461 12.599 1.00 26.23 598 SER A N 1
ATOM 4551 C CA . SER A 1 598 ? 45.519 -14.989 11.357 1.00 26.23 598 SER A CA 1
ATOM 4552 C C . SER A 1 598 ? 46.317 -13.717 11.636 1.00 26.23 598 SER A C 1
ATOM 4554 O O . SER A 1 598 ? 45.837 -12.781 12.271 1.00 26.23 598 SER A O 1
ATOM 4556 N N . SER A 1 599 ? 47.553 -13.688 11.150 1.00 30.11 599 SER A N 1
ATOM 4557 C CA . SER A 1 599 ? 48.618 -12.712 11.407 1.00 30.11 599 SER A CA 1
ATOM 4558 C C . SER A 1 599 ? 48.406 -11.299 10.828 1.00 30.11 599 SER A C 1
ATOM 4560 O O . SER A 1 599 ? 49.374 -10.627 10.482 1.00 30.11 599 SER A O 1
ATOM 4562 N N . HIS A 1 600 ? 47.165 -10.812 10.764 1.00 30.94 600 HIS A N 1
ATOM 4563 C CA . HIS A 1 600 ? 46.827 -9.432 10.412 1.00 30.94 600 HIS A CA 1
ATOM 4564 C C . HIS A 1 600 ? 45.783 -8.855 11.387 1.00 30.94 600 HIS A C 1
ATOM 4566 O O . HIS A 1 600 ? 44.587 -8.856 11.135 1.00 30.94 600 HIS A O 1
ATOM 4572 N N . GLY A 1 601 ? 46.269 -8.353 12.525 1.00 28.03 601 GLY A N 1
ATOM 4573 C CA . GLY A 1 601 ? 45.840 -7.076 13.114 1.00 28.03 601 GLY A CA 1
ATOM 4574 C C . GLY A 1 601 ? 44.432 -6.871 13.695 1.00 28.03 601 GLY A C 1
ATOM 4575 O O . GLY A 1 601 ? 44.232 -5.806 14.269 1.00 28.03 601 GLY A O 1
ATOM 4576 N N . LEU A 1 602 ? 43.482 -7.806 13.622 1.00 28.44 602 LEU A N 1
ATOM 4577 C CA . LEU A 1 602 ? 42.157 -7.641 14.246 1.00 28.44 602 LEU A CA 1
ATOM 4578 C C . LEU A 1 602 ? 42.019 -8.508 15.503 1.00 28.44 602 LEU A C 1
ATOM 4580 O O . LEU A 1 602 ? 41.597 -9.660 15.461 1.00 28.44 602 LEU A O 1
ATOM 4584 N N . SER A 1 603 ? 42.373 -7.929 16.651 1.00 23.70 603 SER A N 1
ATOM 4585 C CA . SER A 1 603 ? 42.003 -8.466 17.963 1.00 23.70 603 SER A CA 1
ATOM 4586 C C . SER A 1 603 ? 40.533 -8.131 18.230 1.00 23.70 603 SER A C 1
ATOM 4588 O O . SER A 1 603 ? 40.239 -7.109 18.848 1.00 23.70 603 SER A O 1
ATOM 4590 N N . LEU A 1 604 ? 39.606 -8.968 17.758 1.00 32.19 604 LEU A N 1
ATOM 4591 C CA . LEU A 1 604 ? 38.204 -8.907 18.179 1.00 32.19 604 LEU A CA 1
ATOM 4592 C C . LEU A 1 604 ? 38.137 -9.136 19.696 1.00 32.19 604 LEU A C 1
ATOM 4594 O O . LEU A 1 604 ? 38.387 -10.236 20.190 1.00 32.19 604 LEU A O 1
ATOM 4598 N N . GLY A 1 605 ? 37.860 -8.061 20.439 1.00 29.73 605 GLY A N 1
ATOM 4599 C CA . GLY A 1 605 ? 37.580 -8.118 21.868 1.00 29.73 605 GLY A CA 1
ATOM 4600 C C . GLY A 1 605 ? 36.374 -9.016 22.141 1.00 29.73 605 GLY A C 1
ATOM 4601 O O . GLY A 1 605 ? 35.445 -9.082 21.340 1.00 29.73 605 GLY A O 1
ATOM 4602 N N . VAL A 1 606 ? 36.422 -9.731 23.265 1.00 28.80 606 VAL A N 1
ATOM 4603 C CA . VAL A 1 606 ? 35.388 -10.667 23.729 1.00 28.80 606 VAL A CA 1
ATOM 4604 C C . VAL A 1 606 ? 33.989 -10.051 23.585 1.00 28.80 606 VAL A C 1
ATOM 4606 O O . VAL A 1 606 ? 33.690 -9.045 24.223 1.00 28.80 606 VAL A O 1
ATOM 4609 N N . ILE A 1 607 ? 33.138 -10.666 22.758 1.00 31.12 607 ILE A N 1
ATOM 4610 C CA . ILE A 1 607 ? 31.719 -10.312 22.616 1.00 31.12 607 ILE A CA 1
ATOM 4611 C C . ILE A 1 607 ? 30.974 -10.835 23.864 1.00 31.12 607 ILE A C 1
ATOM 4613 O O . ILE A 1 607 ? 31.027 -12.043 24.118 1.00 31.12 607 ILE A O 1
ATOM 4617 N N . PRO A 1 608 ? 30.292 -9.991 24.662 1.00 27.91 608 PRO A N 1
ATOM 4618 C CA . PRO A 1 608 ? 29.537 -10.448 25.829 1.00 27.91 608 PRO A CA 1
ATOM 4619 C C . PRO A 1 608 ? 28.239 -11.175 25.433 1.00 27.91 608 PRO A C 1
ATOM 4621 O O . PRO A 1 608 ? 27.464 -10.658 24.634 1.00 27.91 608 PRO A O 1
ATOM 4624 N N . GLY A 1 609 ? 27.957 -12.321 26.071 1.00 27.56 609 GLY A N 1
ATOM 4625 C CA . GLY A 1 609 ? 26.582 -12.777 26.336 1.00 27.56 609 GLY A CA 1
ATOM 4626 C C . GLY A 1 609 ? 26.110 -14.103 25.716 1.00 27.56 609 GLY A C 1
ATOM 4627 O O . GLY A 1 609 ? 25.510 -14.110 24.649 1.00 27.56 609 GLY A O 1
ATOM 4628 N N . VAL A 1 610 ? 26.206 -15.197 26.486 1.00 27.92 610 VAL A N 1
ATOM 4629 C CA . VAL A 1 610 ? 25.089 -16.153 26.670 1.00 27.92 610 VAL A CA 1
ATOM 4630 C C . VAL A 1 610 ? 25.103 -16.621 28.129 1.00 27.92 610 VAL A C 1
ATOM 4632 O O . VAL A 1 610 ? 25.864 -17.504 28.515 1.00 27.92 610 VAL A O 1
ATOM 4635 N N . ALA A 1 611 ? 24.303 -15.978 28.982 1.00 28.95 611 ALA A N 1
ATOM 4636 C CA . ALA A 1 611 ? 24.207 -16.302 30.411 1.00 28.95 611 ALA A CA 1
ATOM 4637 C C . ALA A 1 611 ? 23.210 -17.443 30.719 1.00 28.95 611 ALA A C 1
ATOM 4639 O O . ALA A 1 611 ? 22.938 -17.724 31.882 1.00 28.95 611 ALA A O 1
ATOM 4640 N N . SER A 1 612 ? 22.671 -18.118 29.700 1.00 33.88 612 SER A N 1
ATOM 4641 C CA . SER A 1 612 ? 21.670 -19.188 29.832 1.00 33.88 612 SER A CA 1
ATOM 4642 C C . SER A 1 612 ? 22.214 -20.603 29.591 1.00 33.88 612 SER A C 1
ATOM 4644 O O . SER A 1 612 ? 21.437 -21.547 29.509 1.00 33.88 612 SER A O 1
ATOM 4646 N N . GLY A 1 613 ? 23.534 -20.798 29.504 1.00 30.80 613 GLY A N 1
ATOM 4647 C CA . GLY A 1 613 ? 24.120 -22.145 29.394 1.00 30.80 613 GLY A CA 1
ATOM 4648 C C . GLY A 1 613 ? 23.927 -22.833 28.035 1.00 30.80 613 GLY A C 1
ATOM 4649 O O . GLY A 1 613 ? 24.500 -23.894 27.812 1.00 30.80 613 GLY A O 1
ATOM 4650 N N . GLU A 1 614 ? 23.226 -22.204 27.093 1.00 35.75 614 GLU A N 1
ATOM 4651 C CA . GLU A 1 614 ? 23.292 -22.523 25.668 1.00 35.75 614 GLU A CA 1
ATOM 4652 C C . GLU A 1 614 ? 24.387 -21.661 25.033 1.00 35.75 614 GLU A C 1
ATOM 4654 O O . GLU A 1 614 ? 24.131 -20.693 24.322 1.00 35.75 614 GLU A O 1
ATOM 4659 N N . GLY A 1 615 ? 25.649 -21.979 25.336 1.00 31.30 615 GLY A N 1
ATOM 4660 C CA . GLY A 1 615 ? 26.750 -21.492 24.506 1.00 31.30 615 GLY A CA 1
ATOM 4661 C C . GLY A 1 615 ? 26.528 -21.910 23.050 1.00 31.30 615 GLY A C 1
ATOM 4662 O O . GLY A 1 615 ? 25.699 -22.780 22.777 1.00 31.30 615 GLY A O 1
ATOM 4663 N N . CYS A 1 616 ? 27.291 -21.332 22.119 1.00 38.53 616 CYS A N 1
ATOM 4664 C CA . CYS A 1 616 ? 27.509 -21.924 20.800 1.00 38.53 616 CYS A CA 1
ATOM 4665 C C . CYS A 1 616 ? 27.946 -23.384 20.989 1.00 38.53 616 CYS A C 1
ATOM 4667 O O . CYS A 1 616 ? 29.126 -23.683 21.167 1.00 38.53 616 CYS A O 1
ATOM 4669 N N . SER A 1 617 ? 26.974 -24.285 21.066 1.00 30.89 617 SER A N 1
ATOM 4670 C CA . SER A 1 617 ? 27.210 -25.706 21.151 1.00 30.89 617 SER A CA 1
ATOM 4671 C C . SER A 1 617 ? 27.499 -26.194 19.743 1.00 30.89 617 SER A C 1
ATOM 4673 O O . SER A 1 617 ? 27.076 -25.598 18.753 1.00 30.89 617 SER A O 1
ATOM 4675 N N . ILE A 1 618 ? 28.195 -27.317 19.680 1.00 31.95 618 ILE A N 1
ATOM 4676 C CA . ILE A 1 618 ? 28.495 -28.136 18.501 1.00 31.95 618 ILE A CA 1
ATOM 4677 C C . ILE A 1 618 ? 27.282 -28.497 17.603 1.00 31.95 618 ILE A C 1
ATOM 4679 O O . ILE A 1 618 ? 27.462 -29.220 16.634 1.00 31.95 618 ILE A O 1
ATOM 4683 N N . ASN A 1 619 ? 26.069 -27.999 17.888 1.00 33.91 619 ASN A N 1
ATOM 4684 C CA . ASN A 1 619 ? 24.806 -28.361 17.235 1.00 33.91 619 ASN A CA 1
ATOM 4685 C C . ASN A 1 619 ? 24.048 -27.173 16.586 1.00 33.91 619 ASN A C 1
ATOM 4687 O O . ASN A 1 619 ? 22.821 -27.223 16.491 1.00 33.91 619 ASN A O 1
ATOM 4691 N N . GLY A 1 620 ? 24.738 -26.117 16.132 1.00 36.59 620 GLY A N 1
ATOM 4692 C CA . GLY A 1 620 ? 24.157 -25.152 15.179 1.00 36.59 620 GLY A CA 1
ATOM 4693 C C . GLY A 1 620 ? 24.507 -23.687 15.440 1.00 36.59 620 GLY A C 1
ATOM 4694 O O . GLY A 1 620 ? 23.915 -23.043 16.308 1.00 36.59 620 GLY A O 1
ATOM 4695 N N . GLY A 1 621 ? 25.430 -23.138 14.644 1.00 41.59 621 GLY A N 1
ATOM 4696 C CA . GLY A 1 621 ? 25.691 -21.702 14.575 1.00 41.59 621 GLY A CA 1
ATOM 4697 C C . GLY A 1 621 ? 24.517 -20.991 13.908 1.00 41.59 621 GLY A C 1
ATOM 4698 O O . GLY A 1 621 ? 24.343 -21.072 12.701 1.00 41.59 621 GLY A O 1
ATOM 4699 N N . CYS A 1 622 ? 23.674 -20.320 14.686 1.00 51.19 622 CYS A N 1
ATOM 4700 C CA . CYS A 1 622 ? 22.553 -19.572 14.132 1.00 51.19 622 CYS A CA 1
ATOM 4701 C C . CYS A 1 622 ? 22.994 -18.195 13.616 1.00 51.19 622 CYS A C 1
ATOM 4703 O O . CYS A 1 622 ? 23.712 -17.478 14.314 1.00 51.19 622 CYS A O 1
ATOM 4705 N N . ALA A 1 623 ? 22.463 -17.778 12.461 1.00 57.72 623 ALA A N 1
ATOM 4706 C CA . ALA A 1 623 ? 22.399 -16.376 12.058 1.00 57.72 623 ALA A CA 1
ATOM 4707 C C . ALA A 1 623 ? 21.423 -15.608 12.972 1.00 57.72 623 ALA A C 1
ATOM 4709 O O . ALA A 1 623 ? 20.275 -15.337 12.614 1.00 57.72 623 ALA A O 1
ATOM 4710 N N . SER A 1 624 ? 21.867 -15.324 14.197 1.00 65.38 624 SER A N 1
ATOM 4711 C CA . SER A 1 624 ? 21.244 -14.377 15.126 1.00 65.38 624 SER A CA 1
ATOM 4712 C C . SER A 1 624 ? 22.301 -13.397 15.610 1.00 65.38 624 SER A C 1
ATOM 4714 O O . SER A 1 624 ? 23.418 -13.799 15.943 1.00 65.38 624 SER A O 1
ATOM 4716 N N . CYS A 1 625 ? 21.942 -12.125 15.723 1.00 75.44 625 CYS A N 1
ATOM 4717 C CA . CYS A 1 625 ? 22.841 -11.105 16.233 1.00 75.44 625 CYS A CA 1
ATOM 4718 C C . CYS A 1 625 ? 23.144 -11.333 17.731 1.00 75.44 625 CYS A C 1
ATOM 4720 O O . CYS A 1 625 ? 22.219 -11.298 18.550 1.00 75.44 625 CYS A O 1
ATOM 4722 N N . PRO A 1 626 ? 24.419 -11.517 18.138 1.00 74.88 626 PRO A N 1
ATOM 4723 C CA . PRO A 1 626 ? 24.773 -11.705 19.548 1.00 74.88 626 PRO A CA 1
ATOM 4724 C C . PRO A 1 626 ? 24.407 -10.485 20.402 1.00 74.88 626 PRO A C 1
ATOM 4726 O O . PRO A 1 626 ? 23.957 -10.640 21.533 1.00 74.88 626 PRO A O 1
ATOM 4729 N N . TYR A 1 627 ? 24.506 -9.275 19.842 1.00 82.31 627 TYR A N 1
ATOM 4730 C CA . TYR A 1 627 ? 24.089 -8.052 20.529 1.00 82.31 627 TYR A CA 1
ATOM 4731 C C . TYR A 1 627 ? 22.574 -8.007 20.756 1.00 82.31 627 TYR A C 1
ATOM 4733 O O . TYR A 1 627 ? 22.124 -7.639 21.838 1.00 82.31 627 TYR A O 1
ATOM 4741 N N . MET A 1 628 ? 21.768 -8.453 19.786 1.00 82.25 628 MET A N 1
ATOM 4742 C CA . MET A 1 628 ? 20.312 -8.498 19.962 1.00 82.25 628 MET A CA 1
ATOM 4743 C C . MET A 1 628 ? 19.907 -9.484 21.058 1.00 82.25 628 MET A C 1
ATOM 4745 O O . MET A 1 628 ? 19.001 -9.176 21.830 1.00 82.25 628 MET A O 1
ATOM 4749 N N . LYS A 1 629 ? 20.637 -10.596 21.221 1.00 77.12 629 LYS A N 1
ATOM 4750 C CA . LYS A 1 629 ? 20.422 -11.568 22.309 1.00 77.12 629 LYS A CA 1
ATOM 4751 C C . LYS A 1 629 ? 20.706 -11.031 23.715 1.00 77.12 629 LYS A C 1
ATOM 4753 O O . LYS A 1 629 ? 20.258 -11.635 24.687 1.00 77.12 629 LYS A O 1
ATOM 4758 N N . MET A 1 630 ? 21.390 -9.893 23.856 1.00 83.69 630 MET A N 1
ATOM 4759 C CA . MET A 1 630 ? 21.547 -9.233 25.162 1.00 83.69 630 MET A CA 1
ATOM 4760 C C . MET A 1 630 ? 20.202 -8.734 25.721 1.00 83.69 630 MET A C 1
ATOM 4762 O O . MET A 1 630 ? 20.040 -8.564 26.931 1.00 83.69 630 MET A O 1
ATOM 4766 N N . ASN A 1 631 ? 19.215 -8.534 24.850 1.00 86.38 631 ASN A N 1
ATOM 4767 C CA . ASN A 1 631 ? 17.854 -8.174 25.212 1.00 86.38 631 ASN A CA 1
ATOM 4768 C C . ASN A 1 631 ? 17.028 -9.445 25.455 1.00 86.38 631 ASN A C 1
ATOM 4770 O O . ASN A 1 631 ? 16.356 -9.959 24.562 1.00 86.38 631 ASN A O 1
ATOM 4774 N N . SER A 1 632 ? 17.086 -9.952 26.678 1.00 88.06 632 SER A N 1
ATOM 4775 C CA . SER A 1 632 ? 16.325 -11.130 27.092 1.00 88.06 632 SER A CA 1
ATOM 4776 C C . SER A 1 632 ? 15.033 -10.751 27.822 1.00 88.06 632 SER A C 1
ATOM 4778 O O . SER A 1 632 ? 14.901 -9.643 28.351 1.00 88.06 632 SER A O 1
ATOM 4780 N N . LEU A 1 633 ? 14.091 -11.694 27.918 1.00 87.81 633 LEU A N 1
ATOM 4781 C CA . LEU A 1 633 ? 12.861 -11.502 28.690 1.00 87.81 633 LEU A CA 1
ATOM 4782 C C . LEU A 1 633 ? 13.167 -11.252 30.174 1.00 87.81 633 LEU A C 1
ATOM 4784 O O . LEU A 1 633 ? 12.517 -10.430 30.815 1.00 87.81 633 LEU A O 1
ATOM 4788 N N . SER A 1 634 ? 14.190 -11.921 30.712 1.00 89.38 634 SER A N 1
ATOM 4789 C CA . SER A 1 634 ? 14.631 -11.722 32.093 1.00 89.38 634 SER A CA 1
ATOM 4790 C C . SER A 1 634 ? 15.240 -10.335 32.305 1.00 89.38 634 SER A C 1
ATOM 4792 O O . SER A 1 634 ? 14.955 -9.708 33.324 1.00 89.38 634 SER A O 1
ATOM 4794 N N . SER A 1 635 ? 16.009 -9.814 31.342 1.00 89.88 635 SER A N 1
ATOM 4795 C CA . SER A 1 635 ? 16.492 -8.428 31.365 1.00 89.88 635 SER A CA 1
ATOM 4796 C C . SER A 1 635 ? 15.338 -7.425 31.338 1.00 89.88 635 SER A C 1
ATOM 4798 O O . SER A 1 635 ? 15.338 -6.490 32.138 1.00 89.88 635 SER A O 1
ATOM 4800 N N . LEU A 1 636 ? 14.336 -7.638 30.475 1.00 93.56 636 LEU A N 1
ATOM 4801 C CA . LEU A 1 636 ? 13.147 -6.785 30.397 1.00 93.56 636 LEU A CA 1
ATOM 4802 C C . LEU A 1 636 ? 12.388 -6.764 31.725 1.00 93.56 636 LEU A C 1
ATOM 4804 O O . LEU A 1 636 ? 12.189 -5.696 32.301 1.00 93.56 636 LEU A O 1
ATOM 4808 N N . LEU A 1 637 ? 12.037 -7.938 32.255 1.00 92.75 637 LEU A N 1
ATOM 4809 C CA . LEU A 1 637 ? 11.356 -8.055 33.544 1.00 92.75 637 LEU A CA 1
ATOM 4810 C C . LEU A 1 637 ? 12.178 -7.414 34.666 1.00 92.75 637 LEU A C 1
ATOM 4812 O O . LEU A 1 637 ? 11.631 -6.661 35.468 1.00 92.75 637 LEU A O 1
ATOM 4816 N N . LYS A 1 638 ? 13.500 -7.631 34.699 1.00 91.81 638 LYS A N 1
ATOM 4817 C CA . LYS A 1 638 ? 14.397 -6.999 35.676 1.00 91.81 638 LYS A CA 1
ATOM 4818 C C . LYS A 1 638 ? 14.299 -5.475 35.619 1.00 91.81 638 LYS A C 1
ATOM 4820 O O . LYS A 1 638 ? 14.133 -4.865 36.673 1.00 91.81 638 LYS A O 1
ATOM 4825 N N . VAL A 1 639 ? 14.392 -4.865 34.437 1.00 92.69 639 VAL A N 1
ATOM 4826 C CA . VAL A 1 639 ? 14.269 -3.405 34.283 1.00 92.69 639 VAL A CA 1
ATOM 4827 C C . VAL A 1 639 ? 12.881 -2.944 34.733 1.00 92.69 639 VAL A C 1
ATOM 4829 O O . VAL A 1 639 ? 12.782 -2.077 35.598 1.00 92.69 639 VAL A O 1
ATOM 4832 N N . CYS A 1 640 ? 11.810 -3.580 34.250 1.00 93.69 640 CYS A N 1
ATOM 4833 C CA . CYS A 1 640 ? 10.435 -3.233 34.613 1.00 93.69 640 CYS A CA 1
ATOM 4834 C C . CYS A 1 640 ? 10.170 -3.331 36.129 1.00 93.69 640 CYS A C 1
ATOM 4836 O O . CYS A 1 640 ? 9.538 -2.452 36.718 1.00 93.69 640 CYS A O 1
ATOM 4838 N N . TYR A 1 641 ? 10.690 -4.357 36.805 1.00 92.44 641 TYR A N 1
ATOM 4839 C CA . TYR A 1 641 ? 10.523 -4.531 38.249 1.00 92.44 641 TYR A CA 1
ATOM 4840 C C . TYR A 1 641 ? 11.229 -3.465 39.090 1.00 92.44 641 TYR A C 1
ATOM 4842 O O . TYR A 1 641 ? 10.754 -3.167 40.183 1.00 92.44 641 TYR A O 1
ATOM 4850 N N . HIS A 1 642 ? 12.300 -2.854 38.587 1.00 90.62 642 HIS A N 1
ATOM 4851 C CA . HIS A 1 642 ? 13.082 -1.865 39.334 1.00 90.62 642 HIS A CA 1
ATOM 4852 C C . HIS A 1 642 ? 12.704 -0.403 39.024 1.00 90.62 642 HIS A C 1
ATOM 4854 O O . HIS A 1 642 ? 13.291 0.501 39.611 1.00 90.62 642 HIS A O 1
ATOM 4860 N N . LEU A 1 643 ? 11.729 -0.161 38.138 1.00 89.69 643 LEU A N 1
ATOM 4861 C CA . LEU A 1 643 ? 11.139 1.166 37.889 1.00 89.69 643 LEU A CA 1
ATOM 4862 C C . LEU A 1 643 ? 9.917 1.414 38.800 1.00 89.69 643 LEU A C 1
ATOM 4864 O O . LEU A 1 643 ? 9.194 0.458 39.056 1.00 89.69 643 LEU A O 1
ATOM 4868 N N . PRO A 1 644 ? 9.608 2.635 39.275 1.00 77.44 644 PRO A N 1
ATOM 4869 C CA . PRO A 1 644 ? 10.467 3.819 39.306 1.00 77.44 644 PRO A CA 1
ATOM 4870 C C . PRO A 1 644 ? 11.708 3.588 40.185 1.00 77.44 644 PRO A C 1
ATOM 4872 O O . PRO A 1 644 ? 11.680 2.803 41.128 1.00 77.44 644 PRO A O 1
ATOM 4875 N N . GLU A 1 645 ? 12.814 4.256 39.867 1.00 69.00 645 GLU A N 1
ATOM 4876 C CA . GLU A 1 645 ? 14.108 4.015 40.513 1.00 69.00 645 GLU A CA 1
ATOM 4877 C C . GLU A 1 645 ? 14.144 4.472 41.990 1.00 69.00 645 GLU A C 1
ATOM 4879 O O . GLU A 1 645 ? 13.950 5.649 42.279 1.00 69.00 645 GLU A O 1
ATOM 4884 N N . GLU A 1 646 ? 14.467 3.567 42.930 1.00 58.72 646 GLU A N 1
ATOM 4885 C CA . GLU A 1 646 ? 14.672 3.910 44.358 1.00 58.72 646 GLU A CA 1
ATOM 4886 C C . GLU A 1 646 ? 16.156 3.969 44.796 1.00 58.72 646 GLU A C 1
ATOM 4888 O O . GLU A 1 646 ? 16.466 4.558 45.831 1.00 58.72 646 GLU A O 1
ATOM 4893 N N . LYS A 1 647 ? 17.092 3.331 44.065 1.00 57.53 647 LYS A N 1
ATOM 4894 C CA . LYS A 1 647 ? 18.478 3.066 44.542 1.00 57.53 647 LYS A CA 1
ATOM 4895 C C . LYS A 1 647 ? 19.610 3.271 43.514 1.00 57.53 647 LYS A C 1
ATOM 4897 O O . LYS A 1 647 ? 20.684 2.701 43.693 1.00 57.53 647 LYS A O 1
ATOM 4902 N N . HIS A 1 648 ? 19.408 4.058 42.453 1.00 67.31 648 HIS A N 1
ATOM 4903 C CA . HIS A 1 648 ? 20.425 4.330 41.411 1.00 67.31 648 HIS A CA 1
ATOM 4904 C C . HIS A 1 648 ? 20.978 3.089 40.669 1.00 67.31 648 HIS A C 1
ATOM 4906 O O . HIS A 1 648 ? 22.038 3.142 40.043 1.00 67.31 648 HIS A O 1
ATOM 4912 N N . SER A 1 649 ? 20.293 1.944 40.742 1.00 76.88 649 SER A N 1
ATOM 4913 C CA . SER A 1 649 ? 20.756 0.680 40.155 1.00 76.88 649 SER A CA 1
ATOM 4914 C C . SER A 1 649 ? 20.516 0.566 38.647 1.00 76.88 649 SER A C 1
ATOM 4916 O O . SER A 1 649 ? 21.068 -0.342 38.024 1.00 76.88 649 SER A O 1
ATOM 4918 N N . LEU A 1 650 ? 19.688 1.442 38.063 1.00 83.81 650 LEU A N 1
ATOM 4919 C CA . LEU A 1 650 ? 19.344 1.428 36.638 1.00 83.81 650 LEU A CA 1
ATOM 4920 C C . LEU A 1 650 ? 19.995 2.569 35.844 1.00 83.81 650 LEU A C 1
ATOM 4922 O O . LEU A 1 650 ? 19.844 2.589 34.628 1.00 83.81 650 LEU A O 1
ATOM 4926 N N . LEU A 1 651 ? 20.787 3.447 36.471 1.00 83.00 651 LEU A N 1
ATOM 4927 C CA . LEU A 1 651 ? 21.501 4.535 35.779 1.00 83.00 651 LEU A CA 1
ATOM 4928 C C . LEU A 1 651 ? 22.300 4.065 34.548 1.00 83.00 651 LEU A C 1
ATOM 4930 O O . LEU A 1 651 ? 22.287 4.719 33.515 1.00 83.00 651 LEU A O 1
ATOM 4934 N N . ALA A 1 652 ? 22.963 2.906 34.621 1.00 84.56 652 ALA A N 1
ATOM 4935 C CA . ALA A 1 652 ? 23.726 2.354 33.491 1.00 84.56 652 ALA A CA 1
ATOM 4936 C C . ALA A 1 652 ? 22.847 1.781 32.354 1.00 84.56 652 ALA A C 1
ATOM 4938 O O . ALA A 1 652 ? 23.352 1.498 31.265 1.00 84.56 652 ALA A O 1
ATOM 4939 N N . TYR A 1 653 ? 21.554 1.575 32.615 1.00 89.06 653 TYR A N 1
ATOM 4940 C CA . TYR A 1 653 ? 20.551 1.109 31.655 1.00 89.06 653 TYR A CA 1
ATOM 4941 C C . TYR A 1 653 ? 19.807 2.280 31.006 1.00 89.06 653 TYR A C 1
ATOM 4943 O O . TYR A 1 653 ? 19.118 2.068 30.014 1.00 89.06 653 TYR A O 1
ATOM 4951 N N . GLU A 1 654 ? 19.901 3.495 31.549 1.00 87.38 654 GLU A N 1
ATOM 4952 C CA . GLU A 1 654 ? 19.262 4.665 30.954 1.00 87.38 654 GLU A CA 1
ATOM 4953 C C . GLU A 1 654 ? 19.964 5.024 29.636 1.00 87.38 654 GLU A C 1
ATOM 4955 O O . GLU A 1 654 ? 21.194 5.069 29.553 1.00 87.38 654 GLU A O 1
ATOM 4960 N N . ALA A 1 655 ? 19.179 5.251 28.583 1.00 82.75 655 ALA A N 1
ATOM 4961 C CA . ALA A 1 655 ? 19.706 5.728 27.315 1.00 82.75 655 ALA A CA 1
ATOM 4962 C C . ALA A 1 655 ? 20.301 7.128 27.518 1.00 82.75 655 ALA A C 1
ATOM 4964 O O . ALA A 1 655 ? 19.626 8.040 28.003 1.00 82.75 655 ALA A O 1
ATOM 4965 N N . GLY A 1 656 ? 21.574 7.292 27.156 1.00 69.19 656 GLY A N 1
ATOM 4966 C CA . GLY A 1 656 ? 22.296 8.540 27.376 1.00 69.19 656 GLY A CA 1
ATOM 4967 C C . GLY A 1 656 ? 21.624 9.732 26.689 1.00 69.19 656 GLY A C 1
ATOM 4968 O O . GLY A 1 656 ? 21.190 9.644 25.542 1.00 69.19 656 GLY A O 1
ATOM 4969 N N . ARG A 1 657 ? 21.574 10.875 27.382 1.00 67.94 657 ARG A N 1
ATOM 4970 C CA . ARG A 1 657 ? 21.231 12.166 26.770 1.00 67.94 657 ARG A CA 1
ATOM 4971 C C . ARG A 1 657 ? 22.483 12.734 26.106 1.00 67.94 657 ARG A C 1
ATOM 4973 O O . ARG A 1 657 ? 23.507 12.912 26.770 1.00 67.94 657 ARG A O 1
ATOM 4980 N N . PHE A 1 658 ? 22.425 13.015 24.806 1.00 64.19 658 PHE A N 1
ATOM 4981 C CA . PHE A 1 658 ? 23.572 13.539 24.061 1.00 64.19 658 PHE A CA 1
ATOM 4982 C C . PHE A 1 658 ? 23.817 15.017 24.365 1.00 64.19 658 PHE A C 1
ATOM 4984 O O . PHE A 1 658 ? 23.458 15.896 23.591 1.00 64.19 658 PHE A O 1
ATOM 4991 N N . ASN A 1 659 ? 24.516 15.288 25.464 1.00 61.81 659 ASN A N 1
ATOM 4992 C CA . ASN A 1 659 ? 25.123 16.601 25.711 1.00 61.81 659 ASN A CA 1
ATOM 4993 C C . ASN A 1 659 ? 26.455 16.775 24.949 1.00 61.81 659 ASN A C 1
ATOM 4995 O O . ASN A 1 659 ? 27.162 17.761 25.143 1.00 61.81 659 ASN A O 1
ATOM 4999 N N . ILE A 1 660 ? 26.828 15.788 24.128 1.00 68.94 660 ILE A N 1
ATOM 5000 C CA . ILE A 1 660 ? 28.065 15.761 23.349 1.00 68.94 660 ILE A CA 1
ATOM 5001 C C . ILE A 1 660 ? 27.879 16.633 22.106 1.00 68.94 660 ILE A C 1
ATOM 5003 O O . ILE A 1 660 ? 26.864 16.541 21.410 1.00 68.94 660 ILE A O 1
ATOM 5007 N N . GLN A 1 661 ? 28.869 17.484 21.845 1.00 80.00 661 GLN A N 1
ATOM 5008 C CA . GLN A 1 661 ? 28.872 18.399 20.712 1.00 80.00 661 GLN A CA 1
ATOM 5009 C C . GLN A 1 661 ? 29.723 17.867 19.555 1.00 80.00 661 GLN A C 1
ATOM 5011 O O . GLN A 1 661 ? 30.728 17.190 19.768 1.00 80.00 661 GLN A O 1
ATOM 5016 N N . THR A 1 662 ? 29.330 18.205 18.330 1.00 81.06 662 THR A N 1
ATOM 5017 C CA . THR A 1 662 ? 30.119 18.008 17.114 1.00 81.06 662 THR A CA 1
ATOM 5018 C C . THR A 1 662 ? 31.366 18.896 17.125 1.00 81.06 662 THR A C 1
ATOM 5020 O O . THR A 1 662 ? 31.514 19.796 17.960 1.00 81.06 662 THR A O 1
ATOM 5023 N N . ARG A 1 663 ? 32.264 18.704 16.148 1.00 75.62 663 ARG A N 1
ATOM 5024 C CA . ARG A 1 663 ? 33.469 19.544 15.983 1.00 75.62 663 ARG A CA 1
ATOM 5025 C C . ARG A 1 663 ? 33.139 21.032 15.802 1.00 75.62 663 ARG A C 1
ATOM 5027 O O . ARG A 1 663 ? 33.977 21.876 16.105 1.00 75.62 663 ARG A O 1
ATOM 5034 N N . HIS A 1 664 ? 31.926 21.344 15.348 1.00 80.38 664 HIS A N 1
ATOM 5035 C CA . HIS A 1 664 ? 31.425 22.704 15.153 1.00 80.38 664 HIS A CA 1
ATOM 5036 C C . HIS A 1 664 ? 30.580 23.225 16.332 1.00 80.38 664 HIS A C 1
ATOM 5038 O O . HIS A 1 664 ? 29.985 24.297 16.233 1.00 80.38 664 HIS A O 1
ATOM 5044 N N . GLY A 1 665 ? 30.527 22.499 17.456 1.00 78.88 665 GLY A N 1
ATOM 5045 C CA . GLY A 1 665 ? 29.868 22.937 18.691 1.00 78.88 665 GLY A CA 1
ATOM 5046 C C . GLY A 1 665 ? 28.347 22.739 18.734 1.00 78.88 665 GLY A C 1
ATOM 5047 O O . GLY A 1 665 ? 27.711 23.202 19.680 1.00 78.88 665 GLY A O 1
ATOM 5048 N N . LYS A 1 666 ? 27.746 22.065 17.743 1.00 83.19 666 LYS A N 1
ATOM 5049 C CA . LYS A 1 666 ? 26.312 21.715 17.736 1.00 83.19 666 LYS A CA 1
ATOM 5050 C C . LYS A 1 666 ? 26.073 20.419 18.505 1.00 83.19 666 LYS A C 1
ATOM 5052 O O . LYS A 1 666 ? 26.970 19.592 18.567 1.00 83.19 666 LYS A O 1
ATOM 5057 N N . LEU A 1 667 ? 24.888 20.200 19.072 1.00 83.31 667 LEU A N 1
ATOM 5058 C CA . LEU A 1 667 ? 24.588 18.925 19.732 1.00 83.31 667 LEU A CA 1
ATOM 5059 C C . LEU A 1 667 ? 24.482 17.794 18.701 1.00 83.31 667 LEU A C 1
ATOM 5061 O O . LEU A 1 667 ? 23.849 17.953 17.657 1.00 83.31 667 LEU A O 1
ATOM 5065 N N . ILE A 1 668 ? 25.063 16.633 19.015 1.00 83.31 668 ILE A N 1
ATOM 5066 C CA . ILE A 1 668 ? 24.989 15.443 18.152 1.00 83.31 668 ILE A CA 1
ATOM 5067 C C . ILE A 1 668 ? 23.538 15.023 17.900 1.00 83.31 668 ILE A C 1
ATOM 5069 O O . ILE A 1 668 ? 23.218 14.622 16.785 1.00 83.31 668 ILE A O 1
ATOM 5073 N N . ALA A 1 669 ? 22.660 15.129 18.902 1.00 75.88 669 ALA A N 1
ATOM 5074 C CA . ALA A 1 669 ? 21.247 14.789 18.738 1.00 75.88 669 ALA A CA 1
ATOM 5075 C C . ALA A 1 669 ? 20.552 15.666 17.686 1.00 75.88 669 ALA A C 1
ATOM 5077 O O . ALA A 1 669 ? 19.762 15.146 16.903 1.00 75.88 669 ALA A O 1
ATOM 5078 N N . ASP A 1 670 ? 20.875 16.960 17.627 1.00 80.00 670 ASP A N 1
ATOM 5079 C CA . ASP A 1 670 ? 20.248 17.882 16.678 1.00 80.00 670 ASP A CA 1
ATOM 5080 C C . ASP A 1 670 ? 20.691 17.564 15.247 1.00 80.00 670 ASP A C 1
ATOM 5082 O O . ASP A 1 670 ? 19.861 17.325 14.374 1.00 80.00 670 ASP A O 1
ATOM 5086 N N . VAL A 1 671 ? 22.005 17.473 15.021 1.00 86.44 671 VAL A N 1
ATOM 5087 C CA . VAL A 1 671 ? 22.571 17.269 13.676 1.00 86.44 671 VAL A CA 1
ATOM 5088 C C . VAL A 1 671 ? 22.398 15.826 13.195 1.00 86.44 671 VAL A C 1
ATOM 5090 O O . VAL A 1 671 ? 22.090 15.581 12.034 1.00 86.44 671 VAL A O 1
ATOM 5093 N N . GLY A 1 672 ? 22.575 14.842 14.078 1.00 83.88 672 GLY A N 1
ATOM 5094 C CA . GLY A 1 672 ? 22.497 13.419 13.736 1.00 83.88 672 GLY A CA 1
ATOM 5095 C C . GLY A 1 672 ? 21.092 12.956 13.347 1.00 83.88 672 GLY A C 1
ATOM 5096 O O . GLY A 1 672 ? 20.961 11.963 12.627 1.00 83.88 672 GLY A O 1
ATOM 5097 N N . CYS A 1 673 ? 20.054 13.684 13.773 1.00 81.62 673 CYS A N 1
ATOM 5098 C CA . CYS A 1 673 ? 18.673 13.428 13.369 1.00 81.62 673 CYS A CA 1
ATOM 5099 C C . CYS A 1 673 ? 18.337 13.999 11.981 1.00 81.62 673 CYS A C 1
ATOM 5101 O O . CYS A 1 673 ? 17.453 13.454 11.321 1.00 81.62 673 CYS A O 1
ATOM 5103 N N . GLU A 1 674 ? 19.037 15.031 11.489 1.00 86.75 674 GLU A N 1
ATOM 5104 C CA . GLU A 1 674 ? 18.743 15.650 10.182 1.00 86.75 674 GLU A CA 1
ATOM 5105 C C . GLU A 1 674 ? 18.779 14.632 9.020 1.00 86.75 674 GLU A C 1
ATOM 5107 O O . GLU A 1 674 ? 17.787 14.536 8.291 1.00 86.75 674 GLU A O 1
ATOM 5112 N N . PRO A 1 675 ? 19.810 13.768 8.873 1.00 90.12 675 PRO A N 1
ATOM 5113 C CA . PRO A 1 675 ? 19.803 12.716 7.852 1.00 90.12 675 PRO A CA 1
ATOM 5114 C C . PRO A 1 675 ? 18.634 11.730 7.946 1.00 90.12 675 PRO A C 1
ATOM 5116 O O . PRO A 1 675 ? 18.229 11.161 6.930 1.00 90.12 675 PRO A O 1
ATOM 5119 N N . ILE A 1 676 ? 18.126 11.476 9.155 1.00 82.81 676 ILE A N 1
ATOM 5120 C CA . ILE A 1 676 ? 16.986 10.580 9.390 1.00 82.81 676 ILE A CA 1
ATOM 5121 C C . ILE A 1 676 ? 15.695 11.272 8.945 1.00 82.81 676 ILE A C 1
ATOM 5123 O O . ILE A 1 676 ? 14.853 10.650 8.301 1.00 82.81 676 ILE A O 1
ATOM 5127 N N . LEU A 1 677 ? 15.556 12.567 9.231 1.00 80.44 677 LEU A N 1
ATOM 5128 C CA . LEU A 1 677 ? 14.429 13.376 8.771 1.00 80.44 677 LEU A CA 1
ATOM 5129 C C . LEU A 1 677 ? 14.424 13.523 7.244 1.00 80.44 677 LEU A C 1
ATOM 5131 O O . LEU A 1 677 ? 13.367 13.382 6.635 1.00 80.44 677 LEU A O 1
ATOM 5135 N N . HIS A 1 678 ? 15.589 13.706 6.608 1.00 86.56 678 HIS A N 1
ATOM 5136 C CA . HIS A 1 678 ? 15.709 13.699 5.144 1.00 86.56 678 HIS A CA 1
ATOM 5137 C C . HIS A 1 678 ? 15.159 12.410 4.537 1.00 86.56 678 HIS A C 1
ATOM 5139 O O . HIS A 1 678 ? 14.360 12.462 3.606 1.00 86.56 678 HIS A O 1
ATOM 5145 N N . MET A 1 679 ? 15.534 11.261 5.100 1.00 84.75 679 MET A N 1
ATOM 5146 C CA . MET A 1 679 ? 15.006 9.966 4.680 1.00 84.75 679 MET A CA 1
ATOM 5147 C C . MET A 1 679 ? 13.494 9.861 4.888 1.00 84.75 679 MET A C 1
ATOM 5149 O O . MET A 1 679 ? 12.818 9.322 4.024 1.00 84.75 679 MET A O 1
ATOM 5153 N N . ARG A 1 680 ? 12.950 10.351 6.010 1.00 73.31 680 ARG A N 1
ATOM 5154 C CA . ARG A 1 680 ? 11.503 10.306 6.289 1.00 73.31 680 ARG A CA 1
ATOM 5155 C C . ARG A 1 680 ? 10.713 11.128 5.278 1.00 73.31 680 ARG A C 1
ATOM 5157 O O . ARG A 1 680 ? 9.835 10.582 4.625 1.00 73.31 680 ARG A O 1
ATOM 5164 N N . HIS A 1 681 ? 11.096 12.387 5.066 1.00 75.56 681 HIS A N 1
ATOM 5165 C CA . HIS A 1 681 ? 10.472 13.233 4.044 1.00 75.56 681 HIS A CA 1
ATOM 5166 C C . HIS A 1 681 ? 10.584 12.617 2.648 1.00 75.56 681 HIS A C 1
ATOM 5168 O O . HIS A 1 681 ? 9.675 12.732 1.828 1.00 75.56 681 HIS A O 1
ATOM 5174 N N . PHE A 1 682 ? 11.710 11.958 2.374 1.00 72.38 682 PHE A N 1
ATOM 5175 C CA . PHE A 1 682 ? 11.926 11.247 1.131 1.00 72.38 682 PHE A CA 1
ATOM 5176 C C . PHE A 1 682 ? 11.059 9.986 1.009 1.00 72.38 682 PHE A C 1
ATOM 5178 O O . PHE A 1 682 ? 10.529 9.735 -0.065 1.00 72.38 682 PHE A O 1
ATOM 5185 N N . GLN A 1 683 ? 10.866 9.224 2.086 1.00 62.91 683 GLN A N 1
ATOM 5186 C CA . GLN A 1 683 ? 10.004 8.045 2.111 1.00 62.91 683 GLN A CA 1
ATOM 5187 C C . GLN A 1 683 ? 8.536 8.433 1.953 1.00 62.91 683 GLN A C 1
ATOM 5189 O O . GLN A 1 683 ? 7.866 7.841 1.123 1.00 62.91 683 GLN A O 1
ATOM 5194 N N . ASP A 1 684 ? 8.065 9.476 2.641 1.00 60.44 684 ASP A N 1
ATOM 5195 C CA . ASP A 1 684 ? 6.716 10.020 2.438 1.00 60.44 684 ASP A CA 1
ATOM 5196 C C . ASP A 1 684 ? 6.515 10.411 0.968 1.00 60.44 684 ASP A C 1
ATOM 5198 O O . ASP A 1 684 ? 5.479 10.151 0.357 1.00 60.44 684 ASP A O 1
ATOM 5202 N N . PHE A 1 685 ? 7.552 11.004 0.374 1.00 60.38 685 PHE A N 1
ATOM 5203 C CA . PHE A 1 685 ? 7.581 11.355 -1.032 1.00 60.38 685 PHE A CA 1
ATOM 5204 C C . PHE A 1 685 ? 7.600 10.118 -1.968 1.00 60.38 685 PHE A C 1
ATOM 5206 O O . PHE A 1 685 ? 6.914 10.116 -2.991 1.00 60.38 685 PHE A O 1
ATOM 5213 N N . LEU A 1 686 ? 8.359 9.067 -1.644 1.00 51.06 686 LEU A N 1
ATOM 5214 C CA . LEU A 1 686 ? 8.402 7.817 -2.410 1.00 51.06 686 LEU A CA 1
ATOM 5215 C C . LEU A 1 686 ? 7.119 7.006 -2.273 1.00 51.06 686 LEU A C 1
ATOM 5217 O O . LEU A 1 686 ? 6.691 6.426 -3.259 1.00 51.06 686 LEU A O 1
ATOM 5221 N N . ASP A 1 687 ? 6.497 6.971 -1.101 1.00 49.31 687 ASP A N 1
ATOM 5222 C CA . ASP A 1 687 ? 5.227 6.286 -0.872 1.00 49.31 687 ASP A CA 1
ATOM 5223 C C . ASP A 1 687 ? 4.120 6.979 -1.680 1.00 49.31 687 ASP A C 1
ATOM 5225 O O . ASP A 1 687 ? 3.318 6.308 -2.328 1.00 49.31 687 ASP A O 1
ATOM 5229 N N . LEU A 1 688 ? 4.160 8.315 -1.775 1.00 47.12 688 LEU A N 1
ATOM 5230 C CA . LEU A 1 688 ? 3.337 9.089 -2.712 1.00 47.12 688 LEU A CA 1
ATOM 5231 C C . LEU A 1 688 ? 3.588 8.703 -4.188 1.00 47.12 688 LEU A C 1
ATOM 5233 O O . LEU A 1 688 ? 2.635 8.663 -4.964 1.00 47.12 688 LEU A O 1
ATOM 5237 N N . LEU A 1 689 ? 4.831 8.392 -4.592 1.00 42.66 689 LEU A N 1
ATOM 5238 C CA . LEU A 1 689 ? 5.141 7.905 -5.951 1.00 42.66 689 LEU A CA 1
ATOM 5239 C C . LEU A 1 689 ? 4.759 6.434 -6.182 1.00 42.66 689 LEU A C 1
ATOM 5241 O O . LEU A 1 689 ? 4.248 6.090 -7.246 1.00 42.66 689 LEU A O 1
ATOM 5245 N N . ALA A 1 690 ? 5.012 5.554 -5.214 1.00 37.59 690 ALA A N 1
ATOM 5246 C CA . ALA A 1 690 ? 4.780 4.115 -5.299 1.00 37.59 690 ALA A CA 1
ATOM 5247 C C . ALA A 1 690 ? 3.282 3.785 -5.274 1.00 37.59 690 ALA A C 1
ATOM 5249 O O . ALA A 1 690 ? 2.847 2.888 -5.994 1.00 37.59 690 ALA A O 1
ATOM 5250 N N . MET A 1 691 ? 2.480 4.565 -4.539 1.00 36.19 691 MET A N 1
ATOM 5251 C CA . MET A 1 691 ? 1.016 4.547 -4.643 1.00 36.19 691 MET A CA 1
ATOM 5252 C C . MET A 1 691 ? 0.519 4.945 -6.043 1.00 36.19 691 MET A C 1
ATOM 5254 O O . MET A 1 691 ? -0.548 4.495 -6.455 1.00 36.19 691 MET A O 1
ATOM 5258 N N . GLY A 1 692 ? 1.300 5.729 -6.796 1.00 33.00 692 GLY A N 1
ATOM 5259 C CA . GLY A 1 692 ? 1.066 5.972 -8.222 1.00 33.00 692 GLY A CA 1
ATOM 5260 C C . GLY A 1 692 ? 1.410 4.759 -9.099 1.00 33.00 692 GLY A C 1
ATOM 5261 O O . GLY A 1 692 ? 0.648 4.404 -9.993 1.00 33.00 692 GLY A O 1
ATOM 5262 N N . SER A 1 693 ? 2.515 4.061 -8.816 1.00 31.56 693 SER A N 1
ATOM 5263 C CA . SER A 1 693 ? 3.002 2.950 -9.655 1.00 31.56 693 SER A CA 1
ATOM 5264 C C . SER A 1 693 ? 2.246 1.622 -9.452 1.00 31.56 693 SER A C 1
ATOM 5266 O O . SER A 1 693 ? 1.948 0.924 -10.419 1.00 31.56 693 SER A O 1
ATOM 5268 N N . ALA A 1 694 ? 1.852 1.278 -8.218 1.00 30.75 694 ALA A N 1
ATOM 5269 C CA . ALA A 1 694 ? 1.168 0.011 -7.912 1.00 30.75 694 ALA A CA 1
ATOM 5270 C C . ALA A 1 694 ? -0.283 -0.071 -8.438 1.00 30.75 694 ALA A C 1
ATOM 5272 O O . ALA A 1 694 ? -0.816 -1.168 -8.586 1.00 30.75 694 ALA A O 1
ATOM 5273 N N . ASN A 1 695 ? -0.892 1.074 -8.767 1.00 29.64 695 ASN A N 1
ATOM 5274 C CA . ASN A 1 695 ? -2.271 1.178 -9.255 1.00 29.64 695 ASN A CA 1
ATOM 5275 C C . ASN A 1 695 ? -2.363 1.503 -10.758 1.00 29.64 695 ASN A C 1
ATOM 5277 O O . ASN A 1 695 ? -3.410 1.933 -11.234 1.00 29.64 695 ASN A O 1
ATOM 5281 N N . GLY A 1 696 ? -1.279 1.311 -11.521 1.00 28.98 696 GLY A N 1
ATOM 5282 C CA . GLY A 1 696 ? -1.283 1.552 -12.968 1.00 28.98 696 GLY A CA 1
ATOM 5283 C C . GLY A 1 696 ? -1.378 3.030 -13.365 1.00 28.98 696 GLY A C 1
ATOM 5284 O O . GLY A 1 696 ? -1.712 3.329 -14.509 1.00 28.98 696 GLY A O 1
ATOM 5285 N N . LEU A 1 697 ? -1.055 3.958 -12.459 1.00 33.84 697 LEU A N 1
ATOM 5286 C CA . LEU A 1 697 ? -0.996 5.390 -12.749 1.00 33.84 697 LEU A CA 1
ATOM 5287 C C . LEU A 1 697 ? 0.444 5.749 -13.134 1.00 33.84 697 LEU A C 1
ATOM 5289 O O . LEU A 1 697 ? 1.192 6.387 -12.389 1.00 33.84 697 LEU A O 1
ATOM 5293 N N . THR A 1 698 ? 0.875 5.304 -14.317 1.00 30.20 698 THR A N 1
ATOM 5294 C CA . THR A 1 698 ? 2.141 5.769 -14.889 1.00 30.20 698 THR A CA 1
ATOM 5295 C C . THR A 1 698 ? 1.998 7.225 -15.309 1.00 30.20 698 THR A C 1
ATOM 5297 O O . THR A 1 698 ? 1.515 7.532 -16.397 1.00 30.20 698 THR A O 1
ATOM 5300 N N . GLY A 1 699 ? 2.494 8.111 -14.451 1.00 33.75 699 GLY A N 1
ATOM 5301 C CA . GLY A 1 699 ? 3.021 9.398 -14.870 1.00 33.75 699 GLY A CA 1
ATOM 5302 C C . GLY A 1 699 ? 2.467 10.585 -14.111 1.00 33.75 699 GLY A C 1
ATOM 5303 O O . GLY A 1 699 ? 1.674 11.327 -14.673 1.00 33.75 699 GLY A O 1
ATOM 5304 N N . TYR A 1 700 ? 2.997 10.883 -12.918 1.00 35.00 700 TYR A N 1
ATOM 5305 C CA . TYR A 1 700 ? 3.174 12.294 -12.582 1.00 35.00 700 TYR A CA 1
ATOM 5306 C C . TYR A 1 700 ? 4.134 12.596 -11.429 1.00 35.00 700 TYR A C 1
ATOM 5308 O O . TYR A 1 700 ? 3.917 12.211 -10.285 1.00 35.00 700 TYR A O 1
ATOM 5316 N N . ARG A 1 701 ? 5.109 13.461 -11.719 1.00 30.62 701 ARG A N 1
ATOM 5317 C CA . ARG A 1 701 ? 5.731 14.375 -10.758 1.00 30.62 701 ARG A CA 1
ATOM 5318 C C . ARG A 1 701 ? 5.822 15.741 -11.447 1.00 30.62 701 ARG A C 1
ATOM 5320 O O . ARG A 1 701 ? 6.344 15.815 -12.555 1.00 30.62 701 ARG A O 1
ATOM 5327 N N . GLY A 1 702 ? 5.308 16.816 -10.830 1.00 35.12 702 GLY A N 1
ATOM 5328 C CA . GLY A 1 702 ? 5.673 18.175 -11.272 1.00 35.12 702 GLY A CA 1
ATOM 5329 C C . GLY A 1 702 ? 4.718 19.356 -11.050 1.00 35.12 702 GLY A C 1
ATOM 5330 O O . GLY A 1 702 ? 5.146 20.484 -11.270 1.00 35.12 702 GLY A O 1
ATOM 5331 N N . LYS A 1 703 ? 3.466 19.188 -10.609 1.00 46.62 703 LYS A N 1
ATOM 5332 C CA . LYS A 1 703 ? 2.584 20.333 -10.281 1.00 46.62 703 LYS A CA 1
ATOM 5333 C C . LYS A 1 703 ? 2.020 20.184 -8.880 1.00 46.62 703 LYS A C 1
ATOM 5335 O O . LYS A 1 703 ? 1.627 19.088 -8.501 1.00 46.62 703 LYS A O 1
ATOM 5340 N N . GLN A 1 704 ? 1.991 21.280 -8.124 1.00 73.12 704 GLN A N 1
ATOM 5341 C CA . GLN A 1 704 ? 1.183 21.336 -6.911 1.00 73.12 704 GLN A CA 1
ATOM 5342 C C . GLN A 1 704 ? -0.305 21.318 -7.292 1.00 73.12 704 GLN A C 1
ATOM 5344 O O . GLN A 1 704 ? -0.661 21.905 -8.323 1.00 73.12 704 GLN A O 1
ATOM 5349 N N . PRO A 1 705 ? -1.162 20.648 -6.503 1.00 86.06 705 PRO A N 1
ATOM 5350 C CA . PRO A 1 705 ? -2.600 20.727 -6.701 1.00 86.06 705 PRO A CA 1
ATOM 5351 C C . PRO A 1 705 ? -3.070 22.173 -6.513 1.00 86.06 705 PRO A C 1
ATOM 5353 O O . PRO A 1 705 ? -2.529 22.918 -5.695 1.00 86.06 705 PRO A O 1
ATOM 5356 N N . LEU A 1 706 ? -4.085 22.570 -7.280 1.00 89.00 706 LEU A N 1
ATOM 5357 C CA . LEU A 1 706 ? -4.776 23.852 -7.123 1.00 89.00 706 LEU A CA 1
ATOM 5358 C C . LEU A 1 706 ? -5.401 23.966 -5.732 1.00 89.00 706 LEU A C 1
ATOM 5360 O O . LEU A 1 706 ? -5.358 25.020 -5.101 1.00 89.00 706 LEU A O 1
ATOM 5364 N N . LEU A 1 707 ? -5.978 22.861 -5.264 1.00 93.94 707 LEU A N 1
ATOM 5365 C CA . LEU A 1 707 ? -6.468 22.679 -3.907 1.00 93.94 707 LEU A CA 1
ATOM 5366 C C . LEU A 1 707 ? -6.573 21.185 -3.595 1.00 93.94 707 LEU A C 1
ATOM 5368 O O . LEU A 1 707 ? -6.675 20.364 -4.508 1.00 93.94 707 LEU A O 1
ATOM 5372 N N . SER A 1 708 ? -6.635 20.864 -2.308 1.00 95.94 708 SER A N 1
ATOM 5373 C CA . SER A 1 708 ? -6.943 19.521 -1.820 1.00 95.94 708 SER A CA 1
ATOM 5374 C C . SER A 1 708 ? -8.123 19.579 -0.851 1.00 95.94 708 SER A C 1
ATOM 5376 O O . SER A 1 708 ? -8.257 20.556 -0.106 1.00 95.94 708 SER A O 1
ATOM 5378 N N . PHE A 1 709 ? -8.978 18.558 -0.831 1.00 97.81 709 PHE A N 1
ATOM 5379 C CA . PHE A 1 709 ? -10.117 18.486 0.094 1.00 97.81 709 PHE A CA 1
ATOM 5380 C C . PHE A 1 709 ? -10.402 17.063 0.574 1.00 97.81 709 PHE A C 1
ATOM 5382 O O . PHE A 1 709 ? -10.090 16.101 -0.114 1.00 97.81 709 PHE A O 1
ATOM 5389 N N . GLY A 1 710 ? -10.966 16.914 1.771 1.00 98.06 710 GLY A N 1
ATOM 5390 C CA . GLY A 1 710 ? -11.237 15.605 2.374 1.00 98.06 710 GLY A CA 1
ATOM 5391 C C . GLY A 1 710 ? -12.625 15.100 2.003 1.00 98.06 710 GLY A C 1
ATOM 5392 O O . GLY A 1 710 ? -13.534 15.906 1.810 1.00 98.06 710 GLY A O 1
ATOM 5393 N N . VAL A 1 711 ? -12.799 13.783 1.913 1.00 98.44 711 VAL A N 1
ATOM 5394 C CA . VAL A 1 711 ? -14.088 13.161 1.575 1.00 98.44 711 VAL A CA 1
ATOM 5395 C C . VAL A 1 711 ? -14.396 11.970 2.475 1.00 98.44 711 VAL A C 1
ATOM 5397 O O . VAL A 1 711 ? -13.517 11.161 2.782 1.00 98.44 711 VAL A O 1
ATOM 5400 N N . ILE A 1 712 ? -15.655 11.859 2.888 1.00 98.44 712 ILE A N 1
ATOM 5401 C CA . ILE A 1 712 ? -16.206 10.708 3.612 1.00 98.44 712 ILE A CA 1
ATOM 5402 C C . ILE A 1 712 ? -17.691 10.554 3.269 1.00 98.44 712 ILE A C 1
ATOM 5404 O O . ILE A 1 712 ? -18.373 11.551 3.009 1.00 98.44 712 ILE A O 1
ATOM 5408 N N . SER A 1 713 ? -18.188 9.318 3.283 1.00 97.94 713 SER A N 1
ATOM 5409 C CA . SER A 1 713 ? -19.599 9.012 3.052 1.00 97.94 713 SER A CA 1
ATOM 5410 C C . SER A 1 713 ? -20.150 8.041 4.091 1.00 97.94 713 SER A C 1
ATOM 5412 O O . SER A 1 713 ? -19.408 7.227 4.646 1.00 97.94 713 SER A O 1
ATOM 5414 N N . ASP A 1 714 ? -21.458 8.143 4.338 1.00 98.31 714 ASP A N 1
ATOM 5415 C CA . ASP A 1 714 ? -22.261 7.157 5.068 1.00 98.31 714 ASP A CA 1
ATOM 5416 C C . ASP A 1 714 ? -21.640 6.754 6.419 1.00 98.31 714 ASP A C 1
ATOM 5418 O O . ASP A 1 714 ? -21.380 5.581 6.703 1.00 98.31 714 ASP A O 1
ATOM 5422 N N . VAL A 1 715 ? -21.381 7.754 7.274 1.00 98.19 715 VAL A N 1
ATOM 5423 C CA . VAL A 1 715 ? -20.933 7.522 8.659 1.00 98.19 715 VAL A CA 1
ATOM 5424 C C . VAL A 1 715 ? -21.994 6.721 9.412 1.00 98.19 715 VAL A C 1
ATOM 5426 O O . VAL A 1 715 ? -21.666 5.772 10.112 1.00 98.19 715 VAL A O 1
ATOM 5429 N N . GLN A 1 716 ? -23.269 7.073 9.271 1.00 97.62 716 GLN A N 1
ATOM 5430 C CA . GLN A 1 716 ? -24.429 6.368 9.827 1.00 97.62 716 GLN A CA 1
ATOM 5431 C C . GLN A 1 716 ? -24.204 5.916 11.282 1.00 97.62 716 GLN A C 1
ATOM 5433 O O . GLN A 1 716 ? -24.398 4.757 11.651 1.00 97.62 716 GLN A O 1
ATOM 5438 N N . TYR A 1 717 ? -23.755 6.838 12.137 1.00 98.00 717 TYR A N 1
ATOM 5439 C CA . TYR A 1 717 ? -23.549 6.543 13.553 1.00 98.00 717 TYR A CA 1
ATOM 5440 C C . TYR A 1 717 ? -24.878 6.220 14.247 1.00 98.00 717 TYR A C 1
ATOM 5442 O O . TYR A 1 717 ? -25.883 6.896 14.034 1.00 98.00 717 TYR A O 1
ATOM 5450 N N . ALA A 1 718 ? -24.878 5.229 15.135 1.00 96.75 718 ALA A N 1
ATOM 5451 C CA . ALA A 1 718 ? -25.938 5.031 16.119 1.00 96.75 718 ALA A CA 1
ATOM 5452 C C . ALA A 1 718 ? -25.387 4.287 17.341 1.00 96.75 718 ALA A C 1
ATOM 5454 O O . ALA A 1 718 ? -24.565 3.377 17.212 1.00 96.75 718 ALA A O 1
ATOM 5455 N N . ASP A 1 719 ? -25.852 4.636 18.544 1.00 95.38 719 ASP A N 1
ATOM 5456 C CA . ASP A 1 719 ? -25.417 3.978 19.784 1.00 95.38 719 ASP A CA 1
ATOM 5457 C C . ASP A 1 719 ? -26.136 2.641 20.044 1.00 95.38 719 ASP A C 1
ATOM 5459 O O . ASP A 1 719 ? -26.665 2.361 21.122 1.00 95.38 719 ASP A O 1
ATOM 5463 N N . ILE A 1 720 ? -26.150 1.782 19.031 1.00 93.75 720 ILE A N 1
ATOM 5464 C CA . ILE A 1 720 ? -26.779 0.461 19.051 1.00 93.75 720 ILE A CA 1
ATOM 5465 C C . ILE A 1 720 ? -25.744 -0.623 18.708 1.00 93.75 720 ILE A C 1
ATOM 5467 O O . ILE A 1 720 ? -24.692 -0.315 18.141 1.00 93.75 720 ILE A O 1
ATOM 5471 N N . PRO A 1 721 ? -25.982 -1.897 19.073 1.00 95.75 721 PRO A N 1
ATOM 5472 C CA . PRO A 1 721 ? -25.109 -2.995 18.665 1.00 95.75 721 PRO A CA 1
ATOM 5473 C C . PRO A 1 721 ? -24.994 -3.111 17.142 1.00 95.75 721 PRO A C 1
ATOM 5475 O O . PRO A 1 721 ? -25.940 -2.782 16.428 1.00 95.75 721 PRO A O 1
ATOM 5478 N N . ASP A 1 722 ? -23.864 -3.641 16.665 1.00 95.19 722 ASP A N 1
ATOM 5479 C CA . ASP A 1 722 ? -23.643 -3.934 15.246 1.00 95.19 722 ASP A CA 1
ATOM 5480 C C . ASP A 1 722 ? -24.818 -4.702 14.631 1.00 95.19 722 ASP A C 1
ATOM 5482 O O . ASP A 1 722 ? -25.365 -5.637 15.226 1.00 95.19 722 ASP A O 1
ATOM 5486 N N . GLY A 1 723 ? -25.157 -4.340 13.400 1.00 91.81 723 GLY A N 1
ATOM 5487 C CA . GLY A 1 723 ? -26.269 -4.923 12.667 1.00 91.81 723 GLY A CA 1
ATOM 5488 C C . GLY A 1 723 ? -25.860 -5.490 11.320 1.00 91.81 723 GLY A C 1
ATOM 5489 O O . GLY A 1 723 ? -24.683 -5.710 11.015 1.00 91.81 723 GLY A O 1
ATOM 5490 N N . ARG A 1 724 ? -26.875 -5.735 10.496 1.00 90.06 724 ARG A N 1
ATOM 5491 C CA . ARG A 1 724 ? -26.713 -6.116 9.098 1.00 90.06 724 ARG A CA 1
ATOM 5492 C C . ARG A 1 724 ? -27.691 -5.344 8.223 1.00 90.06 724 ARG A C 1
ATOM 5494 O O . ARG A 1 724 ? -28.786 -5.016 8.673 1.00 90.06 724 ARG A O 1
ATOM 5501 N N . SER A 1 725 ? -27.293 -5.078 6.986 1.00 85.25 725 SER A N 1
ATOM 5502 C CA . SER A 1 725 ? -28.191 -4.626 5.930 1.00 85.25 725 SER A CA 1
ATOM 5503 C C . SER A 1 725 ? -29.188 -5.729 5.562 1.00 85.25 725 SER A C 1
ATOM 5505 O O . SER A 1 725 ? -29.023 -6.893 5.942 1.00 85.25 725 SER A O 1
ATOM 5507 N N . PHE A 1 726 ? -30.209 -5.377 4.779 1.00 74.62 726 PHE A N 1
ATOM 5508 C CA . PHE A 1 726 ? -31.219 -6.323 4.294 1.00 74.62 726 PHE A CA 1
ATOM 5509 C C . PHE A 1 726 ? -30.608 -7.501 3.512 1.00 74.62 726 PHE A C 1
ATOM 5511 O O . PHE A 1 726 ? -31.047 -8.638 3.650 1.00 74.62 726 PHE A O 1
ATOM 5518 N N . ILE A 1 727 ? -29.535 -7.245 2.759 1.00 72.88 727 ILE A N 1
ATOM 5519 C CA . ILE A 1 727 ? -28.787 -8.255 1.992 1.00 72.88 727 ILE A CA 1
ATOM 5520 C C . ILE A 1 727 ? -27.685 -8.954 2.816 1.00 72.88 727 ILE A C 1
ATOM 5522 O O . ILE A 1 727 ? -26.909 -9.744 2.287 1.00 72.88 727 ILE A O 1
ATOM 5526 N N . GLY A 1 728 ? -27.610 -8.688 4.125 1.00 78.88 728 GLY A N 1
ATOM 5527 C CA . GLY A 1 728 ? -26.743 -9.395 5.069 1.00 78.88 728 GLY A CA 1
ATOM 5528 C C . GLY A 1 728 ? -25.347 -8.797 5.279 1.00 78.88 728 GLY A C 1
ATOM 5529 O O . GLY A 1 728 ? -24.569 -9.376 6.049 1.00 78.88 728 GLY A O 1
ATOM 5530 N N . VAL A 1 729 ? -25.028 -7.654 4.662 1.00 87.69 729 VAL A N 1
ATOM 5531 C CA . VAL A 1 729 ? -23.743 -6.946 4.840 1.00 87.69 729 VAL A CA 1
ATOM 5532 C C . VAL A 1 729 ? -23.666 -6.362 6.247 1.00 87.69 729 VAL A C 1
ATOM 5534 O O . VAL A 1 729 ? -24.662 -5.877 6.770 1.00 87.69 729 VAL A O 1
ATOM 5537 N N . ARG A 1 730 ? -22.515 -6.460 6.913 1.00 91.88 730 ARG A N 1
ATOM 5538 C CA . ARG A 1 730 ? -22.375 -6.061 8.321 1.00 91.88 730 ARG A CA 1
ATOM 5539 C C . ARG A 1 730 ? -22.264 -4.539 8.467 1.00 91.88 730 ARG A C 1
ATOM 5541 O O . ARG A 1 730 ? -21.562 -3.908 7.690 1.00 91.88 730 ARG A O 1
ATOM 5548 N N . ARG A 1 731 ? -22.934 -3.983 9.480 1.00 95.88 731 ARG A N 1
ATOM 5549 C CA . ARG A 1 731 ? -22.992 -2.544 9.786 1.00 95.88 731 ARG A CA 1
ATOM 5550 C C . ARG A 1 731 ? -22.465 -2.277 11.194 1.00 95.88 731 ARG A C 1
ATOM 5552 O O . ARG A 1 731 ? -22.965 -2.878 12.147 1.00 95.88 731 ARG A O 1
ATOM 5559 N N . TYR A 1 732 ? -21.483 -1.389 11.325 1.00 96.81 732 TYR A N 1
ATOM 5560 C CA . TYR A 1 732 ? -20.752 -1.126 12.567 1.00 96.81 732 TYR A CA 1
ATOM 5561 C C . TYR A 1 732 ? -21.104 0.251 13.154 1.00 96.81 732 TYR A C 1
ATOM 5563 O O . TYR A 1 732 ? -20.280 1.164 13.196 1.00 96.81 732 TYR A O 1
ATOM 5571 N N . TYR A 1 733 ? -22.342 0.404 13.632 1.00 97.31 733 TYR A N 1
ATOM 5572 C CA . TYR A 1 733 ? -22.933 1.703 13.994 1.00 97.31 733 TYR A CA 1
ATOM 5573 C C . TYR A 1 733 ? -22.148 2.516 15.030 1.00 97.31 733 TYR A C 1
ATOM 5575 O O . TYR A 1 733 ? -22.037 3.731 14.909 1.00 97.31 733 TYR A O 1
ATOM 5583 N N . ARG A 1 734 ? -21.596 1.868 16.064 1.00 96.06 734 ARG A N 1
ATOM 5584 C CA . ARG A 1 734 ? -20.771 2.562 17.071 1.00 96.06 734 ARG A CA 1
ATOM 5585 C C . ARG A 1 734 ? -19.363 2.843 16.575 1.00 96.06 734 ARG A C 1
ATOM 5587 O O . ARG A 1 734 ? -18.741 3.796 17.032 1.00 96.06 734 ARG A O 1
ATOM 5594 N N . HIS A 1 735 ? -18.845 1.987 15.697 1.00 94.69 735 HIS A N 1
ATOM 5595 C CA . HIS A 1 735 ? -17.477 2.091 15.207 1.00 94.69 735 HIS A CA 1
ATOM 5596 C C . HIS A 1 735 ? -17.324 3.202 14.172 1.00 94.69 735 HIS A C 1
ATOM 5598 O O . HIS A 1 735 ? -16.267 3.821 14.103 1.00 94.69 735 HIS A O 1
ATOM 5604 N N . SER A 1 736 ? -18.361 3.483 13.389 1.00 96.44 736 SER A N 1
ATOM 5605 C CA . SER A 1 736 ? -18.276 4.412 12.266 1.00 96.44 736 SER A CA 1
ATOM 5606 C C . SER A 1 736 ? -17.888 5.842 12.657 1.00 96.44 736 SER A C 1
ATOM 5608 O O . SER A 1 736 ? -17.148 6.501 11.931 1.00 96.44 736 SER A O 1
ATOM 5610 N N . ILE A 1 737 ? -18.262 6.310 13.853 1.00 97.12 737 ILE A N 1
ATOM 5611 C CA . ILE A 1 737 ? -17.785 7.608 14.358 1.00 97.12 737 ILE A CA 1
ATOM 5612 C C . ILE A 1 737 ? -16.274 7.610 14.641 1.00 97.12 737 ILE A C 1
ATOM 5614 O O . ILE A 1 737 ? -15.628 8.644 14.518 1.00 97.12 737 ILE A O 1
ATOM 5618 N N . LEU A 1 738 ? -15.680 6.455 14.963 1.00 97.25 738 LEU A N 1
ATOM 5619 C CA . LEU A 1 738 ? -14.230 6.333 15.124 1.00 97.25 738 LEU A CA 1
ATOM 5620 C C . LEU A 1 738 ? -13.510 6.434 13.772 1.00 97.25 738 LEU A C 1
ATOM 5622 O O . LEU A 1 738 ? -12.387 6.931 13.731 1.00 97.25 738 LEU A O 1
ATOM 5626 N N . VAL A 1 739 ? -14.141 5.985 12.678 1.00 97.56 739 VAL A N 1
ATOM 5627 C CA . VAL A 1 739 ? -13.639 6.195 11.306 1.00 97.56 739 VAL A CA 1
ATOM 5628 C C . VAL A 1 739 ? -13.615 7.694 11.001 1.00 97.56 739 VAL A C 1
ATOM 5630 O O . VAL A 1 739 ? -12.589 8.212 10.569 1.00 97.56 739 VAL A O 1
ATOM 5633 N N . LEU A 1 740 ? -14.693 8.419 11.326 1.00 98.25 740 LEU A N 1
ATOM 5634 C CA . LEU A 1 740 ? -14.747 9.878 11.182 1.00 98.25 740 LEU A CA 1
ATOM 5635 C C . LEU A 1 740 ? -13.674 10.592 12.022 1.00 98.25 740 LEU A C 1
ATOM 5637 O O . LEU A 1 740 ? -12.988 11.475 11.514 1.00 98.25 740 LEU A O 1
ATOM 5641 N N . GLN A 1 741 ? -13.484 10.200 13.282 1.00 98.06 741 GLN A N 1
ATOM 5642 C CA . GLN A 1 741 ? -12.449 10.787 14.143 1.00 98.06 741 GLN A CA 1
ATOM 5643 C C . GLN A 1 741 ? -11.043 10.611 13.554 1.00 98.06 741 GLN A C 1
ATOM 5645 O O . GLN A 1 741 ? -10.251 11.555 13.541 1.00 98.06 741 GLN A O 1
ATOM 5650 N N . ARG A 1 742 ? -10.737 9.424 13.012 1.00 97.00 742 ARG A N 1
ATOM 5651 C CA . ARG A 1 742 ? -9.470 9.173 12.308 1.00 97.00 742 ARG A CA 1
ATOM 5652 C C . ARG A 1 742 ? -9.360 9.988 11.023 1.00 97.00 742 ARG A C 1
ATOM 5654 O O . ARG A 1 742 ? -8.279 10.507 10.742 1.00 97.00 742 ARG A O 1
ATOM 5661 N N . ALA A 1 743 ? -10.460 10.148 10.289 1.00 97.50 743 ALA A N 1
ATOM 5662 C CA . ALA A 1 743 ? -10.514 10.977 9.093 1.00 97.50 743 ALA A CA 1
ATOM 5663 C C . ALA A 1 743 ? -10.151 12.430 9.404 1.00 97.50 743 ALA A C 1
ATOM 5665 O O . ALA A 1 743 ? -9.184 12.954 8.851 1.00 97.50 743 ALA A O 1
ATOM 5666 N N . VAL A 1 744 ? -10.840 13.041 10.370 1.00 97.44 744 VAL A N 1
ATOM 5667 C CA . VAL A 1 744 ? -10.589 14.427 10.783 1.00 97.44 744 VAL A CA 1
ATOM 5668 C C . VAL A 1 744 ? -9.178 14.599 11.337 1.00 97.44 744 VAL A C 1
ATOM 5670 O O . VAL A 1 744 ? -8.493 15.555 10.974 1.00 97.44 744 VAL A O 1
ATOM 5673 N N . GLN A 1 745 ? -8.685 13.648 12.134 1.00 95.31 745 GLN A N 1
ATOM 5674 C CA . GLN A 1 745 ? -7.304 13.670 12.613 1.00 95.31 745 GLN A CA 1
ATOM 5675 C C . GLN A 1 745 ? -6.295 13.645 11.454 1.00 95.31 745 GLN A C 1
ATOM 5677 O O . GLN A 1 745 ? -5.347 14.431 11.447 1.00 95.31 745 GLN A O 1
ATOM 5682 N N . LYS A 1 746 ? -6.487 12.766 10.464 1.00 92.69 746 LYS A N 1
ATOM 5683 C CA . LYS A 1 746 ? -5.601 12.653 9.297 1.00 92.69 746 LYS A CA 1
ATOM 5684 C C . LYS A 1 746 ? -5.661 13.904 8.421 1.00 92.69 746 LYS A C 1
ATOM 5686 O O . LYS A 1 746 ? -4.618 14.363 7.965 1.00 92.69 746 LYS A O 1
ATOM 5691 N N . TRP A 1 747 ? -6.843 14.487 8.232 1.00 96.19 747 TRP A N 1
ATOM 5692 C CA . TRP A 1 747 ? -7.011 15.736 7.492 1.00 96.19 747 TRP A CA 1
ATOM 5693 C C . TRP A 1 747 ? -6.355 16.923 8.201 1.00 96.19 747 TRP A C 1
ATOM 5695 O O . TRP A 1 747 ? -5.649 17.683 7.552 1.00 96.19 747 TRP A O 1
ATOM 5705 N N . ASN A 1 748 ? -6.500 17.043 9.524 1.00 93.19 748 ASN A N 1
ATOM 5706 C CA . ASN A 1 748 ? -5.855 18.100 10.311 1.00 93.19 748 ASN A CA 1
ATOM 5707 C C . ASN A 1 748 ? -4.326 18.010 10.313 1.00 93.19 748 ASN A C 1
ATOM 5709 O O . ASN A 1 748 ? -3.656 19.036 10.383 1.00 93.19 748 ASN A O 1
ATOM 5713 N N . ASN A 1 749 ? -3.776 16.797 10.230 1.00 87.31 749 ASN A N 1
ATOM 5714 C CA . ASN A 1 749 ? -2.331 16.584 10.135 1.00 87.31 749 ASN A CA 1
ATOM 5715 C C . ASN A 1 749 ? -1.762 16.930 8.748 1.00 87.31 749 ASN A C 1
ATOM 5717 O O . ASN A 1 749 ? -0.546 16.969 8.586 1.00 87.31 749 ASN A O 1
ATOM 5721 N N . SER A 1 750 ? -2.612 17.157 7.744 1.00 77.06 750 SER A N 1
ATOM 5722 C CA . SER A 1 750 ? -2.191 17.549 6.404 1.00 77.06 750 SER A CA 1
ATOM 5723 C C . SER A 1 750 ? -2.468 19.035 6.195 1.00 77.06 750 SER A C 1
ATOM 5725 O O . SER A 1 750 ? -3.603 19.453 5.983 1.00 77.06 750 SER A O 1
ATOM 5727 N N . GLU A 1 751 ? -1.410 19.851 6.191 1.00 62.62 751 GLU A N 1
ATOM 5728 C CA . GLU A 1 751 ? -1.492 21.314 6.010 1.00 62.62 751 GLU A CA 1
ATOM 5729 C C . GLU A 1 751 ? -2.039 21.750 4.628 1.00 62.62 751 GLU A C 1
ATOM 5731 O O . GLU A 1 751 ? -2.153 22.942 4.337 1.00 62.62 751 GLU A O 1
ATOM 5736 N N . LYS A 1 752 ? -2.377 20.796 3.749 1.00 77.06 752 LYS A N 1
ATOM 5737 C CA . LYS A 1 752 ? -2.802 21.031 2.362 1.00 77.06 752 LYS A CA 1
ATOM 5738 C C . LYS A 1 752 ? -4.321 21.084 2.168 1.00 77.06 752 LYS A C 1
ATOM 5740 O O . LYS A 1 752 ? -4.766 21.646 1.166 1.00 77.06 752 LYS A O 1
ATOM 5745 N N . LEU A 1 753 ? -5.125 20.515 3.073 1.00 91.88 753 LEU A N 1
ATOM 5746 C CA . LEU A 1 753 ? -6.574 20.424 2.863 1.00 91.88 753 LEU A CA 1
ATOM 5747 C C . LEU A 1 753 ? -7.274 21.757 3.143 1.00 91.88 753 LEU A C 1
ATOM 5749 O O . LEU A 1 753 ? -7.200 22.299 4.241 1.00 91.88 753 LEU A O 1
ATOM 5753 N N . LYS A 1 754 ? -7.997 22.269 2.144 1.00 93.56 754 LYS A N 1
ATOM 5754 C CA . LYS A 1 754 ? -8.736 23.537 2.229 1.00 93.56 754 LYS A CA 1
ATOM 5755 C C . LYS A 1 754 ? -10.125 23.389 2.833 1.00 93.56 754 LYS A C 1
ATOM 5757 O O . LYS A 1 754 ? -10.610 24.336 3.438 1.00 93.56 754 LYS A O 1
ATOM 5762 N N . PHE A 1 755 ? -10.769 22.245 2.626 1.00 97.19 755 PHE A N 1
ATOM 5763 C CA . PHE A 1 755 ? -12.109 21.941 3.121 1.00 97.19 755 PHE A CA 1
ATOM 5764 C C . PHE A 1 755 ? -12.338 20.428 3.168 1.00 97.19 755 PHE A C 1
ATOM 5766 O O . PHE A 1 755 ? -11.505 19.653 2.691 1.00 97.19 755 PHE A O 1
ATOM 5773 N N . THR A 1 756 ? -13.468 19.999 3.721 1.00 97.88 756 THR A N 1
ATOM 5774 C CA . THR A 1 756 ? -13.925 18.601 3.656 1.00 97.88 756 THR A CA 1
ATOM 5775 C C . THR A 1 756 ? -15.379 18.531 3.201 1.00 97.88 756 THR A C 1
ATOM 5777 O O . THR A 1 756 ? -16.132 19.493 3.361 1.00 97.88 756 THR A O 1
ATOM 5780 N N . VAL A 1 757 ? -15.769 17.408 2.598 1.00 98.25 757 VAL A N 1
ATOM 5781 C CA . VAL A 1 757 ? -17.134 17.147 2.135 1.00 98.25 757 VAL A CA 1
ATOM 5782 C C . VAL A 1 757 ? -17.641 15.849 2.750 1.00 98.25 757 VAL A C 1
ATOM 5784 O O . VAL A 1 757 ? -17.022 14.794 2.607 1.00 98.25 757 VAL A O 1
ATOM 5787 N N . ASN A 1 758 ? -18.789 15.933 3.415 1.00 98.19 758 ASN A N 1
ATOM 5788 C CA . ASN A 1 758 ? -19.537 14.785 3.905 1.00 98.19 758 ASN A CA 1
ATOM 5789 C C . ASN A 1 758 ? -20.689 14.467 2.948 1.00 98.19 758 ASN A C 1
ATOM 5791 O O . ASN A 1 758 ? -21.606 15.282 2.800 1.00 98.19 758 ASN A O 1
ATOM 5795 N N . PHE A 1 759 ? -20.683 13.262 2.378 1.00 98.12 759 PHE A N 1
ATOM 5796 C CA . PHE A 1 759 ? -21.623 12.829 1.339 1.00 98.12 759 PHE A CA 1
ATOM 5797 C C . PHE A 1 759 ? -22.987 12.352 1.851 1.00 98.12 759 PHE A C 1
ATOM 5799 O O . PHE A 1 759 ? -23.734 11.721 1.117 1.00 98.12 759 PHE A O 1
ATOM 5806 N N . GLY A 1 760 ? -23.365 12.715 3.077 1.00 95.50 760 GLY A N 1
ATOM 5807 C CA . GLY A 1 760 ? -24.682 12.428 3.648 1.00 95.50 760 GLY A CA 1
ATOM 5808 C C . GLY A 1 760 ? -24.660 11.300 4.669 1.00 95.50 760 GLY A C 1
ATOM 5809 O O . GLY A 1 760 ? -23.599 10.862 5.102 1.00 95.50 760 GLY A O 1
ATOM 5810 N N . ASP A 1 761 ? -25.852 10.908 5.117 1.00 97.69 761 ASP A N 1
ATOM 5811 C CA . ASP A 1 761 ? -26.064 9.768 6.010 1.00 97.69 761 ASP A CA 1
ATOM 5812 C C . ASP A 1 761 ? -25.175 9.762 7.265 1.00 97.69 761 ASP A C 1
ATOM 5814 O O . ASP A 1 761 ? -24.417 8.843 7.540 1.00 97.69 761 ASP A O 1
ATOM 5818 N N . ILE A 1 762 ? -25.279 10.823 8.070 1.00 95.25 762 ILE A N 1
ATOM 5819 C CA . ILE A 1 762 ? -24.443 11.039 9.268 1.00 95.25 762 ILE A CA 1
ATOM 5820 C C . ILE A 1 762 ? -24.809 10.131 10.454 1.00 95.25 762 ILE A C 1
ATOM 5822 O O . ILE A 1 762 ? -23.941 9.716 11.221 1.00 95.25 762 ILE A O 1
ATOM 5826 N N . VAL A 1 763 ? -26.098 9.826 10.618 1.00 96.94 763 VAL A N 1
ATOM 5827 C CA . VAL A 1 763 ? -26.668 9.050 11.730 1.00 96.94 763 VAL A CA 1
ATOM 5828 C C . VAL A 1 763 ? -27.649 8.053 11.148 1.00 96.94 763 VAL A C 1
ATOM 5830 O O . VAL A 1 763 ? -28.464 8.430 10.312 1.00 96.94 763 VAL A O 1
ATOM 5833 N N . ASP A 1 764 ? -27.580 6.799 11.587 1.00 97.62 764 ASP A N 1
ATOM 5834 C CA . ASP A 1 764 ? -28.381 5.721 11.011 1.00 97.62 764 ASP A CA 1
ATOM 5835 C C . ASP A 1 764 ? -29.877 5.852 11.347 1.00 97.62 764 ASP A C 1
ATOM 5837 O O . ASP A 1 764 ? -30.252 6.309 12.428 1.00 97.62 764 ASP A O 1
ATOM 5841 N N . GLY A 1 765 ? -30.762 5.416 10.447 1.00 93.50 765 GLY A N 1
ATOM 5842 C CA . GLY A 1 765 ? -32.210 5.412 10.648 1.00 93.50 765 GLY A CA 1
ATOM 5843 C C . GLY A 1 765 ? -32.690 4.568 11.834 1.00 93.50 765 GLY A C 1
ATOM 5844 O O . GLY A 1 765 ? -33.762 4.864 12.373 1.00 93.50 765 GLY A O 1
ATOM 5845 N N . PHE A 1 766 ? -31.905 3.572 12.266 1.00 94.12 766 PHE A N 1
ATOM 5846 C CA . PHE A 1 766 ? -32.144 2.767 13.468 1.00 94.12 766 PHE A CA 1
ATOM 5847 C C . PHE A 1 766 ? -31.729 3.458 14.773 1.00 94.12 766 PHE A C 1
ATOM 5849 O O . PHE A 1 766 ? -31.969 2.905 15.849 1.00 94.12 766 PHE A O 1
ATOM 5856 N N . CYS A 1 767 ? -31.140 4.657 14.716 1.00 95.06 767 CYS A N 1
ATOM 5857 C CA . CYS A 1 767 ? -30.935 5.477 15.904 1.00 95.06 767 CYS A CA 1
ATOM 5858 C C . CYS A 1 767 ? -32.285 5.698 16.625 1.00 95.06 767 CYS A C 1
ATOM 5860 O O . CYS A 1 767 ? -33.272 6.075 15.973 1.00 95.06 767 CYS A O 1
ATOM 5862 N N . PRO A 1 768 ? -32.365 5.457 17.952 1.00 94.56 768 PRO A N 1
ATOM 5863 C CA . PRO A 1 768 ? -33.560 5.762 18.731 1.00 94.56 768 PRO A CA 1
ATOM 5864 C C . PRO A 1 768 ? -33.991 7.218 18.520 1.00 94.56 768 PRO A C 1
ATOM 5866 O O . PRO A 1 768 ? -33.172 8.131 18.599 1.00 94.56 768 PRO A O 1
ATOM 5869 N N . LYS A 1 769 ? -35.278 7.449 18.230 1.00 92.75 769 LYS A N 1
ATOM 5870 C CA . LYS A 1 769 ? -35.766 8.773 17.791 1.00 92.75 769 LYS A CA 1
ATOM 5871 C C . LYS A 1 769 ? -35.634 9.863 18.854 1.00 92.75 769 LYS A C 1
ATOM 5873 O O . LYS A 1 769 ? -35.475 11.033 18.522 1.00 92.75 769 LYS A O 1
ATOM 5878 N N . ASP A 1 770 ? -35.651 9.481 20.124 1.00 94.00 770 ASP A N 1
ATOM 5879 C CA . ASP A 1 770 ? -35.351 10.347 21.264 1.00 94.00 770 ASP A CA 1
ATOM 5880 C C . ASP A 1 770 ? -33.864 10.748 21.343 1.00 94.00 770 ASP A C 1
ATOM 5882 O O . ASP A 1 770 ? -33.538 11.764 21.953 1.00 94.00 770 ASP A O 1
ATOM 5886 N N . GLN A 1 771 ? -32.970 10.006 20.681 1.00 95.12 771 GLN A N 1
ATOM 5887 C CA . GLN A 1 771 ? -31.522 10.240 20.644 1.00 95.12 771 GLN A CA 1
ATOM 5888 C C . GLN A 1 771 ? -31.027 10.851 19.327 1.00 95.12 771 GLN A C 1
ATOM 5890 O O . GLN A 1 771 ? -29.881 11.312 19.278 1.00 95.12 771 GLN A O 1
ATOM 5895 N N . SER A 1 772 ? -31.860 10.898 18.280 1.00 95.00 772 SER A N 1
ATOM 5896 C CA . SER A 1 772 ? -31.495 11.386 16.942 1.00 95.00 772 SER A CA 1
ATOM 5897 C C . SER A 1 772 ? -30.814 12.757 16.972 1.00 95.00 772 SER A C 1
ATOM 5899 O O . SER A 1 772 ? -29.746 12.912 16.386 1.00 95.00 772 SER A O 1
ATOM 5901 N N . LEU A 1 773 ? -31.369 13.730 17.709 1.00 96.62 773 LEU A N 1
ATOM 5902 C CA . LEU A 1 773 ? -30.779 15.071 17.829 1.00 96.62 773 LEU A CA 1
ATOM 5903 C C . LEU A 1 773 ? -29.369 15.018 18.432 1.00 96.62 773 LEU A C 1
ATOM 5905 O O . LEU A 1 773 ? -28.418 15.493 17.820 1.00 96.62 773 LEU A O 1
ATOM 5909 N N . SER A 1 774 ? -29.224 14.364 19.587 1.00 96.69 774 SER A N 1
ATOM 5910 C CA . SER A 1 774 ? -27.936 14.258 20.284 1.00 96.69 774 SER A CA 1
ATOM 5911 C C . SER A 1 774 ? -26.879 13.482 19.489 1.00 96.69 774 SER A C 1
ATOM 5913 O O . SER A 1 774 ? -25.691 13.796 19.565 1.00 96.69 774 SER A O 1
ATOM 5915 N N . SER A 1 775 ? -27.301 12.491 18.697 1.00 97.31 775 SER A N 1
ATOM 5916 C CA . SER A 1 775 ? -26.416 11.706 17.832 1.00 97.31 775 SER A CA 1
ATOM 5917 C C . SER A 1 775 ? -25.936 12.533 16.645 1.00 97.31 775 SER A C 1
ATOM 5919 O O . SER A 1 775 ? -24.749 12.500 16.328 1.00 97.31 775 SER A O 1
ATOM 5921 N N . VAL A 1 776 ? -26.822 13.327 16.033 1.00 97.31 776 VAL A N 1
ATOM 5922 C CA . VAL A 1 776 ? -26.449 14.260 14.961 1.00 97.31 776 VAL A CA 1
ATOM 5923 C C . VAL A 1 776 ? -25.483 15.312 15.496 1.00 97.31 776 VAL A C 1
ATOM 5925 O O . VAL A 1 776 ? -24.405 15.478 14.936 1.00 97.31 776 VAL A O 1
ATOM 5928 N N . GLU A 1 777 ? -25.794 15.949 16.627 1.00 97.50 777 GLU A N 1
ATOM 5929 C CA . GLU A 1 777 ? -24.899 16.912 17.284 1.00 97.50 777 GLU A CA 1
ATOM 5930 C C . GLU A 1 777 ? -23.544 16.298 17.649 1.00 97.50 777 GLU A C 1
ATOM 5932 O O . GLU A 1 777 ? -22.526 16.984 17.653 1.00 97.50 777 GLU A O 1
ATOM 5937 N N . LYS A 1 778 ? -23.504 15.008 17.995 1.00 97.38 778 LYS A N 1
ATOM 5938 C CA . LYS A 1 778 ? -22.253 14.299 18.275 1.00 97.38 778 LYS A CA 1
ATOM 5939 C C . LYS A 1 778 ? -21.399 14.159 17.018 1.00 97.38 778 LYS A C 1
ATOM 5941 O O . LYS A 1 778 ? -20.233 14.523 17.062 1.00 97.38 778 LYS A O 1
ATOM 5946 N N . VAL A 1 779 ? -21.971 13.679 15.916 1.00 97.94 779 VAL A N 1
ATOM 5947 C CA . VAL A 1 779 ? -21.241 13.511 14.648 1.00 97.94 779 VAL A CA 1
ATOM 5948 C C . VAL A 1 779 ? -20.813 14.864 14.073 1.00 97.94 779 VAL A C 1
ATOM 5950 O O . VAL A 1 779 ? -19.675 15.009 13.637 1.00 97.94 779 VAL A O 1
ATOM 5953 N N . VAL A 1 780 ? -21.681 15.879 14.132 1.00 97.50 780 VAL A N 1
ATOM 5954 C CA . VAL A 1 780 ? -21.357 17.247 13.693 1.00 97.50 780 VAL A CA 1
ATOM 5955 C C . VAL A 1 780 ? -20.199 17.829 14.502 1.00 97.50 780 VAL A C 1
ATOM 5957 O O . VAL A 1 780 ? -19.280 18.381 13.908 1.00 97.50 780 VAL A O 1
ATOM 5960 N N . ARG A 1 781 ? -20.177 17.647 15.829 1.00 97.56 781 ARG A N 1
ATOM 5961 C CA . ARG A 1 781 ? -19.055 18.106 16.665 1.00 97.56 781 ARG A CA 1
ATOM 5962 C C . ARG A 1 781 ? -17.717 17.499 16.259 1.00 97.56 781 ARG A C 1
ATOM 5964 O O . ARG A 1 781 ? -16.713 18.192 16.342 1.00 97.56 781 ARG A O 1
ATOM 5971 N N . GLU A 1 782 ? -17.690 16.244 15.809 1.00 98.00 782 GLU A N 1
ATOM 5972 C CA . GLU A 1 782 ? -16.454 15.635 15.300 1.00 98.00 782 GLU A CA 1
ATOM 5973 C C . GLU A 1 782 ? -15.985 16.324 14.014 1.00 98.00 782 GLU A C 1
ATOM 5975 O O . GLU A 1 782 ? -14.814 16.682 13.905 1.00 98.00 782 GLU A O 1
ATOM 5980 N N . PHE A 1 783 ? -16.896 16.602 13.074 1.00 97.44 783 PHE A N 1
ATOM 5981 C CA . PHE A 1 783 ? -16.578 17.396 11.882 1.00 97.44 783 PHE A CA 1
ATOM 5982 C C . PHE A 1 783 ? -16.088 18.808 12.230 1.00 97.44 783 PHE A C 1
ATOM 5984 O O . PHE A 1 783 ? -15.153 19.297 11.607 1.00 97.44 783 PHE A O 1
ATOM 5991 N N . GLU A 1 784 ? -16.659 19.451 13.251 1.00 95.38 784 GLU A N 1
ATOM 5992 C CA . GLU A 1 784 ? -16.236 20.780 13.715 1.00 95.38 784 GLU A CA 1
ATOM 5993 C C . GLU A 1 784 ? -14.819 20.809 14.307 1.00 95.38 784 GLU A C 1
ATOM 5995 O O . GLU A 1 784 ? -14.255 21.890 14.465 1.00 95.38 784 GLU A O 1
ATOM 6000 N N . THR A 1 785 ? -14.218 19.651 14.606 1.00 96.81 785 THR A N 1
ATOM 6001 C CA . THR A 1 785 ? -12.802 19.586 14.998 1.00 96.81 785 THR A CA 1
ATOM 6002 C C . THR A 1 785 ? -11.839 19.702 13.813 1.00 96.81 785 THR A C 1
ATOM 6004 O O . THR A 1 785 ? -10.633 19.833 14.026 1.00 96.81 785 THR A O 1
ATOM 6007 N N . PHE A 1 786 ? -12.330 19.673 12.569 1.00 97.06 786 PHE A N 1
ATOM 6008 C CA . PHE A 1 786 ? -11.515 19.915 11.381 1.00 97.06 786 PHE A CA 1
ATOM 6009 C C . PHE A 1 786 ? -11.122 21.400 11.263 1.00 97.06 786 PHE A C 1
ATOM 6011 O O . PHE A 1 786 ? -11.948 22.298 11.416 1.00 97.06 786 PHE A O 1
ATOM 6018 N N . ASN A 1 787 ? -9.857 21.665 10.930 1.00 92.94 787 ASN A N 1
ATOM 6019 C CA . ASN A 1 787 ? -9.268 23.000 10.800 1.00 92.94 787 ASN A CA 1
ATOM 6020 C C . ASN A 1 787 ? -9.627 23.673 9.458 1.00 92.94 787 ASN A C 1
ATOM 6022 O O . ASN A 1 787 ? -8.756 24.161 8.737 1.00 92.94 787 ASN A O 1
ATOM 6026 N N . GLY A 1 788 ? -10.912 23.704 9.106 1.00 92.75 788 GLY A N 1
ATOM 6027 C CA . GLY A 1 788 ? -11.406 24.305 7.870 1.00 92.75 788 GLY A CA 1
ATOM 6028 C C . GLY A 1 788 ? -12.922 24.165 7.698 1.00 92.75 788 GLY A C 1
ATOM 6029 O O . GLY A 1 788 ? -13.598 23.589 8.550 1.00 92.75 788 GLY A O 1
ATOM 6030 N N . PRO A 1 789 ? -13.489 24.705 6.607 1.00 95.56 789 PRO A N 1
ATOM 6031 C CA . PRO A 1 789 ? -14.904 24.540 6.304 1.00 95.56 789 PRO A CA 1
ATOM 6032 C C . PRO A 1 789 ? -15.248 23.074 6.006 1.00 95.56 789 PRO A C 1
ATOM 6034 O O . PRO A 1 789 ? -14.490 22.349 5.354 1.00 95.56 789 PRO A O 1
ATOM 6037 N N . VAL A 1 790 ? -16.428 22.667 6.472 1.00 97.12 790 VAL A N 1
ATOM 6038 C CA . VAL A 1 790 ? -17.027 21.357 6.214 1.00 97.12 790 VAL A CA 1
ATOM 6039 C C . VAL A 1 790 ? -18.309 21.581 5.428 1.00 97.12 790 VAL A C 1
ATOM 6041 O O . VAL A 1 790 ? -19.188 22.327 5.860 1.00 97.12 790 VAL A O 1
ATOM 6044 N N . TYR A 1 791 ? -18.404 20.945 4.269 1.00 97.56 791 TYR A N 1
ATOM 6045 C CA . TYR A 1 791 ? -19.579 20.991 3.414 1.00 97.56 791 TYR A CA 1
ATOM 6046 C C . TYR A 1 791 ? -20.367 19.701 3.579 1.00 97.56 791 TYR A C 1
ATOM 6048 O O . TYR A 1 791 ? -19.840 18.599 3.422 1.00 97.56 791 TYR A O 1
ATOM 6056 N N . HIS A 1 792 ? -21.643 19.841 3.904 1.00 97.31 792 HIS A N 1
ATOM 6057 C CA . HIS A 1 792 ? -22.535 18.714 4.116 1.00 97.31 792 HIS A CA 1
ATOM 6058 C C . HIS A 1 792 ? -23.578 18.653 3.004 1.00 97.31 792 HIS A C 1
ATOM 6060 O O . HIS A 1 792 ? -24.046 19.683 2.514 1.00 97.31 792 HIS A O 1
ATOM 6066 N N . MET A 1 793 ? -23.982 17.435 2.665 1.00 94.94 793 MET A N 1
ATOM 6067 C CA . MET A 1 793 ? -25.244 17.161 1.988 1.00 94.94 793 MET A CA 1
ATOM 6068 C C . MET A 1 793 ? -26.102 16.238 2.851 1.00 94.94 793 MET A C 1
ATOM 6070 O O . MET A 1 793 ? -25.617 15.626 3.809 1.00 94.94 793 MET A O 1
ATOM 6074 N N . ILE A 1 794 ? -27.391 16.170 2.542 1.00 95.31 794 ILE A N 1
ATOM 6075 C CA . ILE A 1 794 ? -28.337 15.307 3.248 1.00 95.31 794 ILE A CA 1
ATOM 6076 C C . ILE A 1 794 ? -28.484 13.969 2.523 1.00 95.31 794 ILE A C 1
ATOM 6078 O O . ILE A 1 794 ? -28.514 13.921 1.296 1.00 95.31 794 ILE A O 1
ATOM 6082 N N . GLY A 1 795 ? -28.587 12.895 3.303 1.00 97.00 795 GLY A N 1
ATOM 6083 C CA . GLY A 1 795 ? -28.957 11.567 2.821 1.00 97.00 795 GLY A CA 1
ATOM 6084 C C . GLY A 1 795 ? -30.290 11.103 3.419 1.00 97.00 795 GLY A C 1
ATOM 6085 O O . GLY A 1 795 ? -30.885 11.797 4.257 1.00 97.00 795 GLY A O 1
ATOM 6086 N N . ASN A 1 796 ? -30.771 9.930 3.014 1.00 97.00 796 ASN A N 1
ATOM 6087 C CA . ASN A 1 796 ? -32.026 9.362 3.504 1.00 97.00 796 ASN A CA 1
ATOM 6088 C C . ASN A 1 796 ? -31.984 9.093 5.012 1.00 97.00 796 ASN A C 1
ATOM 6090 O O . ASN A 1 796 ? -32.955 9.401 5.708 1.00 97.00 796 ASN A O 1
ATOM 6094 N N . HIS A 1 797 ? -30.865 8.601 5.556 1.00 97.00 797 HIS A N 1
ATOM 6095 C CA . HIS A 1 797 ? -30.744 8.354 6.993 1.00 97.00 797 HIS A CA 1
ATOM 6096 C C . HIS A 1 797 ? -30.723 9.654 7.803 1.00 97.00 797 HIS A C 1
ATOM 6098 O O . HIS A 1 797 ? -31.235 9.678 8.926 1.00 97.00 797 HIS A O 1
ATOM 6104 N N . CYS A 1 798 ? -30.249 10.766 7.232 1.00 92.88 798 CYS A N 1
ATOM 6105 C CA . CYS A 1 798 ? -30.402 12.074 7.874 1.00 92.88 798 CYS A CA 1
ATOM 6106 C C . CYS A 1 798 ? -31.890 12.436 8.043 1.00 92.88 798 CYS A C 1
ATOM 6108 O O . CYS A 1 798 ? -32.314 12.854 9.125 1.00 92.88 798 CYS A O 1
ATOM 6110 N N . LEU A 1 799 ? -32.690 12.215 6.996 1.00 95.25 799 LEU A N 1
ATOM 6111 C CA . LEU A 1 799 ? -34.119 12.546 6.948 1.00 95.25 799 LEU A CA 1
ATOM 6112 C C . LEU A 1 799 ? -35.005 11.564 7.727 1.00 95.25 799 LEU A C 1
ATOM 6114 O O . LEU A 1 799 ? -36.091 11.935 8.170 1.00 95.25 799 LEU A O 1
ATOM 6118 N N . TYR A 1 800 ? -34.544 10.333 7.965 1.00 95.62 800 TYR A N 1
ATOM 6119 C CA . TYR A 1 800 ? -35.190 9.413 8.908 1.00 95.62 800 TYR A CA 1
ATOM 6120 C C . TYR A 1 800 ? -35.090 9.888 10.359 1.00 95.62 800 TYR A C 1
ATOM 6122 O O . TYR A 1 800 ? -35.864 9.435 11.206 1.00 95.62 800 TYR A O 1
ATOM 6130 N N . ASN A 1 801 ? -34.103 10.727 10.672 1.00 95.25 801 ASN A N 1
ATOM 6131 C CA . ASN A 1 801 ? -33.762 11.112 12.035 1.00 95.25 801 ASN A CA 1
ATOM 6132 C C . ASN A 1 801 ? -34.301 12.487 12.412 1.00 95.25 801 ASN A C 1
ATOM 6134 O O . ASN A 1 801 ? -34.925 12.620 13.464 1.00 95.25 801 ASN A O 1
ATOM 6138 N N . LEU A 1 802 ? -34.072 13.500 11.578 1.00 94.62 802 LEU A N 1
ATOM 6139 C CA . LEU A 1 802 ? -34.483 14.870 11.863 1.00 94.62 802 LEU A CA 1
ATOM 6140 C C . LEU A 1 802 ? -35.207 15.495 10.665 1.00 94.62 802 LEU A C 1
ATOM 6142 O O . LEU A 1 802 ? -34.803 15.277 9.522 1.00 94.62 802 LEU A O 1
ATOM 6146 N N . PRO A 1 803 ? -36.247 16.313 10.912 1.00 92.50 803 PRO A N 1
ATOM 6147 C CA . PRO A 1 803 ? -36.868 17.108 9.862 1.00 92.50 803 PRO A CA 1
ATOM 6148 C C . PRO A 1 803 ? -35.906 18.195 9.353 1.00 92.50 803 PRO A C 1
ATOM 6150 O O . PRO A 1 803 ? -35.001 18.635 10.072 1.00 92.50 803 PRO A O 1
ATOM 6153 N N . ARG A 1 804 ? -36.110 18.636 8.103 1.00 92.38 804 ARG A N 1
ATOM 6154 C CA . ARG A 1 804 ? -35.236 19.596 7.397 1.00 92.38 804 ARG A CA 1
ATOM 6155 C C . ARG A 1 804 ? -35.010 20.899 8.177 1.00 92.38 804 ARG A C 1
ATOM 6157 O O . ARG A 1 804 ? -33.877 21.362 8.264 1.00 92.38 804 ARG A O 1
ATOM 6164 N N . ASP A 1 805 ? -36.052 21.444 8.801 1.00 90.50 805 ASP A N 1
ATOM 6165 C CA . ASP A 1 805 ? -36.004 22.684 9.594 1.00 90.50 805 ASP A CA 1
ATOM 6166 C C . ASP A 1 805 ? -35.037 22.615 10.788 1.00 90.50 805 ASP A C 1
ATOM 6168 O O . ASP A 1 805 ? -34.489 23.636 11.199 1.00 90.50 805 ASP A O 1
ATOM 6172 N N . LYS A 1 806 ? -34.787 21.413 11.321 1.00 92.25 806 LYS A N 1
ATOM 6173 C CA . LYS A 1 806 ? -33.801 21.172 12.385 1.00 92.25 806 LYS A CA 1
ATOM 6174 C C . LYS A 1 806 ? -32.451 20.719 11.848 1.00 92.25 806 LYS A C 1
ATOM 6176 O O . LYS A 1 806 ? -31.419 21.107 12.385 1.00 92.25 806 LYS A O 1
ATOM 6181 N N . LEU A 1 807 ? -32.453 19.884 10.813 1.00 94.31 807 LEU A N 1
ATOM 6182 C CA . LEU A 1 807 ? -31.246 19.262 10.280 1.00 94.31 807 LEU A CA 1
ATOM 6183 C C . LEU A 1 807 ? -30.344 20.262 9.543 1.00 94.31 807 LEU A C 1
ATOM 6185 O O . LEU A 1 807 ? -29.138 20.275 9.778 1.00 94.31 807 LEU A O 1
ATOM 6189 N N . LEU A 1 808 ? -30.907 21.098 8.664 1.00 94.81 808 LEU A N 1
ATOM 6190 C CA . LEU A 1 808 ? -30.111 21.997 7.817 1.00 94.81 808 LEU A CA 1
ATOM 6191 C C . LEU A 1 808 ? -29.315 23.034 8.633 1.00 94.81 808 LEU A C 1
ATOM 6193 O O . LEU A 1 808 ? -28.128 23.201 8.344 1.00 94.81 808 LEU A O 1
ATOM 6197 N N . PRO A 1 809 ? -29.881 23.662 9.690 1.00 93.88 809 PRO A N 1
ATOM 6198 C CA . PRO A 1 809 ? -29.109 24.545 10.564 1.00 93.88 809 PRO A CA 1
ATOM 6199 C C . PRO A 1 809 ? -27.970 23.834 11.305 1.00 93.88 809 PRO A C 1
ATOM 6201 O O . PRO A 1 809 ? -26.887 24.402 11.428 1.00 93.88 809 PRO A O 1
ATOM 6204 N N . LEU A 1 810 ? -28.183 22.593 11.766 1.00 94.75 810 LEU A N 1
ATOM 6205 C CA . LEU A 1 810 ? -27.142 21.807 12.445 1.00 94.75 810 LEU A CA 1
ATOM 6206 C C . LEU A 1 810 ? -25.973 21.488 11.511 1.00 94.75 810 LEU A C 1
ATOM 6208 O O . LEU A 1 810 ? -24.820 21.546 11.924 1.00 94.75 810 LEU A O 1
ATOM 6212 N N . LEU A 1 811 ? -26.271 21.196 10.245 1.00 94.75 811 LEU A N 1
ATOM 6213 C CA . LEU A 1 811 ? -25.272 20.937 9.209 1.00 94.75 811 LEU A CA 1
ATOM 6214 C C . LEU A 1 811 ? -24.681 22.209 8.594 1.00 94.75 811 LEU A C 1
ATOM 6216 O O . LEU A 1 811 ? -23.847 22.110 7.700 1.00 94.75 811 LEU A O 1
ATOM 6220 N N . LYS A 1 812 ? -25.116 23.397 9.036 1.00 93.44 812 LYS A N 1
ATOM 6221 C CA . LYS A 1 812 ? -24.702 24.696 8.479 1.00 93.44 812 LYS A CA 1
ATOM 6222 C C . LYS A 1 812 ? -24.849 24.758 6.951 1.00 93.44 812 LYS A C 1
ATOM 6224 O O . LYS A 1 812 ? -24.074 25.436 6.279 1.00 93.44 812 LYS A O 1
ATOM 6229 N N . ILE A 1 813 ? -25.844 24.056 6.401 1.00 93.31 813 ILE A N 1
ATOM 6230 C CA . ILE A 1 813 ? -26.136 24.094 4.966 1.00 93.31 813 ILE A CA 1
ATOM 6231 C C . ILE A 1 813 ? -26.711 25.482 4.645 1.00 93.31 813 ILE A C 1
ATOM 6233 O O . ILE A 1 813 ? -27.642 25.913 5.332 1.00 93.31 813 ILE A O 1
ATOM 6237 N N . PRO A 1 814 ? -26.180 26.209 3.645 1.00 84.44 814 PRO A N 1
ATOM 6238 C CA . PRO A 1 814 ? -26.758 27.478 3.220 1.00 84.44 814 PRO A CA 1
ATOM 6239 C C . PRO A 1 814 ? -28.189 27.242 2.729 1.00 84.44 814 PRO A C 1
ATOM 6241 O O . PRO A 1 814 ? -28.395 26.472 1.797 1.00 84.44 814 PRO A O 1
ATOM 6244 N N . THR A 1 815 ? -29.180 27.880 3.357 1.00 77.69 815 THR A N 1
ATOM 6245 C CA . THR A 1 815 ? -30.589 27.705 2.969 1.00 77.69 815 THR A CA 1
ATOM 6246 C C . THR A 1 815 ? -31.202 29.018 2.497 1.00 77.69 815 THR A C 1
ATOM 6248 O O . THR A 1 815 ? -31.060 30.056 3.145 1.00 77.69 815 THR A O 1
ATOM 6251 N N . LEU A 1 816 ? -31.928 28.943 1.382 1.00 68.62 816 LEU A N 1
ATOM 6252 C CA . LEU A 1 816 ? -32.967 29.889 0.988 1.00 68.62 816 LEU A CA 1
ATOM 6253 C C . LEU A 1 816 ? -34.270 29.078 0.959 1.00 68.62 816 LEU A C 1
ATOM 6255 O O . LEU A 1 816 ? -34.347 28.081 0.246 1.00 68.62 816 LEU A O 1
ATOM 6259 N N . ASP A 1 817 ? -35.248 29.429 1.794 1.00 67.12 817 ASP A N 1
ATOM 6260 C CA . ASP A 1 817 ? -36.556 28.755 1.874 1.00 67.12 817 ASP A CA 1
ATOM 6261 C C . ASP A 1 817 ? -36.510 27.227 2.117 1.00 67.12 817 ASP A C 1
ATOM 6263 O O . ASP A 1 817 ? -37.324 26.471 1.593 1.00 67.12 817 ASP A O 1
ATOM 6267 N N . GLY A 1 818 ? -35.557 26.744 2.925 1.00 71.88 818 GLY A N 1
ATOM 6268 C CA . GLY A 1 818 ? -35.473 25.324 3.313 1.00 71.88 818 GLY A CA 1
ATOM 6269 C C . GLY A 1 818 ? -34.867 24.384 2.260 1.00 71.88 818 GLY A C 1
ATOM 6270 O O . GLY A 1 818 ? -34.894 23.164 2.441 1.00 71.88 818 GLY A O 1
ATOM 6271 N N . ARG A 1 819 ? -34.301 24.938 1.181 1.00 82.62 819 ARG A N 1
ATOM 6272 C CA . ARG A 1 819 ? -33.530 24.205 0.163 1.00 82.62 819 ARG A CA 1
ATOM 6273 C C . ARG A 1 819 ? -32.196 23.719 0.739 1.00 82.62 819 ARG A C 1
ATOM 6275 O O . ARG A 1 819 ? -31.578 24.434 1.526 1.00 82.62 819 ARG A O 1
ATOM 6282 N N . ALA A 1 820 ? -31.760 22.523 0.336 1.00 93.06 820 ALA A N 1
ATOM 6283 C CA . ALA A 1 820 ? -30.505 21.909 0.789 1.00 93.06 820 ALA A CA 1
ATOM 6284 C C . ALA A 1 820 ? -29.442 21.775 -0.319 1.00 93.06 820 ALA A C 1
ATOM 6286 O O . ALA A 1 820 ? -28.437 21.092 -0.124 1.00 93.06 820 ALA A O 1
ATOM 6287 N N . TYR A 1 821 ? -29.668 22.414 -1.467 1.00 95.75 821 TYR A N 1
ATOM 6288 C CA . TYR A 1 821 ? -28.740 22.466 -2.591 1.00 95.75 821 TYR A CA 1
ATOM 6289 C C . TYR A 1 821 ? -28.086 23.846 -2.682 1.00 95.75 821 TYR A C 1
ATOM 6291 O O . TYR A 1 821 ? -28.705 24.862 -2.360 1.00 95.75 821 TYR A O 1
ATOM 6299 N N . TYR A 1 822 ? -26.821 23.876 -3.085 1.00 97.12 822 TYR A N 1
ATOM 6300 C CA . TYR A 1 822 ? -26.006 25.089 -3.147 1.00 97.12 822 TYR A CA 1
ATOM 6301 C C . TYR A 1 822 ? -24.757 24.846 -3.995 1.00 97.12 822 TYR A C 1
ATOM 6303 O O . TYR A 1 822 ? -24.394 23.705 -4.273 1.00 97.12 822 TYR A O 1
ATOM 6311 N N . ASP A 1 823 ? -24.066 25.912 -4.379 1.00 97.31 823 ASP A N 1
ATOM 6312 C CA . ASP A 1 823 ? -22.774 25.832 -5.048 1.00 97.31 823 ASP A CA 1
ATOM 6313 C C . ASP A 1 823 ? -21.738 26.741 -4.375 1.00 97.31 823 ASP A C 1
ATOM 6315 O O . ASP A 1 823 ? -22.072 27.662 -3.627 1.00 97.31 823 ASP A O 1
ATOM 6319 N N . PHE A 1 824 ? -20.458 26.446 -4.591 1.00 96.75 824 PHE A N 1
ATOM 6320 C CA . PHE A 1 824 ? -19.352 27.263 -4.098 1.00 96.75 824 PHE A CA 1
ATOM 6321 C C . PHE A 1 824 ? -18.093 27.088 -4.952 1.00 96.75 824 PHE A C 1
ATOM 6323 O O . PHE A 1 824 ? -17.862 26.039 -5.554 1.00 96.75 824 PHE A O 1
ATOM 6330 N N . SER A 1 825 ? -17.234 28.109 -4.962 1.00 96.75 825 SER A N 1
ATOM 6331 C CA . SER A 1 825 ? -15.948 28.088 -5.668 1.00 96.75 825 SER A CA 1
ATOM 6332 C C . SER A 1 825 ? -14.787 28.253 -4.686 1.00 96.75 825 SER A C 1
ATOM 6334 O O . SER A 1 825 ? -14.492 29.376 -4.277 1.00 96.75 825 SER A O 1
ATOM 6336 N N . PRO A 1 826 ? -14.113 27.156 -4.291 1.00 93.69 826 PRO A N 1
ATOM 6337 C CA . PRO A 1 826 ? -12.959 27.228 -3.393 1.00 93.69 826 PRO A CA 1
ATOM 6338 C C . PRO A 1 826 ? -11.725 27.853 -4.066 1.00 93.69 826 PRO A C 1
ATOM 6340 O O . PRO A 1 826 ? -10.853 28.382 -3.380 1.00 93.69 826 PRO A O 1
ATOM 6343 N N . VAL A 1 827 ? -11.660 27.805 -5.401 1.00 93.75 827 VAL A N 1
ATOM 6344 C CA . VAL A 1 827 ? -10.666 28.481 -6.249 1.00 93.75 827 VAL A CA 1
ATOM 6345 C C . VAL A 1 827 ? -11.353 29.013 -7.513 1.00 93.75 827 VAL A C 1
ATOM 6347 O O . VAL A 1 827 ? -12.404 28.484 -7.885 1.00 93.75 827 VAL A O 1
ATOM 6350 N N . PRO A 1 828 ? -10.793 30.025 -8.200 1.00 92.44 828 PRO A N 1
ATOM 6351 C CA . PRO A 1 828 ? -11.400 30.595 -9.404 1.00 92.44 828 PRO A CA 1
ATOM 6352 C C . PRO A 1 828 ? -11.691 29.576 -10.513 1.00 92.44 828 PRO A C 1
ATOM 6354 O O . PRO A 1 828 ? -12.675 29.726 -11.227 1.00 92.44 828 PRO A O 1
ATOM 6357 N N . GLU A 1 829 ? -10.874 28.531 -10.648 1.00 95.19 829 GLU A N 1
ATOM 6358 C CA . GLU A 1 829 ? -10.940 27.545 -11.732 1.00 95.19 829 GLU A CA 1
ATOM 6359 C C . GLU A 1 829 ? -12.004 26.459 -11.529 1.00 95.19 829 GLU A C 1
ATOM 6361 O O . GLU A 1 829 ? -12.344 25.766 -12.490 1.00 95.19 829 GLU A O 1
ATOM 6366 N N . PHE A 1 830 ? -12.512 26.283 -10.304 1.00 97.56 830 PHE A N 1
ATOM 6367 C CA . PHE A 1 830 ? -13.423 25.193 -9.958 1.00 97.56 830 PHE A CA 1
ATOM 6368 C C . PHE A 1 830 ? -14.685 25.677 -9.253 1.00 97.56 830 PHE A C 1
ATOM 6370 O O . PHE A 1 830 ? -14.660 26.561 -8.395 1.00 97.56 830 PHE A O 1
ATOM 6377 N N . ARG A 1 831 ? -15.797 25.022 -9.575 1.00 98.44 831 ARG A N 1
ATOM 6378 C CA . ARG A 1 831 ? -17.071 25.164 -8.880 1.00 98.44 831 ARG A CA 1
ATOM 6379 C C . ARG A 1 831 ? -17.558 23.799 -8.419 1.00 98.44 831 ARG A C 1
ATOM 6381 O O . ARG A 1 831 ? -17.546 22.836 -9.179 1.00 98.44 831 ARG A O 1
ATOM 6388 N N . PHE A 1 832 ? -17.976 23.729 -7.168 1.00 98.50 832 PHE A N 1
ATOM 6389 C CA . PHE A 1 832 ? -18.608 22.561 -6.581 1.00 98.50 832 PHE A CA 1
ATOM 6390 C C . PHE A 1 832 ? -20.100 22.831 -6.490 1.00 98.50 832 PHE A C 1
ATOM 6392 O O . PHE A 1 832 ? -20.502 23.882 -5.998 1.00 98.50 832 PHE A O 1
ATOM 6399 N N . VAL A 1 833 ? -20.903 21.892 -6.975 1.00 98.56 833 VAL A N 1
ATOM 6400 C CA . VAL A 1 833 ? -22.362 21.983 -6.988 1.00 98.56 833 VAL A CA 1
ATOM 6401 C C . VAL A 1 833 ? -22.905 20.842 -6.151 1.00 98.56 833 VAL A C 1
ATOM 6403 O O . VAL A 1 833 ? -22.716 19.684 -6.501 1.00 98.56 833 VAL A O 1
ATOM 6406 N N . VAL A 1 834 ? -23.561 21.155 -5.042 1.00 98.31 834 VAL A N 1
ATOM 6407 C CA . VAL A 1 834 ? -24.161 20.173 -4.139 1.00 98.31 834 VAL A CA 1
ATOM 6408 C C . VAL A 1 834 ? -25.653 20.088 -4.434 1.00 98.31 834 VAL A C 1
ATOM 6410 O O . VAL A 1 834 ? -26.378 21.065 -4.251 1.00 98.31 834 VAL A O 1
ATOM 6413 N N . LEU A 1 835 ? -26.100 18.920 -4.889 1.00 98.19 835 LEU A N 1
ATOM 6414 C CA . LEU A 1 835 ? -27.498 18.631 -5.187 1.00 98.19 835 LEU A CA 1
ATOM 6415 C C . LEU A 1 835 ? -28.220 18.056 -3.968 1.00 98.19 835 LEU A C 1
ATOM 6417 O O . LEU A 1 835 ? -27.690 17.217 -3.235 1.00 98.19 835 LEU A O 1
ATOM 6421 N N . ASP A 1 836 ? -29.480 18.441 -3.818 1.00 97.50 836 ASP A N 1
ATOM 6422 C CA . ASP A 1 836 ? -30.440 17.801 -2.932 1.00 97.50 836 ASP A CA 1
ATOM 6423 C C . ASP A 1 836 ? -31.178 16.709 -3.714 1.00 97.50 836 ASP A C 1
ATOM 6425 O O . ASP A 1 836 ? -32.202 16.959 -4.355 1.00 97.50 836 ASP A O 1
ATOM 6429 N N . GLY A 1 837 ? -30.650 15.483 -3.650 1.00 96.88 837 GLY A N 1
ATOM 6430 C CA . GLY A 1 837 ? -31.274 14.301 -4.256 1.00 96.88 837 GLY A CA 1
ATOM 6431 C C . GLY A 1 837 ? -32.596 13.879 -3.599 1.00 96.88 837 GLY A C 1
ATOM 6432 O O . GLY A 1 837 ? -33.255 12.965 -4.086 1.00 96.88 837 GLY A O 1
ATOM 6433 N N . TYR A 1 838 ? -32.999 14.537 -2.507 1.00 97.06 838 TYR A N 1
ATOM 6434 C CA . TYR A 1 838 ? -34.239 14.282 -1.773 1.00 97.06 838 TYR A CA 1
ATOM 6435 C C . TYR A 1 838 ? -35.228 15.448 -1.868 1.00 97.06 838 TYR A C 1
ATOM 6437 O O . TYR A 1 838 ? -36.169 15.522 -1.067 1.00 97.06 838 TYR A O 1
ATOM 6445 N N . ASP A 1 839 ? -35.032 16.356 -2.824 1.00 94.25 839 ASP A N 1
ATOM 6446 C CA . ASP A 1 839 ? -35.915 17.492 -3.088 1.00 94.25 839 ASP A CA 1
ATOM 6447 C C . ASP A 1 839 ? -37.345 17.020 -3.385 1.00 94.25 839 ASP A C 1
ATOM 6449 O O . ASP A 1 839 ? -38.277 17.387 -2.662 1.00 94.25 839 ASP A O 1
ATOM 6453 N N . ILE A 1 840 ? -37.500 16.089 -4.333 1.00 96.25 840 ILE A N 1
ATOM 6454 C CA . ILE A 1 840 ? -38.719 15.298 -4.534 1.00 96.25 840 ILE A CA 1
ATOM 6455 C C . ILE A 1 840 ? -38.497 13.911 -3.935 1.00 96.25 840 ILE A C 1
ATOM 6457 O O . ILE A 1 840 ? -37.888 13.037 -4.546 1.00 96.25 840 ILE A O 1
ATOM 6461 N N . SER A 1 841 ? -38.986 13.686 -2.719 1.00 95.75 841 SER A N 1
ATOM 6462 C CA . SER A 1 841 ? -38.869 12.385 -2.058 1.00 95.75 841 SER A CA 1
ATOM 6463 C C . SER A 1 841 ? -40.032 12.115 -1.110 1.00 95.75 841 SER A C 1
ATOM 6465 O O . SER A 1 841 ? -40.741 13.020 -0.670 1.00 95.75 841 SER A O 1
ATOM 6467 N N . ALA A 1 842 ? -40.254 10.835 -0.806 1.00 93.62 842 ALA A N 1
ATOM 6468 C CA . ALA A 1 842 ? -41.300 10.404 0.122 1.00 93.62 842 ALA A CA 1
ATOM 6469 C C . ALA A 1 842 ? -40.914 10.613 1.603 1.00 93.62 842 ALA A C 1
ATOM 6471 O O . ALA A 1 842 ? -41.669 10.218 2.495 1.00 93.62 842 ALA A O 1
ATOM 6472 N N . ILE A 1 843 ? -39.734 11.188 1.867 1.00 93.00 843 ILE A N 1
ATOM 6473 C CA . ILE A 1 843 ? -39.120 11.334 3.189 1.00 93.00 843 ILE A CA 1
ATOM 6474 C C . ILE A 1 843 ? -38.571 12.757 3.382 1.00 93.00 843 ILE A C 1
ATOM 6476 O O . ILE A 1 843 ? -38.283 13.469 2.431 1.00 93.00 843 ILE A O 1
ATOM 6480 N N . GLY A 1 844 ? -38.443 13.211 4.629 1.00 88.56 844 GLY A N 1
ATOM 6481 C CA . GLY A 1 844 ? -37.822 14.501 4.967 1.00 88.56 844 GLY A CA 1
ATOM 6482 C C . GLY A 1 844 ? -38.716 15.745 4.897 1.00 88.56 844 GLY A C 1
ATOM 6483 O O . GLY A 1 844 ? -38.522 16.657 5.702 1.00 88.56 844 GLY A O 1
ATOM 6484 N N . TRP A 1 845 ? -39.704 15.785 4.002 1.00 91.44 845 TRP A N 1
ATOM 6485 C CA . TRP A 1 845 ? -40.731 16.835 3.964 1.00 91.44 845 TRP A CA 1
ATOM 6486 C C . TRP A 1 845 ? -41.989 16.443 4.770 1.00 91.44 845 TRP A C 1
ATOM 6488 O O . TRP A 1 845 ? -42.289 15.253 4.903 1.00 91.44 845 TRP A O 1
ATOM 6498 N N . PRO A 1 846 ? -42.771 17.412 5.294 1.00 91.06 846 PRO A N 1
ATOM 6499 C CA . PRO A 1 846 ? -44.090 17.139 5.873 1.00 91.06 846 PRO A CA 1
ATOM 6500 C C . PRO A 1 846 ? -45.015 16.406 4.892 1.00 91.06 846 PRO A C 1
ATOM 6502 O O . PRO A 1 846 ? -44.906 16.594 3.680 1.00 91.06 846 PRO A O 1
ATOM 6505 N N . GLN A 1 847 ? -45.955 15.598 5.391 1.00 88.44 847 GLN A N 1
ATOM 6506 C CA . GLN A 1 847 ? -46.824 14.782 4.528 1.00 88.44 847 GLN A CA 1
ATOM 6507 C C . GLN A 1 847 ? -47.696 15.618 3.582 1.00 88.44 847 GLN A C 1
ATOM 6509 O O . GLN A 1 847 ? -47.957 15.177 2.463 1.00 88.44 847 GLN A O 1
ATOM 6514 N N . GLU A 1 848 ? -48.121 16.817 3.993 1.00 92.06 848 GLU A N 1
ATOM 6515 C CA . GLU A 1 848 ? -48.918 17.713 3.146 1.00 92.06 848 GLU A CA 1
ATOM 6516 C C . GLU A 1 848 ? -48.073 18.592 2.207 1.00 92.06 848 GLU A C 1
ATOM 6518 O O . GLU A 1 848 ? -48.633 19.354 1.417 1.00 92.06 848 GLU A O 1
ATOM 6523 N N . HIS A 1 849 ? -46.739 18.516 2.275 1.00 92.50 849 HIS A N 1
ATOM 6524 C CA . HIS A 1 849 ? -45.863 19.321 1.427 1.00 92.50 849 HIS A CA 1
ATO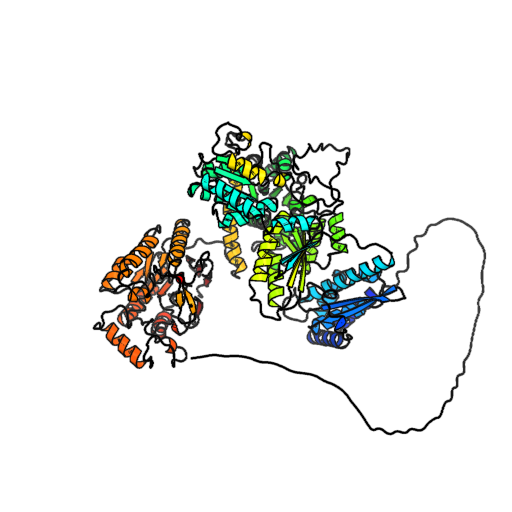M 6525 C C . HIS A 1 849 ? -46.026 18.928 -0.054 1.00 92.50 849 HIS A C 1
ATOM 6527 O O . HIS A 1 849 ? -46.080 17.728 -0.347 1.00 92.50 849 HIS A O 1
ATOM 6533 N N . PRO A 1 850 ? -46.043 19.889 -1.003 1.00 93.12 850 PRO A N 1
ATOM 6534 C CA . PRO A 1 850 ? -46.191 19.593 -2.430 1.00 93.12 850 PRO A CA 1
ATOM 6535 C C . PRO A 1 850 ? -45.223 18.512 -2.931 1.00 93.12 850 PRO A C 1
ATOM 6537 O O . PRO A 1 850 ? -45.668 17.542 -3.544 1.00 93.12 850 PRO A O 1
ATOM 6540 N N . ASN A 1 851 ? -43.941 18.603 -2.560 1.00 93.12 851 ASN A N 1
ATOM 6541 C CA . ASN A 1 851 ? -42.918 17.630 -2.960 1.00 93.12 851 ASN A CA 1
ATOM 6542 C C . ASN A 1 851 ? -43.183 16.218 -2.402 1.00 93.12 851 ASN A C 1
ATOM 6544 O O . ASN A 1 851 ? -42.973 15.238 -3.112 1.00 93.12 851 ASN A O 1
ATOM 6548 N N . SER A 1 852 ? -43.694 16.091 -1.167 1.00 93.62 852 SER A N 1
ATOM 6549 C CA . SER A 1 852 ? -44.080 14.790 -0.588 1.00 93.62 852 SER A CA 1
ATOM 6550 C C . SER A 1 852 ? -45.256 14.177 -1.337 1.00 93.62 852 SER A C 1
ATOM 6552 O O . SER A 1 852 ? -45.272 12.980 -1.628 1.00 93.62 852 SER A O 1
ATOM 6554 N N . VAL A 1 853 ? -46.265 14.994 -1.648 1.00 95.44 853 VAL A N 1
ATOM 6555 C CA . VAL A 1 853 ? -47.469 14.554 -2.362 1.00 95.44 853 VAL A CA 1
ATOM 6556 C C . VAL A 1 853 ? -47.107 14.088 -3.772 1.00 95.44 853 VAL A C 1
ATOM 6558 O O . VAL A 1 853 ? -47.574 13.029 -4.206 1.00 95.44 853 VAL A O 1
ATOM 6561 N N . GLU A 1 854 ? -46.252 14.844 -4.459 1.00 95.94 854 GLU A N 1
ATOM 6562 C CA . GLU A 1 854 ? -45.710 14.504 -5.771 1.00 95.94 854 GLU A CA 1
ATOM 6563 C C . GLU A 1 854 ? -44.898 13.205 -5.726 1.00 95.94 854 GLU A C 1
ATOM 6565 O O . GLU A 1 854 ? -45.209 12.268 -6.464 1.00 95.94 854 GLU A O 1
ATOM 6570 N N . ALA A 1 855 ? -43.945 13.088 -4.799 1.00 96.44 855 ALA A N 1
ATOM 6571 C CA . ALA A 1 855 ? -43.114 11.899 -4.650 1.00 96.44 855 ALA A CA 1
ATOM 6572 C C . ALA A 1 855 ? -43.932 10.641 -4.328 1.00 96.44 855 ALA A C 1
ATOM 6574 O O . ALA A 1 855 ? -43.723 9.587 -4.927 1.00 96.44 855 ALA A O 1
ATOM 6575 N N . LEU A 1 856 ? -44.916 10.732 -3.424 1.00 95.56 856 LEU A N 1
ATOM 6576 C CA . LEU A 1 856 ? -45.798 9.608 -3.094 1.00 95.56 856 LEU A CA 1
ATOM 6577 C C . LEU A 1 856 ? -46.677 9.202 -4.278 1.00 95.56 856 LEU A C 1
ATOM 6579 O O . LEU A 1 856 ? -46.983 8.019 -4.439 1.00 95.56 856 LEU A O 1
ATOM 6583 N N . LYS A 1 857 ? -47.117 10.159 -5.101 1.00 95.81 857 LYS A N 1
ATOM 6584 C CA . LYS A 1 857 ? -47.839 9.859 -6.341 1.00 95.81 857 LYS A CA 1
ATOM 6585 C C . LYS A 1 857 ? -46.923 9.131 -7.326 1.00 95.81 857 LYS A C 1
ATOM 6587 O O . LYS A 1 857 ? -47.284 8.039 -7.755 1.00 95.81 857 LYS A O 1
ATOM 6592 N N . PHE A 1 858 ? -45.740 9.675 -7.595 1.00 95.75 858 PHE A N 1
ATOM 6593 C CA . PHE A 1 858 ? -44.748 9.082 -8.490 1.00 95.75 858 PHE A CA 1
ATOM 6594 C C . PHE A 1 858 ? -44.368 7.656 -8.064 1.00 95.75 858 PHE A C 1
ATOM 6596 O O . PHE A 1 858 ? -44.434 6.718 -8.857 1.00 95.75 858 PHE A O 1
ATOM 6603 N N . LEU A 1 859 ? -44.076 7.452 -6.779 1.00 94.75 859 LEU A N 1
ATOM 6604 C CA . LEU A 1 859 ? -43.682 6.152 -6.243 1.00 94.75 859 LEU A CA 1
ATOM 6605 C C . LEU A 1 859 ? -44.825 5.124 -6.274 1.00 94.75 859 LEU A C 1
ATOM 6607 O O . LEU A 1 859 ? -44.577 3.936 -6.467 1.00 94.75 859 LEU A O 1
ATOM 6611 N N . ARG A 1 860 ? -46.088 5.553 -6.119 1.00 94.50 860 ARG A N 1
ATOM 6612 C CA . ARG A 1 860 ? -47.257 4.673 -6.316 1.00 94.50 860 ARG A CA 1
ATOM 6613 C C . ARG A 1 860 ? -47.420 4.237 -7.769 1.00 94.50 860 ARG A C 1
ATOM 6615 O O . ARG A 1 860 ? -47.875 3.121 -7.995 1.00 94.50 860 ARG A O 1
ATOM 6622 N N . GLU A 1 861 ? -47.077 5.100 -8.719 1.00 95.50 861 GLU A N 1
ATOM 6623 C CA . GLU A 1 861 ? -47.163 4.810 -10.153 1.00 95.50 861 GLU A CA 1
ATOM 6624 C C . GLU A 1 861 ? -46.008 3.916 -10.631 1.00 95.50 861 GLU A C 1
ATOM 6626 O O . GLU A 1 861 ? -46.227 3.020 -11.444 1.00 95.50 861 GLU A O 1
ATOM 6631 N N . LYS A 1 862 ? -44.791 4.132 -10.115 1.00 95.81 862 LYS A N 1
ATOM 6632 C CA . LYS A 1 862 ? -43.569 3.452 -10.573 1.00 95.81 862 LYS A CA 1
ATOM 6633 C C . LYS A 1 862 ? -43.214 2.181 -9.809 1.00 95.81 862 LYS A C 1
ATOM 6635 O O . LYS A 1 862 ? -42.694 1.246 -10.409 1.00 95.81 862 LYS A O 1
ATOM 6640 N N . ASN A 1 863 ? -43.496 2.120 -8.509 1.00 96.75 863 ASN A N 1
ATOM 6641 C CA . ASN A 1 863 ? -43.203 0.952 -7.684 1.00 96.75 863 ASN A CA 1
ATOM 6642 C C . ASN A 1 863 ? -44.507 0.217 -7.324 1.00 96.75 863 ASN A C 1
ATOM 6644 O O . ASN A 1 863 ? -45.283 0.729 -6.509 1.00 96.75 863 ASN A O 1
ATOM 6648 N N . PRO A 1 864 ? -44.768 -0.982 -7.880 1.00 93.75 864 PRO A N 1
ATOM 6649 C CA . PRO A 1 864 ? -46.016 -1.709 -7.651 1.00 93.75 864 PRO A CA 1
ATOM 6650 C C . PRO A 1 864 ? -46.100 -2.361 -6.262 1.00 93.75 864 PRO A C 1
ATOM 6652 O O . PRO A 1 864 ? -47.179 -2.792 -5.857 1.00 93.75 864 PRO A O 1
ATOM 6655 N N . ASN A 1 865 ? -44.995 -2.441 -5.515 1.00 94.25 865 ASN A N 1
ATOM 6656 C CA . ASN A 1 865 ? -44.948 -3.161 -4.244 1.00 94.25 865 ASN A CA 1
ATOM 6657 C C . ASN A 1 865 ? -45.687 -2.405 -3.135 1.00 94.25 865 ASN A C 1
ATOM 6659 O O . ASN A 1 865 ? -45.765 -1.174 -3.140 1.00 94.25 865 ASN A O 1
ATOM 6663 N N . SER A 1 866 ? -46.223 -3.132 -2.153 1.00 90.62 866 SER A N 1
ATOM 6664 C CA . SER A 1 866 ? -46.799 -2.524 -0.947 1.00 90.62 866 SER A CA 1
ATOM 6665 C C . SER A 1 866 ? -45.714 -1.946 -0.035 1.00 90.62 866 SER A C 1
ATOM 6667 O O . SER A 1 866 ? -45.871 -0.836 0.464 1.00 90.62 866 SER A O 1
ATOM 6669 N N . GLU A 1 867 ? -44.607 -2.677 0.136 1.00 92.94 867 GLU A N 1
ATOM 6670 C CA . GLU A 1 867 ? -43.392 -2.184 0.789 1.00 92.94 867 GLU A CA 1
ATOM 6671 C C . GLU A 1 867 ? -42.562 -1.407 -0.234 1.00 92.94 867 GLU A C 1
ATOM 6673 O O . GLU A 1 867 ? -41.966 -1.991 -1.141 1.00 92.94 867 GLU A O 1
ATOM 6678 N N . LYS A 1 868 ? -42.548 -0.077 -0.113 1.00 93.94 868 LYS A N 1
ATOM 6679 C CA . LYS A 1 868 ? -41.956 0.810 -1.123 1.00 93.94 868 LYS A CA 1
ATOM 6680 C C . LYS A 1 868 ? -40.426 0.823 -1.121 1.00 93.94 868 LYS A C 1
ATOM 6682 O O . LYS A 1 868 ? -39.836 1.372 -2.045 1.00 93.94 868 LYS A O 1
ATOM 6687 N N . ASN A 1 869 ? -39.781 0.199 -0.138 1.00 94.06 869 ASN A N 1
ATOM 6688 C CA . ASN A 1 869 ? -38.340 -0.071 -0.167 1.00 94.06 869 ASN A CA 1
ATOM 6689 C C . ASN A 1 869 ? -37.985 -1.402 -0.850 1.00 94.06 869 ASN A C 1
ATOM 6691 O O . ASN A 1 869 ? -36.805 -1.695 -1.025 1.00 94.06 869 ASN A O 1
ATOM 6695 N N . SER A 1 870 ? -38.975 -2.216 -1.235 1.00 92.62 870 SER A N 1
ATOM 6696 C CA . SER A 1 870 ? -38.725 -3.482 -1.924 1.00 92.62 870 SER A CA 1
ATOM 6697 C C . SER A 1 870 ? -38.468 -3.259 -3.421 1.00 92.62 870 SER A C 1
ATOM 6699 O O . SER A 1 870 ? -39.311 -2.647 -4.092 1.00 92.62 870 SER A O 1
ATOM 6701 N N . PRO A 1 871 ? -37.360 -3.794 -3.973 1.00 92.31 871 PRO A N 1
ATOM 6702 C CA . PRO A 1 871 ? -37.087 -3.801 -5.408 1.00 92.31 871 PRO A CA 1
ATOM 6703 C C . PRO A 1 871 ? -37.678 -5.022 -6.129 1.00 92.31 871 PRO A C 1
ATOM 6705 O O . PRO A 1 871 ? -37.358 -5.273 -7.294 1.00 92.31 871 PRO A O 1
ATOM 6708 N N . GLU A 1 872 ? -38.489 -5.841 -5.454 1.00 90.06 872 GLU A N 1
ATOM 6709 C CA . GLU A 1 872 ? -39.143 -6.995 -6.075 1.00 90.06 872 GLU A CA 1
ATOM 6710 C C . GLU A 1 872 ? -40.016 -6.548 -7.257 1.00 90.06 872 GLU A C 1
ATOM 6712 O O . GLU A 1 872 ? -40.598 -5.471 -7.243 1.00 90.06 872 GLU A O 1
ATOM 6717 N N . ASN A 1 873 ? -40.094 -7.343 -8.323 1.00 89.56 873 ASN A N 1
ATOM 6718 C CA . ASN A 1 873 ? -40.869 -7.026 -9.538 1.00 89.56 873 ASN A CA 1
ATOM 6719 C C . ASN A 1 873 ? -40.421 -5.776 -10.331 1.00 89.56 873 ASN A C 1
ATOM 6721 O O . ASN A 1 873 ? -40.964 -5.525 -11.406 1.00 89.56 873 ASN A O 1
ATOM 6725 N N . LEU A 1 874 ? -39.410 -5.033 -9.867 1.00 94.00 874 LEU A N 1
ATOM 6726 C CA . LEU A 1 874 ? -38.745 -3.980 -10.631 1.00 94.00 874 LEU A CA 1
ATOM 6727 C C . LEU A 1 874 ? -37.562 -4.573 -11.409 1.00 94.00 874 LEU A C 1
ATOM 6729 O O . LEU A 1 874 ? -36.751 -5.337 -10.870 1.00 94.00 874 LEU A O 1
ATOM 6733 N N . ILE A 1 875 ? -37.453 -4.223 -12.692 1.00 93.25 875 ILE A N 1
ATOM 6734 C CA . ILE A 1 875 ? -36.468 -4.791 -13.622 1.00 93.25 875 ILE A CA 1
ATOM 6735 C C . ILE A 1 875 ? -35.588 -3.676 -14.181 1.00 93.25 875 ILE A C 1
ATOM 6737 O O . ILE A 1 875 ? -36.062 -2.593 -14.514 1.00 93.25 875 ILE A O 1
ATOM 6741 N N . GLY A 1 876 ? -34.291 -3.953 -14.323 1.00 95.75 876 GLY A N 1
ATOM 6742 C CA . GLY A 1 876 ? -33.360 -3.000 -14.920 1.00 95.75 876 GLY A CA 1
ATOM 6743 C C . GLY A 1 876 ? -33.242 -1.722 -14.090 1.00 95.75 876 GLY A C 1
ATOM 6744 O O . GLY A 1 876 ? -33.111 -1.795 -12.872 1.00 95.75 876 GLY A O 1
ATOM 6745 N N . LEU A 1 877 ? -33.243 -0.567 -14.757 1.00 96.12 877 LEU A N 1
ATOM 6746 C CA . LEU A 1 877 ? -33.076 0.745 -14.121 1.00 96.12 877 LEU A CA 1
ATOM 6747 C C . LEU A 1 877 ? -34.289 1.165 -13.286 1.00 96.12 877 LEU A C 1
ATOM 6749 O O . LEU A 1 877 ? -34.155 2.001 -12.402 1.00 96.12 877 LEU A O 1
ATOM 6753 N N . GLU A 1 878 ? -35.464 0.569 -13.504 1.00 96.56 878 GLU A N 1
ATOM 6754 C CA . GLU A 1 878 ? -36.663 0.854 -12.699 1.00 96.56 878 GLU A CA 1
ATOM 6755 C C . GLU A 1 878 ? -36.484 0.432 -11.232 1.00 96.56 878 GLU A C 1
ATOM 6757 O O . GLU A 1 878 ? -37.211 0.900 -10.361 1.00 96.56 878 GLU A O 1
ATOM 6762 N N . ARG A 1 879 ? -35.481 -0.409 -10.933 1.00 96.69 879 ARG A N 1
ATOM 6763 C CA . ARG A 1 879 ? -35.113 -0.825 -9.569 1.00 96.69 879 ARG A CA 1
ATOM 6764 C C . ARG A 1 879 ? -34.712 0.339 -8.664 1.00 96.69 879 ARG A C 1
ATOM 6766 O O . ARG A 1 879 ? -34.707 0.151 -7.457 1.00 96.69 879 ARG A O 1
ATOM 6773 N N . ARG A 1 880 ? -34.448 1.520 -9.229 1.00 97.69 880 ARG A N 1
ATOM 6774 C CA . ARG A 1 880 ? -34.159 2.762 -8.502 1.00 97.69 880 ARG A CA 1
ATOM 6775 C C . ARG A 1 880 ? -35.371 3.395 -7.823 1.00 97.69 880 ARG A C 1
ATOM 6777 O O . ARG A 1 880 ? -35.209 4.239 -6.948 1.00 97.69 880 ARG A O 1
ATOM 6784 N N . PHE A 1 881 ? -36.592 3.019 -8.209 1.00 97.94 881 PHE A N 1
ATOM 6785 C CA . PHE A 1 881 ? -37.824 3.618 -7.688 1.00 97.94 881 PHE A CA 1
ATOM 6786 C C . PHE A 1 881 ? -38.203 3.065 -6.313 1.00 97.94 881 PHE A C 1
ATOM 6788 O O . PHE A 1 881 ? -39.221 2.396 -6.136 1.00 97.94 881 PHE A O 1
ATOM 6795 N N . LEU A 1 882 ? -37.356 3.346 -5.328 1.00 97.44 882 LEU A N 1
ATOM 6796 C CA . LEU A 1 882 ? -37.480 2.902 -3.944 1.00 97.44 882 LEU A CA 1
ATOM 6797 C C . LEU A 1 882 ? -37.680 4.104 -3.024 1.00 97.44 882 LEU A C 1
ATOM 6799 O O . LEU A 1 882 ? -37.178 5.191 -3.298 1.00 97.44 882 LEU A O 1
ATOM 6803 N N . MET A 1 883 ? -38.427 3.911 -1.935 1.00 96.44 883 MET A N 1
ATOM 6804 C CA . MET A 1 883 ? -38.776 4.981 -0.987 1.00 96.44 883 MET A CA 1
ATOM 6805 C C . MET A 1 883 ? -37.557 5.616 -0.310 1.00 96.44 883 MET A C 1
ATOM 6807 O O . MET A 1 883 ? -37.634 6.772 0.096 1.00 96.44 883 MET A O 1
ATOM 6811 N N . PHE A 1 884 ? -36.454 4.875 -0.197 1.00 96.00 884 PHE A N 1
ATOM 6812 C CA . PHE A 1 884 ? -35.201 5.378 0.353 1.00 96.00 884 PHE A CA 1
ATOM 6813 C C . PHE A 1 884 ? -34.390 6.250 -0.622 1.00 96.00 884 PHE A C 1
ATOM 6815 O O . PHE A 1 884 ? -33.371 6.778 -0.198 1.00 96.00 884 PHE A O 1
ATOM 6822 N N . ASN A 1 885 ? -34.850 6.437 -1.865 1.00 98.19 885 ASN A N 1
ATOM 6823 C CA . ASN A 1 885 ? -34.270 7.350 -2.858 1.00 98.19 885 ASN A CA 1
ATOM 6824 C C . ASN A 1 885 ? -35.159 8.596 -3.048 1.00 98.19 885 ASN A C 1
ATOM 6826 O O . ASN A 1 885 ? -36.189 8.768 -2.390 1.00 98.19 885 ASN A O 1
ATOM 6830 N N . GLY A 1 886 ? -34.775 9.462 -3.984 1.00 97.69 886 GLY A N 1
ATOM 6831 C CA . GLY A 1 886 ? -35.538 10.642 -4.378 1.00 97.69 886 GLY A CA 1
ATOM 6832 C C . GLY A 1 886 ? -35.189 11.125 -5.784 1.00 97.69 886 GLY A C 1
ATOM 6833 O O . GLY A 1 886 ? -34.526 10.425 -6.550 1.00 97.69 886 GLY A O 1
ATOM 6834 N N . ALA A 1 887 ? -35.674 12.316 -6.116 1.00 97.88 887 ALA A N 1
ATOM 6835 C CA . ALA A 1 887 ? -35.452 13.033 -7.363 1.00 97.88 887 ALA A CA 1
ATOM 6836 C C . ALA A 1 887 ? -35.049 14.491 -7.096 1.00 97.88 887 ALA A C 1
ATOM 6838 O O . ALA A 1 887 ? -35.388 15.079 -6.064 1.00 97.88 887 ALA A O 1
ATOM 6839 N N . VAL A 1 888 ? -34.379 15.085 -8.080 1.00 97.88 888 VAL A N 1
ATOM 6840 C CA . VAL A 1 888 ? -34.114 16.526 -8.150 1.00 97.88 888 VAL A CA 1
ATOM 6841 C C . VAL A 1 888 ? -35.346 17.210 -8.746 1.00 97.88 888 VAL A C 1
ATOM 6843 O O . VAL A 1 888 ? -35.796 16.838 -9.830 1.00 97.88 888 VAL A O 1
ATOM 6846 N N . GLY A 1 889 ? -35.915 18.187 -8.037 1.00 95.88 889 GLY A N 1
ATOM 6847 C CA . GLY A 1 889 ? -37.128 18.882 -8.459 1.00 95.88 889 GLY A CA 1
ATOM 6848 C C . GLY A 1 889 ? -36.893 19.876 -9.593 1.00 95.88 889 GLY A C 1
ATOM 6849 O O . GLY A 1 889 ? -35.772 20.305 -9.866 1.00 95.88 889 GLY A O 1
ATOM 6850 N N . LYS A 1 890 ? -37.984 20.297 -10.241 1.00 95.75 890 LYS A N 1
ATOM 6851 C CA . LYS A 1 890 ? -37.933 21.208 -11.393 1.00 95.75 890 LYS A CA 1
ATOM 6852 C C . LYS A 1 890 ? -37.217 22.529 -11.087 1.00 95.75 890 LYS A C 1
ATOM 6854 O O . LYS A 1 890 ? -36.386 22.962 -11.877 1.00 95.75 890 LYS A O 1
ATOM 6859 N N . GLU A 1 891 ? -37.503 23.149 -9.942 1.00 94.75 891 GLU A N 1
ATOM 6860 C CA . GLU A 1 891 ? -36.843 24.402 -9.544 1.00 94.75 891 GLU A CA 1
ATOM 6861 C C . GLU A 1 891 ? -35.334 24.221 -9.328 1.00 94.75 891 GLU A C 1
ATOM 6863 O O . GLU A 1 891 ? -34.547 25.125 -9.610 1.00 94.75 891 GLU A O 1
ATOM 6868 N N . GLN A 1 892 ? -34.914 23.048 -8.846 1.00 96.75 892 GLN A N 1
ATOM 6869 C CA . GLN A 1 892 ? -33.504 22.722 -8.673 1.00 96.75 892 GLN A CA 1
ATOM 6870 C C . GLN A 1 892 ? -32.820 22.430 -10.017 1.00 96.75 892 GLN A C 1
ATOM 6872 O O . GLN A 1 892 ? -31.678 22.837 -10.196 1.00 96.75 892 GLN A O 1
ATOM 6877 N N . LEU A 1 893 ? -33.507 21.809 -10.983 1.00 98.38 893 LEU A N 1
ATOM 6878 C CA . LEU A 1 893 ? -32.997 21.646 -12.354 1.00 98.38 893 LEU A CA 1
ATOM 6879 C C . LEU A 1 893 ? -32.810 22.998 -13.059 1.00 98.38 893 LEU A C 1
ATOM 6881 O O . LEU A 1 893 ? -31.780 23.218 -13.688 1.00 98.38 893 LEU A O 1
ATOM 6885 N N . GLU A 1 894 ? -33.769 23.920 -12.931 1.00 98.06 894 GLU A N 1
ATOM 6886 C CA . GLU A 1 894 ? -33.668 25.281 -13.489 1.00 98.06 894 GLU A CA 1
ATOM 6887 C C . GLU A 1 894 ? -32.520 26.078 -12.844 1.00 98.06 894 GLU A C 1
ATOM 6889 O O . GLU A 1 894 ? -31.787 26.809 -13.519 1.00 98.06 894 GLU A O 1
ATOM 6894 N N . TRP A 1 895 ? -32.323 25.903 -11.535 1.00 97.56 895 TRP A N 1
ATOM 6895 C CA . TRP A 1 895 ? -31.173 26.456 -10.825 1.00 97.56 895 TRP A CA 1
ATOM 6896 C C . TRP A 1 895 ? -29.853 25.838 -11.303 1.00 97.56 895 TRP A C 1
ATOM 6898 O O . TRP A 1 895 ? -28.914 26.578 -11.591 1.00 97.56 895 TRP A O 1
ATOM 6908 N N . LEU A 1 896 ? -29.784 24.511 -11.441 1.00 98.44 896 LEU A N 1
ATOM 6909 C CA . LEU A 1 896 ? -28.593 23.805 -11.912 1.00 98.44 896 LEU A CA 1
ATOM 6910 C C . LEU A 1 896 ? -28.206 24.258 -13.327 1.00 98.44 896 LEU A C 1
ATOM 6912 O O . LEU A 1 896 ? -27.042 24.562 -13.562 1.00 98.44 896 LEU A O 1
ATOM 6916 N N . ASP A 1 897 ? -29.173 24.381 -14.239 1.00 98.50 897 ASP A N 1
ATOM 6917 C CA . ASP A 1 897 ? -28.977 24.929 -15.591 1.00 98.50 897 ASP A CA 1
ATOM 6918 C C . ASP A 1 897 ? -28.328 26.320 -15.541 1.00 98.50 897 ASP A C 1
ATOM 6920 O O . ASP A 1 897 ? -27.317 26.568 -16.198 1.00 98.50 897 ASP A O 1
ATOM 6924 N N . SER A 1 898 ? -28.839 27.195 -14.669 1.00 98.31 898 SER A N 1
ATOM 6925 C CA . SER A 1 898 ? -28.298 28.545 -14.476 1.00 98.31 898 SER A CA 1
ATOM 6926 C C . SER A 1 898 ? -26.869 28.534 -13.915 1.00 98.31 898 SER A C 1
ATOM 6928 O O . SER A 1 898 ? -26.022 29.298 -14.378 1.00 98.31 898 SER A O 1
ATOM 6930 N N . VAL A 1 899 ? -26.568 27.656 -12.951 1.00 98.31 899 VAL A N 1
ATOM 6931 C CA . VAL A 1 899 ? -25.225 27.527 -12.356 1.00 98.31 899 VAL A CA 1
ATOM 6932 C C . VAL A 1 899 ? -24.217 26.962 -13.357 1.00 98.31 899 VAL A C 1
ATOM 6934 O O . VAL A 1 899 ? -23.085 27.440 -13.428 1.00 98.31 899 VAL A O 1
ATOM 6937 N N . LEU A 1 900 ? -24.604 25.966 -14.157 1.00 98.56 900 LEU A N 1
ATOM 6938 C CA . LEU A 1 900 ? -23.732 25.386 -15.183 1.00 98.56 900 LEU A CA 1
ATOM 6939 C C . LEU A 1 900 ? -23.489 26.358 -16.344 1.00 98.56 900 LEU A C 1
ATOM 6941 O O . LEU A 1 900 ? -22.373 26.413 -16.876 1.00 98.56 900 LEU A O 1
ATOM 6945 N N . GLN A 1 901 ? -24.491 27.169 -16.694 1.00 98.38 901 GLN A N 1
ATOM 6946 C CA . GLN A 1 901 ? -24.345 28.276 -17.635 1.00 98.38 901 GLN A CA 1
ATOM 6947 C C . GLN A 1 901 ? -23.333 29.311 -17.119 1.00 98.38 901 GLN A C 1
ATOM 6949 O O . GLN A 1 901 ? -22.366 29.609 -17.822 1.00 98.38 901 GLN A O 1
ATOM 6954 N N . ASP A 1 902 ? -23.485 29.785 -15.879 1.00 98.25 902 ASP A N 1
ATOM 6955 C CA . ASP A 1 902 ? -22.555 30.737 -15.251 1.00 98.25 902 ASP A CA 1
ATOM 6956 C C . ASP A 1 902 ? -21.127 30.174 -15.145 1.00 98.25 902 ASP A C 1
ATOM 6958 O O . ASP A 1 902 ? -20.149 30.847 -15.481 1.00 98.25 902 ASP A O 1
ATOM 6962 N N . ALA A 1 903 ? -20.984 28.903 -14.756 1.00 98.00 903 ALA A N 1
ATOM 6963 C CA . ALA A 1 903 ? -19.690 28.226 -14.705 1.00 98.00 903 ALA A CA 1
ATOM 6964 C C . ALA A 1 903 ? -19.033 28.134 -16.091 1.00 98.00 903 ALA A C 1
ATOM 6966 O O . ALA A 1 903 ? -17.818 28.306 -16.214 1.00 98.00 903 ALA A O 1
ATOM 6967 N N . THR A 1 904 ? -19.826 27.904 -17.141 1.00 96.62 904 THR A N 1
ATOM 6968 C CA . THR A 1 904 ? -19.346 27.871 -18.530 1.00 96.62 904 THR A CA 1
ATOM 6969 C C . THR A 1 904 ? -18.860 29.247 -18.980 1.00 96.62 904 THR A C 1
ATOM 6971 O O . THR A 1 904 ? -17.756 29.362 -19.518 1.00 96.62 904 THR A O 1
ATOM 6974 N N . GLU A 1 905 ? -19.633 30.301 -18.713 1.00 96.69 905 GLU A N 1
ATOM 6975 C CA . GLU A 1 905 ? -19.263 31.692 -19.015 1.00 96.69 905 GLU A CA 1
ATOM 6976 C C . GLU A 1 905 ? -18.002 32.123 -18.255 1.00 96.69 905 GLU A C 1
ATOM 6978 O O . GLU A 1 905 ? -17.112 32.772 -18.814 1.00 96.69 905 GLU A O 1
ATOM 6983 N N . SER A 1 906 ? -17.875 31.660 -17.012 1.00 94.88 906 SER A N 1
ATOM 6984 C CA . SER A 1 906 ? -16.728 31.893 -16.132 1.00 94.88 906 SER A CA 1
ATOM 6985 C C . SER A 1 906 ? -15.538 30.959 -16.395 1.00 94.88 906 SER A C 1
ATOM 6987 O O . SER A 1 906 ? -14.509 31.081 -15.732 1.00 94.88 906 SER A O 1
ATOM 6989 N N . LYS A 1 907 ? -15.636 30.043 -17.372 1.00 95.25 907 LYS A N 1
ATOM 6990 C CA . LYS A 1 907 ? -14.600 29.050 -17.731 1.00 95.25 907 LYS A CA 1
ATOM 6991 C C . LYS A 1 907 ? -14.148 28.164 -16.564 1.00 95.25 907 LYS A C 1
ATOM 6993 O O . LYS A 1 907 ? -12.985 27.759 -16.494 1.00 95.25 907 LYS A O 1
ATOM 6998 N N . GLN A 1 908 ? -15.064 27.858 -15.657 1.00 97.06 908 GLN A N 1
ATOM 6999 C CA . GLN A 1 908 ? -14.814 26.991 -14.515 1.00 97.06 908 GLN A CA 1
ATOM 7000 C C . GLN A 1 908 ? -15.033 25.526 -14.885 1.00 97.06 908 GLN A C 1
ATOM 7002 O O . GLN A 1 908 ? -15.803 25.204 -15.790 1.00 97.06 908 GLN A O 1
ATOM 7007 N N . LYS A 1 909 ? -14.369 24.626 -14.162 1.00 98.00 909 LYS A N 1
ATOM 7008 C CA . LYS A 1 909 ? -14.684 23.195 -14.170 1.00 98.00 909 LYS A CA 1
ATOM 7009 C C . LYS A 1 909 ? -15.600 22.873 -13.004 1.00 98.00 909 LYS A C 1
ATOM 7011 O O . LYS A 1 909 ? -15.403 23.389 -11.904 1.00 98.00 909 LYS A O 1
ATOM 7016 N N . VAL A 1 910 ? -16.587 22.023 -13.243 1.00 98.62 910 VAL A N 1
ATOM 7017 C CA . VAL A 1 910 ? -17.629 21.716 -12.268 1.00 98.62 910 VAL A CA 1
ATOM 7018 C C . VAL A 1 910 ? -17.469 20.296 -11.736 1.00 98.62 910 VAL A C 1
ATOM 7020 O O . VAL A 1 910 ? -17.330 19.340 -12.507 1.00 98.62 910 VAL A O 1
ATOM 7023 N N . VAL A 1 911 ? -17.511 20.184 -10.408 1.00 98.75 911 VAL A N 1
ATOM 7024 C CA . VAL A 1 911 ? -17.680 18.929 -9.671 1.00 98.75 911 VAL A CA 1
ATOM 7025 C C . VAL A 1 911 ? -19.090 18.922 -9.088 1.00 98.75 911 VAL A C 1
ATOM 7027 O O . VAL A 1 911 ? -19.426 19.772 -8.263 1.00 98.75 911 VAL A O 1
ATOM 7030 N N . VAL A 1 912 ? -19.924 17.987 -9.532 1.00 98.81 912 VAL A N 1
ATOM 7031 C CA . VAL A 1 912 ? -21.279 17.791 -9.006 1.00 98.81 912 VAL A CA 1
ATOM 7032 C C . VAL A 1 912 ? -21.211 16.786 -7.863 1.00 98.81 912 VAL A C 1
ATOM 7034 O O . VAL A 1 912 ? -20.643 15.713 -8.014 1.00 98.81 912 VAL A O 1
ATOM 7037 N N . CYS A 1 913 ? -21.794 17.114 -6.723 1.00 98.69 913 CYS A N 1
ATOM 7038 C CA . CYS A 1 913 ? -21.871 16.265 -5.546 1.00 98.69 913 CYS A CA 1
ATOM 7039 C C . CYS A 1 913 ? -23.343 15.971 -5.250 1.00 98.69 913 CYS A C 1
ATOM 7041 O O . CYS A 1 913 ? -24.131 16.897 -5.067 1.00 98.69 913 CYS A O 1
ATOM 7043 N N . CYS A 1 914 ? -23.724 14.702 -5.165 1.00 98.38 914 CYS A N 1
ATOM 7044 C CA . CYS A 1 914 ? -25.068 14.292 -4.765 1.00 98.38 914 CYS A CA 1
ATOM 7045 C C . CYS A 1 914 ? -24.964 13.076 -3.854 1.00 98.38 914 CYS A C 1
ATOM 7047 O O . CYS A 1 914 ? -24.142 12.213 -4.109 1.00 98.38 914 CYS A O 1
ATOM 7049 N N . HIS A 1 915 ? -25.794 12.957 -2.818 1.00 98.50 915 HIS A N 1
ATOM 7050 C CA . HIS A 1 915 ? -25.783 11.729 -2.019 1.00 98.50 915 HIS A CA 1
ATOM 7051 C C . HIS A 1 915 ? -26.140 10.504 -2.882 1.00 98.50 915 HIS A C 1
ATOM 7053 O O . HIS A 1 915 ? -25.485 9.473 -2.769 1.00 98.50 915 HIS A O 1
ATOM 7059 N N . LEU A 1 916 ? -27.125 10.642 -3.779 1.00 98.62 916 LEU A N 1
ATOM 7060 C CA . LEU A 1 916 ? -27.579 9.580 -4.678 1.00 98.62 916 LEU A CA 1
ATOM 7061 C C . LEU A 1 916 ? -26.725 9.529 -5.964 1.00 98.62 916 LEU A C 1
ATOM 7063 O O . LEU A 1 916 ? -26.549 10.565 -6.612 1.00 98.62 916 LEU A O 1
ATOM 7067 N N . PRO A 1 917 ? -26.228 8.345 -6.370 1.00 98.50 917 PRO A N 1
ATOM 7068 C CA . PRO A 1 917 ? -25.512 8.150 -7.627 1.00 98.50 917 PRO A CA 1
ATOM 7069 C C . PRO A 1 917 ? -26.284 8.612 -8.872 1.00 98.50 917 PRO A C 1
ATOM 7071 O O . PRO A 1 917 ? -27.505 8.451 -8.973 1.00 98.50 917 PRO A O 1
ATOM 7074 N N . LEU A 1 918 ? -25.532 9.145 -9.842 1.00 98.06 918 LEU A N 1
ATOM 7075 C CA . LEU A 1 918 ? -26.043 9.706 -11.099 1.00 98.06 918 LEU A CA 1
ATOM 7076 C C . LEU A 1 918 ? -25.730 8.851 -12.337 1.00 98.06 918 LEU A C 1
ATOM 7078 O O . LEU A 1 918 ? -26.180 9.192 -13.426 1.00 98.06 918 LEU A O 1
ATOM 7082 N N . ASP A 1 919 ? -24.998 7.743 -12.189 1.00 98.00 919 ASP A N 1
ATOM 7083 C CA . ASP A 1 919 ? -24.667 6.851 -13.302 1.00 98.00 919 ASP A CA 1
ATOM 7084 C C . 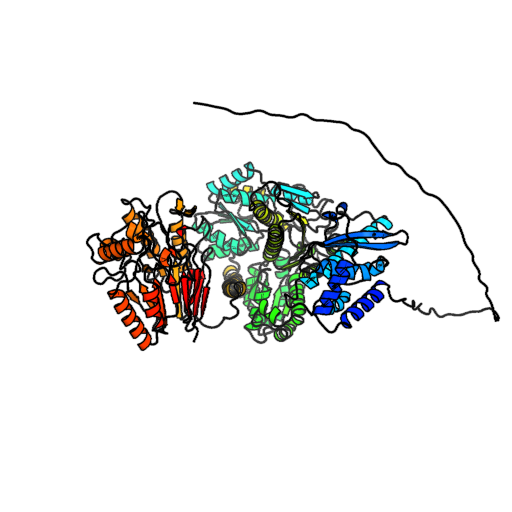ASP A 1 919 ? -24.794 5.366 -12.916 1.00 98.00 919 ASP A C 1
ATOM 7086 O O . ASP A 1 919 ? -24.200 4.929 -11.927 1.00 98.00 919 ASP A O 1
ATOM 7090 N N . PRO A 1 920 ? -25.530 4.555 -13.703 1.00 96.69 920 PRO A N 1
ATOM 7091 C CA . PRO A 1 920 ? -25.724 3.128 -13.439 1.00 96.69 920 PRO A CA 1
ATOM 7092 C C . PRO A 1 920 ? -24.468 2.263 -13.604 1.00 96.69 920 PRO A C 1
ATOM 7094 O O . PRO A 1 920 ? -24.514 1.080 -13.270 1.00 96.69 920 PRO A O 1
ATOM 7097 N N . GLY A 1 921 ? -23.386 2.789 -14.179 1.00 96.00 921 GLY A N 1
ATOM 7098 C CA . GLY A 1 921 ? -22.092 2.117 -14.261 1.00 96.00 921 GLY A CA 1
ATOM 7099 C C . GLY A 1 921 ? -21.260 2.261 -12.986 1.00 96.00 921 GLY A C 1
ATOM 7100 O O . GLY A 1 921 ? -20.407 1.412 -12.739 1.00 96.00 921 GLY A O 1
ATOM 7101 N N . ALA A 1 922 ? -21.519 3.290 -12.172 1.00 94.88 922 ALA A N 1
ATOM 7102 C CA . ALA A 1 922 ? -20.789 3.558 -10.933 1.00 94.88 922 ALA A CA 1
ATOM 7103 C C . ALA A 1 922 ? -21.494 3.047 -9.661 1.00 94.88 922 ALA A C 1
ATOM 7105 O O . ALA A 1 922 ? -20.890 3.084 -8.592 1.00 94.88 922 ALA A O 1
ATOM 7106 N N . SER A 1 923 ? -22.744 2.575 -9.745 1.00 96.75 923 SER A N 1
ATOM 7107 C CA . SER A 1 923 ? -23.503 2.054 -8.596 1.00 96.75 923 SER A CA 1
ATOM 7108 C C . SER A 1 923 ? -24.426 0.889 -8.956 1.00 96.75 923 SER A C 1
ATOM 7110 O O . SER A 1 923 ? -24.717 0.612 -10.121 1.00 96.75 923 SER A O 1
ATOM 7112 N N . SER A 1 924 ? -24.982 0.237 -7.935 1.00 95.38 924 SER A N 1
ATOM 7113 C CA . SER A 1 924 ? -26.178 -0.591 -8.074 1.00 95.38 924 SER A CA 1
ATOM 7114 C C . SER A 1 924 ? -27.365 0.231 -8.586 1.00 95.38 924 SER A C 1
ATOM 7116 O O . SER A 1 924 ? -27.450 1.450 -8.412 1.00 95.38 924 SER A O 1
ATOM 7118 N N . LYS A 1 925 ? -28.316 -0.449 -9.233 1.00 96.62 925 LYS A N 1
ATOM 7119 C CA . LYS A 1 925 ? -29.482 0.213 -9.841 1.00 96.62 925 LYS A CA 1
ATOM 7120 C C . LYS A 1 925 ? -30.466 0.692 -8.782 1.00 96.62 925 LYS A C 1
ATOM 7122 O O . LYS A 1 925 ? -31.194 1.642 -9.012 1.00 96.62 925 LYS A O 1
ATOM 7127 N N . GLU A 1 926 ? -30.492 0.019 -7.643 1.00 96.38 926 GLU A N 1
ATOM 7128 C CA . GLU A 1 926 ? -31.314 0.318 -6.480 1.00 96.38 926 GLU A CA 1
ATOM 7129 C C . GLU A 1 926 ? -30.899 1.614 -5.788 1.00 96.38 926 GLU A C 1
ATOM 7131 O O . GLU A 1 926 ? -31.739 2.211 -5.132 1.00 96.38 926 GLU A O 1
ATOM 7136 N N . ALA A 1 927 ? -29.649 2.050 -5.948 1.00 96.88 927 ALA A N 1
ATOM 7137 C CA . ALA A 1 927 ? -29.106 3.261 -5.336 1.00 96.88 927 ALA A CA 1
ATOM 7138 C C . ALA A 1 927 ? -29.318 4.534 -6.180 1.00 96.88 927 ALA A C 1
ATOM 7140 O O . ALA A 1 927 ? -29.123 5.637 -5.683 1.00 96.88 927 ALA A O 1
ATOM 7141 N N . LEU A 1 928 ? -29.690 4.409 -7.460 1.00 98.12 928 LEU A N 1
ATOM 7142 C CA . LEU A 1 928 ? -29.723 5.544 -8.390 1.00 98.12 928 LEU A CA 1
ATOM 7143 C C . LEU A 1 928 ? -30.798 6.583 -8.041 1.00 98.12 928 LEU A C 1
ATOM 7145 O O . LEU A 1 928 ? -31.910 6.250 -7.620 1.00 98.12 928 LEU A O 1
ATOM 7149 N N . LEU A 1 929 ? -30.500 7.849 -8.340 1.00 98.50 929 LEU A N 1
ATOM 7150 C CA . LEU A 1 929 ? -31.483 8.932 -8.328 1.00 98.50 929 LEU A CA 1
ATOM 7151 C C . LEU A 1 929 ? -32.668 8.604 -9.263 1.00 98.50 929 LEU A C 1
ATOM 7153 O O . LEU A 1 929 ? -32.486 8.111 -10.378 1.00 98.50 929 LEU A O 1
ATOM 7157 N N . TRP A 1 930 ? -33.904 8.890 -8.838 1.00 98.44 930 TRP A N 1
ATOM 7158 C CA . TRP A 1 930 ? -35.114 8.562 -9.604 1.00 98.44 930 TRP A CA 1
ATOM 7159 C C . TRP A 1 930 ? -35.102 9.166 -11.009 1.00 98.44 930 TRP A C 1
ATOM 7161 O O . TRP A 1 930 ? -35.371 8.446 -11.971 1.00 98.44 930 TRP A O 1
ATOM 7171 N N . ASN A 1 931 ? -34.758 10.447 -11.131 1.00 98.12 931 ASN A N 1
ATOM 7172 C CA . ASN A 1 931 ? -34.636 11.156 -12.404 1.00 98.12 931 ASN A CA 1
ATOM 7173 C C . ASN A 1 931 ? -33.169 11.440 -12.767 1.00 98.12 931 ASN A C 1
ATOM 7175 O O . ASN A 1 931 ? -32.849 12.522 -13.257 1.00 98.12 931 ASN A O 1
ATOM 7179 N N . TYR A 1 932 ? -32.266 10.479 -12.507 1.00 98.12 932 TYR A N 1
ATOM 7180 C CA . TYR A 1 932 ? -30.852 10.610 -12.889 1.00 98.12 932 TYR A CA 1
ATOM 7181 C C . TYR A 1 932 ? -30.688 10.929 -14.380 1.00 98.12 932 TYR A C 1
ATOM 7183 O O . TYR A 1 932 ? -29.805 11.691 -14.743 1.00 98.12 932 TYR A O 1
ATOM 7191 N N . ASP A 1 933 ? -31.559 10.392 -15.230 1.00 96.94 933 ASP A N 1
ATOM 7192 C CA . ASP A 1 933 ? -31.595 10.631 -16.667 1.00 96.94 933 ASP A CA 1
ATOM 7193 C C . ASP A 1 933 ? -31.879 12.099 -17.000 1.00 96.94 933 ASP A C 1
ATOM 7195 O O . ASP A 1 933 ? -31.139 12.690 -17.776 1.00 96.94 933 ASP A O 1
ATOM 7199 N N . GLU A 1 934 ? -32.856 12.731 -16.347 1.00 98.25 934 GLU A N 1
ATOM 7200 C CA . GLU A 1 934 ? -33.143 14.161 -16.548 1.00 98.25 934 GLU A CA 1
ATOM 7201 C C . GLU A 1 934 ? -31.996 15.059 -16.057 1.00 98.25 934 GLU A C 1
ATOM 7203 O O . GLU A 1 934 ? -31.653 16.056 -16.699 1.00 98.25 934 GLU A O 1
ATOM 7208 N N . VAL A 1 935 ? -31.383 14.704 -14.921 1.00 98.56 935 VAL A N 1
ATOM 7209 C CA . VAL A 1 935 ? -30.217 15.422 -14.384 1.00 98.56 935 VAL A CA 1
ATOM 7210 C C . VAL A 1 935 ? -29.025 15.278 -15.326 1.00 98.56 935 VAL A C 1
ATOM 7212 O O . VAL A 1 935 ? -28.359 16.269 -15.620 1.00 98.56 935 VAL A O 1
ATOM 7215 N N . MET A 1 936 ? -28.766 14.069 -15.825 1.00 98.25 936 MET A N 1
ATOM 7216 C CA . MET A 1 936 ? -27.641 13.808 -16.715 1.00 98.25 936 MET A CA 1
ATOM 7217 C C . MET A 1 936 ? -27.852 14.399 -18.106 1.00 98.25 936 MET A C 1
ATOM 7219 O O . MET A 1 936 ? -26.909 14.973 -18.638 1.00 98.25 936 MET A O 1
ATOM 7223 N N . ASP A 1 937 ? -29.074 14.399 -18.641 1.00 98.12 937 ASP A N 1
ATOM 7224 C CA . ASP A 1 937 ? -29.413 15.117 -19.875 1.00 98.12 937 ASP A CA 1
ATOM 7225 C C . ASP A 1 937 ? -29.092 16.614 -19.752 1.00 98.12 937 ASP A C 1
ATOM 7227 O O . ASP A 1 937 ? -28.584 17.229 -20.689 1.00 98.12 937 ASP A O 1
ATOM 7231 N N . LEU A 1 938 ? -29.353 17.219 -18.588 1.00 98.25 938 LEU A N 1
ATOM 7232 C CA . LEU A 1 938 ? -28.958 18.595 -18.290 1.00 98.25 938 LEU A CA 1
ATOM 7233 C C . LEU A 1 938 ? -27.432 18.735 -18.161 1.00 98.25 938 LEU A C 1
ATOM 7235 O O . LEU A 1 938 ? -26.859 19.606 -18.810 1.00 98.25 938 LEU A O 1
ATOM 7239 N N . VAL A 1 939 ? -26.764 17.879 -17.385 1.00 98.12 939 VAL A N 1
ATOM 7240 C CA . VAL A 1 939 ? -25.298 17.894 -17.213 1.00 98.12 939 VAL A CA 1
ATOM 7241 C C . VAL A 1 939 ? -24.573 17.761 -18.555 1.00 98.12 939 VAL A C 1
ATOM 7243 O O . VAL A 1 939 ? -23.642 18.516 -18.828 1.00 98.12 939 VAL A O 1
ATOM 7246 N N . HIS A 1 940 ? -25.032 16.871 -19.435 1.00 98.00 940 HIS A N 1
ATOM 7247 C CA . HIS A 1 940 ? -24.439 16.614 -20.750 1.00 98.00 940 HIS A CA 1
ATOM 7248 C C . HIS A 1 940 ? -24.589 17.784 -21.731 1.00 98.00 940 HIS A C 1
ATOM 7250 O O . HIS A 1 940 ? -23.874 17.827 -22.731 1.00 98.00 940 HIS A O 1
ATOM 7256 N N . ARG A 1 941 ? -25.439 18.782 -21.442 1.00 97.81 941 ARG A N 1
ATOM 7257 C CA . ARG A 1 941 ? -25.468 20.044 -22.208 1.00 97.81 941 ARG A CA 1
ATOM 7258 C C . ARG A 1 941 ? -24.243 20.927 -21.954 1.00 97.81 941 ARG A C 1
ATOM 7260 O O . ARG A 1 941 ? -23.998 21.841 -22.743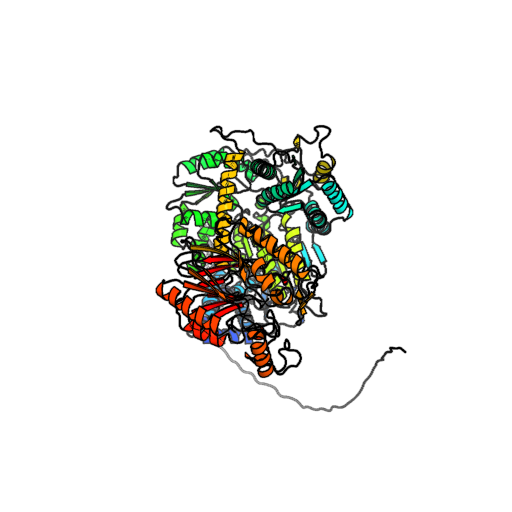 1.00 97.81 941 ARG A O 1
ATOM 7267 N N . TYR A 1 942 ? -23.471 20.665 -20.896 1.00 97.69 942 TYR A N 1
ATOM 7268 C CA . TYR A 1 942 ? -22.388 21.531 -20.439 1.00 97.69 942 TYR A CA 1
ATOM 7269 C C . TYR A 1 942 ? -21.049 20.793 -20.309 1.00 97.69 942 TYR A C 1
ATOM 7271 O O . TYR A 1 942 ? -20.813 20.034 -19.374 1.00 97.69 942 TYR A O 1
ATOM 7279 N N . ASN A 1 943 ? -20.089 21.136 -21.173 1.00 94.44 943 ASN A N 1
ATOM 7280 C CA . ASN A 1 943 ? -18.727 20.573 -21.139 1.00 94.44 943 ASN A CA 1
ATOM 7281 C C . ASN A 1 943 ? -17.917 20.950 -19.882 1.00 94.44 943 ASN A C 1
ATOM 7283 O O . ASN A 1 943 ? -16.816 20.425 -19.673 1.00 94.44 943 ASN A O 1
ATOM 7287 N N . CYS A 1 944 ? -18.404 21.912 -19.090 1.00 96.75 944 CYS A N 1
ATOM 7288 C CA . CYS A 1 944 ? -17.742 22.365 -17.872 1.00 96.75 944 CYS A CA 1
ATOM 7289 C C . CYS A 1 944 ? -17.800 21.313 -16.754 1.00 96.75 944 CYS A C 1
ATOM 7291 O O . CYS A 1 944 ? -16.899 21.296 -15.917 1.00 96.75 944 CYS A O 1
ATOM 7293 N N . VAL A 1 945 ? -18.789 20.410 -16.755 1.00 98.12 945 VAL A N 1
ATOM 7294 C CA . VAL A 1 945 ? -18.903 19.329 -15.765 1.00 98.12 945 VAL A CA 1
ATOM 7295 C C . VAL A 1 945 ? -17.895 18.234 -16.071 1.00 98.12 945 VAL A C 1
ATOM 7297 O O . VAL A 1 945 ? -17.844 17.723 -17.186 1.00 98.12 945 VAL A O 1
ATOM 7300 N N . LYS A 1 946 ? -17.066 17.893 -15.080 1.00 98.06 946 LYS A N 1
ATOM 7301 C CA . LYS A 1 946 ? -15.993 16.900 -15.236 1.00 98.06 946 LYS A CA 1
ATOM 7302 C C . LYS A 1 946 ? -16.152 15.681 -14.342 1.00 98.06 946 LYS A C 1
ATOM 7304 O O . LYS A 1 946 ? -15.751 14.590 -14.739 1.00 98.06 946 LYS A O 1
ATOM 7309 N N . VAL A 1 947 ? -16.710 15.864 -13.148 1.00 98.62 947 VAL A N 1
ATOM 7310 C CA . VAL A 1 947 ? -16.824 14.799 -12.150 1.00 98.62 947 VAL A CA 1
ATOM 7311 C C . VAL A 1 947 ? -18.157 14.904 -11.412 1.00 98.62 947 VAL A C 1
ATOM 7313 O O . VAL A 1 947 ? -18.538 15.990 -10.981 1.00 98.62 947 VAL A O 1
ATOM 7316 N N . CYS A 1 948 ? -18.818 13.769 -11.224 1.00 98.62 948 CYS A N 1
ATOM 7317 C CA . CYS A 1 948 ? -19.948 13.554 -10.336 1.00 98.62 948 CYS A CA 1
ATOM 7318 C C . CYS A 1 948 ? -19.493 12.658 -9.171 1.00 98.62 948 CYS A C 1
ATOM 7320 O O . CYS A 1 948 ? -19.053 11.529 -9.385 1.00 98.62 948 CYS A O 1
ATOM 7322 N N . LEU A 1 949 ? -19.574 13.161 -7.942 1.00 98.75 949 LEU A N 1
ATOM 7323 C CA . LEU A 1 949 ? -19.246 12.435 -6.717 1.00 98.75 949 LEU A CA 1
ATOM 7324 C C . LEU A 1 949 ? -20.530 12.073 -5.966 1.00 98.75 949 LEU A C 1
ATOM 7326 O O . LEU A 1 949 ? -21.421 12.919 -5.838 1.00 98.75 949 LEU A O 1
ATOM 7330 N N . ALA A 1 950 ? -20.608 10.852 -5.437 1.00 98.62 950 ALA A N 1
ATOM 7331 C CA . ALA A 1 950 ? -21.757 10.403 -4.658 1.00 98.62 950 ALA A CA 1
ATOM 7332 C C . ALA A 1 950 ? -21.423 9.454 -3.504 1.00 98.62 950 ALA A C 1
ATOM 7334 O O . ALA A 1 950 ? -20.281 9.030 -3.356 1.00 98.62 950 ALA A O 1
ATOM 7335 N N . GLY A 1 951 ? -22.426 9.158 -2.678 1.00 97.69 951 GLY A N 1
ATOM 7336 C CA . GLY A 1 951 ? -22.392 8.170 -1.596 1.00 97.69 951 GLY A CA 1
ATOM 7337 C C . GLY A 1 951 ? -23.484 7.119 -1.790 1.00 97.69 951 GLY A C 1
ATOM 7338 O O . GLY A 1 951 ? -23.738 6.702 -2.921 1.00 97.69 951 GLY A O 1
ATOM 7339 N N . HIS A 1 952 ? -24.176 6.749 -0.707 1.00 97.81 952 HIS A N 1
ATOM 7340 C CA . HIS A 1 952 ? -25.408 5.943 -0.686 1.00 97.81 952 HIS A CA 1
ATOM 7341 C C . HIS A 1 952 ? -25.242 4.460 -1.060 1.00 97.81 952 HIS A C 1
ATOM 7343 O O . HIS A 1 952 ? -25.735 3.583 -0.347 1.00 97.81 952 HIS A O 1
ATOM 7349 N N . ASP A 1 953 ? -24.526 4.141 -2.142 1.00 96.50 953 ASP A N 1
ATOM 7350 C CA . ASP A 1 953 ? -24.108 2.770 -2.427 1.00 96.50 953 ASP A CA 1
ATOM 7351 C C . ASP A 1 953 ? -22.814 2.452 -1.676 1.00 96.50 953 ASP A C 1
ATOM 7353 O O . ASP A 1 953 ? -21.713 2.813 -2.087 1.00 96.50 953 ASP A O 1
ATOM 7357 N N . HIS A 1 954 ? -22.957 1.753 -0.552 1.00 96.69 954 HIS A N 1
ATOM 7358 C CA . HIS A 1 954 ? -21.872 1.505 0.396 1.00 96.69 954 HIS A CA 1
ATOM 7359 C C . HIS A 1 954 ? -20.682 0.725 -0.182 1.00 96.69 954 HIS A C 1
ATOM 7361 O O . HIS A 1 954 ? -19.590 0.756 0.397 1.00 96.69 954 HIS A O 1
ATOM 7367 N N . MET A 1 955 ? -20.892 0.005 -1.288 1.00 93.12 955 MET A N 1
ATOM 7368 C CA . MET A 1 955 ? -19.831 -0.711 -1.994 1.00 93.12 955 MET A CA 1
ATOM 7369 C C . MET A 1 955 ? -18.887 0.222 -2.750 1.00 93.12 955 MET A C 1
ATOM 7371 O O . MET A 1 955 ? -17.767 -0.193 -3.035 1.00 93.12 955 MET A O 1
ATOM 7375 N N . GLY A 1 956 ? -19.331 1.445 -3.049 1.00 95.06 956 GLY A N 1
ATOM 7376 C CA . GLY A 1 956 ? -18.650 2.365 -3.942 1.00 95.06 956 GLY A CA 1
ATOM 7377 C C . GLY A 1 956 ? -18.639 1.892 -5.397 1.00 95.06 956 GLY A C 1
ATOM 7378 O O . GLY A 1 956 ? -19.148 0.827 -5.754 1.00 95.06 956 GLY A O 1
ATOM 7379 N N . GLY A 1 957 ? -18.046 2.714 -6.253 1.00 95.31 957 GLY A N 1
ATOM 7380 C CA . GLY A 1 957 ? -17.817 2.385 -7.656 1.00 95.31 957 GLY A CA 1
ATOM 7381 C C . GLY A 1 957 ? -17.316 3.572 -8.464 1.00 95.31 957 GLY A C 1
ATOM 7382 O O . GLY A 1 957 ? -17.321 4.712 -7.990 1.00 95.31 957 GLY A O 1
ATOM 7383 N N . HIS A 1 958 ? -16.846 3.301 -9.679 1.00 98.06 958 HIS A N 1
ATOM 7384 C CA . HIS A 1 958 ? -16.331 4.310 -10.599 1.00 98.06 958 HIS A CA 1
ATOM 7385 C C . HIS A 1 958 ? -16.703 3.972 -12.045 1.00 98.06 958 HIS A C 1
ATOM 7387 O O . HIS A 1 958 ? -16.581 2.825 -12.474 1.00 98.06 958 HIS A O 1
ATOM 7393 N N . SER A 1 959 ? -17.143 4.974 -12.801 1.00 97.38 959 SER A N 1
ATOM 7394 C CA . SER A 1 959 ? -17.372 4.876 -14.242 1.00 97.38 959 SER A CA 1
ATOM 7395 C C . SER A 1 959 ? -17.018 6.188 -14.950 1.00 97.38 959 SER A C 1
ATOM 7397 O O . SER A 1 959 ? -16.792 7.230 -14.326 1.00 97.38 959 SER A O 1
ATOM 7399 N N . ILE A 1 960 ? -16.943 6.127 -16.279 1.00 97.00 960 ILE A N 1
ATOM 7400 C CA . ILE A 1 960 ? -16.835 7.294 -17.155 1.00 97.00 960 ILE A CA 1
ATOM 7401 C C . ILE A 1 960 ? -17.968 7.177 -18.168 1.00 97.00 960 ILE A C 1
ATOM 7403 O O . ILE A 1 960 ? -18.085 6.148 -18.841 1.00 97.00 960 ILE A O 1
ATOM 7407 N N . ASP A 1 961 ? -18.811 8.202 -18.255 1.00 94.69 961 ASP A N 1
ATOM 7408 C CA . ASP A 1 961 ? -19.942 8.187 -19.178 1.00 94.69 961 ASP A CA 1
ATOM 7409 C C . ASP A 1 961 ? -19.529 8.526 -20.621 1.00 94.69 961 ASP A C 1
ATOM 7411 O O . ASP A 1 961 ? -18.376 8.846 -20.925 1.00 94.69 961 ASP A O 1
ATOM 7415 N N . SER A 1 962 ? -20.485 8.447 -21.549 1.00 93.00 962 SER A N 1
ATOM 7416 C CA . SER A 1 962 ? -20.233 8.693 -22.973 1.00 93.00 962 SER A CA 1
ATOM 7417 C C . SER A 1 962 ? -19.794 10.123 -23.304 1.00 93.00 962 SER A C 1
ATOM 7419 O O . SER A 1 962 ? -19.328 10.358 -24.417 1.00 93.00 962 SER A O 1
ATOM 7421 N N . HIS A 1 963 ? -19.957 11.068 -22.377 1.00 92.69 963 HIS A N 1
ATOM 7422 C CA . HIS A 1 963 ? -19.570 12.471 -22.525 1.00 92.69 963 HIS A CA 1
ATOM 7423 C C . HIS A 1 963 ? -18.249 12.788 -21.806 1.00 92.69 963 HIS A C 1
ATOM 7425 O O . HIS A 1 963 ? -17.822 13.941 -21.787 1.00 92.69 963 HIS A O 1
ATOM 7431 N N . GLY A 1 964 ? -17.577 11.772 -21.249 1.00 92.44 964 GLY A N 1
ATOM 7432 C CA . GLY A 1 964 ? -16.294 11.923 -20.567 1.00 92.44 964 GLY A CA 1
ATOM 7433 C C . GLY A 1 964 ? -16.410 12.445 -19.134 1.00 92.44 964 GLY A C 1
ATOM 7434 O O . GLY A 1 964 ? -15.396 12.853 -18.564 1.00 92.44 964 GLY A O 1
ATOM 7435 N N . VAL A 1 965 ? -17.611 12.444 -18.541 1.00 97.69 965 VAL A N 1
ATOM 7436 C CA . VAL A 1 965 ? -17.807 12.806 -17.132 1.00 97.69 965 VAL A CA 1
ATOM 7437 C C . VAL A 1 965 ? -17.502 11.587 -16.267 1.00 97.69 965 VAL A C 1
ATOM 7439 O O . VAL A 1 965 ? -18.020 10.493 -16.499 1.00 97.69 965 VAL A O 1
ATOM 7442 N N . HIS A 1 966 ? -16.645 11.766 -15.263 1.00 98.44 966 HIS A N 1
ATOM 7443 C CA . HIS A 1 966 ? -16.343 10.713 -14.296 1.00 98.44 966 HIS A CA 1
ATOM 7444 C C . HIS A 1 966 ? -17.441 10.641 -13.238 1.00 98.44 966 HIS A C 1
ATOM 7446 O O . HIS A 1 966 ? -17.805 11.666 -12.671 1.00 98.44 966 HIS A O 1
ATOM 7452 N N . HIS A 1 967 ? -17.896 9.440 -12.897 1.00 98.56 967 HIS A N 1
ATOM 7453 C CA . HIS A 1 967 ? -18.844 9.200 -11.810 1.00 98.56 967 HIS A CA 1
ATOM 7454 C C . HIS A 1 967 ? -18.173 8.355 -10.739 1.00 98.56 967 HIS A C 1
ATOM 7456 O O . HIS A 1 967 ? -17.783 7.224 -11.014 1.00 98.56 967 HIS A O 1
ATOM 7462 N N . ARG A 1 968 ? -18.007 8.892 -9.528 1.00 98.38 968 ARG A N 1
ATOM 7463 C CA . ARG A 1 968 ? -17.346 8.206 -8.410 1.00 98.38 968 ARG A CA 1
ATOM 7464 C C . ARG A 1 968 ? -18.265 8.153 -7.196 1.00 98.38 968 ARG A C 1
ATOM 7466 O O . ARG A 1 968 ? -18.582 9.180 -6.603 1.00 98.38 968 ARG A O 1
ATOM 7473 N N . VAL A 1 969 ? -18.650 6.941 -6.814 1.00 98.62 969 VAL A N 1
ATOM 7474 C CA . VAL A 1 969 ? -19.457 6.653 -5.625 1.00 98.62 969 VAL A CA 1
ATOM 7475 C C . VAL A 1 969 ? -18.540 6.185 -4.505 1.00 98.62 969 VAL A C 1
ATOM 7477 O O . VAL A 1 969 ? -17.795 5.233 -4.702 1.00 98.62 969 VAL A O 1
ATOM 7480 N N . LEU A 1 970 ? -18.561 6.860 -3.361 1.00 98.31 970 LEU A N 1
ATOM 7481 C CA . LEU A 1 970 ? -17.651 6.648 -2.241 1.00 98.31 970 LEU A CA 1
ATOM 7482 C C . LEU A 1 970 ? -18.128 5.519 -1.323 1.00 98.31 970 LEU A C 1
ATOM 7484 O O . LEU A 1 970 ? -19.306 5.425 -0.987 1.00 98.31 970 LEU A O 1
ATOM 7488 N N . GLU A 1 971 ? -17.187 4.700 -0.865 1.00 98.00 971 GLU A N 1
ATOM 7489 C CA . GLU A 1 971 ? -17.436 3.594 0.053 1.00 98.00 971 GLU A CA 1
ATOM 7490 C C . GLU A 1 971 ? -17.842 4.094 1.449 1.00 98.00 971 GLU A C 1
ATOM 7492 O O . GLU A 1 971 ? -17.336 5.106 1.946 1.00 98.00 971 GLU A O 1
ATOM 7497 N N . ALA A 1 972 ? -18.743 3.357 2.105 1.00 97.56 972 ALA A N 1
ATOM 7498 C CA . ALA A 1 972 ? -19.344 3.772 3.371 1.00 97.56 972 ALA A CA 1
ATOM 7499 C C . ALA A 1 972 ? -18.450 3.514 4.592 1.00 97.56 972 ALA A C 1
ATOM 7501 O O . ALA A 1 972 ? -18.007 2.384 4.830 1.00 97.56 972 ALA A O 1
ATOM 7502 N N . ALA A 1 973 ? -18.319 4.519 5.460 1.00 97.50 973 ALA A N 1
ATOM 7503 C CA . ALA A 1 973 ? -17.669 4.374 6.764 1.00 97.50 973 ALA A CA 1
ATOM 7504 C C . ALA A 1 973 ? -18.414 3.406 7.707 1.00 97.50 973 ALA A C 1
ATOM 7506 O O . ALA A 1 973 ? -17.787 2.766 8.556 1.00 97.50 973 ALA A O 1
ATOM 7507 N N . LEU A 1 974 ? -19.737 3.244 7.558 1.00 97.44 974 LEU A N 1
ATOM 7508 C CA . LEU A 1 974 ? -20.539 2.316 8.365 1.00 97.44 974 LEU A CA 1
ATOM 7509 C C . LEU A 1 974 ? -20.103 0.851 8.238 1.00 97.44 974 LEU A C 1
ATOM 7511 O O . LEU A 1 974 ? -20.241 0.069 9.185 1.00 97.44 974 LEU A O 1
ATOM 7515 N N . GLU A 1 975 ? -19.631 0.444 7.065 1.00 95.31 975 GLU A N 1
ATOM 7516 C CA . GLU A 1 975 ? -19.353 -0.962 6.776 1.00 95.31 975 GLU A CA 1
ATOM 7517 C C . GLU A 1 975 ? -17.898 -1.354 7.062 1.00 95.31 975 GLU A C 1
ATOM 7519 O O . GLU A 1 975 ? -17.512 -2.495 6.808 1.00 95.31 975 GLU A O 1
ATOM 7524 N N . CYS A 1 976 ? -17.094 -0.452 7.629 1.00 90.44 976 CYS A N 1
ATOM 7525 C CA . CYS A 1 976 ? -15.711 -0.711 8.025 1.00 90.44 976 CYS A CA 1
ATOM 7526 C C . CYS A 1 976 ? -15.631 -1.560 9.302 1.00 90.44 976 CYS A C 1
ATOM 7528 O O . CYS A 1 976 ? -16.056 -1.108 10.373 1.00 90.44 976 CYS A O 1
ATOM 7530 N N . PRO A 1 977 ? -15.047 -2.775 9.243 1.00 87.19 977 PRO A N 1
ATOM 7531 C CA . PRO A 1 977 ? -14.699 -3.508 10.450 1.00 87.19 977 PRO A CA 1
ATOM 7532 C C . PRO A 1 977 ? -13.734 -2.716 11.345 1.00 87.19 977 PRO A C 1
ATOM 7534 O O . PRO A 1 977 ? -12.895 -1.970 10.830 1.00 87.19 977 PRO A O 1
ATOM 7537 N N . PRO A 1 978 ? -13.771 -2.931 12.675 1.00 85.88 978 PRO A N 1
ATOM 7538 C CA . PRO A 1 978 ? -12.797 -2.342 13.579 1.00 85.88 978 PRO A CA 1
ATOM 7539 C C . PRO A 1 978 ? -11.353 -2.590 13.134 1.00 85.88 978 PRO A C 1
ATOM 7541 O O . PRO A 1 978 ? -10.940 -3.738 12.979 1.00 85.88 978 PRO A O 1
ATOM 7544 N N . GLY A 1 979 ? -10.601 -1.503 12.950 1.00 77.56 979 GLY A N 1
ATOM 7545 C CA . GLY A 1 979 ? -9.216 -1.533 12.465 1.00 77.56 979 GLY A CA 1
ATOM 7546 C C . GLY A 1 979 ? -9.049 -1.260 10.967 1.00 77.56 979 GLY A C 1
ATOM 7547 O O . GLY A 1 979 ? -7.926 -1.340 10.487 1.00 77.56 979 GLY A O 1
ATOM 7548 N N . THR A 1 980 ? -10.130 -0.939 10.253 1.00 86.19 980 THR A N 1
ATOM 7549 C CA . THR A 1 980 ? -10.103 -0.473 8.856 1.00 86.19 980 THR A CA 1
ATOM 7550 C C . THR A 1 980 ? -10.863 0.846 8.711 1.00 86.19 980 THR A C 1
ATOM 7552 O O . THR A 1 980 ? -11.677 1.187 9.576 1.00 86.19 980 THR A O 1
ATOM 7555 N N . ASP A 1 981 ? -10.623 1.562 7.617 1.00 93.88 981 ASP A N 1
ATOM 7556 C CA . ASP A 1 981 ? -11.205 2.871 7.315 1.00 93.88 981 ASP A CA 1
ATOM 7557 C C . ASP A 1 981 ? -11.913 2.939 5.944 1.00 93.88 981 ASP A C 1
ATOM 7559 O O . ASP A 1 981 ? -11.787 2.052 5.100 1.00 93.88 981 ASP A O 1
ATOM 7563 N N . ALA A 1 982 ? -12.716 3.988 5.744 1.00 96.12 982 ALA A N 1
ATOM 7564 C CA . ALA A 1 982 ? -13.275 4.384 4.447 1.00 96.12 982 ALA A CA 1
ATOM 7565 C C . ALA A 1 982 ? -13.455 5.907 4.424 1.00 96.12 982 ALA A C 1
ATOM 7567 O O . ALA A 1 982 ? -14.509 6.449 4.748 1.00 96.12 982 ALA A O 1
ATOM 7568 N N . PHE A 1 983 ? -12.371 6.605 4.103 1.00 97.94 983 PHE A N 1
ATOM 7569 C CA . PHE A 1 983 ? -12.336 8.045 3.866 1.00 97.94 983 PHE A CA 1
ATOM 7570 C C . PHE A 1 983 ? -11.092 8.378 3.036 1.00 97.94 983 PHE A C 1
ATOM 7572 O O . PHE A 1 983 ? -10.154 7.577 2.948 1.00 97.94 983 PHE A O 1
ATOM 7579 N N . GLY A 1 984 ? -11.049 9.574 2.458 1.00 96.56 984 GLY A N 1
ATOM 7580 C CA . GLY A 1 984 ? -9.953 9.968 1.583 1.00 96.56 984 GLY A CA 1
ATOM 7581 C C . GLY A 1 984 ? -9.729 11.469 1.517 1.00 96.56 984 GLY A C 1
ATOM 7582 O O . GLY A 1 984 ? -10.318 12.251 2.268 1.00 96.56 984 GLY A O 1
ATOM 7583 N N . HIS A 1 985 ? -8.847 11.869 0.611 1.00 97.25 985 HIS A N 1
ATOM 7584 C CA . HIS A 1 985 ? -8.727 13.251 0.161 1.00 97.25 985 HIS A CA 1
ATOM 7585 C C . HIS A 1 985 ? -8.568 13.295 -1.354 1.00 97.25 985 HIS A C 1
ATOM 7587 O O . HIS A 1 985 ? -8.083 12.343 -1.955 1.00 97.25 985 HIS A O 1
ATOM 7593 N N . VAL A 1 986 ? -8.992 14.393 -1.962 1.00 97.44 986 VAL A N 1
ATOM 7594 C CA . VAL A 1 986 ? -8.925 14.623 -3.397 1.00 97.44 986 VAL A CA 1
ATOM 7595 C C . VAL A 1 986 ? -7.992 15.791 -3.667 1.00 97.44 986 VAL A C 1
ATOM 7597 O O . VAL A 1 986 ? -8.234 16.895 -3.177 1.00 97.44 986 VAL A O 1
ATOM 7600 N N . ASP A 1 987 ? -6.968 15.554 -4.478 1.00 95.31 987 ASP A N 1
ATOM 7601 C CA . ASP A 1 987 ? -6.113 16.589 -5.046 1.00 95.31 987 ASP A CA 1
ATOM 7602 C C . ASP A 1 987 ? -6.680 17.044 -6.393 1.00 95.31 987 ASP A C 1
ATOM 7604 O O . ASP A 1 987 ? -6.920 16.245 -7.303 1.00 95.31 987 ASP A O 1
ATOM 7608 N N . VAL A 1 988 ? -6.900 18.348 -6.529 1.00 94.62 988 VAL A N 1
ATOM 7609 C CA . VAL A 1 988 ? -7.498 18.954 -7.719 1.00 94.62 988 VAL A CA 1
ATOM 7610 C C . VAL A 1 988 ? -6.411 19.593 -8.570 1.00 94.62 988 VAL A C 1
ATOM 7612 O O . VAL A 1 988 ? -5.683 20.475 -8.114 1.00 94.62 988 VAL A O 1
ATOM 7615 N N . PHE A 1 989 ? -6.336 19.206 -9.837 1.00 93.19 989 PHE A N 1
ATOM 7616 C CA . PHE A 1 989 ? -5.446 19.790 -10.834 1.00 93.19 989 PHE A CA 1
ATOM 7617 C C . PHE A 1 989 ? -6.254 20.459 -11.942 1.00 93.19 989 PHE A C 1
ATOM 7619 O O . PHE A 1 989 ? -7.472 20.334 -12.035 1.00 93.19 989 PHE A O 1
ATOM 7626 N N . HIS A 1 990 ? -5.568 21.176 -12.828 1.00 88.88 990 HIS A N 1
ATOM 7627 C CA . HIS A 1 990 ? -6.227 21.791 -13.977 1.00 88.88 990 HIS A CA 1
ATOM 7628 C C . HIS A 1 990 ? -6.848 20.755 -14.921 1.00 88.88 990 HIS A C 1
ATOM 7630 O O . HIS A 1 990 ? -7.814 21.074 -15.602 1.00 88.88 990 HIS A O 1
ATOM 7636 N N . ASP A 1 991 ? -6.285 19.559 -14.992 1.00 89.75 991 ASP A N 1
ATOM 7637 C CA . ASP A 1 991 ? -6.561 18.525 -15.986 1.00 89.75 991 ASP A CA 1
ATOM 7638 C C . ASP A 1 991 ? -7.091 17.222 -15.375 1.00 89.75 991 ASP A C 1
ATOM 7640 O O . ASP A 1 991 ? -7.424 16.313 -16.126 1.00 89.75 991 ASP A O 1
ATOM 7644 N N . ARG A 1 992 ? -7.181 17.112 -14.043 1.00 92.81 992 ARG A N 1
ATOM 7645 C CA . ARG A 1 992 ? -7.681 15.911 -13.360 1.00 92.81 992 ARG A CA 1
ATOM 7646 C C . ARG A 1 992 ? -8.069 16.159 -11.902 1.00 92.81 992 ARG A C 1
ATOM 7648 O O . ARG A 1 992 ? -7.623 17.135 -11.299 1.00 92.81 992 ARG A O 1
ATOM 7655 N N . LEU A 1 993 ? -8.825 15.228 -11.324 1.00 96.12 993 LEU A N 1
ATOM 7656 C CA . LEU A 1 993 ? -8.940 15.016 -9.874 1.00 96.12 993 LEU A CA 1
ATOM 7657 C C . LEU A 1 993 ? -8.243 13.700 -9.499 1.00 96.12 993 LEU A C 1
ATOM 7659 O O . LEU A 1 993 ? -8.410 12.703 -10.196 1.00 96.12 993 LEU A O 1
ATOM 7663 N N . LEU A 1 994 ? -7.504 13.680 -8.390 1.00 92.69 994 LEU A N 1
ATOM 7664 C CA . LEU A 1 994 ? -6.897 12.474 -7.820 1.00 92.69 994 LEU A CA 1
ATOM 7665 C C . LEU A 1 994 ? -7.493 12.198 -6.445 1.00 92.69 994 LEU A C 1
ATOM 7667 O O . LEU A 1 994 ? -7.189 12.914 -5.497 1.00 92.69 994 LEU A O 1
ATOM 7671 N N . LEU A 1 995 ? -8.333 11.173 -6.330 1.00 95.19 995 LEU A N 1
ATOM 7672 C CA . LEU A 1 995 ? -8.812 10.672 -5.046 1.00 95.19 995 LEU A CA 1
ATOM 7673 C C . LEU A 1 995 ? -7.776 9.713 -4.453 1.00 95.19 995 LEU A C 1
ATOM 7675 O O . LEU A 1 995 ? -7.448 8.703 -5.067 1.00 95.19 995 LEU A O 1
ATOM 7679 N N . PHE A 1 996 ? -7.331 9.997 -3.235 1.00 92.06 996 PHE A N 1
ATOM 7680 C CA . PHE A 1 996 ? -6.525 9.116 -2.399 1.00 92.06 996 PHE A CA 1
ATOM 7681 C C . PHE A 1 996 ? -7.390 8.566 -1.266 1.00 92.06 996 PHE A C 1
ATOM 7683 O O . PHE A 1 996 ? -7.663 9.264 -0.280 1.00 92.06 996 PHE A O 1
ATOM 7690 N N . GLY A 1 997 ? -7.839 7.324 -1.420 1.00 91.06 997 GLY A N 1
ATOM 7691 C CA . GLY A 1 997 ? -8.652 6.625 -0.433 1.00 91.06 997 GLY A CA 1
ATOM 7692 C C . GLY A 1 997 ? -7.818 5.885 0.620 1.00 91.06 997 GLY A C 1
ATOM 7693 O O . GLY A 1 997 ? -6.616 5.670 0.458 1.00 91.06 997 GLY A O 1
ATOM 7694 N N . THR A 1 998 ? -8.447 5.540 1.744 1.00 86.06 998 THR A N 1
ATOM 7695 C CA . THR A 1 998 ? -7.855 4.734 2.825 1.00 86.06 998 THR A CA 1
ATOM 7696 C C . THR A 1 998 ? -8.623 3.418 2.959 1.00 86.06 998 THR A C 1
ATOM 7698 O O . THR A 1 998 ? -9.853 3.437 3.016 1.00 86.06 998 THR A O 1
ATOM 7701 N N . ASP A 1 999 ? -7.891 2.303 3.049 1.00 92.38 999 ASP A N 1
ATOM 7702 C CA . ASP A 1 999 ? -8.387 0.927 3.197 1.00 92.38 999 ASP A CA 1
ATOM 7703 C C . ASP A 1 999 ? -9.499 0.540 2.211 1.00 92.38 999 ASP A C 1
ATOM 7705 O O . ASP A 1 999 ? -9.204 0.134 1.089 1.00 92.38 999 ASP A O 1
ATOM 7709 N N . ARG A 1 1000 ? -10.774 0.618 2.624 1.00 91.44 1000 ARG A N 1
ATOM 7710 C CA . ARG A 1 1000 ? -11.911 0.246 1.771 1.00 91.44 1000 ARG A CA 1
ATOM 7711 C C . ARG A 1 1000 ? -12.184 1.273 0.680 1.00 91.44 1000 ARG A C 1
ATOM 7713 O O . ARG A 1 1000 ? -12.801 0.905 -0.310 1.00 91.44 1000 ARG A O 1
ATOM 7720 N N . MET A 1 1001 ? -11.778 2.529 0.868 1.00 95.31 1001 MET A N 1
ATOM 7721 C CA . MET A 1 1001 ? -11.991 3.563 -0.138 1.00 95.31 1001 MET A CA 1
ATOM 7722 C C . MET A 1 1001 ? -10.920 3.470 -1.222 1.00 95.31 1001 MET A C 1
ATOM 7724 O O . MET A 1 1001 ? -9.738 3.658 -0.935 1.00 95.31 1001 MET A O 1
ATOM 7728 N N . GLU A 1 1002 ? -11.328 3.191 -2.459 1.00 85.38 1002 GLU A N 1
ATOM 7729 C CA . GLU A 1 1002 ? -10.404 3.060 -3.587 1.00 85.38 1002 GLU A CA 1
ATOM 7730 C C . GLU A 1 1002 ? -9.883 4.431 -4.044 1.00 85.38 1002 GLU A C 1
ATOM 7732 O O . GLU A 1 1002 ? -10.647 5.397 -4.173 1.00 85.38 1002 GLU A O 1
ATOM 7737 N N . SER A 1 1003 ? -8.573 4.508 -4.299 1.00 90.62 1003 SER A N 1
ATOM 7738 C CA . SER A 1 1003 ? -7.945 5.671 -4.930 1.00 90.62 1003 SER A CA 1
ATOM 7739 C C . SER A 1 1003 ? -8.277 5.710 -6.421 1.00 90.62 1003 SER A C 1
ATOM 7741 O O . SER A 1 1003 ? -8.181 4.697 -7.106 1.00 90.62 1003 SER A O 1
ATOM 7743 N N . THR A 1 1004 ? -8.635 6.877 -6.948 1.00 90.12 1004 THR A N 1
ATOM 7744 C CA . THR A 1 1004 ? -9.144 7.012 -8.321 1.00 90.12 1004 THR A CA 1
ATOM 7745 C C . THR A 1 1004 ? -8.551 8.240 -8.999 1.00 90.12 1004 THR A C 1
ATOM 7747 O O . THR A 1 1004 ? -8.671 9.354 -8.487 1.00 90.12 1004 THR A O 1
ATOM 7750 N N . GLU A 1 1005 ? -7.959 8.058 -10.180 1.00 92.56 1005 GLU A N 1
ATOM 7751 C CA . GLU A 1 1005 ? -7.574 9.163 -11.060 1.00 92.56 1005 GLU A CA 1
ATOM 7752 C C . GLU A 1 1005 ? -8.709 9.485 -12.045 1.00 92.56 1005 GLU A C 1
ATOM 7754 O O . GLU A 1 1005 ? -9.226 8.617 -12.748 1.00 92.56 1005 GLU A O 1
ATOM 7759 N N . MET A 1 1006 ? -9.106 10.756 -12.096 1.00 95.25 1006 MET A N 1
ATOM 7760 C CA . MET A 1 1006 ? -10.188 11.263 -12.938 1.00 95.25 1006 MET A CA 1
ATOM 7761 C C . MET A 1 1006 ? -9.649 12.329 -13.895 1.00 95.25 1006 MET A C 1
ATOM 7763 O O . MET A 1 1006 ? -9.668 13.518 -13.572 1.00 95.25 1006 MET A O 1
ATOM 7767 N N . ILE A 1 1007 ? -9.115 11.897 -15.043 1.00 90.50 1007 ILE A N 1
ATOM 7768 C CA . ILE A 1 1007 ? -8.509 12.771 -16.060 1.00 90.50 1007 ILE A CA 1
ATOM 7769 C C . ILE A 1 1007 ? -9.587 13.422 -16.918 1.00 90.50 1007 ILE A C 1
ATOM 7771 O O . ILE A 1 1007 ? -10.358 12.746 -17.592 1.00 90.50 1007 ILE A O 1
ATOM 7775 N N . PHE A 1 1008 ? -9.593 14.751 -16.971 1.00 89.56 1008 PHE A N 1
ATOM 7776 C CA . PHE A 1 1008 ? -10.513 15.481 -17.828 1.00 89.56 1008 PHE A CA 1
ATOM 7777 C C . PHE A 1 1008 ? -10.118 15.258 -19.281 1.00 89.56 1008 PHE A C 1
ATOM 7779 O O . PHE A 1 1008 ? -9.093 15.756 -19.752 1.00 89.56 1008 PHE A O 1
ATOM 7786 N N . THR A 1 1009 ? -10.948 14.514 -19.995 1.00 69.81 1009 THR A N 1
ATOM 7787 C CA . THR A 1 1009 ? -10.817 14.401 -21.441 1.00 69.81 1009 THR A CA 1
ATOM 7788 C C . THR A 1 1009 ? -11.033 15.787 -22.085 1.00 69.81 1009 THR A C 1
ATOM 7790 O O . THR A 1 1009 ? -11.884 16.552 -21.602 1.00 69.81 1009 THR A O 1
ATOM 7793 N N . PRO A 1 1010 ? -10.206 16.169 -23.084 1.00 52.19 1010 PRO A N 1
ATOM 7794 C CA . PRO A 1 1010 ? -10.300 17.459 -23.771 1.00 52.19 1010 PRO A CA 1
ATOM 7795 C C . PRO A 1 1010 ? -11.658 17.741 -24.408 1.00 52.19 1010 PRO A C 1
ATOM 7797 O O . PRO A 1 1010 ? -12.226 16.801 -25.010 1.00 52.19 1010 PRO A O 1
#

Sequence (1010 aa):
MDSAAISASSPSSYLATKLRNPNPLPTRLNFPQSKPFPSLKSPIPAPSFHPCRVATTSSSSSQTPSLAKTNLNRLISEFQSLSSPIDRVKRLLNYSALLPPLDDTARTDSNRVMGCTARVWLVVTMDSDGKMRFRADSDSEITRGFCCCLISVLDGAGPEEVLGLKTEDLGELSGVVGGGLNGGSNSRVNTWGNVLVGMQKRTKGLVGEREGKVPGEAFPSLVVTAEGIEAKGSYAEAQARFLLPDELKVQELVNVLMEKKIGVVAHFYMDPEVQGVLTAAQKHWPHIHISDSLVMADSAVKMAKAGCQYITVLGVDFMSENVRAILDQAGFSEVGVYRMSSERIGCSLADAASNPAYMNYLEAASMASPSLHVVYINTSLETKANAHELVPTITCTSSNVVPTILQAFAQVPDLNVWYGPDTYMGANIMELFQQMTVMTDDEIAEIHPEHNRDTIRSLLPRLHYYQDGTCIVHHLFGHEVVEKIKEMYCDAFLTAHFEVPGEMFSLAMEAKRRGMGVVGSTQNILDFISHRVQEALERNVNEHLQFVLGTESGMVTAIVARVSRLLGSVKPSSGRPKVNVEIVFPVSSDSITTPSTSSHGLSLGVIPGVASGEGCSINGGCASCPYMKMNSLSSLLKVCYHLPEEKHSLLAYEAGRFNIQTRHGKLIADVGCEPILHMRHFQDFLDLLAMGSANGLTGYRGKQPLLSFGVISDVQYADIPDGRSFIGVRRYYRHSILVLQRAVQKWNNSEKLKFTVNFGDIVDGFCPKDQSLSSVEKVVREFETFNGPVYHMIGNHCLYNLPRDKLLPLLKIPTLDGRAYYDFSPVPEFRFVVLDGYDISAIGWPQEHPNSVEALKFLREKNPNSEKNSPENLIGLERRFLMFNGAVGKEQLEWLDSVLQDATESKQKVVVCCHLPLDPGASSKEALLWNYDEVMDLVHRYNCVKVCLAGHDHMGGHSIDSHGVHHRVLEAALECPPGTDAFGHVDVFHDRLLLFGTDRMESTEMIFTP

Foldseek 3Di:
DYDDDDDDDDDDDDDDDDDDDDDDDDDDDDDDDDDDDDDDDDDDDDDDDDDDDDDPDDPPPPDPDFQLLVLLVVLLVVLVVDPALVVLQVVLLVLLVVADDDDPVQPDQVQWQPLAPWTKGWDWDADPVQAIAIHMDTPDSNLSSLSSSSRSSRGRGHLCSLLPDDLVSCVSVCCSSVVSDPDDPQRHSLSNRRVSLSNNLVSLVNVCVVVVHDPPDAFWWWKFWLVGIDTDFPVRVVLRQLLAADPVLLVLLLVLCVVQLEAEEEELQFDSNVVSSLVSNCVRPVRYYYYHLLVSLVSLCVSVVVPRQEYEYQDFQQSLLLSQLSCVVSVNNRRFGFYLDLDHLAFQFQVLLVDVVVVVLLLVQLVQPPEEEEEEPRHHLLSLLQSCVRHPYAYDYLACPLVVLVVVCLVDPPYAYEYDDQQQLLVLSLVVLVVQLVDAQVVVCLVPVSDGNVSSVVCSVRRHYHHRTAGPLQAQCDDVLLVSCSNNPLSAQEEAESRHHPSSSVSQVVCVSSVRHDYTDLVRLLVSLLVVLLVVVVVFAAHEHEYEDSAAPSCVSVSSVSSNCSNNVDDDDPPTYIYMYMYGFSWDLPSPDDPPPDPDDDPPDDDDDDPPPPDSDSRTDHSRDRSSNSRDSVSSSVVSVCPPPDDCPRVSRTSDDQPDADPVRHTSSVSSCPSVVNVVVVVVVVVVVVVCSVVPNPDDDDDAFPAKEKEAEALAAAPDCWDADPVGFIFHRPCSLVLLLVRLVVQQVDPGHAEYEYQENQHALPHDLVCLLVSLLVSLVSRVSHPHYYHYAYFLRNQSRDALVSSCVSRVQDDDPSDRWDKDDPDLQAIETEAHQVQQACTRDDCPDPSNVVLVVVLVVLPVDPQQQDLPPPDDLSLQSGRRTGAGDPVRLVVVLVVLVVCVVSNHAYEYRHQAFLDVQFAPSNRHRPVSVVSVVSVLVHLSYAEYEYERRQQWGWDADPSLHIYTYFHHSRSDDPPFHTMWMWRHHSFWIWTDTTGSTDTDIRGRDD

pLDDT: mean 81.66, std 20.59, range [23.2, 98.81]

Radius of gyration: 36.47 Å; chains: 1; bounding box: 113×108×97 Å

Secondary structure (DSSP, 8-state):
---------------------------------------------------------------PPPHHHHHHHHHHHHHHT--SHHHHHHHHHHHHHHSPPPPGGG-SGGGEETT-SS-EEEEEEE-TTS-EEEEEEESSHHHHHHHHHHHHHHTT--HHHHHH--TGGGHHHHHHHHTT--S-TTTTHHHHHHHHHHHHHHHHHHHHHHTTPPPPPPPPEEEE-SS-EEEESHHHHHHHHHSS--HHHHHHHHHHHHHTTEEEEEETTS-HHHHHHHHHHTTT-S-EEEE-HHHHHHHHHHHHHTT-SEEEEES-HHHHHHHHHHHHHTT-TTSEEEES-SS----HHHHHHTSHHHHHHHHHHHHSSSEEEEEESSS-HHHHHHHHHHS-EEEE-TTTHHHHHHHHHHHSTTPEEEEES-HHHHHHHHHHHHHHTTS-HHHHHHH-TT--HHHHHHHGGGEEE-SS---TTGGGSSHHHHHHHHHH-TTSEEEEETTS-HHHHHHHHHHHHTTSEEEE-HHHHHHHHHHHHHHHHHHTS-EEEEEEEES-GGGHHHHHHHHHHHHHTS---TT---EEEEEE----SS--------SSS---------TTS--S-TT------TTGGGS-HHHHHHHHHHPSPSSS-SGGGBPPP--PBPTTS-BHHHHHHHHHHHHHHHHHHHHHHHHHHTTT-----S---SEEEEEEB---B-SS--EE-TTS-EE-TTTHHHHHHHHHHHHHT-TTEEEEEE-S--B-TTS-TTTHHHHHHHHHHHHTTSSS-EEE---HHHHHHS-HHHHHHHTT---STT---EEEEEETTEEEEEE-TTSEESSSS-TTSHHHHHHHHHHHHH---SSTT--TT--GGGGG--TT-EE--HHHHHHHHHHHHHHHHTT-EEEEEESS-S-TTTS-GGGS-TTHHHHHHHHTT-TTEEEEEE-S-TT-EEEE-TTS-EEEEPPBGGGPPTT----EEEEE-SSEEEEEE-TTSPPEEEE---

Organism: NCBI:txid479676